Protein AF-0000000081138743 (afdb_homodimer)

InterPro domains:
  IPR004776 Membrane transport PIN-like [PF03547] (8-394)
  IPR051107 Auxin Efflux Carrier [PTHR31752] (3-399)

Foldseek 3Di:
DPDLCVLLLVLLVVLVVLLQLLQVCCVVVVDPLVPQLVVLVCLLFQPLLLLLLLLQLQQQDQPVPCPLLVLLLVLLLVLLVVQLVVLLVVLVVVCVVPVDLPLRLLSSLLSSLQARLFQLQLPQQSSLCSNQVHSSLSSSLSSSSCVSCLPPVVLVSLVSLVLSLVVVVVVVVVVVVPPPPPPPPDPDDDPPVPPPDPPPPPPPPPVPPPPDSPVSDPVVSVCVPPPPVVVSVVVSVVCSVPRNNNVSNVNSNVNSVVCVSNCQHPPDPNHDPPNVVSSVVSVVSNVVNNSSQSSSNSNVLNVCVVVCVVPDDPPVVLVVSLCCQQPVSLVVSLVSCVVSVRALSSSLSSSLSSNAFRGCVSLVSCVVSVGCNNVNSSRRVVRSVCSSVSSVVSLVVCVVVVNSDRD/DPDLCVLLLVLLVVLVVLLQLLQVCCVVVVDPLVPQLVVLVCLLFQPLLLLLLLLQLQQQDQPVPCPLLVLLLVLLLVLLVVQLVVLLVVLVVVCVVPVDPRLRLLSSLLSSLQARLFQLQLPQQSSLCSNQVHSSLSSSLSSSSCVSCLPPVVLVSLVSLVLSLVVVVVVVVVVVVPPPPPPDPDPDDDPPVPPPPPPVPPPPPPVPPPPDSPVSPPVVSPCVPPPPVVVSVVVSVVVSVPRNNNVSNVNSNVNSNVCVSNCQHPPDPNHDPPNVVSSVVSVVSNVVNNSSQSSSNSNVLNVVVVVCVVPDDPPVVLVVSLCCQQPVSLVVSLVSCVVSVRALSSSLSSSLSSNAFRGCVSLVSCVVSVGCNNVNSSRRVVRSVCSSVSSVVSLVVCVVVVNSDRD

Nearest PDB structures (foldseek):
  8z8z-assembly1_B  TM=8.494E-01  e=4.970E-09  Homo sapiens
  7wkw-assembly1_B  TM=7.010E-01  e=1.655E-08  Arabidopsis thaliana
  7y9u-assembly1_A  TM=7.181E-01  e=3.271E-08  Arabidopsis thaliana
  7qpa-assembly1_A  TM=7.474E-01  e=8.224E-08  Arabidopsis thaliana
  7y9t-assembly1_B  TM=6.794E-01  e=1.626E-07  Arabidopsis thaliana

Structure (mmCIF, N/CA/C/O backbone):
data_AF-0000000081138743-model_v1
#
loop_
_entity.id
_entity.type
_entity.pdbx_description
1 polymer 'Membrane transport protein'
#
loop_
_atom_site.group_PDB
_atom_site.id
_atom_site.type_symbol
_atom_site.label_atom_id
_atom_site.label_alt_id
_atom_site.label_comp_id
_atom_site.label_asym_id
_atom_site.label_entity_id
_atom_site.label_seq_id
_atom_site.pdbx_PDB_ins_code
_atom_site.Cartn_x
_atom_site.Cartn_y
_atom_site.Cartn_z
_atom_site.occupancy
_atom_site.B_iso_or_equiv
_atom_site.auth_seq_id
_atom_site.auth_comp_id
_atom_site.auth_asym_id
_atom_site.auth_atom_id
_atom_site.pdbx_PDB_model_num
ATOM 1 N N . MET A 1 1 ? -27.219 -2.773 -22.766 1 43.16 1 MET A N 1
ATOM 2 C CA . MET A 1 1 ? -26.922 -4.016 -22.062 1 43.16 1 MET A CA 1
ATOM 3 C C . MET A 1 1 ? -25.438 -4.109 -21.734 1 43.16 1 MET A C 1
ATOM 5 O O . MET A 1 1 ? -24.594 -4.047 -22.625 1 43.16 1 MET A O 1
ATOM 9 N N . THR A 1 2 ? -25.016 -3.686 -20.578 1 63.28 2 THR A N 1
ATOM 10 C CA . THR A 1 2 ? -23.609 -3.646 -20.203 1 63.28 2 THR A CA 1
ATOM 11 C C . THR A 1 2 ? -22.969 -5.02 -20.375 1 63.28 2 THR A C 1
ATOM 13 O O . THR A 1 2 ? -23.609 -6.047 -20.141 1 63.28 2 THR A O 1
ATOM 16 N N . TRP A 1 3 ? -22.016 -5.137 -21.422 1 78.19 3 TRP A N 1
ATOM 17 C CA . TRP A 1 3 ? -21.234 -6.348 -21.656 1 78.19 3 TRP A CA 1
ATOM 18 C C . TRP A 1 3 ? -20.969 -7.098 -20.359 1 78.19 3 TRP A C 1
ATOM 20 O O . TRP A 1 3 ? -20.578 -6.496 -19.359 1 78.19 3 TRP A O 1
ATOM 30 N N . ALA A 1 4 ? -21.531 -8.312 -20.203 1 81.75 4 ALA A N 1
ATOM 31 C CA . ALA A 1 4 ? -21.516 -9.148 -19 1 81.75 4 ALA A CA 1
ATOM 32 C C . ALA A 1 4 ? -20.109 -9.234 -18.406 1 81.75 4 ALA A C 1
ATOM 34 O O . ALA A 1 4 ? -19.953 -9.438 -17.203 1 81.75 4 ALA A O 1
ATOM 35 N N . TYR A 1 5 ? -19.109 -8.992 -19.234 1 87.62 5 TYR A N 1
ATOM 36 C CA . TYR A 1 5 ? -17.75 -9.172 -18.75 1 87.62 5 TYR A CA 1
ATOM 37 C C . TYR A 1 5 ? -17.078 -7.832 -18.484 1 87.62 5 TYR A C 1
ATOM 39 O O . TYR A 1 5 ? -15.859 -7.762 -18.297 1 87.62 5 TYR A O 1
ATOM 47 N N . LEU A 1 6 ? -17.828 -6.828 -18.391 1 86.88 6 LEU A N 1
ATOM 48 C CA . LEU A 1 6 ? -17.297 -5.477 -18.234 1 86.88 6 LEU A CA 1
ATOM 49 C C . LEU A 1 6 ? -16.578 -5.328 -16.891 1 86.88 6 LEU A C 1
ATOM 51 O O . LEU A 1 6 ? -15.5 -4.734 -16.828 1 86.88 6 LEU A O 1
ATOM 55 N N . PRO A 1 7 ? -17.109 -5.922 -15.812 1 86.69 7 PRO A N 1
ATOM 56 C CA . PRO A 1 7 ? -16.391 -5.801 -14.539 1 86.69 7 PRO A CA 1
ATOM 57 C C . PRO A 1 7 ? -15.023 -6.484 -14.562 1 86.69 7 PRO A C 1
ATOM 59 O O . PRO A 1 7 ? -14.055 -5.965 -13.992 1 86.69 7 PRO A O 1
ATOM 62 N N . VAL A 1 8 ? -15.023 -7.566 -15.234 1 89.88 8 VAL A N 1
ATOM 63 C CA . VAL A 1 8 ? -13.766 -8.297 -15.336 1 89.88 8 VAL A CA 1
ATOM 64 C C . VAL A 1 8 ? -12.781 -7.52 -16.203 1 89.88 8 VAL A C 1
ATOM 66 O O . VAL A 1 8 ? -11.594 -7.422 -15.883 1 89.88 8 VAL A O 1
ATOM 69 N N . LEU A 1 9 ? -13.258 -7 -17.266 1 91.62 9 LEU A N 1
ATOM 70 C CA . LEU A 1 9 ? -12.422 -6.191 -18.141 1 91.62 9 LEU A CA 1
ATOM 71 C C . LEU A 1 9 ? -11.883 -4.969 -17.406 1 91.62 9 LEU A C 1
ATOM 73 O O . LEU A 1 9 ? -10.703 -4.633 -17.547 1 91.62 9 LEU A O 1
ATOM 77 N N . ASN A 1 10 ? -12.688 -4.336 -16.656 1 92.12 10 ASN A N 1
ATOM 78 C CA . ASN A 1 10 ? -12.273 -3.162 -15.883 1 92.12 10 ASN A CA 1
ATOM 79 C C . ASN A 1 10 ? -11.156 -3.498 -14.906 1 92.12 10 ASN A C 1
ATOM 81 O O . ASN A 1 10 ? -10.203 -2.73 -14.75 1 92.12 10 ASN A O 1
ATOM 85 N N . LYS A 1 11 ? -11.297 -4.574 -14.281 1 92.88 11 LYS A N 1
ATOM 86 C CA . LYS A 1 11 ? -10.281 -4.977 -13.312 1 92.88 11 LYS A CA 1
ATOM 87 C C . LYS A 1 11 ? -8.969 -5.324 -14.008 1 92.88 11 LYS A C 1
ATOM 89 O O . LYS A 1 11 ? -7.887 -4.996 -13.516 1 92.88 11 LYS A O 1
ATOM 94 N N . LEU A 1 12 ? -9.094 -5.977 -15.086 1 94.25 12 LEU A N 1
ATOM 95 C CA . LEU A 1 12 ? -7.902 -6.332 -15.844 1 94.25 12 LEU A CA 1
ATOM 96 C C . LEU A 1 12 ? -7.188 -5.082 -16.344 1 94.25 12 LEU A C 1
ATOM 98 O O . LEU A 1 12 ? -5.957 -5.008 -16.312 1 94.25 12 LEU A O 1
ATOM 102 N N . ILE A 1 13 ? -7.922 -4.129 -16.797 1 94.38 13 ILE A N 1
ATOM 103 C CA . ILE A 1 13 ? -7.328 -2.871 -17.234 1 94.38 13 ILE A CA 1
ATOM 104 C C . ILE A 1 13 ? -6.676 -2.164 -16.047 1 94.38 13 ILE A C 1
ATOM 106 O O . ILE A 1 13 ? -5.582 -1.609 -16.172 1 94.38 13 ILE A O 1
ATOM 110 N N . GLN A 1 14 ? -7.383 -2.219 -14.922 1 94.88 14 GLN A N 1
ATOM 111 C CA . GLN A 1 14 ? -6.832 -1.646 -13.695 1 94.88 14 GLN A CA 1
ATOM 112 C C . GLN A 1 14 ? -5.469 -2.25 -13.375 1 94.88 14 GLN A C 1
ATOM 114 O O . GLN A 1 14 ? -4.535 -1.529 -13.016 1 94.88 14 GLN A O 1
ATOM 119 N N . ILE A 1 15 ? -5.371 -3.486 -13.508 1 95.62 15 ILE A N 1
ATOM 120 C CA . ILE A 1 15 ? -4.137 -4.203 -13.219 1 95.62 15 ILE A CA 1
ATOM 121 C C . ILE A 1 15 ? -3.051 -3.779 -14.203 1 95.62 15 ILE A C 1
ATOM 123 O O . ILE A 1 15 ? -1.945 -3.412 -13.797 1 95.62 15 ILE A O 1
ATOM 127 N N . ILE A 1 16 ? -3.342 -3.752 -15.445 1 95.25 16 ILE A N 1
ATOM 128 C CA . ILE A 1 16 ? -2.377 -3.426 -16.484 1 95.25 16 ILE A CA 1
ATOM 129 C C . ILE A 1 16 ? -1.939 -1.97 -16.344 1 95.25 16 ILE A C 1
ATOM 131 O O . ILE A 1 16 ? -0.757 -1.652 -16.5 1 95.25 16 ILE A O 1
ATOM 135 N N . VAL A 1 17 ? -2.855 -1.089 -16.047 1 96.06 17 VAL A N 1
ATOM 136 C CA . VAL A 1 17 ? -2.537 0.327 -15.906 1 96.06 17 VAL A CA 1
ATOM 137 C C . VAL A 1 17 ? -1.625 0.531 -14.703 1 96.06 17 VAL A C 1
ATOM 139 O O . VAL A 1 17 ? -0.706 1.354 -14.742 1 96.06 17 VAL A O 1
ATOM 142 N N . THR A 1 18 ? -1.892 -0.195 -13.633 1 96.25 18 THR A N 1
ATOM 143 C CA . THR A 1 18 ? -1.037 -0.098 -12.461 1 96.25 18 THR A CA 1
ATOM 144 C C . THR A 1 18 ? 0.384 -0.547 -12.781 1 96.25 18 THR A C 1
ATOM 146 O O . THR A 1 18 ? 1.354 0.084 -12.352 1 96.25 18 THR A O 1
ATOM 149 N N . ILE A 1 19 ? 0.477 -1.603 -13.547 1 95.56 19 ILE A N 1
ATOM 150 C CA . ILE A 1 19 ? 1.783 -2.082 -13.984 1 95.56 19 ILE A CA 1
ATOM 151 C C . ILE A 1 19 ? 2.451 -1.029 -14.867 1 95.56 19 ILE A C 1
ATOM 153 O O . ILE A 1 19 ? 3.645 -0.755 -14.719 1 95.56 19 ILE A O 1
ATOM 157 N N . LEU A 1 20 ? 1.695 -0.42 -15.711 1 95.5 20 LEU A N 1
ATOM 158 C CA . LEU A 1 20 ? 2.217 0.593 -16.625 1 95.5 20 LEU A CA 1
ATOM 159 C C . LEU A 1 20 ? 2.697 1.819 -15.852 1 95.5 20 LEU A C 1
ATOM 161 O O . LEU A 1 20 ? 3.67 2.465 -16.25 1 95.5 20 LEU A O 1
ATOM 165 N N . ILE A 1 21 ? 2.004 2.164 -14.812 1 96.25 21 ILE A N 1
ATOM 166 C CA . ILE A 1 21 ? 2.441 3.279 -13.977 1 96.25 21 ILE A CA 1
ATOM 167 C C . ILE A 1 21 ? 3.812 2.971 -13.383 1 96.25 21 ILE A C 1
ATOM 169 O O . ILE A 1 21 ? 4.695 3.832 -13.359 1 96.25 21 ILE A O 1
ATOM 173 N N . GLY A 1 22 ? 3.982 1.772 -12.898 1 94.38 22 GLY A N 1
ATOM 174 C CA . GLY A 1 22 ? 5.297 1.366 -12.422 1 94.38 22 GLY A CA 1
ATOM 175 C C . GLY A 1 22 ? 6.359 1.4 -13.5 1 94.38 22 GLY A C 1
ATOM 176 O O . GLY A 1 22 ? 7.473 1.876 -13.273 1 94.38 22 GLY A O 1
ATOM 177 N N . TYR A 1 23 ? 5.949 0.917 -14.648 1 93.69 23 TYR A N 1
ATOM 178 C CA . TYR A 1 23 ? 6.852 0.902 -15.797 1 93.69 23 TYR A CA 1
ATOM 179 C C . TYR A 1 23 ? 7.266 2.316 -16.188 1 93.69 23 TYR A C 1
ATOM 181 O O . TYR A 1 23 ? 8.453 2.59 -16.375 1 93.69 23 TYR A O 1
ATOM 189 N N . CYS A 1 24 ? 6.324 3.227 -16.219 1 93.38 24 CYS A N 1
ATOM 190 C CA . CYS A 1 24 ? 6.574 4.609 -16.609 1 93.38 24 CYS A CA 1
ATOM 191 C C . CYS A 1 24 ? 7.363 5.348 -15.539 1 93.38 24 CYS A C 1
ATOM 193 O O . CYS A 1 24 ? 8.164 6.23 -15.844 1 93.38 24 CYS A O 1
ATOM 195 N N . SER A 1 25 ? 7.102 5.012 -14.367 1 92 25 SER A N 1
ATOM 196 C CA . SER A 1 25 ? 7.844 5.645 -13.281 1 92 25 SER A CA 1
ATOM 197 C C . SER A 1 25 ? 9.344 5.379 -13.406 1 92 25 SER A C 1
ATOM 199 O O . SER A 1 25 ? 10.156 6.254 -13.102 1 92 25 SER A O 1
ATOM 201 N N . GLU A 1 26 ? 9.641 4.227 -13.805 1 88.94 26 GLU A N 1
ATOM 202 C CA . GLU A 1 26 ? 11.039 3.895 -14.023 1 88.94 26 GLU A CA 1
ATOM 203 C C . GLU A 1 26 ? 11.586 4.594 -15.266 1 88.94 26 GLU A C 1
ATOM 205 O O . GLU A 1 26 ? 12.727 5.062 -15.281 1 88.94 26 GLU A O 1
ATOM 210 N N . VAL A 1 27 ? 10.875 4.699 -16.328 1 89.44 27 VAL A N 1
ATOM 211 C CA . VAL A 1 27 ? 11.289 5.309 -17.594 1 89.44 27 VAL A CA 1
ATOM 212 C C . VAL A 1 27 ? 11.617 6.785 -17.359 1 89.44 27 VAL A C 1
ATOM 214 O O . VAL A 1 27 ? 12.609 7.293 -17.891 1 89.44 27 VAL A O 1
ATOM 217 N N . PHE A 1 28 ? 10.828 7.426 -16.562 1 90.19 28 PHE A N 1
ATOM 218 C CA . PHE A 1 28 ? 10.992 8.852 -16.328 1 90.19 28 PHE A CA 1
ATOM 219 C C . PHE A 1 28 ? 11.906 9.117 -15.133 1 90.19 28 PHE A C 1
ATOM 221 O O . PHE A 1 28 ? 12.164 10.266 -14.781 1 90.19 28 PHE A O 1
ATOM 228 N N . GLY A 1 29 ? 12.328 8.07 -14.539 1 85.19 29 GLY A N 1
ATOM 229 C CA . GLY A 1 29 ? 13.281 8.195 -13.445 1 85.19 29 GLY A CA 1
ATOM 230 C C . GLY A 1 29 ? 12.656 8.719 -12.164 1 85.19 29 GLY A C 1
ATOM 231 O O . GLY A 1 29 ? 13.328 9.375 -11.367 1 85.19 29 GLY A O 1
ATOM 232 N N . ILE A 1 30 ? 11.422 8.547 -11.984 1 86.62 30 ILE A N 1
ATOM 233 C CA . ILE A 1 30 ? 10.727 9 -10.789 1 86.62 30 ILE A CA 1
ATOM 234 C C . ILE A 1 30 ? 11.125 8.141 -9.594 1 86.62 30 ILE A C 1
ATOM 236 O O . ILE A 1 30 ? 11.516 8.664 -8.547 1 86.62 30 ILE A O 1
ATOM 240 N N . ILE A 1 31 ? 11.031 6.816 -9.797 1 86.38 31 ILE A N 1
ATOM 241 C CA . ILE A 1 31 ? 11.461 5.855 -8.789 1 86.38 31 ILE A CA 1
ATOM 242 C C . ILE A 1 31 ? 12.422 4.848 -9.414 1 86.38 31 ILE A C 1
ATOM 244 O O . ILE A 1 31 ? 12.016 4.027 -10.242 1 86.38 31 ILE A O 1
ATOM 248 N N . PRO A 1 32 ? 13.594 4.914 -8.953 1 86.5 32 PRO A N 1
ATOM 249 C CA . PRO A 1 32 ? 14.555 3.973 -9.523 1 86.5 32 PRO A CA 1
ATOM 250 C C . PRO A 1 32 ? 14.258 2.523 -9.148 1 86.5 32 PRO A C 1
ATOM 252 O O . PRO A 1 32 ? 14.148 2.199 -7.965 1 86.5 32 PRO A O 1
ATOM 255 N N . ALA A 1 33 ? 14.25 1.676 -10.133 1 88 33 ALA A N 1
ATOM 256 C CA . ALA A 1 33 ? 13.898 0.269 -9.953 1 88 33 ALA A CA 1
ATOM 257 C C . ALA A 1 33 ? 14.922 -0.451 -9.086 1 88 33 ALA A C 1
ATOM 259 O O . ALA A 1 33 ? 14.57 -1.32 -8.289 1 88 33 ALA A O 1
ATOM 260 N N . ALA A 1 34 ? 16.188 -0.13 -9.18 1 87.38 34 ALA A N 1
ATOM 261 C CA . ALA A 1 34 ? 17.281 -0.813 -8.477 1 87.38 34 ALA A CA 1
ATOM 262 C C . ALA A 1 34 ? 17.109 -0.691 -6.969 1 87.38 34 ALA A C 1
ATOM 264 O O . ALA A 1 34 ? 17.469 -1.611 -6.223 1 87.38 34 ALA A O 1
ATOM 265 N N . LEU A 1 35 ? 16.516 0.412 -6.586 1 88.31 35 LEU A N 1
ATOM 266 C CA . LEU A 1 35 ? 16.344 0.643 -5.156 1 88.31 35 LEU A CA 1
ATOM 267 C C . LEU A 1 35 ? 14.93 0.277 -4.711 1 88.31 35 LEU A C 1
ATOM 269 O O . LEU A 1 35 ? 14.742 -0.334 -3.656 1 88.31 35 LEU A O 1
ATOM 273 N N . PHE A 1 36 ? 14.016 0.497 -5.559 1 91.25 36 PHE A N 1
ATOM 274 C CA . PHE A 1 36 ? 12.609 0.365 -5.188 1 91.25 36 PHE A CA 1
ATOM 275 C C . PHE A 1 36 ? 12.18 -1.097 -5.207 1 91.25 36 PHE A C 1
ATOM 277 O O . PHE A 1 36 ? 11.547 -1.576 -4.262 1 91.25 36 PHE A O 1
ATOM 284 N N . VAL A 1 37 ? 12.492 -1.854 -6.223 1 91.44 37 VAL A N 1
ATOM 285 C CA . VAL A 1 37 ? 11.945 -3.182 -6.465 1 91.44 37 VAL A CA 1
ATOM 286 C C . VAL A 1 37 ? 12.352 -4.125 -5.336 1 91.44 37 VAL A C 1
ATOM 288 O O . VAL A 1 37 ? 11.5 -4.773 -4.723 1 91.44 37 VAL A O 1
ATOM 291 N N . PRO A 1 38 ? 13.641 -4.168 -4.938 1 89.25 38 PRO A N 1
ATOM 292 C CA . PRO A 1 38 ? 14.008 -5.09 -3.861 1 89.25 38 PRO A CA 1
ATOM 293 C C . PRO A 1 38 ? 13.328 -4.75 -2.537 1 89.25 38 PRO A C 1
ATOM 295 O O . PRO A 1 38 ? 12.922 -5.652 -1.8 1 89.25 38 PRO A O 1
ATOM 298 N N . GLN A 1 39 ? 13.133 -3.527 -2.219 1 90.69 39 GLN A N 1
ATOM 299 C CA . GLN A 1 39 ? 12.508 -3.119 -0.966 1 90.69 39 GLN A CA 1
ATOM 300 C C . GLN A 1 39 ? 11.008 -3.418 -0.978 1 90.69 39 GLN A C 1
ATOM 302 O O . GLN A 1 39 ? 10.445 -3.85 0.031 1 90.69 39 GLN A O 1
ATOM 307 N N . ALA A 1 40 ? 10.445 -3.131 -2.117 1 92.81 40 ALA A N 1
ATOM 308 C CA . ALA A 1 40 ? 9.016 -3.42 -2.258 1 92.81 40 ALA A CA 1
ATOM 309 C C . ALA A 1 40 ? 8.742 -4.914 -2.115 1 92.81 40 ALA A C 1
ATOM 311 O O . ALA A 1 40 ? 7.805 -5.316 -1.428 1 92.81 40 ALA A O 1
ATOM 312 N N . VAL A 1 41 ? 9.57 -5.684 -2.73 1 89.62 41 VAL A N 1
ATOM 313 C CA . VAL A 1 41 ? 9.406 -7.137 -2.697 1 89.62 41 VAL A CA 1
ATOM 314 C C . VAL A 1 41 ? 9.602 -7.645 -1.271 1 89.62 41 VAL A C 1
ATOM 316 O O . VAL A 1 41 ? 8.828 -8.477 -0.788 1 89.62 41 VAL A O 1
ATOM 319 N N . GLN A 1 42 ? 10.578 -7.129 -0.628 1 90.75 42 GLN A N 1
ATOM 320 C CA . GLN A 1 42 ? 10.828 -7.531 0.751 1 90.75 42 GLN A CA 1
ATOM 321 C C . GLN A 1 42 ? 9.656 -7.152 1.656 1 90.75 42 GLN A C 1
ATOM 323 O O . GLN A 1 42 ? 9.242 -7.938 2.512 1 90.75 42 GLN A O 1
ATOM 328 N N . LEU A 1 43 ? 9.18 -6.004 1.493 1 94 43 LEU A N 1
ATOM 329 C CA . LEU A 1 43 ? 8.047 -5.547 2.285 1 94 43 LEU A CA 1
ATOM 330 C C . LEU A 1 43 ? 6.824 -6.426 2.037 1 94 43 LEU A C 1
ATOM 332 O O . LEU A 1 43 ? 6.141 -6.824 2.982 1 94 43 LEU A O 1
ATOM 336 N N . VAL A 1 44 ? 6.547 -6.711 0.797 1 94.06 44 VAL A N 1
ATOM 337 C CA . VAL A 1 44 ? 5.375 -7.488 0.409 1 94.06 44 VAL A CA 1
ATOM 338 C C . VAL A 1 44 ? 5.484 -8.906 0.969 1 94.06 44 VAL A C 1
ATOM 340 O O . VAL A 1 44 ? 4.543 -9.414 1.583 1 94.06 44 VAL A O 1
ATOM 343 N N . PHE A 1 45 ? 6.602 -9.516 0.901 1 90.88 45 PHE A N 1
ATOM 344 C CA . PHE A 1 45 ? 6.75 -10.93 1.243 1 90.88 45 PHE A CA 1
ATOM 345 C C . PHE A 1 45 ? 6.926 -11.109 2.746 1 90.88 45 PHE A C 1
ATOM 347 O O . PHE A 1 45 ? 6.516 -12.125 3.309 1 90.88 45 PHE A O 1
ATOM 354 N N . LYS A 1 46 ? 7.457 -10.125 3.361 1 93.06 46 LYS A N 1
ATOM 355 C CA . LYS A 1 46 ? 7.789 -10.328 4.77 1 93.06 46 LYS A CA 1
ATOM 356 C C . LYS A 1 46 ? 6.688 -9.789 5.676 1 93.06 46 LYS A C 1
ATOM 358 O O . LYS A 1 46 ? 6.5 -10.281 6.793 1 93.06 46 LYS A O 1
ATOM 363 N N . ILE A 1 47 ? 5.938 -8.828 5.176 1 95.5 47 ILE A N 1
ATOM 364 C CA . ILE A 1 47 ? 4.988 -8.211 6.09 1 95.5 47 ILE A CA 1
ATOM 365 C C . ILE A 1 47 ? 3.59 -8.234 5.48 1 95.5 47 ILE A C 1
ATOM 367 O O . ILE A 1 47 ? 2.65 -8.758 6.082 1 95.5 47 ILE A O 1
ATOM 371 N N . LEU A 1 48 ? 3.395 -7.75 4.262 1 96.56 48 LEU A N 1
ATOM 372 C CA . LEU A 1 48 ? 2.072 -7.508 3.693 1 96.56 48 LEU A CA 1
ATOM 373 C C . LEU A 1 48 ? 1.367 -8.828 3.379 1 96.56 48 LEU A C 1
ATOM 375 O O . LEU A 1 48 ? 0.206 -9.016 3.748 1 96.56 48 LEU A O 1
ATOM 379 N N . LEU A 1 49 ? 2.098 -9.703 2.742 1 94.38 49 LEU A N 1
ATOM 380 C CA . LEU A 1 49 ? 1.494 -10.969 2.344 1 94.38 49 LEU A CA 1
ATOM 381 C C . LEU A 1 49 ? 1.145 -11.812 3.564 1 94.38 49 LEU A C 1
ATOM 383 O O . LEU A 1 49 ? 0.042 -12.359 3.652 1 94.38 49 LEU A O 1
ATOM 387 N N . PRO A 1 50 ? 2.047 -11.961 4.508 1 94.88 50 PRO A N 1
ATOM 388 C CA . PRO A 1 50 ? 1.677 -12.68 5.727 1 94.88 50 PRO A CA 1
ATOM 389 C C . PRO A 1 50 ? 0.448 -12.094 6.414 1 94.88 50 PRO A C 1
ATOM 391 O O . PRO A 1 50 ? -0.389 -12.836 6.938 1 94.88 50 PRO A O 1
ATOM 394 N N . SER A 1 51 ? 0.375 -10.797 6.422 1 96.25 51 SER A N 1
ATOM 395 C CA . SER A 1 51 ? -0.79 -10.148 7.02 1 96.25 51 SER A CA 1
ATOM 396 C C . SER A 1 51 ? -2.066 -10.508 6.27 1 96.25 51 SER A C 1
ATOM 398 O O . SER A 1 51 ? -3.107 -10.75 6.883 1 96.25 51 SER A O 1
ATOM 400 N N . LEU A 1 52 ? -1.976 -10.547 5 1 94.56 52 LEU A N 1
ATOM 401 C CA . LEU A 1 52 ? -3.125 -10.898 4.176 1 94.56 52 LEU A CA 1
ATOM 402 C C . LEU A 1 52 ? -3.543 -12.344 4.418 1 94.56 52 LEU A C 1
ATOM 404 O O . LEU A 1 52 ? -4.738 -12.648 4.492 1 94.56 52 LEU A O 1
ATOM 408 N N . ILE A 1 53 ? -2.59 -13.188 4.523 1 93.56 53 ILE A N 1
ATOM 409 C CA . ILE A 1 53 ? -2.846 -14.609 4.758 1 93.56 53 ILE A CA 1
ATOM 410 C C . ILE A 1 53 ? -3.496 -14.797 6.125 1 93.56 53 ILE A C 1
ATOM 412 O O . ILE A 1 53 ? -4.461 -15.555 6.258 1 93.56 53 ILE A O 1
ATOM 416 N N . LEU A 1 54 ? -3.002 -14.109 7.109 1 93.75 54 LEU A N 1
ATOM 417 C CA . LEU A 1 54 ? -3.578 -14.211 8.445 1 93.75 54 LEU A CA 1
ATOM 418 C C . LEU A 1 54 ? -5.023 -13.719 8.453 1 93.75 54 LEU A C 1
ATOM 420 O O . LEU A 1 54 ? -5.883 -14.32 9.109 1 93.75 54 LEU A O 1
ATOM 424 N N . LYS A 1 55 ? -5.266 -12.703 7.715 1 92.62 55 LYS A N 1
ATOM 425 C CA . LYS A 1 55 ? -6.629 -12.18 7.637 1 92.62 55 LYS A CA 1
ATOM 426 C C . LYS A 1 55 ? -7.539 -13.133 6.867 1 92.62 55 LYS A C 1
ATOM 428 O O . LYS A 1 55 ? -8.664 -13.414 7.293 1 92.62 55 LYS A O 1
ATOM 433 N N . GLY A 1 56 ? -7.078 -13.602 5.773 1 89.62 56 GLY A N 1
ATOM 434 C CA . GLY A 1 56 ? -7.895 -14.438 4.91 1 89.62 56 GLY A CA 1
ATOM 435 C C . GLY A 1 56 ? -8.07 -15.852 5.438 1 89.62 56 GLY A C 1
ATOM 436 O O . GLY A 1 56 ? -9.195 -16.328 5.59 1 89.62 56 GLY A O 1
ATOM 437 N N . VAL A 1 57 ? -6.988 -16.484 5.762 1 88 57 VAL A N 1
ATOM 438 C CA . VAL A 1 57 ? -7.004 -17.891 6.176 1 88 57 VAL A CA 1
ATOM 439 C C . VAL A 1 57 ? -7.312 -17.984 7.668 1 88 57 VAL A C 1
ATOM 441 O O . VAL A 1 57 ? -8.125 -18.812 8.094 1 88 57 VAL A O 1
ATOM 444 N N . GLY A 1 58 ? -6.77 -17.125 8.453 1 87.62 58 GLY A N 1
ATOM 445 C CA . GLY A 1 58 ? -6.918 -17.219 9.898 1 87.62 58 GLY A CA 1
ATOM 446 C C . GLY A 1 58 ? -8.258 -16.688 10.391 1 87.62 58 GLY A C 1
ATOM 447 O O . GLY A 1 58 ? -8.93 -17.344 11.188 1 87.62 58 GLY A O 1
ATOM 448 N N . ILE A 1 59 ? -8.656 -15.594 9.859 1 86.75 59 ILE A N 1
ATOM 449 C CA . ILE A 1 59 ? -9.859 -14.953 10.383 1 86.75 59 ILE A CA 1
ATOM 450 C C . ILE A 1 59 ? -11.023 -15.172 9.43 1 86.75 59 ILE A C 1
ATOM 452 O O . ILE A 1 59 ? -12.156 -15.391 9.859 1 86.75 59 ILE A O 1
ATOM 456 N N . GLY A 1 60 ? -10.805 -15.188 8.172 1 82 60 GLY A N 1
ATOM 457 C CA . GLY A 1 60 ? -11.867 -15.164 7.184 1 82 60 GLY A CA 1
ATOM 458 C C . GLY A 1 60 ? -12.453 -16.531 6.906 1 82 60 GLY A C 1
ATOM 459 O O . GLY A 1 60 ? -13.664 -16.672 6.734 1 82 60 GLY A O 1
ATOM 460 N N . ILE A 1 61 ? -11.656 -17.547 6.797 1 80.19 61 ILE A N 1
ATOM 461 C CA . ILE A 1 61 ? -12.109 -18.844 6.332 1 80.19 61 ILE A CA 1
ATOM 462 C C . ILE A 1 61 ? -12.352 -19.766 7.523 1 80.19 61 ILE A C 1
ATOM 464 O O . ILE A 1 61 ? -11.586 -19.75 8.492 1 80.19 61 ILE A O 1
ATOM 468 N N . ASP A 1 62 ? -13.492 -20.391 7.406 1 78.12 62 ASP A N 1
ATOM 469 C CA . ASP A 1 62 ? -13.773 -21.484 8.344 1 78.12 62 ASP A CA 1
ATOM 470 C C . ASP A 1 62 ? -13.562 -22.844 7.688 1 78.12 62 ASP A C 1
ATOM 472 O O . ASP A 1 62 ? -14.398 -23.297 6.906 1 78.12 62 ASP A O 1
ATOM 476 N N . PHE A 1 63 ? -12.516 -23.531 8.031 1 79.06 63 PHE A N 1
ATOM 477 C CA . PHE A 1 63 ? -12.109 -24.781 7.391 1 79.06 63 PHE A CA 1
ATOM 478 C C . PHE A 1 63 ? -13 -25.938 7.844 1 79.06 63 PHE A C 1
ATOM 480 O O . PHE A 1 63 ? -13.031 -26.984 7.203 1 79.06 63 PHE A O 1
ATOM 487 N N . TYR A 1 64 ? -13.766 -25.797 8.859 1 73.5 64 TYR A N 1
ATOM 488 C CA . TYR A 1 64 ? -14.617 -26.875 9.344 1 73.5 64 TYR A CA 1
ATOM 489 C C . TYR A 1 64 ? -15.891 -26.969 8.516 1 73.5 64 TYR A C 1
ATOM 491 O O . TYR A 1 64 ? -16.359 -28.078 8.227 1 73.5 64 TYR A O 1
ATOM 499 N N . THR A 1 65 ? -16.359 -25.938 8.062 1 66.56 65 THR A N 1
ATOM 500 C CA . THR A 1 65 ? -17.688 -25.953 7.465 1 66.56 65 THR A CA 1
ATOM 501 C C . THR A 1 65 ? -17.594 -26.047 5.941 1 66.56 65 THR A C 1
ATOM 503 O O . THR A 1 65 ? -18.516 -26.531 5.289 1 66.56 65 THR A O 1
ATOM 506 N N . GLU A 1 66 ? -16.516 -25.766 5.449 1 71.62 66 GLU A N 1
ATOM 507 C CA . GLU A 1 66 ? -16.516 -25.609 3.996 1 71.62 66 GLU A CA 1
ATOM 508 C C . GLU A 1 66 ? -15.711 -26.719 3.328 1 71.62 66 GLU A C 1
ATOM 510 O O . GLU A 1 66 ? -14.516 -26.562 3.072 1 71.62 66 GLU A O 1
ATOM 515 N N . ARG A 1 67 ? -16.344 -27.859 3.09 1 70.19 67 ARG A N 1
ATOM 516 C CA . ARG A 1 67 ? -15.734 -29 2.414 1 70.19 67 ARG A CA 1
ATOM 517 C C . ARG A 1 67 ? -15.195 -28.609 1.043 1 70.19 67 ARG A C 1
ATOM 519 O O . ARG A 1 67 ? -14.18 -29.141 0.591 1 70.19 67 ARG A O 1
ATOM 526 N N . ASN A 1 68 ? -15.688 -27.719 0.482 1 83.62 68 ASN A N 1
ATOM 527 C CA . ASN A 1 68 ? -15.312 -27.312 -0.866 1 83.62 68 ASN A CA 1
ATOM 528 C C . ASN A 1 68 ? -13.938 -26.641 -0.884 1 83.62 68 ASN A C 1
ATOM 530 O O . ASN A 1 68 ? -13.227 -26.703 -1.885 1 83.62 68 ASN A O 1
ATOM 534 N N . ILE A 1 69 ? -13.531 -26.25 0.242 1 86.69 69 ILE A N 1
ATOM 535 C CA . ILE A 1 69 ? -12.258 -25.547 0.302 1 86.69 69 ILE A CA 1
ATOM 536 C C . ILE A 1 69 ? -11.109 -26.562 0.252 1 86.69 69 ILE A C 1
ATOM 538 O O . ILE A 1 69 ? -10.102 -26.328 -0.425 1 86.69 69 ILE A O 1
ATOM 542 N N . TRP A 1 70 ? -11.312 -27.734 0.88 1 88.81 70 TRP A N 1
ATOM 543 C CA . TRP A 1 70 ? -10.281 -28.766 0.85 1 88.81 70 TRP A CA 1
ATOM 544 C C . TRP A 1 70 ? -10.141 -29.344 -0.552 1 88.81 70 TRP A C 1
ATOM 546 O O . TRP A 1 70 ? -9.023 -29.594 -1.021 1 88.81 70 TRP A O 1
ATOM 556 N N . ALA A 1 71 ? -11.266 -29.547 -1.154 1 93.19 71 ALA A N 1
ATOM 557 C CA . ALA A 1 71 ? -11.234 -30.047 -2.525 1 93.19 71 ALA A CA 1
ATOM 558 C C . ALA A 1 71 ? -10.523 -29.062 -3.453 1 93.19 71 ALA A C 1
ATOM 560 O O . ALA A 1 71 ? -9.797 -29.484 -4.363 1 93.19 71 ALA A O 1
ATOM 561 N N . PHE A 1 72 ? -10.781 -27.859 -3.205 1 94.69 72 PHE A N 1
ATOM 562 C CA . PHE A 1 72 ? -10.148 -26.812 -4 1 94.69 72 PHE A CA 1
ATOM 563 C C . PHE A 1 72 ? -8.633 -26.844 -3.84 1 94.69 72 PHE A C 1
ATOM 565 O O . PHE A 1 72 ? -7.898 -26.797 -4.828 1 94.69 72 PHE A O 1
ATOM 572 N N . ILE A 1 73 ? -8.094 -26.984 -2.627 1 93.56 73 ILE A N 1
ATOM 573 C CA . ILE A 1 73 ? -6.668 -27.016 -2.33 1 93.56 73 ILE A CA 1
ATOM 574 C C . ILE A 1 73 ? -6.039 -28.25 -2.959 1 93.56 73 ILE A C 1
ATOM 576 O O . ILE A 1 73 ? -4.98 -28.172 -3.584 1 93.56 73 ILE A O 1
ATOM 580 N N . VAL A 1 74 ? -6.715 -29.344 -2.84 1 94 74 VAL A N 1
ATOM 581 C CA . VAL A 1 74 ? -6.203 -30.609 -3.361 1 94 74 VAL A CA 1
ATOM 582 C C . VAL A 1 74 ? -6.141 -30.562 -4.887 1 94 74 VAL A C 1
ATOM 584 O O . VAL A 1 74 ? -5.223 -31.109 -5.496 1 94 74 VAL A O 1
ATOM 587 N N . THR A 1 75 ? -7.109 -29.906 -5.465 1 96.31 75 THR A N 1
ATOM 588 C CA . THR A 1 75 ? -7.125 -29.781 -6.918 1 96.31 75 THR A CA 1
ATOM 589 C C . THR A 1 75 ? -5.871 -29.062 -7.41 1 96.31 75 THR A C 1
ATOM 591 O O . THR A 1 75 ? -5.254 -29.469 -8.391 1 96.31 75 THR A O 1
ATOM 594 N N . PHE A 1 76 ? -5.508 -27.984 -6.754 1 96.62 76 PHE A N 1
ATOM 595 C CA . PHE A 1 76 ? -4.309 -27.25 -7.137 1 96.62 76 PHE A CA 1
ATOM 596 C C . PHE A 1 76 ? -3.055 -28.062 -6.832 1 96.62 76 PHE A C 1
ATOM 598 O O . PHE A 1 76 ? -2.061 -27.984 -7.555 1 96.62 76 PHE A O 1
ATOM 605 N N . LEU A 1 77 ? -3.088 -28.875 -5.77 1 95.88 77 LEU A N 1
ATOM 606 C CA . LEU A 1 77 ? -1.969 -29.75 -5.445 1 95.88 77 LEU A CA 1
ATOM 607 C C . LEU A 1 77 ? -1.737 -30.766 -6.551 1 95.88 77 LEU A C 1
ATOM 609 O O . LEU A 1 77 ? -0.599 -31 -6.965 1 95.88 77 LEU A O 1
ATOM 613 N N . VAL A 1 78 ? -2.824 -31.328 -6.977 1 96.75 78 VAL A N 1
ATOM 614 C CA . VAL A 1 78 ? -2.734 -32.344 -8.031 1 96.75 78 VAL A CA 1
ATOM 615 C C . VAL A 1 78 ? -2.248 -31.688 -9.32 1 96.75 78 VAL A C 1
ATOM 617 O O . VAL A 1 78 ? -1.446 -32.281 -10.055 1 96.75 78 VAL A O 1
ATOM 620 N N . LEU A 1 79 ? -2.738 -30.516 -9.586 1 97.12 79 LEU A N 1
ATOM 621 C CA . LEU A 1 79 ? -2.283 -29.797 -10.766 1 97.12 79 LEU A CA 1
ATOM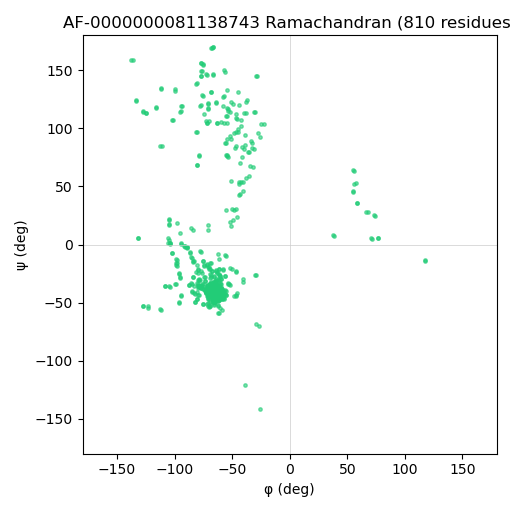 622 C C . LEU A 1 79 ? -0.77 -29.609 -10.742 1 97.12 79 LEU A C 1
ATOM 624 O O . LEU A 1 79 ? -0.092 -29.844 -11.742 1 97.12 79 LEU A O 1
ATOM 628 N N . ARG A 1 80 ? -0.255 -29.188 -9.625 1 96.25 80 ARG A N 1
ATOM 629 C CA . ARG A 1 80 ? 1.174 -28.922 -9.484 1 96.25 80 ARG A CA 1
ATOM 630 C C . ARG A 1 80 ? 1.978 -30.219 -9.562 1 96.25 80 ARG A C 1
ATOM 632 O O . ARG A 1 80 ? 3.094 -30.234 -10.086 1 96.25 80 ARG A O 1
ATOM 639 N N . ALA A 1 81 ? 1.406 -31.281 -9.039 1 96.19 81 ALA A N 1
ATOM 640 C CA . ALA A 1 81 ? 2.066 -32.594 -9.117 1 96.19 81 ALA A CA 1
ATOM 641 C C . ALA A 1 81 ? 2.141 -33.062 -10.562 1 96.19 81 ALA A C 1
ATOM 643 O O . ALA A 1 81 ? 3.184 -33.562 -11.008 1 96.19 81 ALA A O 1
ATOM 644 N N . ILE A 1 82 ? 1.061 -32.969 -11.227 1 96.81 82 ILE A N 1
ATOM 645 C CA . ILE A 1 82 ? 1.031 -33.375 -12.625 1 96.81 82 ILE A CA 1
ATOM 646 C C . ILE A 1 82 ? 1.998 -32.5 -13.438 1 96.81 82 ILE A C 1
ATOM 648 O O . ILE A 1 82 ? 2.713 -33 -14.305 1 96.81 82 ILE A O 1
ATOM 652 N N . ALA A 1 83 ? 2 -31.203 -13.164 1 95.81 83 ALA A N 1
ATOM 653 C CA . ALA A 1 83 ? 2.898 -30.297 -13.875 1 95.81 83 ALA A CA 1
ATOM 654 C C . ALA A 1 83 ? 4.359 -30.672 -13.625 1 95.81 83 ALA A C 1
ATOM 656 O O . ALA A 1 83 ? 5.203 -30.5 -14.508 1 95.81 83 ALA A O 1
ATOM 657 N N . LEU A 1 84 ? 4.684 -31.078 -12.43 1 95.12 84 LEU A N 1
ATOM 658 C CA . LEU A 1 84 ? 6.035 -31.547 -12.117 1 95.12 84 LEU A CA 1
ATOM 659 C C . LEU A 1 84 ? 6.414 -32.75 -12.984 1 95.12 84 LEU A C 1
ATOM 661 O O . LEU A 1 84 ? 7.52 -32.812 -13.523 1 95.12 84 LEU A O 1
ATOM 665 N N . VAL A 1 85 ? 5.496 -33.688 -13.078 1 94.75 85 VAL A N 1
ATOM 666 C CA . VAL A 1 85 ? 5.738 -34.875 -13.883 1 94.75 85 VAL A CA 1
ATOM 667 C C . VAL A 1 85 ? 5.926 -34.5 -15.344 1 94.75 85 VAL A C 1
ATOM 669 O O . VAL A 1 85 ? 6.824 -35 -16.016 1 94.75 85 VAL A O 1
ATOM 672 N N . ILE A 1 86 ? 5.125 -33.594 -15.789 1 93.62 86 ILE A N 1
ATOM 673 C CA . ILE A 1 86 ? 5.234 -33.125 -17.172 1 93.62 86 ILE A CA 1
ATOM 674 C C . ILE A 1 86 ? 6.582 -32.469 -17.375 1 93.62 86 ILE A C 1
ATOM 676 O O . ILE A 1 86 ? 7.23 -32.656 -18.406 1 93.62 86 ILE A O 1
ATOM 680 N N . ALA A 1 87 ? 6.988 -31.594 -16.422 1 92.06 87 ALA A N 1
ATOM 681 C CA . ALA A 1 87 ? 8.281 -30.906 -16.516 1 92.06 87 ALA A CA 1
ATOM 682 C C . ALA A 1 87 ? 9.422 -31.922 -16.578 1 92.06 87 ALA A C 1
ATOM 684 O O . ALA A 1 87 ? 10.344 -31.781 -17.391 1 92.06 87 ALA A O 1
ATOM 685 N N . PHE A 1 88 ? 9.32 -32.969 -15.82 1 89.5 88 PHE A N 1
ATOM 686 C CA . PHE A 1 88 ? 10.328 -34.031 -15.805 1 89.5 88 PHE A CA 1
ATOM 687 C C . PHE A 1 88 ? 10.391 -34.75 -17.141 1 89.5 88 PHE A C 1
ATOM 689 O O . PHE A 1 88 ? 11.469 -34.969 -17.688 1 89.5 88 PHE A O 1
ATOM 696 N N . CYS A 1 89 ? 9.242 -35.094 -17.578 1 89.31 89 CYS A N 1
ATOM 697 C CA . CYS A 1 89 ? 9.164 -35.844 -18.844 1 89.31 89 CYS A CA 1
ATOM 698 C C . CYS A 1 89 ? 9.672 -34.969 -20 1 89.31 89 CYS A C 1
ATOM 700 O O . CYS A 1 89 ? 10.352 -35.469 -20.891 1 89.31 89 CYS A O 1
ATOM 702 N N . THR A 1 90 ? 9.305 -33.719 -20 1 87.62 90 THR A N 1
ATOM 703 C CA . THR A 1 90 ? 9.719 -32.812 -21.078 1 87.62 90 THR A CA 1
ATOM 704 C C . THR A 1 90 ? 11.234 -32.656 -21.078 1 87.62 90 THR A C 1
ATOM 706 O O . THR A 1 90 ? 11.859 -32.656 -22.141 1 87.62 90 THR A O 1
ATOM 709 N N . VAL A 1 91 ? 11.859 -32.469 -19.953 1 84.38 91 VAL A N 1
ATOM 710 C CA . VAL A 1 91 ? 13.305 -32.281 -19.859 1 84.38 91 VAL A CA 1
ATOM 711 C C . VAL A 1 91 ? 14.016 -33.562 -20.25 1 84.38 91 VAL A C 1
ATOM 713 O O . VAL A 1 91 ? 15.039 -33.531 -20.938 1 84.38 91 VAL A O 1
ATOM 716 N N . LEU A 1 92 ? 13.43 -34.656 -19.875 1 81.12 92 LEU A N 1
ATOM 717 C CA . LEU A 1 92 ? 14.023 -35.938 -20.234 1 81.12 92 LEU A CA 1
ATOM 718 C C . LEU A 1 92 ? 13.961 -36.188 -21.734 1 81.12 92 LEU A C 1
ATOM 720 O O . LEU A 1 92 ? 14.93 -36.656 -22.328 1 81.12 92 LEU A O 1
ATOM 724 N N . CYS A 1 93 ? 12.844 -35.875 -22.234 1 81.25 93 CYS A N 1
ATOM 725 C CA . CYS A 1 93 ? 12.656 -36.062 -23.672 1 81.25 93 CYS A CA 1
ATOM 726 C C . CYS A 1 93 ? 13.555 -35.125 -24.469 1 81.25 93 CYS A C 1
ATOM 728 O O . CYS A 1 93 ? 14.125 -35.531 -25.484 1 81.25 93 CYS A O 1
ATOM 730 N N . LEU A 1 94 ? 13.617 -33.875 -24.047 1 74.5 94 LEU A N 1
ATOM 731 C CA . LEU A 1 94 ? 14.445 -32.906 -24.766 1 74.5 94 LEU A CA 1
ATOM 732 C C . LEU A 1 94 ? 15.93 -33.219 -24.609 1 74.5 94 LEU A C 1
ATOM 734 O O . LEU A 1 94 ? 16.703 -33.062 -25.547 1 74.5 94 LEU A O 1
ATOM 738 N N . ASN A 1 95 ? 16.312 -33.531 -23.453 1 64.88 95 ASN A N 1
ATOM 739 C CA . ASN A 1 95 ? 17.703 -33.906 -23.234 1 64.88 95 ASN A CA 1
ATOM 740 C C . ASN A 1 95 ? 18.062 -35.188 -24 1 64.88 95 ASN A C 1
ATOM 742 O O . ASN A 1 95 ? 19.188 -35.312 -24.469 1 64.88 95 ASN A O 1
ATOM 746 N N . TRP A 1 96 ? 17.125 -36 -23.969 1 60.31 96 TRP A N 1
ATOM 747 C CA . TRP A 1 96 ? 17.375 -37.219 -24.734 1 60.31 96 TRP A CA 1
ATOM 748 C C . TRP A 1 96 ? 17.609 -36.906 -26.219 1 60.31 96 TRP A C 1
ATOM 750 O O . TRP A 1 96 ? 18.484 -37.5 -26.844 1 60.31 96 TRP A O 1
ATOM 760 N N . LYS A 1 97 ? 16.938 -35.938 -26.609 1 60.16 97 LYS A N 1
ATOM 761 C CA . LYS A 1 97 ? 17.047 -35.594 -28.016 1 60.16 97 LYS A CA 1
ATOM 762 C C . LYS A 1 97 ? 18.281 -34.75 -28.281 1 60.16 97 LYS A C 1
ATOM 764 O O . LYS A 1 97 ? 18.938 -34.906 -29.312 1 60.16 97 LYS A O 1
ATOM 769 N N . ALA A 1 98 ? 18.516 -33.656 -27.484 1 57.78 98 ALA A N 1
ATOM 770 C CA . ALA A 1 98 ? 19.547 -32.656 -27.812 1 57.78 98 ALA A CA 1
ATOM 771 C C . ALA A 1 98 ? 20.906 -33.094 -27.281 1 57.78 98 ALA A C 1
ATOM 773 O O . ALA A 1 98 ? 21.922 -32.469 -27.578 1 57.78 98 ALA A O 1
ATOM 774 N N . LYS A 1 99 ? 21.25 -34.188 -26.875 1 51.22 99 LYS A N 1
ATOM 775 C CA . LYS A 1 99 ? 22.531 -34.625 -26.375 1 51.22 99 LYS A CA 1
ATOM 776 C C . LYS A 1 99 ? 23.219 -33.531 -25.547 1 51.22 99 LYS A C 1
ATOM 778 O O . LYS A 1 99 ? 24.438 -33.438 -25.562 1 51.22 99 LYS A O 1
ATOM 783 N N . LYS A 1 100 ? 22.562 -32.375 -25.203 1 52.53 100 LYS A N 1
ATOM 784 C CA . LYS A 1 100 ? 23.188 -31.266 -24.5 1 52.53 100 LYS A CA 1
ATOM 785 C C . LYS A 1 100 ? 23.25 -31.531 -23 1 52.53 100 LYS A C 1
ATOM 787 O O . LYS A 1 100 ? 22.438 -32.281 -22.469 1 52.53 100 LYS A O 1
ATOM 792 N N . PRO A 1 101 ? 24.484 -31.141 -22.406 1 47.97 101 PRO A N 1
ATOM 793 C CA . PRO A 1 101 ? 24.641 -31.312 -20.969 1 47.97 101 PRO A CA 1
ATOM 794 C C . PRO A 1 101 ? 23.5 -30.688 -20.156 1 47.97 101 PRO A C 1
ATOM 796 O O . PRO A 1 101 ? 23.141 -29.531 -20.391 1 47.97 101 PRO A O 1
ATOM 799 N N . ILE A 1 102 ? 22.547 -31.359 -19.828 1 49.41 102 ILE A N 1
ATOM 800 C CA . ILE A 1 102 ? 21.328 -31.031 -19.094 1 49.41 102 ILE A CA 1
ATOM 801 C C . ILE A 1 102 ? 21.688 -30.438 -17.734 1 49.41 102 ILE A C 1
ATOM 803 O O . ILE A 1 102 ? 22.422 -31.062 -16.969 1 49.41 102 ILE A O 1
ATOM 807 N N . ASN A 1 103 ? 21.922 -29.156 -17.5 1 57.91 103 ASN A N 1
ATOM 808 C CA . ASN A 1 103 ? 21.844 -28.703 -16.109 1 57.91 103 ASN A CA 1
ATOM 809 C C . ASN A 1 103 ? 20.609 -29.297 -15.406 1 57.91 103 ASN A C 1
ATOM 811 O O . ASN A 1 103 ? 19.609 -28.594 -15.203 1 57.91 103 ASN A O 1
ATOM 815 N N . GLY A 1 104 ? 20.375 -30.719 -15.438 1 70.31 104 GLY A N 1
ATOM 816 C CA . GLY A 1 104 ? 19.281 -31.672 -15.289 1 70.31 104 GLY A CA 1
ATOM 817 C C . GLY A 1 104 ? 18.188 -31.172 -14.367 1 70.31 104 GLY A C 1
ATOM 818 O O . GLY A 1 104 ? 17.109 -30.781 -14.836 1 70.31 104 GLY A O 1
ATOM 819 N N . LEU A 1 105 ? 18.438 -31.047 -13.062 1 80.31 105 LEU A N 1
ATOM 820 C CA . LEU A 1 105 ? 17.375 -30.75 -12.102 1 80.31 105 LEU A CA 1
ATOM 821 C C . LEU A 1 105 ? 17.031 -29.266 -12.117 1 80.31 105 LEU A C 1
ATOM 823 O O . LEU A 1 105 ? 15.906 -28.875 -11.812 1 80.31 105 LEU A O 1
ATOM 827 N N . GLY A 1 106 ? 18.016 -28.5 -12.547 1 83.5 106 GLY A N 1
ATOM 828 C CA . GLY A 1 106 ? 17.766 -27.078 -12.656 1 83.5 106 GLY A CA 1
ATOM 829 C C . GLY A 1 106 ? 16.766 -26.734 -13.75 1 83.5 106 GLY A C 1
ATOM 830 O O . GLY A 1 106 ? 15.906 -25.875 -13.562 1 83.5 106 GLY A O 1
ATOM 831 N N . ASP A 1 107 ? 16.875 -27.453 -14.812 1 86.69 107 ASP A N 1
ATOM 832 C CA . ASP A 1 107 ? 15.969 -27.219 -15.922 1 86.69 107 ASP A CA 1
ATOM 833 C C . ASP A 1 107 ? 14.547 -27.656 -15.578 1 86.69 107 ASP A C 1
ATOM 835 O O . ASP A 1 107 ? 13.578 -27.016 -15.984 1 86.69 107 ASP A O 1
ATOM 839 N N . VAL A 1 108 ? 14.5 -28.734 -14.891 1 90.38 108 VAL A N 1
ATOM 840 C CA . VAL A 1 108 ? 13.195 -29.219 -14.461 1 90.38 108 VAL A CA 1
ATOM 841 C C . VAL A 1 108 ? 12.547 -28.203 -13.523 1 90.38 108 VAL A C 1
ATOM 843 O O . VAL A 1 108 ? 11.359 -27.906 -13.648 1 90.38 108 VAL A O 1
ATOM 846 N N . ALA A 1 109 ? 13.352 -27.672 -12.641 1 92.19 109 ALA A N 1
ATOM 847 C CA . ALA A 1 109 ? 12.852 -26.688 -11.68 1 92.19 109 ALA A CA 1
ATOM 848 C C . ALA A 1 109 ? 12.344 -25.438 -12.391 1 92.19 109 ALA A C 1
ATOM 850 O O . ALA A 1 109 ? 11.281 -24.906 -12.047 1 92.19 109 ALA A O 1
ATOM 851 N N . VAL A 1 110 ? 13.07 -25.031 -13.367 1 91.69 110 VAL A N 1
ATOM 852 C CA . VAL A 1 110 ? 12.703 -23.812 -14.094 1 91.69 110 VAL A CA 1
ATOM 853 C C . VAL A 1 110 ? 11.422 -24.062 -14.883 1 91.69 110 VAL A C 1
ATOM 855 O O . VAL A 1 110 ? 10.523 -23.203 -14.898 1 91.69 110 VAL A O 1
ATOM 858 N N . LEU A 1 111 ? 11.344 -25.203 -15.508 1 92 111 LEU A N 1
ATOM 859 C CA . LEU A 1 111 ? 10.141 -25.531 -16.266 1 92 111 LEU A CA 1
ATOM 860 C C . LEU A 1 111 ? 8.938 -25.688 -15.352 1 92 111 LEU A C 1
ATOM 862 O O . LEU A 1 111 ? 7.836 -25.25 -15.688 1 92 111 LEU A O 1
ATOM 866 N N . TRP A 1 112 ? 9.102 -26.297 -14.258 1 94.56 112 TRP A N 1
ATOM 867 C CA . TRP A 1 112 ? 8.039 -26.469 -13.273 1 94.56 112 TRP A CA 1
ATOM 868 C C . TRP A 1 112 ? 7.531 -25.125 -12.781 1 94.56 112 TRP A C 1
ATOM 870 O O . TRP A 1 112 ? 6.324 -24.906 -12.68 1 94.56 112 TRP A O 1
ATOM 880 N N . LEU A 1 113 ? 8.422 -24.219 -12.516 1 94 113 LEU A N 1
ATOM 881 C CA . LEU A 1 113 ? 8.055 -22.859 -12.125 1 94 113 LEU A CA 1
ATOM 882 C C . LEU A 1 113 ? 7.258 -22.172 -13.227 1 94 113 LEU A C 1
ATOM 884 O O . LEU A 1 113 ? 6.273 -21.484 -12.953 1 94 113 LEU A O 1
ATOM 888 N N . SER A 1 114 ? 7.645 -22.406 -14.422 1 93.81 114 SER A N 1
ATOM 889 C CA . SER A 1 114 ? 7.031 -21.75 -15.562 1 93.81 114 SER A CA 1
ATOM 890 C C . SER A 1 114 ? 5.609 -22.25 -15.797 1 93.81 114 SER A C 1
ATOM 892 O O . SER A 1 114 ? 4.805 -21.562 -16.438 1 93.81 114 SER A O 1
ATOM 894 N N . PHE A 1 115 ? 5.316 -23.406 -15.242 1 93.38 115 PHE A N 1
ATOM 895 C CA . PHE A 1 115 ? 3.996 -23.969 -15.461 1 93.38 115 PHE A CA 1
ATOM 896 C C . PHE A 1 115 ? 3.045 -23.594 -14.336 1 93.38 115 PHE A C 1
ATOM 898 O O . PHE A 1 115 ? 1.897 -23.219 -14.578 1 93.38 115 PHE A O 1
ATOM 905 N N . THR A 1 116 ? 3.584 -23.703 -13.078 1 94.19 116 THR A N 1
ATOM 906 C CA . THR A 1 116 ? 2.562 -23.734 -12.039 1 94.19 116 THR A CA 1
ATOM 907 C C . THR A 1 116 ? 2.902 -22.75 -10.914 1 94.19 116 THR A C 1
ATOM 909 O O . THR A 1 116 ? 2.264 -22.766 -9.859 1 94.19 116 THR A O 1
ATOM 912 N N . TRP A 1 117 ? 3.953 -21.969 -11.086 1 95.25 117 TRP A N 1
ATOM 913 C CA . TRP A 1 117 ? 4.16 -20.906 -10.102 1 95.25 117 TRP A CA 1
ATOM 914 C C . TRP A 1 117 ? 3.27 -19.703 -10.398 1 95.25 117 TRP A C 1
ATOM 916 O O . TRP A 1 117 ? 3.766 -18.609 -10.641 1 95.25 117 TRP A O 1
ATOM 926 N N . ILE A 1 118 ? 2.045 -19.922 -10.219 1 95.81 118 ILE A N 1
ATOM 927 C CA . ILE A 1 118 ? 1.012 -18.984 -10.633 1 95.81 118 ILE A CA 1
ATOM 928 C C . ILE A 1 118 ? 0.936 -17.828 -9.633 1 95.81 118 ILE A C 1
ATOM 930 O O . ILE A 1 118 ? 1.119 -18.031 -8.43 1 95.81 118 ILE A O 1
ATOM 934 N N . SER A 1 119 ? 0.657 -16.625 -10.07 1 94.38 119 SER A N 1
ATOM 935 C CA . SER A 1 119 ? 0.438 -15.461 -9.219 1 94.38 119 SER A CA 1
ATOM 936 C C . SER A 1 119 ? -0.963 -15.477 -8.617 1 94.38 119 SER A C 1
ATOM 938 O O . SER A 1 119 ? -1.794 -14.625 -8.945 1 94.38 119 SER A O 1
ATOM 940 N N . THR A 1 120 ? -1.164 -16.266 -7.652 1 94.25 120 THR A N 1
ATOM 941 C CA . THR A 1 120 ? -2.49 -16.562 -7.121 1 94.25 120 THR A CA 1
ATOM 942 C C . THR A 1 120 ? -2.965 -15.453 -6.195 1 94.25 120 THR A C 1
ATOM 944 O O . THR A 1 120 ? -4.168 -15.219 -6.059 1 94.25 120 THR A O 1
ATOM 947 N N . VAL A 1 121 ? -2.064 -14.82 -5.555 1 91.25 121 VAL A N 1
ATOM 948 C CA . VAL A 1 121 ? -2.471 -13.828 -4.566 1 91.25 121 VAL A CA 1
ATOM 949 C C . VAL A 1 121 ? -2.457 -12.438 -5.191 1 91.25 121 VAL A C 1
ATOM 951 O O . VAL A 1 121 ? -3.471 -11.734 -5.18 1 91.25 121 VAL A O 1
ATOM 954 N N . ILE A 1 122 ? -1.369 -12.07 -5.859 1 92.19 122 ILE A N 1
ATOM 955 C CA . ILE A 1 122 ? -1.176 -10.719 -6.395 1 92.19 122 ILE A CA 1
ATOM 956 C C . ILE A 1 122 ? -2.193 -10.453 -7.5 1 92.19 122 ILE A C 1
ATOM 958 O O . ILE A 1 122 ? -2.791 -9.375 -7.555 1 92.19 122 ILE A O 1
ATOM 962 N N . LEU A 1 123 ? -2.451 -11.484 -8.312 1 94.88 123 LEU A N 1
ATOM 963 C CA . LEU A 1 123 ? -3.379 -11.328 -9.43 1 94.88 123 LEU A CA 1
ATOM 964 C C . LEU A 1 123 ? -4.68 -12.07 -9.156 1 94.88 123 LEU A C 1
ATOM 966 O O . LEU A 1 123 ? -5.762 -11.594 -9.508 1 94.88 123 LEU A O 1
ATOM 970 N N . GLY A 1 124 ? -4.621 -13.141 -8.539 1 94.38 124 GLY A N 1
ATOM 971 C CA . GLY A 1 124 ? -5.781 -14 -8.352 1 94.38 124 GLY A CA 1
ATOM 972 C C . GLY A 1 124 ? -6.848 -13.383 -7.469 1 94.38 124 GLY A C 1
ATOM 973 O O . GLY A 1 124 ? -8.039 -13.453 -7.781 1 94.38 124 GLY A O 1
ATOM 974 N N . VAL A 1 125 ? -6.426 -12.742 -6.418 1 93.5 125 VAL A N 1
ATOM 975 C CA . VAL A 1 125 ? -7.375 -12.188 -5.461 1 93.5 125 VAL A CA 1
ATOM 976 C C . VAL A 1 125 ? -8.195 -11.086 -6.129 1 93.5 125 VAL A C 1
ATOM 978 O O . VAL A 1 125 ? -9.43 -11.125 -6.121 1 93.5 125 VAL A O 1
ATOM 981 N N . PRO A 1 126 ? -7.582 -10.148 -6.797 1 93.12 126 PRO A N 1
ATOM 982 C CA . PRO A 1 126 ? -8.383 -9.094 -7.414 1 93.12 126 PRO A CA 1
ATOM 983 C C . PRO A 1 126 ? -9.227 -9.602 -8.586 1 93.12 126 PRO A C 1
ATOM 985 O O . PRO A 1 126 ? -10.352 -9.133 -8.789 1 93.12 126 PRO A O 1
ATOM 988 N N . ILE A 1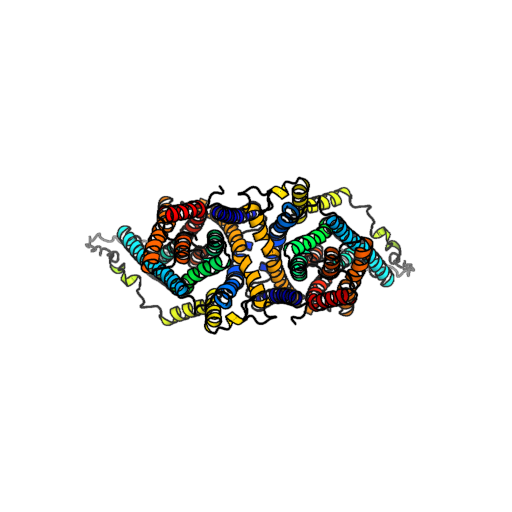 127 ? -8.766 -10.508 -9.312 1 92.69 127 ILE A N 1
ATOM 989 C CA . ILE A 1 127 ? -9.5 -11 -10.477 1 92.69 127 ILE A CA 1
ATOM 990 C C . ILE A 1 127 ? -10.719 -11.797 -10.023 1 92.69 127 ILE A C 1
ATOM 992 O O . ILE A 1 127 ? -11.82 -11.602 -10.539 1 92.69 127 ILE A O 1
ATOM 996 N N . CYS A 1 128 ? -10.539 -12.609 -9.047 1 92.94 128 CYS A N 1
ATOM 997 C CA . CYS A 1 128 ? -11.672 -13.375 -8.523 1 92.94 128 CYS A CA 1
ATOM 998 C C . CYS A 1 128 ? -12.688 -12.453 -7.863 1 92.94 128 CYS A C 1
ATOM 1000 O O . CYS A 1 128 ? -13.891 -12.695 -7.949 1 92.94 128 CYS A O 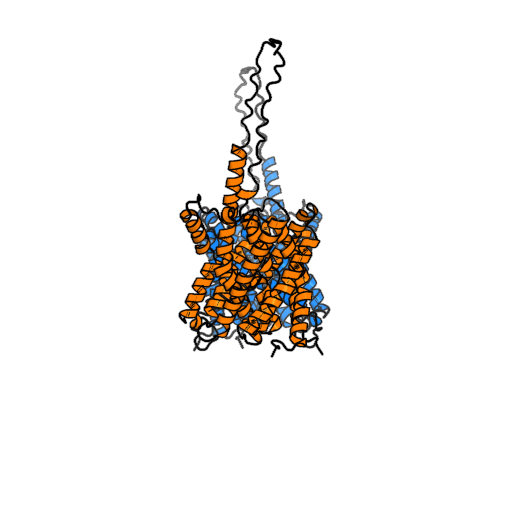1
ATOM 1002 N N . SER A 1 129 ? -12.188 -11.438 -7.203 1 91.88 129 SER A N 1
ATOM 1003 C CA . SER A 1 129 ? -13.102 -10.477 -6.598 1 91.88 129 SER A CA 1
ATOM 1004 C C . SER A 1 129 ? -13.961 -9.797 -7.656 1 91.88 129 SER A C 1
ATOM 1006 O O . SER A 1 129 ? -15.148 -9.539 -7.426 1 91.88 129 SER A O 1
ATOM 1008 N N . ALA A 1 130 ? -13.398 -9.562 -8.797 1 89.69 130 ALA A N 1
ATOM 1009 C CA . ALA A 1 130 ? -14.117 -8.883 -9.875 1 89.69 130 ALA A CA 1
ATOM 1010 C C . ALA A 1 130 ? -15.109 -9.828 -10.547 1 89.69 130 ALA A C 1
ATOM 1012 O O . ALA A 1 130 ? -16.203 -9.414 -10.93 1 89.69 130 ALA A O 1
ATOM 1013 N N . ILE A 1 131 ? -14.789 -11.031 -10.625 1 89.19 131 ILE A N 1
ATOM 1014 C CA . ILE A 1 131 ? -15.617 -12.008 -11.312 1 89.19 131 ILE A CA 1
ATOM 1015 C C . ILE A 1 131 ? -16.859 -12.312 -10.477 1 89.19 131 ILE A C 1
ATOM 1017 O O . ILE A 1 131 ? -17.969 -12.367 -11.008 1 89.19 131 ILE A O 1
ATOM 1021 N N . PHE A 1 132 ? -16.688 -12.422 -9.195 1 91.25 132 PHE A N 1
ATOM 1022 C CA . PHE A 1 132 ? -17.797 -12.852 -8.344 1 91.25 132 PHE A CA 1
ATOM 1023 C C . PHE A 1 132 ? -18.484 -11.648 -7.707 1 91.25 132 PHE A C 1
ATOM 1025 O O . PHE A 1 132 ? -19.594 -11.773 -7.176 1 91.25 132 PHE A O 1
ATOM 1032 N N . GLY A 1 133 ? -17.844 -10.555 -7.742 1 87.25 133 GLY A N 1
ATOM 1033 C CA . GLY A 1 133 ? -18.422 -9.344 -7.172 1 87.25 133 GLY A CA 1
ATOM 1034 C C . GLY A 1 133 ? -18.359 -9.312 -5.656 1 87.25 133 GLY A C 1
ATOM 1035 O O . GLY A 1 133 ? -19.016 -8.484 -5.02 1 87.25 133 GLY A O 1
ATOM 1036 N N . LYS A 1 134 ? -17.719 -10.266 -5.062 1 88.88 134 LYS A N 1
ATOM 1037 C CA . LYS A 1 134 ? -17.547 -10.359 -3.617 1 88.88 134 LYS A CA 1
ATOM 1038 C C . LYS A 1 134 ? -16.062 -10.469 -3.254 1 88.88 134 LYS A C 1
ATOM 1040 O O . LYS A 1 134 ? -15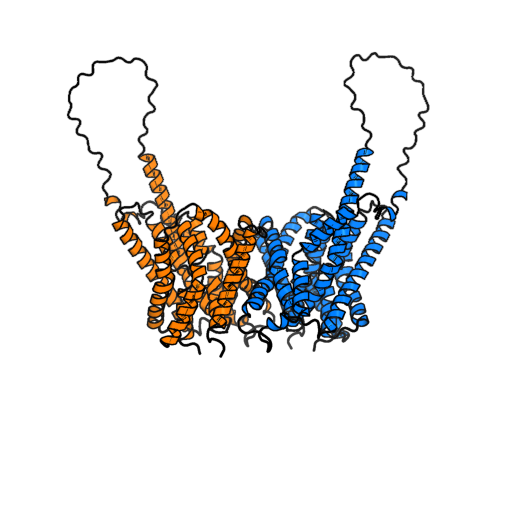.438 -11.5 -3.488 1 88.88 134 LYS A O 1
ATOM 1045 N N . PRO A 1 135 ? -15.602 -9.492 -2.639 1 86.44 135 PRO A N 1
ATOM 1046 C CA . PRO A 1 135 ? -14.18 -9.484 -2.285 1 86.44 135 PRO A CA 1
ATOM 1047 C C . PRO A 1 135 ? -13.789 -10.664 -1.389 1 86.44 135 PRO A C 1
ATOM 1049 O O . PRO A 1 135 ? -12.656 -11.141 -1.448 1 86.44 135 PRO A O 1
ATOM 1052 N N . SER A 1 136 ? -14.727 -11.133 -0.588 1 85.75 136 SER A N 1
ATOM 1053 C CA . SER A 1 136 ? -14.438 -12.242 0.306 1 85.75 136 SER A CA 1
ATOM 1054 C C . SER A 1 136 ? -14.125 -13.516 -0.479 1 85.75 136 SER A C 1
ATOM 1056 O O . SER A 1 136 ? -13.195 -14.25 -0.131 1 85.75 136 SER A O 1
ATOM 1058 N N . LEU A 1 137 ? -14.828 -13.703 -1.604 1 87.62 137 LEU A N 1
ATOM 1059 C CA . LEU A 1 137 ? -14.594 -14.891 -2.424 1 87.62 137 LEU A CA 1
ATOM 1060 C C . LEU A 1 137 ? -13.258 -14.797 -3.148 1 87.62 137 LEU A C 1
ATOM 1062 O O . LEU A 1 137 ? -12.578 -15.812 -3.336 1 87.62 137 LEU A O 1
ATOM 1066 N N . GLY A 1 138 ? -12.898 -13.594 -3.557 1 90.56 138 GLY A N 1
ATOM 1067 C CA . GLY A 1 138 ? -11.586 -13.398 -4.16 1 90.56 138 GLY A CA 1
ATOM 1068 C C . GLY A 1 138 ? -10.445 -13.742 -3.221 1 90.56 138 GLY A C 1
ATOM 1069 O O . GLY A 1 138 ? -9.484 -14.398 -3.621 1 90.56 138 GLY A O 1
ATOM 1070 N N . LEU A 1 139 ? -10.641 -13.32 -2.018 1 89.69 139 LEU A N 1
ATOM 1071 C CA . LEU A 1 139 ? -9.617 -13.586 -1.006 1 89.69 139 LEU A CA 1
ATOM 1072 C C . LEU A 1 139 ? -9.508 -15.078 -0.717 1 89.69 139 LEU A C 1
ATOM 1074 O O . LEU A 1 139 ? -8.406 -15.617 -0.649 1 89.69 139 LEU A O 1
ATOM 1078 N N . ILE A 1 140 ? -10.625 -15.719 -0.64 1 89 140 ILE A N 1
ATOM 1079 C CA . ILE A 1 140 ? -10.664 -17.141 -0.29 1 89 140 ILE A CA 1
ATOM 1080 C C . ILE A 1 140 ? -10.008 -17.969 -1.392 1 89 140 ILE A C 1
ATOM 1082 O O . ILE A 1 140 ? -9.055 -18.703 -1.135 1 89 140 ILE A O 1
ATOM 1086 N N . TYR A 1 141 ? -10.43 -17.75 -2.594 1 92.75 141 TYR A N 1
ATOM 1087 C CA . TYR A 1 141 ? -9.953 -18.609 -3.678 1 92.75 141 TYR A CA 1
ATOM 1088 C C . TYR A 1 141 ? -8.531 -18.25 -4.074 1 92.75 141 TYR A C 1
ATOM 1090 O O . TYR A 1 141 ? -7.727 -19.125 -4.398 1 92.75 141 TYR A O 1
ATOM 1098 N N . GLY A 1 142 ? -8.18 -17 -4.039 1 93.31 142 GLY A N 1
ATOM 1099 C CA . GLY A 1 142 ? -6.82 -16.594 -4.336 1 93.31 142 GLY A CA 1
ATOM 1100 C C . GLY A 1 142 ? -5.805 -17.125 -3.346 1 93.31 142 GLY A C 1
ATOM 1101 O O . GLY A 1 142 ? -4.746 -17.625 -3.74 1 93.31 142 GLY A O 1
ATOM 1102 N N . LEU A 1 143 ? -6.141 -17.094 -2.102 1 92.12 143 LEU A N 1
ATOM 1103 C CA . LEU A 1 143 ? -5.234 -17.547 -1.048 1 92.12 143 LEU A CA 1
ATOM 1104 C C . LEU A 1 143 ? -5.184 -19.062 -0.981 1 92.12 143 LEU A C 1
ATOM 1106 O O . LEU A 1 143 ? -4.113 -19.656 -0.805 1 92.12 143 LEU A O 1
ATOM 1110 N N . MET A 1 144 ? -6.312 -19.703 -1.192 1 92.69 144 MET A N 1
ATOM 1111 C CA . MET A 1 144 ? -6.352 -21.172 -1.117 1 92.69 144 MET A CA 1
ATOM 1112 C C . MET A 1 144 ? -5.559 -21.797 -2.26 1 92.69 144 MET A C 1
ATOM 1114 O O . MET A 1 144 ? -4.906 -22.828 -2.078 1 92.69 144 MET A O 1
ATOM 1118 N N . ALA A 1 145 ? -5.668 -21.141 -3.371 1 94.38 145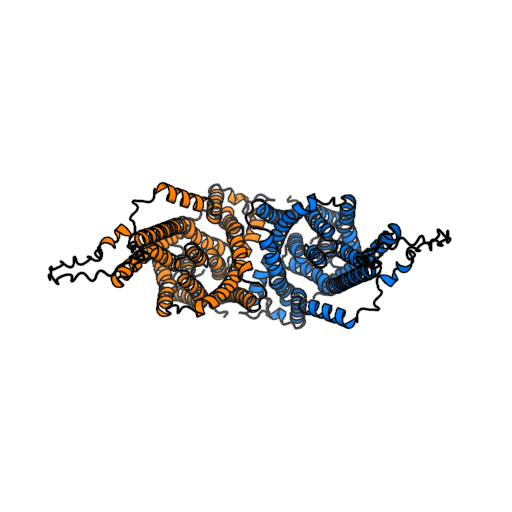 ALA A N 1
ATOM 1119 C CA . ALA A 1 145 ? -4.863 -21.625 -4.492 1 94.38 145 ALA A CA 1
ATOM 1120 C C . ALA A 1 145 ? -3.373 -21.5 -4.191 1 94.38 145 ALA A C 1
ATOM 1122 O O . ALA A 1 145 ? -2.562 -22.297 -4.676 1 94.38 145 ALA A O 1
ATOM 1123 N N . GLY A 1 146 ? -3 -20.516 -3.377 1 91.88 146 GLY A N 1
ATOM 1124 C CA . GLY A 1 146 ? -1.61 -20.25 -3.037 1 91.88 146 GLY A CA 1
ATOM 1125 C C . GLY A 1 146 ? -1.068 -21.188 -1.976 1 91.88 146 GLY A C 1
ATOM 1126 O O . GLY A 1 146 ? 0.138 -21.438 -1.914 1 91.88 146 GLY A O 1
ATOM 1127 N N . VAL A 1 147 ? -1.927 -21.797 -1.192 1 89.75 147 VAL A N 1
ATOM 1128 C CA . VAL A 1 147 ? -1.512 -22.703 -0.125 1 89.75 147 VAL A CA 1
ATOM 1129 C C . VAL A 1 147 ? -0.708 -23.859 -0.712 1 89.75 147 VAL A C 1
ATOM 1131 O O . VAL A 1 147 ? 0.365 -24.203 -0.207 1 89.75 147 VAL A O 1
ATOM 1134 N N . SER A 1 148 ? -1.192 -24.406 -1.796 1 89.38 148 SER A N 1
ATOM 1135 C CA . SER A 1 148 ? -0.518 -25.547 -2.414 1 89.38 148 SER A CA 1
ATOM 1136 C C . SER A 1 148 ? 0.849 -25.141 -2.961 1 89.38 148 SER A C 1
ATOM 1138 O O . SER A 1 148 ? 1.765 -25.969 -3.018 1 89.38 148 SER A O 1
ATOM 1140 N N . SER A 1 149 ? 1.025 -23.875 -3.326 1 91.12 149 SER A N 1
ATOM 1141 C CA . SER A 1 149 ? 2.309 -23.406 -3.83 1 91.12 149 SER A CA 1
ATOM 1142 C C . SER A 1 149 ? 3.367 -23.391 -2.732 1 91.12 149 SER A C 1
ATOM 1144 O O . SER A 1 149 ? 4.512 -23.797 -2.961 1 91.12 149 SER A O 1
ATOM 1146 N N . PHE A 1 150 ? 2.99 -23.094 -1.582 1 86.5 150 PHE A N 1
ATOM 1147 C CA . PHE A 1 150 ? 3.982 -22.891 -0.533 1 86.5 150 PHE A CA 1
ATOM 1148 C C . PHE A 1 150 ? 4.191 -24.172 0.271 1 86.5 150 PHE A C 1
ATOM 1150 O O . PHE A 1 150 ? 5.293 -24.422 0.759 1 86.5 150 PHE A O 1
ATOM 1157 N N . ILE A 1 151 ? 3.188 -24.984 0.365 1 85 151 ILE A N 1
ATOM 1158 C CA . ILE A 1 151 ? 3.305 -26.188 1.18 1 85 151 ILE A CA 1
ATOM 1159 C C . ILE A 1 151 ? 3.951 -27.297 0.361 1 85 151 ILE A C 1
ATOM 1161 O O . ILE A 1 151 ? 4.711 -28.109 0.896 1 85 151 ILE A O 1
ATOM 1165 N N . PHE A 1 152 ? 3.668 -27.297 -0.892 1 89.5 152 PHE A N 1
ATOM 1166 C CA . PHE A 1 152 ? 4.121 -28.406 -1.709 1 89.5 152 PHE A CA 1
ATOM 1167 C C . PHE A 1 152 ? 5.195 -27.969 -2.693 1 89.5 152 PHE A C 1
ATOM 1169 O O . PHE A 1 152 ? 6.32 -28.469 -2.66 1 89.5 152 PHE A O 1
ATOM 1176 N N . GLN A 1 153 ? 4.941 -27.047 -3.477 1 91.69 153 GLN A N 1
ATOM 1177 C CA . GLN A 1 153 ? 5.824 -26.734 -4.594 1 91.69 153 GLN A CA 1
ATOM 1178 C C . GLN A 1 153 ? 7.094 -26.031 -4.113 1 91.69 153 GLN A C 1
ATOM 1180 O O . GLN A 1 153 ? 8.188 -26.328 -4.594 1 91.69 153 GLN A O 1
ATOM 1185 N N . LEU A 1 154 ? 7.008 -25.188 -3.166 1 89.44 154 LEU A N 1
ATOM 1186 C CA . LEU A 1 154 ? 8.172 -24.422 -2.746 1 89.44 154 LEU A CA 1
ATOM 1187 C C . LEU A 1 154 ? 9.234 -25.328 -2.125 1 89.44 154 LEU A C 1
ATOM 1189 O O . LEU A 1 154 ? 10.398 -25.297 -2.531 1 89.44 154 LEU A O 1
ATOM 1193 N N . PRO A 1 155 ? 8.906 -26.156 -1.22 1 87.12 155 PRO A N 1
ATOM 1194 C CA . PRO A 1 155 ? 9.93 -27.047 -0.66 1 87.12 155 PRO A CA 1
ATOM 1195 C C . PRO A 1 155 ? 10.602 -27.922 -1.721 1 87.12 155 PRO A C 1
ATOM 1197 O O . PRO A 1 155 ? 11.828 -28.062 -1.718 1 87.12 155 PRO A O 1
ATOM 1200 N N . LEU A 1 156 ? 9.844 -28.438 -2.568 1 89.69 156 LEU A N 1
ATOM 1201 C CA . LEU A 1 156 ? 10.398 -29.297 -3.613 1 89.69 156 LEU A CA 1
ATOM 1202 C C . LEU A 1 156 ? 11.242 -28.484 -4.586 1 89.69 156 LEU A C 1
ATOM 1204 O O . LEU A 1 156 ? 12.266 -28.953 -5.086 1 89.69 156 LEU A O 1
ATOM 1208 N N . GLN A 1 157 ? 10.781 -27.312 -4.828 1 90.88 157 GLN A N 1
ATOM 1209 C CA . GLN A 1 157 ? 11.539 -26.406 -5.684 1 90.88 157 GLN A CA 1
ATOM 1210 C C . GLN A 1 157 ? 12.914 -26.109 -5.09 1 90.88 157 GLN A C 1
ATOM 1212 O O . GLN A 1 157 ? 13.914 -26.094 -5.805 1 90.88 157 GLN A O 1
ATOM 1217 N N . LEU A 1 158 ? 12.969 -25.891 -3.865 1 86 158 LEU A N 1
ATOM 1218 C CA . LEU A 1 158 ? 14.227 -25.594 -3.186 1 86 158 LEU A CA 1
ATOM 1219 C C . LEU A 1 158 ? 15.148 -26.812 -3.213 1 86 158 LEU A C 1
ATOM 1221 O O . LEU A 1 158 ? 16.359 -26.656 -3.375 1 86 158 LEU A O 1
ATOM 1225 N N . ILE A 1 159 ? 14.578 -27.969 -3.062 1 86.12 159 ILE A N 1
ATOM 1226 C CA . ILE A 1 159 ? 15.359 -29.188 -3.143 1 86.12 159 ILE A CA 1
ATOM 1227 C C . ILE A 1 159 ? 16 -29.312 -4.523 1 86.12 159 ILE A C 1
ATOM 1229 O O . ILE A 1 159 ? 17.203 -29.578 -4.637 1 86.12 159 ILE A O 1
ATOM 1233 N N . PHE A 1 160 ? 15.25 -29.016 -5.52 1 88.12 160 PHE A N 1
ATOM 1234 C CA . PHE A 1 160 ? 15.758 -29.125 -6.883 1 88.12 160 PHE A CA 1
ATOM 1235 C C . PHE A 1 160 ? 16.859 -28.094 -7.125 1 88.12 160 PHE A C 1
ATOM 1237 O O . PHE A 1 160 ? 17.891 -28.422 -7.734 1 88.12 160 PHE A O 1
ATOM 1244 N N . PHE A 1 161 ? 16.719 -26.906 -6.633 1 85.75 161 PHE A N 1
ATOM 1245 C CA . PHE A 1 161 ? 17.703 -25.859 -6.855 1 85.75 161 PHE A CA 1
ATOM 1246 C C . PHE A 1 161 ? 18.969 -26.141 -6.062 1 85.75 161 PHE A C 1
ATOM 1248 O O . PHE A 1 161 ? 20.078 -25.891 -6.555 1 85.75 161 PHE A O 1
ATOM 1255 N N . GLU A 1 162 ? 18.797 -26.531 -4.828 1 82.44 162 GLU A N 1
ATOM 1256 C CA . GLU A 1 162 ? 19.969 -26.859 -4.027 1 82.44 162 GLU A CA 1
ATOM 1257 C C . GLU A 1 162 ? 20.781 -27.984 -4.656 1 82.44 162 GLU A C 1
ATOM 1259 O O . GLU A 1 162 ? 22 -27.953 -4.676 1 82.44 162 GLU A O 1
ATOM 1264 N N . TYR A 1 163 ? 20.078 -28.906 -5.125 1 82 163 TYR A N 1
ATOM 1265 C CA . TYR A 1 163 ? 20.734 -30.016 -5.793 1 82 163 TYR A CA 1
ATOM 1266 C C . TYR A 1 163 ? 21.391 -29.562 -7.09 1 82 163 TYR A C 1
ATOM 1268 O O . TYR A 1 163 ? 22.453 -30.078 -7.473 1 82 163 TYR A O 1
ATOM 1276 N N . HIS A 1 164 ? 20.797 -28.688 -7.742 1 82.81 164 HIS A N 1
ATOM 1277 C CA . HIS A 1 164 ? 21.391 -28.125 -8.945 1 82.81 164 HIS A CA 1
ATOM 1278 C C . HIS A 1 164 ? 22.719 -27.422 -8.633 1 82.81 164 HIS A C 1
ATOM 1280 O O . HIS A 1 164 ? 23.688 -27.531 -9.391 1 82.81 164 HIS A O 1
ATOM 1286 N N . VAL A 1 165 ? 22.75 -26.703 -7.586 1 80.75 165 VAL A N 1
ATOM 1287 C CA . VAL A 1 165 ? 23.969 -25.984 -7.191 1 80.75 165 VAL A CA 1
ATOM 1288 C C . VAL A 1 165 ? 25.062 -26.984 -6.848 1 80.75 165 VAL A C 1
ATOM 1290 O O . VAL A 1 165 ? 26.234 -26.781 -7.195 1 80.75 165 VAL A O 1
ATOM 1293 N N . ILE A 1 166 ? 24.734 -27.969 -6.227 1 76.75 166 ILE A N 1
ATOM 1294 C CA . ILE A 1 166 ? 25.688 -29 -5.855 1 76.75 166 ILE A CA 1
ATOM 1295 C C . ILE A 1 166 ? 26.219 -29.688 -7.109 1 76.75 166 ILE A C 1
ATOM 1297 O O . ILE A 1 166 ? 27.422 -29.969 -7.219 1 76.75 166 ILE A O 1
ATOM 1301 N N . GLU A 1 167 ? 25.344 -29.969 -7.941 1 74.19 167 GLU A N 1
ATOM 1302 C CA . GLU A 1 167 ? 25.719 -30.594 -9.203 1 74.19 167 GLU A CA 1
ATOM 1303 C C . GLU A 1 167 ? 26.688 -29.703 -9.984 1 74.19 167 GLU A C 1
ATOM 1305 O O . GLU A 1 167 ? 27.656 -30.203 -10.578 1 74.19 167 GLU A O 1
ATOM 1310 N N . GLN A 1 168 ? 26.469 -28.453 -10 1 75.75 168 GLN A N 1
ATOM 1311 C CA . GLN A 1 168 ? 27.344 -27.516 -10.719 1 75.75 168 GLN A CA 1
ATOM 1312 C C . GLN A 1 168 ? 28.719 -27.422 -10.055 1 75.75 168 GLN A C 1
ATOM 1314 O O . GLN A 1 168 ? 29.734 -27.297 -10.734 1 75.75 168 GLN A O 1
ATOM 1319 N N . ARG A 1 169 ? 28.719 -27.391 -8.812 1 72.62 169 ARG A N 1
ATOM 1320 C CA . ARG A 1 169 ? 30 -27.375 -8.094 1 72.62 169 ARG A CA 1
ATOM 1321 C C . ARG A 1 169 ? 30.812 -28.625 -8.391 1 72.62 169 ARG A C 1
ATOM 1323 O O . ARG A 1 169 ? 32.031 -28.547 -8.555 1 72.62 169 ARG A O 1
ATOM 1330 N N . TRP A 1 170 ? 30.188 -29.656 -8.453 1 66.19 170 TRP A N 1
ATOM 1331 C CA . TRP A 1 170 ? 30.844 -30.922 -8.734 1 66.19 170 TRP A CA 1
ATOM 1332 C C . TRP A 1 170 ? 31.406 -30.938 -10.156 1 66.19 170 TRP A C 1
ATOM 1334 O O . TRP A 1 170 ? 32.531 -31.391 -10.375 1 66.19 170 TRP A O 1
ATOM 1344 N N . THR A 1 171 ? 30.609 -30.516 -11.023 1 65.12 171 THR A N 1
ATOM 1345 C CA . THR A 1 171 ? 31.047 -30.484 -12.414 1 65.12 171 THR A CA 1
ATOM 1346 C C . THR A 1 171 ? 32.25 -29.562 -12.57 1 65.12 171 THR A C 1
ATOM 1348 O O . THR A 1 171 ? 33.188 -29.875 -13.328 1 65.12 171 THR A O 1
ATOM 1351 N N . ARG A 1 172 ? 32.25 -28.5 -11.859 1 64.81 172 ARG A N 1
ATOM 1352 C CA . ARG A 1 172 ? 33.375 -27.578 -11.922 1 64.81 172 ARG A CA 1
ATOM 1353 C C . ARG A 1 172 ? 34.625 -28.188 -11.297 1 64.81 172 ARG A C 1
ATOM 1355 O O . ARG A 1 172 ? 35.75 -27.969 -11.789 1 64.81 172 ARG A O 1
ATOM 1362 N N . GLU A 1 173 ? 34.5 -28.828 -10.312 1 63.12 173 GLU A N 1
ATOM 1363 C CA . GLU A 1 173 ? 35.625 -29.484 -9.648 1 63.12 173 GLU A CA 1
ATOM 1364 C C . GLU A 1 173 ? 36.188 -30.609 -10.5 1 63.12 173 GLU A C 1
ATOM 1366 O O . GLU A 1 173 ? 37.406 -30.766 -10.594 1 63.12 173 GLU A O 1
ATOM 1371 N N . VAL A 1 174 ? 35.375 -31.375 -11.125 1 56.47 174 VAL A N 1
ATOM 1372 C CA . VAL A 1 174 ? 35.844 -32.469 -11.969 1 56.47 174 VAL A CA 1
ATOM 1373 C C . VAL A 1 174 ? 36.562 -31.922 -13.195 1 56.47 174 VAL A C 1
ATOM 1375 O O . VAL A 1 174 ? 37.594 -32.469 -13.617 1 56.47 174 VAL A O 1
ATOM 1378 N N . LEU A 1 175 ? 36 -30.828 -13.672 1 56.69 175 LEU A N 1
ATOM 1379 C CA . LEU A 1 175 ? 36.625 -30.188 -14.828 1 56.69 175 LEU A CA 1
ATOM 1380 C C . LEU A 1 175 ? 37.969 -29.562 -14.445 1 56.69 175 LEU A C 1
ATOM 1382 O O . LEU A 1 175 ? 38.906 -29.578 -15.234 1 56.69 175 LEU A O 1
ATOM 1386 N N . HIS A 1 176 ? 38.062 -28.969 -13.32 1 57.06 176 HIS A N 1
ATOM 1387 C CA . HIS A 1 176 ? 39.312 -28.422 -12.844 1 57.06 176 HIS A CA 1
ATOM 1388 C C . HIS A 1 176 ? 40.344 -29.547 -12.594 1 57.06 176 HIS A C 1
ATOM 1390 O O . HIS A 1 176 ? 41.531 -29.375 -12.82 1 57.06 176 HIS A O 1
ATOM 1396 N N . THR A 1 177 ? 39.969 -30.594 -12.148 1 53.34 177 THR A N 1
ATOM 1397 C CA . THR A 1 177 ? 40.875 -31.688 -11.906 1 53.34 177 THR A CA 1
ATOM 1398 C C . THR A 1 177 ? 41.25 -32.375 -13.211 1 53.34 177 THR A C 1
ATOM 1400 O O . THR A 1 177 ? 42.344 -32.938 -13.336 1 53.34 177 THR A O 1
ATOM 1403 N N . ALA A 1 178 ? 40.5 -32.344 -14.281 1 49.53 178 ALA A N 1
ATOM 1404 C CA . ALA A 1 178 ? 40.812 -32.938 -15.57 1 49.53 178 ALA A CA 1
ATOM 1405 C C . ALA A 1 178 ? 41.75 -32.062 -16.391 1 49.53 178 ALA A C 1
ATOM 1407 O O . ALA A 1 178 ? 42.219 -32.469 -17.453 1 49.53 178 ALA A O 1
ATOM 1408 N N . GLN A 1 179 ? 41.906 -30.797 -16.078 1 47.06 179 GLN A N 1
ATOM 1409 C CA . GLN A 1 179 ? 42.938 -30.031 -16.797 1 47.06 179 GLN A CA 1
ATOM 1410 C C . GLN A 1 179 ? 44.344 -30.469 -16.391 1 47.06 179 GLN A C 1
ATOM 1412 O O . GLN A 1 179 ? 44.656 -30.469 -15.203 1 47.06 179 GLN A O 1
ATOM 1417 N N . PRO A 1 180 ? 45.062 -31.203 -17.234 1 41.34 180 PRO A N 1
ATOM 1418 C CA . PRO A 1 180 ? 46.438 -31.594 -16.953 1 41.34 180 PRO A CA 1
ATOM 1419 C C . PRO A 1 180 ? 47.281 -30.438 -16.438 1 41.34 180 PRO A C 1
ATOM 1421 O O . PRO A 1 180 ? 47.188 -29.312 -16.953 1 41.34 180 PRO A O 1
ATOM 1424 N N . ILE A 1 181 ? 47.656 -30.375 -15.18 1 40.25 181 ILE A N 1
ATOM 1425 C CA . ILE A 1 181 ? 48.688 -29.453 -14.758 1 40.25 181 ILE A CA 1
ATOM 1426 C C . ILE A 1 181 ? 49.812 -29.438 -15.797 1 40.25 181 ILE A C 1
ATOM 1428 O O . ILE A 1 181 ? 50.531 -30.438 -15.977 1 40.25 181 ILE A O 1
ATOM 1432 N N . VAL A 1 182 ? 49.594 -28.828 -16.875 1 40.31 182 VAL A N 1
ATOM 1433 C CA . VAL A 1 182 ? 50.781 -28.609 -17.703 1 40.31 182 VAL A CA 1
ATOM 1434 C C . VAL A 1 182 ? 51.906 -28.047 -16.844 1 40.31 182 VAL A C 1
ATOM 1436 O O . VAL A 1 182 ? 51.75 -27 -16.188 1 40.31 182 VAL A O 1
ATOM 1439 N N . PRO A 1 183 ? 52.812 -28.922 -16.359 1 36.91 183 PRO A N 1
ATOM 1440 C CA . PRO A 1 183 ? 53.969 -28.406 -15.602 1 36.91 183 PRO A CA 1
ATOM 1441 C C . PRO A 1 183 ? 54.562 -27.156 -16.25 1 36.91 183 PRO A C 1
ATOM 1443 O O . PRO A 1 183 ? 54.719 -27.094 -17.469 1 36.91 183 PRO A O 1
ATOM 1446 N N . THR A 1 184 ? 54.219 -26.031 -15.656 1 36.69 184 THR A N 1
ATOM 1447 C CA . THR A 1 184 ? 54.969 -24.844 -16.047 1 36.69 184 THR A CA 1
ATOM 1448 C C . THR A 1 184 ? 56.438 -25.156 -16.234 1 36.69 184 THR A C 1
ATOM 1450 O O . THR A 1 184 ? 57.062 -25.766 -15.367 1 36.69 184 THR A O 1
ATOM 1453 N N . PRO A 1 185 ? 56.938 -25.062 -17.469 1 33.53 185 PRO A N 1
ATOM 1454 C CA . PRO A 1 185 ? 58.344 -25.297 -17.703 1 33.53 185 PRO A CA 1
ATOM 1455 C C . PRO A 1 185 ? 59.25 -24.562 -16.688 1 33.53 185 PRO A C 1
ATOM 1457 O O . PRO A 1 185 ? 58.969 -23.422 -16.328 1 33.53 185 PRO A O 1
ATOM 1460 N N . MET A 1 186 ? 59.688 -25.188 -15.672 1 27.75 186 MET A N 1
ATOM 1461 C CA . MET A 1 186 ? 60.812 -24.594 -14.961 1 27.75 186 MET A CA 1
ATOM 1462 C C . MET A 1 186 ? 61.812 -23.953 -15.93 1 27.75 186 MET A C 1
ATOM 1464 O O . MET A 1 186 ? 62.188 -24.562 -16.938 1 27.75 186 MET A O 1
ATOM 1468 N N . LYS A 1 187 ? 61.906 -22.578 -15.844 1 34.25 187 LYS A N 1
ATOM 1469 C CA . LYS A 1 187 ? 63 -21.812 -16.469 1 34.25 187 LYS A CA 1
ATOM 1470 C C . LYS A 1 187 ? 64.312 -22.516 -16.312 1 34.25 187 LYS A C 1
ATOM 1472 O O . LYS A 1 187 ? 65 -22.406 -15.281 1 34.25 187 LYS A O 1
ATOM 1477 N N . ASN A 1 188 ? 64.5 -24 -16.578 1 23.11 188 ASN A N 1
ATOM 1478 C CA . ASN A 1 188 ? 65.812 -24.672 -16.672 1 23.11 188 ASN A CA 1
ATOM 1479 C C . ASN A 1 188 ? 66.812 -23.891 -17.531 1 23.11 188 ASN A C 1
ATOM 1481 O O . ASN A 1 188 ? 66.375 -23.234 -18.484 1 23.11 188 ASN A O 1
ATOM 1485 N N . SER A 1 189 ? 68.188 -23.625 -17.047 1 28.45 189 SER A N 1
ATOM 1486 C CA . SER A 1 189 ? 69.562 -23.312 -17.422 1 28.45 189 SER A CA 1
ATOM 1487 C C . SER A 1 189 ? 69.875 -23.812 -18.828 1 28.45 189 SER A C 1
ATOM 1489 O O . SER A 1 189 ? 69.062 -24.438 -19.469 1 28.45 189 SER A O 1
ATOM 1491 N N . THR A 1 190 ? 71.25 -24.344 -18.906 1 26.97 190 THR A N 1
ATOM 1492 C CA . THR A 1 190 ? 72.125 -24.656 -20 1 26.97 190 THR A CA 1
ATOM 1493 C C . THR A 1 190 ? 71.562 -25.703 -20.938 1 26.97 190 THR A C 1
ATOM 1495 O O . THR A 1 190 ? 71.188 -26.797 -20.484 1 26.97 190 THR A O 1
ATOM 1498 N N . VAL A 1 191 ? 71.125 -25.25 -22.109 1 29.72 191 VAL A N 1
ATOM 1499 C CA . VAL A 1 191 ? 70.688 -25.938 -23.297 1 29.72 191 VAL A CA 1
ATOM 1500 C C . VAL A 1 191 ? 71.625 -27.109 -23.609 1 29.72 191 VAL A C 1
ATOM 1502 O O . VAL A 1 191 ? 72.75 -26.922 -24.094 1 29.72 191 VAL A O 1
ATOM 1505 N N . ILE A 1 192 ? 72.062 -27.938 -22.562 1 25.98 192 ILE A N 1
ATOM 1506 C CA . ILE A 1 192 ? 72.875 -28.953 -23.203 1 25.98 192 ILE A CA 1
ATOM 1507 C C . ILE A 1 192 ? 72.062 -29.625 -24.312 1 25.98 192 ILE A C 1
ATOM 1509 O O . ILE A 1 192 ? 71 -30.109 -24.078 1 25.98 192 ILE A O 1
ATOM 1513 N N . THR A 1 193 ? 72.375 -29.266 -25.578 1 27.38 193 THR A N 1
ATOM 1514 C CA . THR A 1 193 ? 71.938 -29.75 -26.891 1 27.38 193 THR A CA 1
ATOM 1515 C C . THR A 1 193 ? 72 -31.266 -26.969 1 27.38 193 THR A C 1
ATOM 1517 O O . THR A 1 193 ? 73.125 -31.828 -27.172 1 27.38 193 THR A O 1
ATOM 1520 N N . VAL A 1 194 ? 71.812 -32 -25.828 1 25 194 VAL A N 1
ATOM 1521 C CA . VAL A 1 194 ? 72.125 -33.375 -26.234 1 25 194 VAL A CA 1
ATOM 1522 C C . VAL A 1 194 ? 71.188 -33.75 -27.422 1 25 194 VAL A C 1
ATOM 1524 O O . VAL A 1 194 ? 70 -33.406 -27.453 1 25 194 VAL A O 1
ATOM 1527 N N . ASP A 1 195 ? 71.812 -34.219 -28.484 1 25.88 195 ASP A N 1
ATOM 1528 C CA . ASP A 1 195 ? 71.5 -34.812 -29.781 1 25.88 195 ASP A CA 1
ATOM 1529 C C . ASP A 1 195 ? 70.5 -35.969 -29.625 1 25.88 195 ASP A C 1
ATOM 1531 O O . ASP A 1 195 ? 70.938 -37.094 -29.328 1 25.88 195 ASP A O 1
ATOM 1535 N N . VAL A 1 196 ? 69.625 -35.938 -28.656 1 25.48 196 VAL A N 1
ATOM 1536 C CA . VAL A 1 196 ? 68.938 -37.219 -28.516 1 25.48 196 VAL A CA 1
ATOM 1537 C C . VAL A 1 196 ? 68.312 -37.625 -29.844 1 25.48 196 VAL A C 1
ATOM 1539 O O . VAL A 1 196 ? 67.75 -36.781 -30.547 1 25.48 196 VAL A O 1
ATOM 1542 N N . GLN A 1 197 ? 68.812 -38.75 -30.344 1 24.45 197 GLN A N 1
ATOM 1543 C CA . GLN A 1 197 ? 68.438 -39.656 -31.422 1 24.45 197 GLN A CA 1
ATOM 1544 C C . GLN A 1 197 ? 66.938 -39.812 -31.516 1 24.45 197 GLN A C 1
ATOM 1546 O O . GLN A 1 197 ? 66.25 -39.938 -30.5 1 24.45 197 GLN A O 1
ATOM 1551 N N . GLU A 1 198 ? 66.375 -39.531 -32.719 1 25.67 198 GLU A N 1
ATOM 1552 C CA . GLU A 1 198 ? 65.062 -39.5 -33.344 1 25.67 198 GLU A CA 1
ATOM 1553 C C . GLU A 1 198 ? 64.312 -40.812 -33.125 1 25.67 198 GLU A C 1
ATOM 1555 O O . GLU A 1 198 ? 64.188 -41.625 -34.031 1 25.67 198 GLU A O 1
ATOM 1560 N N . THR A 1 199 ? 64.688 -41.656 -32.125 1 25.22 199 THR A N 1
ATOM 1561 C CA . THR A 1 199 ? 63.969 -42.875 -32.406 1 25.22 199 THR A CA 1
ATOM 1562 C C . THR A 1 199 ? 62.469 -42.625 -32.438 1 25.22 199 THR A C 1
ATOM 1564 O O . THR A 1 199 ? 61.938 -41.875 -31.641 1 25.22 199 THR A O 1
ATOM 1567 N N . SER A 1 200 ? 61.812 -42.875 -33.594 1 26.23 200 SER A N 1
ATOM 1568 C CA . SER A 1 200 ? 60.469 -42.875 -34.156 1 26.23 200 SER A CA 1
ATOM 1569 C C . SER A 1 200 ? 59.5 -43.562 -33.188 1 26.23 200 SER A C 1
ATOM 1571 O O . SER A 1 200 ? 58.5 -44.188 -33.656 1 26.23 200 SER A O 1
ATOM 1573 N N . ASP A 1 201 ? 59.75 -43.656 -31.875 1 24.81 201 ASP A N 1
ATOM 1574 C CA . ASP A 1 201 ? 58.844 -44.531 -31.188 1 24.81 201 ASP A CA 1
ATOM 1575 C C . ASP A 1 201 ? 57.375 -44.156 -31.453 1 24.81 201 ASP A C 1
ATOM 1577 O O . ASP A 1 201 ? 57.062 -42.969 -31.5 1 24.81 201 ASP A O 1
ATOM 1581 N N . HIS A 1 202 ? 56.594 -45.094 -32.156 1 26.56 202 HIS A N 1
ATOM 1582 C CA . HIS A 1 202 ? 55.188 -45.25 -32.469 1 26.56 202 HIS A CA 1
ATOM 1583 C C . HIS A 1 202 ? 54.312 -44.875 -31.266 1 26.56 202 HIS A C 1
ATOM 1585 O O . HIS A 1 202 ? 54.188 -45.656 -30.312 1 26.56 202 HIS A O 1
ATOM 1591 N N . SER A 1 203 ? 54.469 -43.719 -30.719 1 27.62 203 SER A N 1
ATOM 1592 C CA . SER A 1 203 ? 53.594 -43.281 -29.625 1 27.62 203 SER A CA 1
ATOM 1593 C C . SER A 1 203 ? 52.125 -43.531 -29.984 1 27.62 203 SER A C 1
ATOM 1595 O O . SER A 1 203 ? 51.625 -43.031 -30.984 1 27.62 203 SER A O 1
ATOM 1597 N N . THR A 1 204 ? 51.688 -44.844 -29.734 1 28.16 204 THR A N 1
ATOM 1598 C CA . THR A 1 204 ? 50.25 -45.188 -29.781 1 28.16 204 THR A CA 1
ATOM 1599 C C . THR A 1 204 ? 49.406 -44.062 -29.172 1 28.16 204 THR A C 1
ATOM 1601 O O . THR A 1 204 ? 49.656 -43.625 -28.047 1 28.16 204 THR A O 1
ATOM 1604 N N . HIS A 1 205 ? 48.938 -43.188 -30.062 1 27.52 205 HIS A N 1
ATOM 1605 C CA . HIS A 1 205 ? 47.875 -42.219 -29.859 1 27.52 205 HIS A CA 1
ATOM 1606 C C . HIS A 1 205 ? 46.781 -42.812 -29 1 27.52 205 HIS A C 1
ATOM 1608 O O . HIS A 1 205 ? 45.969 -43.594 -29.484 1 27.52 205 HIS A O 1
ATOM 1614 N N . HIS A 1 206 ? 47.094 -43.281 -27.781 1 26.53 206 HIS A N 1
ATOM 1615 C CA . HIS A 1 206 ? 45.938 -43.562 -26.969 1 26.53 206 HIS A CA 1
ATOM 1616 C C . HIS A 1 206 ? 44.875 -42.469 -27.125 1 26.53 206 HIS A C 1
ATOM 1618 O O . HIS A 1 206 ? 45.156 -41.281 -26.906 1 26.53 206 HIS A O 1
ATOM 1624 N N . SER A 1 207 ? 44.094 -42.656 -28.188 1 28.89 207 SER A N 1
ATOM 1625 C CA . SER A 1 207 ? 42.812 -41.938 -28.344 1 28.89 207 SER A CA 1
ATOM 1626 C C . SER A 1 207 ? 42.188 -41.656 -26.984 1 28.89 207 SER A C 1
ATOM 1628 O O . SER A 1 207 ? 41.906 -42.562 -26.203 1 28.89 207 SER A O 1
ATOM 1630 N N . ASP A 1 208 ? 42.625 -40.625 -26.359 1 31 208 ASP A N 1
ATOM 1631 C CA . ASP A 1 208 ? 41.875 -40.094 -25.219 1 31 208 ASP A CA 1
ATOM 1632 C C . ASP A 1 208 ? 40.375 -40.25 -25.391 1 31 208 ASP A C 1
ATOM 1634 O O . ASP A 1 208 ? 39.781 -39.656 -26.297 1 31 208 ASP A O 1
ATOM 1638 N N . GLU A 1 209 ? 39.906 -41.562 -25.375 1 26.84 209 GLU A N 1
ATOM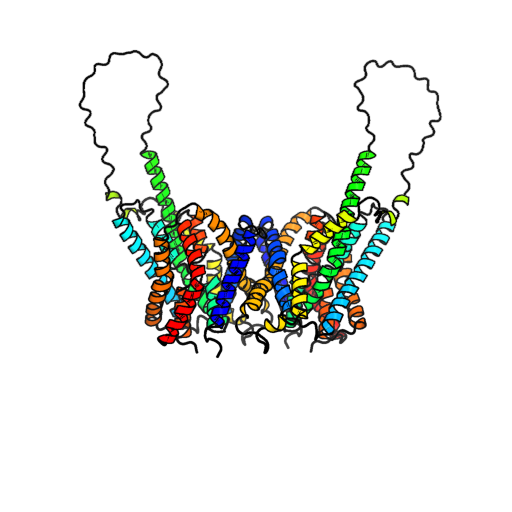 1639 C CA . GLU A 1 209 ? 38.469 -41.812 -25.297 1 26.84 209 GLU A CA 1
ATOM 1640 C C . GLU A 1 209 ? 37.781 -40.75 -24.453 1 26.84 209 GLU A C 1
ATOM 1642 O O . GLU A 1 209 ? 38.125 -40.531 -23.297 1 26.84 209 GLU A O 1
ATOM 1647 N N . VAL A 1 210 ? 37.375 -39.688 -25.094 1 34.41 210 VAL A N 1
ATOM 1648 C CA . VAL A 1 210 ? 36.312 -38.875 -24.562 1 34.41 210 VAL A CA 1
ATOM 1649 C C . VAL A 1 210 ? 35.406 -39.688 -23.656 1 34.41 210 VAL A C 1
ATOM 1651 O O . VAL A 1 210 ? 35 -40.781 -24.016 1 34.41 210 VAL A O 1
ATOM 1654 N N . PRO A 1 211 ? 35.781 -39.625 -22.344 1 33.78 211 PRO A N 1
ATOM 1655 C CA . PRO A 1 211 ? 34.844 -40.344 -21.5 1 33.78 211 PRO A CA 1
ATOM 1656 C C . PRO A 1 211 ? 33.469 -40.5 -22.172 1 33.78 211 PRO A C 1
ATOM 1658 O O . PRO A 1 211 ? 32.969 -39.594 -22.797 1 33.78 211 PRO A O 1
ATOM 1661 N N . SER A 1 212 ? 33.125 -41.688 -22.703 1 30.83 212 SER A N 1
ATOM 1662 C CA . SER A 1 212 ? 31.844 -42.156 -23.25 1 30.83 212 SER A CA 1
ATOM 1663 C C . SER A 1 212 ? 30.672 -41.438 -22.594 1 30.83 212 SER A C 1
ATOM 1665 O O . SER A 1 212 ? 30.797 -40.938 -21.453 1 30.83 212 SER A O 1
ATOM 1667 N N . ASP A 1 213 ? 29.641 -41.219 -23.453 1 34.38 213 ASP A N 1
ATOM 1668 C CA . ASP A 1 213 ? 28.281 -40.688 -23.453 1 34.38 213 ASP A CA 1
ATOM 1669 C C . ASP A 1 213 ? 27.516 -41.156 -22.203 1 34.38 213 ASP A C 1
ATOM 1671 O O . ASP A 1 213 ? 26.375 -40.719 -21.969 1 34.38 213 ASP A O 1
ATOM 1675 N N . ASP A 1 214 ? 27.859 -42.406 -21.719 1 33.09 214 ASP A N 1
ATOM 1676 C CA . ASP A 1 214 ? 26.984 -43.188 -20.828 1 33.09 214 ASP A CA 1
ATOM 1677 C C . ASP A 1 214 ? 26.859 -42.5 -19.469 1 33.09 214 ASP A C 1
ATOM 1679 O O . ASP A 1 214 ? 26.062 -42.938 -18.625 1 33.09 214 ASP A O 1
ATOM 1683 N N . GLN A 1 215 ? 27.984 -42 -18.969 1 32.34 215 GLN A N 1
ATOM 1684 C CA . GLN A 1 215 ? 27.797 -41.625 -17.578 1 32.34 215 GLN A CA 1
ATOM 1685 C C . GLN A 1 215 ? 26.75 -40.531 -17.438 1 32.34 215 GLN A C 1
ATOM 1687 O O . GLN A 1 215 ? 26.547 -39.969 -16.359 1 32.34 215 GLN A O 1
ATOM 1692 N N . ARG A 1 216 ? 26.375 -40.062 -18.562 1 40.59 216 ARG A N 1
ATOM 1693 C CA . ARG A 1 216 ? 25.312 -39.062 -18.562 1 40.59 216 ARG A CA 1
ATOM 1694 C C . ARG A 1 216 ? 23.969 -39.719 -18.203 1 40.59 216 ARG A C 1
ATOM 1696 O O . ARG A 1 216 ? 22.969 -39.5 -18.891 1 40.59 216 ARG A O 1
ATOM 1703 N N . ARG A 1 217 ? 24.094 -40.938 -17.625 1 33.44 217 ARG A N 1
ATOM 1704 C CA . ARG A 1 217 ? 22.859 -41.656 -17.297 1 33.44 217 ARG A CA 1
ATOM 1705 C C . ARG A 1 217 ? 21.969 -40.812 -16.375 1 33.44 217 ARG A C 1
ATOM 1707 O O . ARG A 1 217 ? 22.469 -39.969 -15.641 1 33.44 217 ARG A O 1
ATOM 1714 N N . TRP A 1 218 ? 20.688 -41.062 -16.547 1 35.75 218 TRP A N 1
ATOM 1715 C CA . TRP A 1 218 ? 19.594 -40.438 -15.797 1 35.75 218 TRP A CA 1
ATOM 1716 C C . TRP A 1 218 ? 19.891 -40.438 -14.305 1 35.75 218 TRP A C 1
ATOM 1718 O O . TRP A 1 218 ? 19.422 -39.562 -13.57 1 35.75 218 TRP A O 1
ATOM 1728 N N . TYR A 1 219 ? 20.438 -41.625 -13.75 1 36.81 219 TYR A N 1
ATOM 1729 C CA . TYR A 1 219 ? 20.734 -41.844 -12.336 1 36.81 219 TYR A CA 1
ATOM 1730 C C . TYR A 1 219 ? 21.797 -40.875 -11.836 1 36.81 219 TYR A C 1
ATOM 1732 O O . TYR A 1 219 ? 22.016 -40.75 -10.633 1 36.81 219 TYR A O 1
ATOM 1740 N N . SER A 1 220 ? 22.547 -40.406 -12.719 1 38.12 220 SER A N 1
ATOM 1741 C CA . SER A 1 220 ? 23.531 -39.406 -12.289 1 38.12 220 SER A CA 1
ATOM 1742 C C . SER A 1 220 ? 22.859 -38.125 -11.867 1 38.12 220 SER A C 1
ATOM 1744 O O . SER A 1 220 ? 23.5 -37.219 -11.32 1 38.12 220 SER A O 1
ATOM 1746 N N . LEU A 1 221 ? 21.812 -37.812 -12.539 1 38.66 221 LEU A N 1
ATOM 1747 C CA . LEU A 1 221 ? 21.016 -36.656 -12.141 1 38.66 221 LEU A CA 1
ATOM 1748 C C . LEU A 1 221 ? 20.734 -36.688 -10.641 1 38.66 221 LEU A C 1
ATOM 1750 O O . LEU A 1 221 ? 20.656 -35.625 -10 1 38.66 221 LEU A O 1
ATOM 1754 N N . VAL A 1 222 ? 20.328 -37.938 -10.078 1 38.59 222 VAL A N 1
ATOM 1755 C CA . VAL A 1 222 ? 20.016 -38.156 -8.672 1 38.59 222 VAL A CA 1
ATOM 1756 C C . VAL A 1 222 ? 21.234 -38.688 -7.949 1 38.59 222 VAL A C 1
ATOM 1758 O O . VAL A 1 222 ? 21.109 -39.5 -7.012 1 38.59 222 VAL A O 1
ATOM 1761 N N . ASN A 1 223 ? 22.312 -38.719 -8.438 1 37.19 223 ASN A N 1
ATOM 1762 C CA . ASN A 1 223 ? 23.391 -39.281 -7.637 1 37.19 223 ASN A CA 1
ATOM 1763 C C . ASN A 1 223 ? 23.5 -38.625 -6.273 1 37.19 223 ASN A C 1
ATOM 1765 O O . ASN A 1 223 ? 24.078 -37.531 -6.152 1 37.19 223 ASN A O 1
ATOM 1769 N N . PHE A 1 224 ? 22.656 -38.938 -5.426 1 41.62 224 PHE A N 1
ATOM 1770 C CA . PHE A 1 224 ? 22.516 -38.594 -4.012 1 41.62 224 PHE A CA 1
ATOM 1771 C C . PHE A 1 224 ? 23.766 -38.969 -3.24 1 41.62 224 PHE A C 1
ATOM 1773 O O . PHE A 1 224 ? 23.828 -38.812 -2.018 1 41.62 224 PHE A O 1
ATOM 1780 N N . GLU A 1 225 ? 24.672 -39.656 -3.805 1 41.5 225 GLU A N 1
ATOM 1781 C CA . GLU A 1 225 ? 25.672 -40.312 -2.959 1 41.5 225 GLU A CA 1
ATOM 1782 C C . GLU A 1 225 ? 26.422 -39.281 -2.113 1 41.5 225 GLU A C 1
ATOM 1784 O O . GLU A 1 225 ? 26.844 -39.594 -0.992 1 41.5 225 GLU A O 1
ATOM 1789 N N . HIS A 1 226 ? 27.031 -38.312 -2.633 1 41.5 226 HIS A N 1
ATOM 1790 C CA . HIS A 1 226 ? 28.109 -37.656 -1.864 1 41.5 226 HIS A CA 1
ATOM 1791 C C . HIS A 1 226 ? 27.531 -36.688 -0.848 1 41.5 226 HIS A C 1
ATOM 1793 O O . HIS A 1 226 ? 28.297 -36.031 -0.133 1 41.5 226 HIS A O 1
ATOM 1799 N N . LEU A 1 227 ? 26.547 -35.906 -1.042 1 46.53 227 LEU A N 1
ATOM 1800 C CA . LEU A 1 227 ? 26.234 -34.844 -0.094 1 46.53 227 LEU A CA 1
ATOM 1801 C C . LEU A 1 227 ? 25.641 -35.406 1.189 1 46.53 227 LEU A C 1
ATOM 1803 O O . LEU A 1 227 ? 24.828 -36.344 1.145 1 46.53 227 LEU A O 1
ATOM 1807 N N . SER A 1 228 ? 26.391 -35.406 2.189 1 53.88 228 SER A N 1
ATOM 1808 C CA . SER A 1 228 ? 25.766 -35.719 3.467 1 53.88 228 SER A CA 1
ATOM 1809 C C . SER A 1 228 ? 24.344 -35.156 3.527 1 53.88 228 SER A C 1
ATOM 1811 O O . SER A 1 228 ? 24.156 -33.938 3.59 1 53.88 228 SER A O 1
ATOM 1813 N N . GLN A 1 229 ? 23.328 -35.781 2.943 1 64.44 229 GLN A N 1
ATOM 1814 C CA . GLN A 1 229 ? 21.891 -35.625 2.754 1 64.44 229 GLN A CA 1
ATOM 1815 C C . GLN A 1 229 ? 21.266 -34.875 3.93 1 64.44 229 GLN A C 1
ATOM 1817 O O . GLN A 1 229 ? 20.406 -34.031 3.738 1 64.44 229 GLN A O 1
ATOM 1822 N N . ALA A 1 230 ? 21.984 -35.031 5.07 1 74.56 230 ALA A N 1
ATOM 1823 C CA . ALA A 1 230 ? 21.359 -34.438 6.262 1 74.56 230 ALA A CA 1
ATOM 1824 C C . ALA A 1 230 ? 21.547 -32.938 6.297 1 74.56 230 ALA A C 1
ATOM 1826 O O . ALA A 1 230 ? 20.641 -32.188 6.699 1 74.56 230 ALA A O 1
ATOM 1827 N N . ALA A 1 231 ? 22.703 -32.5 5.82 1 74.5 231 ALA A N 1
ATOM 1828 C CA . ALA A 1 231 ? 22.984 -31.062 5.855 1 74.5 231 ALA A CA 1
ATOM 1829 C C . ALA A 1 231 ? 22.094 -30.297 4.883 1 74.5 231 ALA A C 1
ATOM 1831 O O . ALA A 1 231 ? 21.609 -29.219 5.195 1 74.5 231 ALA A O 1
ATOM 1832 N N . VAL A 1 232 ? 21.906 -30.844 3.707 1 76.31 232 VAL A N 1
ATOM 1833 C CA . VAL A 1 232 ? 21.047 -30.234 2.709 1 76.31 232 VAL A CA 1
ATOM 1834 C C . VAL A 1 232 ? 19.609 -30.156 3.232 1 76.31 232 VAL A C 1
ATOM 1836 O O . VAL A 1 232 ? 18.938 -29.141 3.109 1 76.31 232 VAL A O 1
ATOM 1839 N N . TRP A 1 233 ? 19.219 -31.219 3.92 1 83.44 233 TRP A N 1
ATOM 1840 C CA . TRP A 1 233 ? 17.859 -31.281 4.465 1 83.44 233 TRP A CA 1
ATOM 1841 C C . TRP A 1 233 ? 17.688 -30.266 5.598 1 83.44 233 TRP A C 1
ATOM 1843 O O . TRP A 1 233 ? 16.641 -29.641 5.715 1 83.44 233 TRP A O 1
ATOM 1853 N N . LEU A 1 234 ? 18.672 -30.172 6.363 1 82.88 234 LEU A N 1
ATOM 1854 C CA . LEU A 1 234 ? 18.594 -29.203 7.461 1 82.88 234 LEU A CA 1
ATOM 1855 C C . LEU A 1 234 ? 18.531 -27.781 6.934 1 82.88 234 LEU A C 1
ATOM 1857 O O . LEU A 1 234 ? 17.828 -26.938 7.492 1 82.88 234 LEU A O 1
ATOM 1861 N N . ASP A 1 235 ? 19.188 -27.562 5.871 1 79.81 235 ASP A N 1
ATOM 1862 C CA . ASP A 1 235 ? 19.188 -26.234 5.266 1 79.81 235 ASP A CA 1
ATOM 1863 C C . ASP A 1 235 ? 17.828 -25.906 4.656 1 79.81 235 ASP A C 1
ATOM 1865 O O . ASP A 1 235 ? 17.328 -24.797 4.797 1 79.81 235 ASP A O 1
ATOM 1869 N N . ILE A 1 236 ? 17.328 -26.844 4.008 1 81.19 236 ILE A N 1
ATOM 1870 C CA . ILE A 1 236 ? 16 -26.672 3.408 1 81.19 236 ILE A CA 1
ATOM 1871 C C . ILE A 1 236 ? 14.961 -26.469 4.5 1 81.19 236 ILE A C 1
ATOM 1873 O O . ILE A 1 236 ? 14.109 -25.578 4.391 1 81.19 236 ILE A O 1
ATOM 1877 N N . PHE A 1 237 ? 15.062 -27.219 5.508 1 85.94 237 PHE A N 1
ATOM 1878 C CA . PHE A 1 237 ? 14.125 -27.094 6.621 1 85.94 237 PHE A CA 1
ATOM 1879 C C . PHE A 1 237 ? 14.242 -25.734 7.277 1 85.94 237 PHE A C 1
ATOM 1881 O O . PHE A 1 237 ? 13.242 -25.109 7.637 1 85.94 237 PHE A O 1
ATOM 1888 N N . LYS A 1 238 ? 15.359 -25.297 7.449 1 84.88 238 LYS A N 1
ATOM 1889 C CA . LYS A 1 238 ? 15.586 -23.984 8.039 1 84.88 238 LYS A CA 1
ATOM 1890 C C . LYS A 1 238 ? 15.016 -22.875 7.164 1 84.88 238 LYS A C 1
ATOM 1892 O O . LYS A 1 238 ? 14.375 -21.938 7.66 1 84.88 238 LYS A O 1
ATOM 1897 N N . ARG A 1 239 ? 15.156 -23 5.93 1 81.44 239 ARG A N 1
ATOM 1898 C CA . ARG A 1 239 ? 14.633 -22 4.996 1 81.44 239 ARG A CA 1
ATOM 1899 C C . ARG A 1 239 ? 13.109 -22.016 4.988 1 81.44 239 ARG A C 1
ATOM 1901 O O . ARG A 1 239 ? 12.484 -20.953 4.91 1 81.44 239 ARG A O 1
ATOM 1908 N N . LEU A 1 240 ? 12.648 -23.172 5.055 1 84.38 240 LEU A N 1
ATOM 1909 C CA . LEU A 1 240 ? 11.195 -23.312 5.059 1 84.38 240 LEU A CA 1
ATOM 1910 C C . LEU A 1 240 ? 10.602 -22.812 6.367 1 84.38 240 LEU A C 1
ATOM 1912 O O . LEU A 1 240 ? 9.555 -22.172 6.375 1 84.38 240 LEU A O 1
ATOM 1916 N N . SER A 1 241 ? 11.281 -23.078 7.449 1 86.38 241 SER A N 1
ATOM 1917 C CA . SER A 1 241 ? 10.773 -22.703 8.766 1 86.38 241 SER A CA 1
ATOM 1918 C C . SER A 1 241 ? 10.898 -21.203 8.992 1 86.38 241 SER A C 1
ATOM 1920 O O . SER A 1 241 ? 10.195 -20.641 9.828 1 86.38 241 SER A O 1
ATOM 1922 N N . THR A 1 242 ? 11.711 -20.547 8.25 1 86.75 242 THR A N 1
ATOM 1923 C CA . THR A 1 242 ? 11.898 -19.109 8.438 1 86.75 242 THR A CA 1
ATOM 1924 C C . THR A 1 242 ? 11.18 -18.328 7.344 1 86.75 242 THR A C 1
ATOM 1926 O O . THR A 1 242 ? 11.289 -17.094 7.285 1 86.75 242 THR A O 1
ATOM 1929 N N . ASN A 1 243 ? 10.516 -19.031 6.457 1 87.5 243 ASN A N 1
ATOM 1930 C CA . ASN A 1 243 ? 9.734 -18.359 5.418 1 87.5 243 ASN A CA 1
ATOM 1931 C C . ASN A 1 243 ? 8.492 -17.688 5.996 1 87.5 243 ASN A C 1
ATOM 1933 O O . ASN A 1 243 ? 7.613 -18.359 6.535 1 87.5 243 ASN A O 1
ATOM 1937 N N . PRO A 1 244 ? 8.43 -16.406 5.895 1 90.19 244 PRO A N 1
ATOM 1938 C CA . PRO A 1 244 ? 7.328 -15.68 6.527 1 90.19 244 PRO A CA 1
ATOM 1939 C C . PRO A 1 244 ? 5.957 -16.109 5.996 1 90.19 244 PRO A C 1
ATOM 1941 O O . PRO A 1 244 ? 4.977 -16.125 6.746 1 90.19 244 PRO A O 1
ATOM 1944 N N . ILE A 1 245 ? 5.906 -16.438 4.785 1 90.5 245 ILE A N 1
ATOM 1945 C CA . ILE A 1 245 ? 4.641 -16.828 4.188 1 90.5 245 ILE A CA 1
ATOM 1946 C C . ILE A 1 245 ? 4.188 -18.172 4.777 1 90.5 245 ILE A C 1
ATOM 1948 O O . ILE A 1 245 ? 3.021 -18.328 5.145 1 90.5 245 ILE A O 1
ATOM 1952 N N . LEU A 1 246 ? 5.098 -19.094 4.906 1 90.44 246 LEU A N 1
ATOM 1953 C CA . LEU A 1 246 ? 4.793 -20.406 5.477 1 90.44 246 LEU A CA 1
ATOM 1954 C C . LEU A 1 246 ? 4.398 -20.281 6.945 1 90.44 246 LEU A C 1
ATOM 1956 O O . LEU A 1 246 ? 3.482 -20.969 7.41 1 90.44 246 LEU A O 1
ATOM 1960 N N . ILE A 1 247 ? 5.062 -19.438 7.625 1 92.69 247 ILE A N 1
ATOM 1961 C CA . ILE A 1 247 ? 4.738 -19.203 9.031 1 92.69 247 ILE A CA 1
ATOM 1962 C C . ILE A 1 247 ? 3.332 -18.625 9.141 1 92.69 247 ILE A C 1
ATOM 1964 O O . ILE A 1 247 ? 2.541 -19.047 9.984 1 92.69 247 ILE A O 1
ATOM 1968 N N . ALA A 1 248 ? 3.053 -17.656 8.297 1 94 248 ALA A N 1
ATOM 1969 C CA . ALA A 1 248 ? 1.728 -17.031 8.312 1 94 248 ALA A CA 1
ATOM 1970 C C . ALA A 1 248 ? 0.644 -18.062 7.992 1 94 248 ALA A C 1
ATOM 1972 O O . ALA A 1 248 ? -0.432 -18.047 8.594 1 94 248 ALA A O 1
ATOM 1973 N N . LEU A 1 249 ? 0.954 -18.922 7.055 1 91.25 249 LEU A N 1
ATOM 1974 C CA . LEU A 1 249 ? 0.009 -19.969 6.695 1 91.25 249 LEU A CA 1
ATOM 1975 C C . LEU A 1 249 ? -0.222 -20.922 7.867 1 91.25 249 LEU A C 1
ATOM 1977 O O . LEU A 1 249 ? -1.361 -21.297 8.156 1 91.25 249 LEU A O 1
ATOM 1981 N N . PHE A 1 250 ? 0.814 -21.281 8.508 1 91.88 250 PHE A N 1
ATOM 1982 C CA . PHE A 1 250 ? 0.715 -22.172 9.656 1 91.88 250 PHE A CA 1
ATOM 1983 C C . PHE A 1 250 ? -0.098 -21.531 10.773 1 91.88 250 PHE A C 1
ATOM 1985 O O . PHE A 1 250 ? -1.013 -22.141 11.32 1 91.88 250 PHE A O 1
ATOM 1992 N N . VAL A 1 251 ? 0.231 -20.297 11.086 1 93 251 VAL A N 1
ATOM 1993 C CA . VAL A 1 251 ? -0.488 -19.578 12.133 1 93 251 VAL A CA 1
ATOM 1994 C C . VAL A 1 251 ? -1.947 -19.391 11.719 1 93 251 VAL A C 1
ATOM 1996 O O . VAL A 1 251 ? -2.852 -19.516 12.555 1 93 251 VAL A O 1
ATOM 1999 N N . GLY A 1 252 ? -2.137 -19.062 10.461 1 91.31 252 GLY A N 1
ATOM 2000 C CA . GLY A 1 252 ? -3.492 -18.938 9.953 1 91.31 252 GLY A CA 1
ATOM 2001 C C . GLY A 1 252 ? -4.305 -20.203 10.102 1 91.31 252 GLY A C 1
ATOM 2002 O O . GLY A 1 252 ? -5.465 -20.172 10.516 1 91.31 252 GLY A O 1
ATOM 2003 N N . PHE A 1 253 ? -3.734 -21.344 9.805 1 88.81 253 PHE A N 1
ATOM 2004 C CA . PHE A 1 253 ? -4.398 -22.641 9.938 1 88.81 253 PHE A CA 1
ATOM 2005 C C . PHE A 1 253 ? -4.738 -22.938 11.398 1 88.81 253 PHE A C 1
ATOM 2007 O O . PHE A 1 253 ? -5.832 -23.406 11.703 1 88.81 253 PHE A O 1
ATOM 2014 N N . VAL A 1 254 ? -3.809 -22.625 12.242 1 90.56 254 VAL A N 1
ATOM 2015 C CA . VAL A 1 254 ? -4.012 -22.875 13.672 1 90.56 254 VAL A CA 1
ATOM 2016 C C . VAL A 1 254 ? -5.148 -21.984 14.188 1 90.56 254 VAL A C 1
ATOM 2018 O O . VAL A 1 254 ? -6.008 -22.453 14.938 1 90.56 254 VAL A O 1
ATOM 2021 N N . LEU A 1 255 ? -5.18 -20.797 13.773 1 89.38 255 LEU A N 1
ATOM 2022 C CA . LEU A 1 255 ? -6.219 -19.875 14.203 1 89.38 255 LEU A CA 1
ATOM 2023 C C . LEU A 1 255 ? -7.586 -20.312 13.68 1 89.38 255 LEU A C 1
ATOM 2025 O O . LEU A 1 255 ? -8.586 -20.234 14.398 1 89.38 255 LEU A O 1
ATOM 2029 N N . SER A 1 256 ? -7.613 -20.672 12.469 1 86.31 256 SER A N 1
ATOM 2030 C CA . SER A 1 256 ? -8.875 -21.078 11.844 1 86.31 256 SER A CA 1
ATOM 2031 C C . SER A 1 256 ? -9.383 -22.391 12.438 1 86.31 256 SER A C 1
ATOM 2033 O O . SER A 1 256 ? -10.586 -22.531 12.703 1 86.31 256 SER A O 1
ATOM 2035 N N . LEU A 1 257 ? -8.523 -23.359 12.719 1 85.31 257 LEU A N 1
ATOM 2036 C CA . LEU A 1 257 ? -8.906 -24.672 13.219 1 85.31 257 LEU A CA 1
ATOM 2037 C C . LEU A 1 257 ? -9.234 -24.625 14.703 1 85.31 257 LEU A C 1
ATOM 2039 O O . LEU A 1 257 ? -10.055 -25.406 15.195 1 85.31 257 LEU A O 1
ATOM 2043 N N . SER A 1 258 ? -8.602 -23.734 15.438 1 84.06 258 SER A N 1
ATOM 2044 C CA . SER A 1 258 ? -8.875 -23.594 16.859 1 84.06 258 SER A CA 1
ATOM 2045 C C . SER A 1 258 ? -10.18 -22.828 17.094 1 84.06 258 SER A C 1
ATOM 2047 O O . SER A 1 258 ? -10.656 -22.734 18.234 1 84.06 258 SER A O 1
ATOM 2049 N N . THR A 1 259 ? -10.797 -22.328 16.156 1 77.88 259 THR A N 1
ATOM 2050 C CA . THR A 1 259 ? -12.047 -21.578 16.203 1 77.88 259 THR A CA 1
ATOM 2051 C C . THR A 1 259 ? -11.82 -20.203 16.828 1 77.88 259 THR A C 1
ATOM 2053 O O . THR A 1 259 ? -12.773 -19.453 17.047 1 77.88 259 THR A O 1
ATOM 2056 N N . ALA A 1 260 ? -10.633 -19.922 17.094 1 81.31 260 ALA A N 1
ATOM 2057 C CA . ALA A 1 260 ? -10.312 -18.594 17.625 1 81.31 260 ALA A CA 1
ATOM 2058 C C . ALA A 1 260 ? -10.523 -17.516 16.562 1 81.31 260 ALA A C 1
ATOM 2060 O O . ALA A 1 260 ? -10.781 -16.359 16.891 1 81.31 260 ALA A O 1
ATOM 2061 N N . GLY A 1 261 ? -10.375 -17.906 15.398 1 78.69 261 GLY A N 1
ATOM 2062 C CA . GLY A 1 261 ? -10.586 -16.969 14.305 1 78.69 261 GLY A CA 1
ATOM 2063 C C . GLY A 1 261 ? -12 -16.422 14.25 1 78.69 261 GLY A C 1
ATOM 2064 O O . GLY A 1 261 ? -12.219 -15.297 13.805 1 78.69 261 GLY A O 1
ATOM 2065 N N . LYS A 1 262 ? -12.867 -17.156 14.758 1 78.31 262 LYS A N 1
ATOM 2066 C CA . LYS A 1 262 ? -14.273 -16.766 14.75 1 78.31 262 LYS A CA 1
ATOM 2067 C C . LYS A 1 262 ? -14.508 -15.57 15.672 1 78.31 262 LYS A C 1
ATOM 2069 O O . LYS A 1 262 ? -15.383 -14.742 15.414 1 78.31 262 LYS A O 1
ATOM 2074 N N . TYR A 1 263 ? -13.648 -15.469 16.625 1 80.75 263 TYR A N 1
ATOM 2075 C CA . TYR A 1 263 ? -13.82 -14.383 17.594 1 80.75 263 TYR A CA 1
ATOM 2076 C C . TYR A 1 263 ? -13.211 -13.086 17.062 1 80.75 263 TYR A C 1
ATOM 2078 O O . TYR A 1 263 ? -13.516 -12 17.562 1 80.75 263 TYR A O 1
ATOM 2086 N N . LEU A 1 264 ? -12.438 -13.281 16.047 1 81.38 264 LEU A N 1
ATOM 2087 C CA . LEU A 1 264 ? -11.773 -12.102 15.484 1 81.38 264 LEU A CA 1
ATOM 2088 C C . LEU A 1 264 ? -12.469 -11.641 14.211 1 81.38 264 LEU A C 1
ATOM 2090 O O . LEU A 1 264 ? -12.133 -10.586 13.664 1 81.38 264 LEU A O 1
ATOM 2094 N N . ARG A 1 265 ? -13.383 -12.422 13.805 1 77.56 265 ARG A N 1
ATOM 2095 C CA . ARG A 1 265 ? -14.117 -12.094 12.586 1 77.56 265 ARG A CA 1
ATOM 2096 C C . ARG A 1 265 ? -15.219 -11.078 12.875 1 77.56 265 ARG A C 1
ATOM 2098 O O . ARG A 1 265 ? -16.312 -11.445 13.297 1 77.56 265 ARG A O 1
ATOM 2105 N N . CYS A 1 266 ? -14.898 -9.727 12.609 1 71.31 266 CYS A N 1
ATOM 2106 C CA . CYS A 1 266 ? -15.867 -8.664 12.852 1 71.31 266 CYS A CA 1
ATOM 2107 C C . CYS A 1 266 ? -16.344 -8.047 11.539 1 71.31 266 CYS A C 1
ATOM 2109 O O . CYS A 1 266 ? -15.555 -7.879 10.609 1 71.31 266 CYS A O 1
ATOM 2111 N N . PRO A 1 267 ? -17.562 -7.816 11.312 1 67 267 PRO A N 1
ATOM 2112 C CA . PRO A 1 267 ? -18.641 -7.938 12.289 1 67 267 PRO A CA 1
ATOM 2113 C C . PRO A 1 267 ? -19.328 -9.297 12.234 1 67 267 PRO A C 1
ATOM 2115 O O . PRO A 1 267 ? -19.594 -9.828 11.148 1 67 267 PRO A O 1
ATOM 2118 N N . SER A 1 268 ? -19.266 -10.023 13.141 1 69.31 268 SER A N 1
ATOM 2119 C CA . SER A 1 268 ? -20 -11.281 13.266 1 69.31 268 SER A CA 1
ATOM 2120 C C . SER A 1 268 ? -20.562 -11.453 14.672 1 69.31 268 SER A C 1
ATOM 2122 O O . SER A 1 268 ? -20.219 -10.695 15.578 1 69.31 268 SER A O 1
ATOM 2124 N N . ASP A 1 269 ? -21.5 -12.234 14.766 1 70.56 269 ASP A N 1
ATOM 2125 C CA . ASP A 1 269 ? -22.172 -12.492 16.031 1 70.56 269 ASP A CA 1
ATOM 2126 C C . ASP A 1 269 ? -21.188 -13.008 17.078 1 70.56 269 ASP A C 1
ATOM 2128 O O . ASP A 1 269 ? -21.375 -12.781 18.281 1 70.56 269 ASP A O 1
ATOM 2132 N N . THR A 1 270 ? -20.141 -13.523 16.688 1 74.06 270 THR A N 1
ATOM 2133 C CA . THR A 1 270 ? -19.203 -14.133 17.625 1 74.06 270 THR A CA 1
ATOM 2134 C C . THR A 1 270 ? -18 -13.227 17.859 1 74.06 270 THR A C 1
ATOM 2136 O O . THR A 1 270 ? -17.141 -13.531 18.688 1 74.06 270 THR A O 1
ATOM 2139 N N . CYS A 1 271 ? -18.031 -12.125 17.219 1 78.81 271 CYS A N 1
ATOM 2140 C CA . CYS A 1 271 ? -16.875 -11.242 17.297 1 78.81 271 CYS A CA 1
ATOM 2141 C C . CYS A 1 271 ? -16.828 -10.516 18.641 1 78.81 271 CYS A C 1
ATOM 2143 O O . CYS A 1 271 ? -17.859 -10.078 19.156 1 78.81 271 CYS A O 1
ATOM 2145 N N . ILE A 1 272 ? -15.734 -10.594 19.281 1 79.88 272 ILE A N 1
ATOM 2146 C CA . ILE A 1 272 ? -15.508 -9.836 20.516 1 79.88 272 ILE A CA 1
ATOM 2147 C C . ILE A 1 272 ? -15.352 -8.352 20.172 1 79.88 272 ILE A C 1
ATOM 2149 O O . ILE A 1 272 ? -14.461 -7.977 19.406 1 79.88 272 ILE A O 1
ATOM 2153 N N . ALA A 1 273 ? -16.219 -7.609 20.766 1 80.31 273 ALA A N 1
ATOM 2154 C CA . ALA A 1 273 ? -16.203 -6.168 20.531 1 80.31 273 ALA A CA 1
ATOM 2155 C C . ALA A 1 273 ? -14.906 -5.543 21.047 1 80.31 273 ALA A C 1
ATOM 2157 O O . ALA A 1 273 ? -14.469 -5.832 22.156 1 80.31 273 ALA A O 1
ATOM 2158 N N . GLY A 1 274 ? -14.141 -4.875 20.203 1 82.19 274 GLY A N 1
ATOM 2159 C CA . GLY A 1 274 ? -12.93 -4.195 20.625 1 82.19 274 GLY A CA 1
ATOM 2160 C C . GLY A 1 274 ? -11.672 -4.75 19.984 1 82.19 274 GLY A C 1
ATOM 2161 O O . GLY A 1 274 ? -10.609 -4.137 20.047 1 82.19 274 GLY A O 1
ATOM 2162 N N . LEU A 1 275 ? -11.883 -5.898 19.391 1 86.56 275 LEU A N 1
ATOM 2163 C CA . LEU A 1 275 ? -10.703 -6.508 18.781 1 86.56 275 LEU A CA 1
ATOM 2164 C C . LEU A 1 275 ? -10.75 -6.363 17.25 1 86.56 275 LEU A C 1
ATOM 2166 O O . LEU A 1 275 ? -10.023 -7.062 16.547 1 86.56 275 LEU A O 1
ATOM 2170 N N . GLU A 1 276 ? -11.5 -5.406 16.797 1 89 276 GLU A N 1
ATOM 2171 C CA . GLU A 1 276 ? -11.664 -5.188 15.359 1 89 276 GLU A CA 1
ATOM 2172 C C . GLU A 1 276 ? -10.383 -4.664 14.734 1 89 276 GLU A C 1
ATOM 2174 O O . GLU A 1 276 ? -10.141 -4.863 13.539 1 89 276 GLU A O 1
ATOM 2179 N N . TRP A 1 277 ? -9.586 -4.102 15.641 1 91.31 277 TRP A N 1
ATOM 2180 C CA . TRP A 1 277 ? -8.359 -3.486 15.125 1 91.31 277 TRP A CA 1
ATOM 2181 C C . TRP A 1 277 ? -7.41 -4.539 14.57 1 91.31 277 TRP A C 1
ATOM 2183 O O . TRP A 1 277 ? -6.594 -4.25 13.695 1 91.31 277 TRP A O 1
ATOM 2193 N N . ILE A 1 278 ? -7.531 -5.805 15.008 1 92.75 278 ILE A N 1
ATOM 2194 C CA . ILE A 1 278 ? -6.648 -6.863 14.539 1 92.75 278 ILE A CA 1
ATOM 2195 C C . ILE A 1 278 ? -6.945 -7.164 13.07 1 92.75 278 ILE A C 1
ATOM 2197 O O . ILE A 1 278 ? -6.043 -7.121 12.227 1 92.75 278 ILE A O 1
ATOM 2201 N N . GLY A 1 279 ? -8.203 -7.426 12.773 1 91.69 279 GLY A N 1
ATOM 2202 C CA . GLY A 1 279 ? -8.602 -7.68 11.398 1 91.69 279 GLY A CA 1
ATOM 2203 C C . GLY A 1 279 ? -8.414 -6.48 10.484 1 91.69 279 GLY A C 1
ATOM 2204 O O . GLY A 1 279 ? -8.016 -6.629 9.328 1 91.69 279 GLY A O 1
ATOM 2205 N N . ASP A 1 280 ? -8.617 -5.348 11.062 1 92.5 280 ASP A N 1
ATOM 2206 C CA . ASP A 1 280 ? -8.516 -4.121 10.281 1 92.5 280 ASP A CA 1
ATOM 2207 C C . ASP A 1 280 ? -7.059 -3.814 9.938 1 92.5 280 ASP A C 1
ATOM 2209 O O . ASP A 1 280 ? -6.762 -3.346 8.836 1 92.5 280 ASP A O 1
ATOM 2213 N N . THR A 1 281 ? -6.211 -4.016 10.883 1 95.38 281 THR A N 1
ATOM 2214 C CA . THR A 1 281 ? -4.793 -3.781 10.625 1 95.38 281 THR A CA 1
ATOM 2215 C C . THR A 1 281 ? -4.266 -4.754 9.578 1 95.38 281 THR A C 1
ATOM 2217 O O . THR A 1 281 ? -3.582 -4.344 8.633 1 95.38 281 THR A O 1
ATOM 2220 N N . LEU A 1 282 ? -4.637 -5.973 9.734 1 95.25 282 LEU A N 1
ATOM 2221 C CA . LEU A 1 282 ? -4.234 -6.98 8.758 1 95.25 282 LEU A CA 1
ATOM 2222 C C . LEU A 1 282 ? -4.812 -6.672 7.383 1 95.25 282 LEU A C 1
ATOM 2224 O O . LEU A 1 282 ? -4.148 -6.871 6.363 1 95.25 282 LEU A O 1
ATOM 2228 N N . GLY A 1 283 ? -5.98 -6.168 7.41 1 93.25 283 GLY A N 1
ATOM 2229 C CA . GLY A 1 283 ? -6.625 -5.781 6.164 1 93.25 283 GLY A CA 1
ATOM 2230 C C . GLY A 1 283 ? -5.941 -4.613 5.477 1 93.25 283 GLY A C 1
ATOM 2231 O O . GLY A 1 283 ? -5.73 -4.641 4.266 1 93.25 283 GLY A O 1
ATOM 2232 N N . TRP A 1 284 ? -5.531 -3.654 6.258 1 94.25 284 TRP A N 1
ATOM 2233 C CA . TRP A 1 284 ? -4.809 -2.49 5.758 1 94.25 284 TRP A CA 1
ATOM 2234 C C . TRP A 1 284 ? -3.525 -2.912 5.047 1 94.25 284 TRP A C 1
ATOM 2236 O O . TRP A 1 284 ? -3.244 -2.453 3.936 1 94.25 284 TRP A O 1
ATOM 2246 N N . LEU A 1 285 ? -2.912 -3.73 5.684 1 96.62 285 LEU A N 1
ATOM 2247 C CA . LEU A 1 285 ? -1.632 -4.18 5.152 1 96.62 285 LEU A CA 1
ATOM 2248 C C . LEU A 1 285 ? -1.836 -5.102 3.953 1 96.62 285 LEU A C 1
ATOM 2250 O O . LEU A 1 285 ? -1.113 -5.004 2.957 1 96.62 285 LEU A O 1
ATOM 2254 N N . GLY A 1 286 ? -2.795 -5.926 4.027 1 95.06 286 GLY A N 1
ATOM 2255 C CA . GLY A 1 286 ? -3.088 -6.852 2.943 1 95.06 286 GLY A CA 1
ATOM 2256 C C . GLY A 1 286 ? -3.523 -6.156 1.667 1 95.06 286 GLY A C 1
ATOM 2257 O O . GLY A 1 286 ? -3.229 -6.629 0.567 1 95.06 286 GLY A O 1
ATOM 2258 N N . GLU A 1 287 ? -4.203 -5.102 1.803 1 93.81 287 GLU A N 1
ATOM 2259 C CA . GLU A 1 287 ? -4.727 -4.371 0.653 1 93.81 287 GLU A CA 1
ATOM 2260 C C . GLU A 1 287 ? -3.604 -3.721 -0.149 1 93.81 287 GLU A C 1
ATOM 2262 O O . GLU A 1 287 ? -3.793 -3.357 -1.312 1 93.81 287 GLU A O 1
ATOM 2267 N N . CYS A 1 288 ? -2.48 -3.639 0.439 1 96.5 288 CYS A N 1
ATOM 2268 C CA . CYS A 1 288 ? -1.344 -3.021 -0.235 1 96.5 288 CYS A CA 1
ATOM 2269 C C . CYS A 1 288 ? -0.613 -4.035 -1.108 1 96.5 288 CYS A C 1
ATOM 2271 O O . CYS A 1 288 ? 0.21 -3.66 -1.945 1 96.5 288 CYS A O 1
ATOM 2273 N N . VAL A 1 289 ? -0.938 -5.289 -0.963 1 95.56 289 VAL A N 1
ATOM 2274 C CA . VAL A 1 289 ? -0.174 -6.348 -1.615 1 95.56 289 VAL A CA 1
ATOM 2275 C C . VAL A 1 289 ? -0.263 -6.191 -3.131 1 95.56 289 VAL A C 1
ATOM 2277 O O . VAL A 1 289 ? 0.759 -6.062 -3.809 1 95.56 289 VAL A O 1
ATOM 2280 N N . SER A 1 290 ? -1.436 -6.098 -3.668 1 95.38 290 SER A N 1
ATOM 2281 C CA . SER A 1 290 ? -1.626 -6.113 -5.113 1 95.38 290 SER A CA 1
ATOM 2282 C C . SER A 1 290 ? -1.104 -4.832 -5.758 1 95.38 290 SER A C 1
ATOM 2284 O O . SER A 1 290 ? -0.238 -4.879 -6.633 1 95.38 290 SER A O 1
ATOM 2286 N N . PRO A 1 291 ? -1.533 -3.658 -5.301 1 96.44 291 PRO A N 1
ATOM 2287 C CA . PRO A 1 291 ? -1.062 -2.449 -5.98 1 96.44 291 PRO A CA 1
ATOM 2288 C C . PRO A 1 291 ? 0.452 -2.27 -5.879 1 96.44 291 PRO A C 1
ATOM 2290 O O . PRO A 1 291 ? 1.098 -1.891 -6.859 1 96.44 291 PRO A O 1
ATOM 2293 N N . LEU A 1 292 ? 1.021 -2.543 -4.754 1 96.19 292 LEU A N 1
ATOM 2294 C CA . LEU A 1 292 ? 2.461 -2.361 -4.59 1 96.19 292 LEU A CA 1
ATOM 2295 C C . LEU A 1 292 ? 3.234 -3.379 -5.422 1 96.19 292 LEU A C 1
ATOM 2297 O O . LEU A 1 292 ? 4.262 -3.047 -6.016 1 96.19 292 LEU A O 1
ATOM 2301 N N . SER A 1 293 ? 2.766 -4.617 -5.43 1 95.25 293 SER A N 1
ATOM 2302 C CA . SER A 1 293 ? 3.43 -5.648 -6.215 1 95.25 293 SER A CA 1
ATOM 2303 C C . SER A 1 293 ? 3.355 -5.34 -7.707 1 95.25 293 SER A C 1
ATOM 2305 O O . SER A 1 293 ? 4.324 -5.551 -8.438 1 95.25 293 SER A O 1
ATOM 2307 N N . LEU A 1 294 ? 2.232 -4.855 -8.102 1 95.75 294 LEU A N 1
ATOM 2308 C CA . LEU A 1 294 ? 2.041 -4.559 -9.516 1 95.75 294 LEU A CA 1
ATOM 2309 C C . LEU A 1 294 ? 2.9 -3.375 -9.945 1 95.75 294 LEU A C 1
ATOM 2311 O O . LEU A 1 294 ? 3.463 -3.377 -11.047 1 95.75 294 LEU A O 1
ATOM 2315 N N . LEU A 1 295 ? 3.023 -2.359 -9.102 1 95.81 295 LEU A N 1
ATOM 2316 C CA . LEU A 1 295 ? 3.922 -1.243 -9.383 1 95.81 295 LEU A CA 1
ATOM 2317 C C . LEU A 1 295 ? 5.363 -1.723 -9.492 1 95.81 295 LEU A C 1
ATOM 2319 O O . LEU A 1 295 ? 6.086 -1.329 -10.414 1 95.81 295 LEU A O 1
ATOM 2323 N N . ALA A 1 296 ? 5.734 -2.547 -8.539 1 94 296 ALA A N 1
ATOM 2324 C CA . ALA A 1 296 ? 7.09 -3.09 -8.539 1 94 296 ALA A CA 1
ATOM 2325 C C . ALA A 1 296 ? 7.34 -3.943 -9.781 1 94 296 ALA A C 1
ATOM 2327 O O . ALA A 1 296 ? 8.422 -3.891 -10.367 1 94 296 ALA A O 1
ATOM 2328 N N . MET A 1 297 ? 6.355 -4.703 -10.133 1 93.06 297 MET A N 1
ATOM 2329 C CA . MET A 1 297 ? 6.453 -5.535 -11.328 1 93.06 297 MET A CA 1
ATOM 2330 C C . MET A 1 297 ? 6.672 -4.68 -12.57 1 93.06 297 MET A C 1
ATOM 2332 O O . MET A 1 297 ? 7.492 -5.02 -13.43 1 93.06 297 MET A O 1
ATOM 2336 N N . GLY A 1 298 ? 5.969 -3.611 -12.664 1 93.06 298 GLY A N 1
ATOM 2337 C CA . GLY A 1 298 ? 6.148 -2.711 -13.789 1 93.06 298 GLY A CA 1
ATOM 2338 C C . GLY A 1 298 ? 7.547 -2.129 -13.867 1 93.06 298 GLY A C 1
ATOM 2339 O O . GLY A 1 298 ? 8.164 -2.121 -14.938 1 93.06 298 GLY A O 1
ATOM 2340 N N . SER A 1 299 ? 7.992 -1.662 -12.773 1 92.06 299 SER A N 1
ATOM 2341 C CA . SER A 1 299 ? 9.344 -1.108 -12.719 1 92.06 299 SER A CA 1
ATOM 2342 C C . SER A 1 299 ? 10.391 -2.17 -13.047 1 92.06 299 SER A C 1
ATOM 2344 O O . SER A 1 299 ? 11.367 -1.892 -13.734 1 92.06 299 SER A O 1
ATOM 2346 N N . TRP A 1 300 ? 10.156 -3.344 -12.531 1 89.38 300 TRP A N 1
ATOM 2347 C CA . TRP A 1 300 ? 11.047 -4.477 -12.773 1 89.38 300 TRP A CA 1
ATOM 2348 C C . TRP A 1 300 ? 11.078 -4.836 -14.258 1 89.38 300 TRP A C 1
ATOM 2350 O O . TRP A 1 300 ? 12.148 -5.098 -14.812 1 89.38 300 TRP A O 1
ATOM 2360 N N . MET A 1 301 ? 9.969 -4.824 -14.922 1 88.38 301 MET A N 1
ATOM 2361 C CA . MET A 1 301 ? 9.859 -5.18 -16.344 1 88.38 301 MET A CA 1
ATOM 2362 C C . MET A 1 301 ? 10.688 -4.234 -17.203 1 88.38 301 MET A C 1
ATOM 2364 O O . MET A 1 301 ? 11.336 -4.664 -18.156 1 88.38 301 MET A O 1
ATOM 2368 N N . HIS A 1 302 ? 10.648 -3.004 -16.844 1 85.88 302 HIS A N 1
ATOM 2369 C CA . HIS A 1 302 ? 11.445 -2.041 -17.594 1 85.88 302 HIS A CA 1
ATOM 2370 C C . HIS A 1 302 ? 12.938 -2.293 -17.406 1 85.88 302 HIS A C 1
ATOM 2372 O O . HIS A 1 302 ? 13.719 -2.186 -18.344 1 85.88 302 HIS A O 1
ATOM 2378 N N . SER A 1 303 ? 13.273 -2.574 -16.234 1 81 303 SER A N 1
ATOM 2379 C CA . SER A 1 303 ? 14.68 -2.799 -15.938 1 81 303 SER A CA 1
ATOM 2380 C C . SER A 1 303 ? 15.211 -4.031 -16.672 1 81 303 SER A C 1
ATOM 2382 O O . SER A 1 303 ? 16.391 -4.098 -17.016 1 81 303 SER A O 1
ATOM 2384 N N . GLN A 1 304 ? 14.336 -5.039 -16.875 1 77.44 304 GLN A N 1
ATOM 2385 C CA . GLN A 1 304 ? 14.727 -6.27 -17.562 1 77.44 304 GLN A CA 1
ATOM 2386 C C . GLN A 1 304 ? 14.773 -6.066 -19.062 1 77.44 304 GLN A C 1
ATOM 2388 O O . GLN A 1 304 ? 15.508 -6.766 -19.766 1 77.44 304 GLN A O 1
ATOM 2393 N N . HIS A 1 305 ? 13.852 -5.27 -19.531 1 67.19 305 HIS A N 1
ATOM 2394 C CA . HIS A 1 305 ? 13.805 -5.012 -20.969 1 67.19 305 HIS A CA 1
ATOM 2395 C C . HIS A 1 305 ? 15.172 -4.562 -21.484 1 67.19 305 HIS A C 1
ATOM 2397 O O . HIS A 1 305 ? 15.578 -4.949 -22.594 1 67.19 305 HIS A O 1
ATOM 2403 N N . TYR A 1 306 ? 15.812 -3.918 -20.766 1 57.38 306 TYR A N 1
ATOM 2404 C CA . TYR A 1 306 ? 17.141 -3.469 -21.188 1 57.38 306 TYR A CA 1
ATOM 2405 C C . TYR A 1 306 ? 18.141 -4.621 -21.172 1 57.38 306 TYR A C 1
ATOM 2407 O O . TYR A 1 306 ? 19.031 -4.68 -22.016 1 57.38 306 TYR A O 1
ATOM 2415 N N . LEU A 1 307 ? 17.875 -5.5 -20.359 1 52.56 307 LEU A N 1
ATOM 2416 C CA . LEU A 1 307 ? 18.797 -6.625 -20.266 1 52.56 307 LEU A CA 1
ATOM 2417 C C . LEU A 1 307 ? 18.562 -7.621 -21.391 1 52.56 307 LEU A C 1
ATOM 2419 O O . LEU A 1 307 ? 19.5 -8.281 -21.859 1 52.56 307 LEU A O 1
ATOM 2423 N N . SER A 1 308 ? 17.266 -7.809 -21.75 1 54.84 308 SER A N 1
ATOM 2424 C CA . SER A 1 308 ? 16.891 -8.797 -22.75 1 54.84 308 SER A CA 1
ATOM 2425 C C . SER A 1 308 ? 17.281 -8.328 -24.156 1 54.84 308 SER A C 1
ATOM 2427 O O . SER A 1 308 ? 17.406 -9.141 -25.062 1 54.84 308 SER A O 1
ATOM 2429 N N . SER A 1 309 ? 17.281 -7.008 -24.453 1 52.38 309 SER A N 1
ATOM 2430 C CA . SER A 1 309 ? 17.656 -6.586 -25.812 1 52.38 309 SER A CA 1
ATOM 2431 C C . SER A 1 309 ? 18.984 -7.199 -26.234 1 52.38 309 SER A C 1
ATOM 2433 O O . SER A 1 309 ? 19.219 -7.434 -27.422 1 52.38 309 SER A O 1
ATOM 2435 N N . SER A 1 310 ? 19.766 -7.625 -25.297 1 50.53 310 SER A N 1
ATOM 2436 C CA . SER A 1 310 ? 21.062 -8.141 -25.703 1 50.53 310 SER A CA 1
ATOM 2437 C C . SER A 1 310 ? 20.984 -9.625 -26.047 1 50.53 310 SER A C 1
ATOM 2439 O O . SER A 1 310 ? 21.844 -10.141 -26.781 1 50.53 310 SER A O 1
ATOM 2441 N N . GLN A 1 311 ? 20.219 -10.398 -25.422 1 55.44 311 GLN A N 1
ATOM 2442 C CA . GLN A 1 311 ? 20.234 -11.836 -25.688 1 55.44 311 GLN A CA 1
ATOM 2443 C C . GLN A 1 311 ? 18.906 -12.305 -26.25 1 55.44 311 GLN A C 1
ATOM 2445 O O . GLN A 1 311 ? 17.844 -11.961 -25.734 1 55.44 311 GLN A O 1
ATOM 2450 N N . ARG A 1 312 ? 18.922 -12.852 -27.531 1 57.31 312 ARG A N 1
ATOM 2451 C CA . ARG A 1 312 ? 17.875 -13.312 -28.438 1 57.31 312 ARG A CA 1
ATOM 2452 C C . ARG A 1 312 ? 16.984 -14.344 -27.75 1 57.31 312 ARG A C 1
ATOM 2454 O O . ARG A 1 312 ? 17.422 -15.469 -27.484 1 57.31 312 ARG A O 1
ATOM 2461 N N . ILE A 1 313 ? 16.031 -13.977 -26.828 1 63.91 313 ILE A N 1
ATOM 2462 C CA . ILE A 1 313 ? 15.031 -14.953 -26.406 1 63.91 313 ILE A CA 1
ATOM 2463 C C . ILE A 1 313 ? 14.398 -15.609 -27.625 1 63.91 313 ILE A C 1
ATOM 2465 O O . ILE A 1 313 ? 14.039 -14.922 -28.594 1 63.91 313 ILE A O 1
ATOM 2469 N N . GLN A 1 314 ? 14.516 -16.922 -27.703 1 75.75 314 GLN A N 1
ATOM 2470 C CA . GLN A 1 314 ? 13.859 -17.641 -28.797 1 75.75 314 GLN A CA 1
ATOM 2471 C C . GLN A 1 314 ? 12.344 -17.5 -28.719 1 75.75 314 GLN A C 1
ATOM 2473 O O . GLN A 1 314 ? 11.703 -18.047 -27.828 1 75.75 314 GLN A O 1
ATOM 2478 N N . LEU A 1 315 ? 11.797 -16.672 -29.578 1 83.31 315 LEU A N 1
ATOM 2479 C CA . LEU A 1 315 ? 10.375 -16.359 -29.641 1 83.31 315 LEU A CA 1
ATOM 2480 C C . LEU A 1 315 ? 9.547 -17.641 -29.75 1 83.31 315 LEU A C 1
ATOM 2482 O O . LEU A 1 315 ? 8.438 -17.719 -29.203 1 83.31 315 LEU A O 1
ATOM 2486 N N . SER A 1 316 ? 10.109 -18.609 -30.406 1 86.62 316 SER A N 1
ATOM 2487 C CA . SER A 1 316 ? 9.391 -19.875 -30.562 1 86.62 316 SER A CA 1
ATOM 2488 C C . SER A 1 316 ? 9.219 -20.578 -29.234 1 86.62 316 SER A C 1
ATOM 2490 O O . SER A 1 316 ? 8.141 -21.109 -28.938 1 86.62 316 SER A O 1
ATOM 2492 N N . LYS A 1 317 ? 10.227 -20.609 -28.453 1 84.88 317 LYS A N 1
ATOM 2493 C CA . LYS A 1 317 ? 10.164 -21.234 -27.141 1 84.88 317 LYS A CA 1
ATOM 2494 C C . LYS A 1 317 ? 9.195 -20.484 -26.219 1 84.88 317 LYS A C 1
ATOM 2496 O O . LYS A 1 317 ? 8.422 -21.109 -25.5 1 84.88 317 LYS A O 1
ATOM 2501 N N . LEU A 1 318 ? 9.234 -19.219 -26.297 1 90.75 318 LEU A N 1
ATOM 2502 C CA . LEU A 1 318 ? 8.344 -18.391 -25.5 1 90.75 318 LEU A CA 1
ATOM 2503 C C . LEU A 1 318 ? 6.887 -18.641 -25.859 1 90.75 318 LEU A C 1
ATOM 2505 O O . LEU A 1 318 ? 6.031 -18.766 -24.984 1 90.75 318 LEU A O 1
ATOM 2509 N N . CYS A 1 319 ? 6.645 -18.719 -27.156 1 91.88 319 CYS A N 1
ATOM 2510 C CA . CYS A 1 319 ? 5.289 -18.969 -27.641 1 91.88 319 CYS A CA 1
ATOM 2511 C C . CYS A 1 319 ? 4.781 -20.328 -27.172 1 91.88 319 CYS A C 1
ATOM 2513 O O . CYS A 1 319 ? 3.619 -20.469 -26.781 1 91.88 319 CYS A O 1
ATOM 2515 N N . LEU A 1 320 ? 5.633 -21.234 -27.266 1 88.44 320 LEU A N 1
ATOM 2516 C CA . LEU A 1 320 ? 5.266 -22.578 -26.812 1 88.44 320 LEU A CA 1
ATOM 2517 C C . LEU A 1 320 ? 4.934 -22.578 -25.328 1 88.44 320 LEU A C 1
ATOM 2519 O O . LEU A 1 320 ? 3.955 -23.203 -24.906 1 88.44 320 LEU A O 1
ATOM 2523 N N . PHE A 1 321 ? 5.691 -21.891 -24.562 1 90.56 321 PHE A N 1
ATOM 2524 C CA . PHE A 1 321 ? 5.453 -21.812 -23.125 1 90.56 321 PHE A CA 1
ATOM 2525 C C . PHE A 1 321 ? 4.141 -21.094 -22.844 1 90.56 321 PHE A C 1
ATOM 2527 O O . PHE A 1 321 ? 3.402 -21.484 -21.938 1 90.56 321 PHE A O 1
ATOM 2534 N N . MET A 1 322 ? 3.881 -20.094 -23.578 1 93.88 322 MET A N 1
ATOM 2535 C CA . MET A 1 322 ? 2.654 -19.328 -23.375 1 93.88 322 MET A CA 1
ATOM 2536 C C . MET A 1 322 ? 1.427 -20.172 -23.719 1 93.88 322 MET A C 1
ATOM 2538 O O . MET A 1 322 ? 0.407 -20.094 -23.031 1 93.88 322 MET A O 1
ATOM 2542 N N . VAL A 1 323 ? 1.558 -20.922 -24.75 1 93.12 323 VAL A N 1
ATOM 2543 C CA . VAL A 1 323 ? 0.449 -21.797 -25.125 1 93.12 323 VAL A CA 1
ATOM 2544 C C . VAL A 1 323 ? 0.208 -22.828 -24.031 1 93.12 323 VAL A C 1
ATOM 2546 O O . VAL A 1 323 ? -0.937 -23.094 -23.641 1 93.12 323 VAL A O 1
ATOM 2549 N N . PHE A 1 324 ? 1.252 -23.344 -23.547 1 92.94 324 PHE A N 1
ATOM 2550 C CA . PHE A 1 324 ? 1.136 -24.344 -22.5 1 92.94 324 PHE A CA 1
ATOM 2551 C C . PHE A 1 324 ? 0.57 -23.719 -21.219 1 92.94 324 PHE A C 1
ATOM 2553 O O . PHE A 1 324 ? -0.333 -24.281 -20.594 1 92.94 324 PHE A O 1
ATOM 2560 N N . LYS A 1 325 ? 1.093 -22.625 -20.844 1 94.12 325 LYS A N 1
ATOM 2561 C CA . LYS A 1 325 ? 0.722 -21.984 -19.594 1 94.12 325 LYS A CA 1
ATOM 2562 C C . LYS A 1 325 ? -0.694 -21.422 -19.656 1 94.12 325 LYS A C 1
ATOM 2564 O O . LYS A 1 325 ? -1.467 -21.547 -18.703 1 94.12 325 LYS A O 1
ATOM 2569 N N . LEU A 1 326 ? -1.128 -20.844 -20.812 1 95.19 326 LEU A N 1
ATOM 2570 C CA . LEU A 1 326 ? -2.369 -20.078 -20.859 1 95.19 326 LEU A CA 1
ATOM 2571 C C . LEU A 1 326 ? -3.508 -20.938 -21.406 1 95.19 326 LEU A C 1
ATOM 2573 O O . LEU A 1 326 ? -4.68 -20.578 -21.266 1 95.19 326 LEU A O 1
ATOM 2577 N N . ILE A 1 327 ? -3.168 -22.125 -22 1 95.12 327 ILE A N 1
ATOM 2578 C CA . ILE A 1 327 ? -4.215 -22.953 -22.578 1 95.12 327 ILE A CA 1
ATOM 2579 C C . ILE A 1 327 ? -4.18 -24.344 -21.953 1 95.12 327 ILE A C 1
ATOM 2581 O O . ILE A 1 327 ? -5.176 -24.797 -21.391 1 95.12 327 ILE A O 1
ATOM 2585 N N . ALA A 1 328 ? -3.047 -24.984 -21.953 1 95.94 328 ALA A N 1
ATOM 2586 C CA . ALA A 1 328 ? -2.945 -26.375 -21.516 1 95.94 328 ALA A CA 1
ATOM 2587 C C . ALA A 1 328 ? -3.209 -26.5 -20.016 1 95.94 328 ALA A C 1
ATOM 2589 O O . ALA A 1 328 ? -3.93 -27.406 -19.578 1 95.94 328 ALA A O 1
ATOM 2590 N N . ILE A 1 329 ? -2.615 -25.625 -19.25 1 96.44 329 ILE A N 1
ATOM 2591 C CA . ILE A 1 329 ? -2.73 -25.719 -17.797 1 96.44 329 ILE A CA 1
ATOM 2592 C C . ILE A 1 329 ? -4.18 -25.469 -17.391 1 96.44 329 ILE A C 1
ATOM 2594 O O . ILE A 1 329 ? -4.75 -26.234 -16.609 1 96.44 329 ILE A O 1
ATOM 2598 N N . PRO A 1 330 ? -4.879 -24.406 -17.891 1 96.94 330 PRO A N 1
ATOM 2599 C CA . PRO A 1 330 ? -6.289 -24.234 -17.531 1 96.94 330 PRO A CA 1
ATOM 2600 C C . PRO A 1 330 ? -7.172 -25.359 -18.047 1 96.94 330 PRO A C 1
ATOM 2602 O O . PRO A 1 330 ? -8.18 -25.703 -17.422 1 96.94 330 PRO A O 1
ATOM 2605 N N . LEU A 1 331 ? -6.828 -25.953 -19.203 1 96.94 331 LEU A N 1
ATOM 2606 C CA . LEU A 1 331 ? -7.578 -27.094 -19.703 1 96.94 331 LEU A CA 1
ATOM 2607 C C . LEU A 1 331 ? -7.434 -28.297 -18.766 1 96.94 331 LEU A C 1
ATOM 2609 O O . LEU A 1 331 ? -8.406 -29.016 -18.516 1 96.94 331 LEU A O 1
ATOM 2613 N N . LEU A 1 332 ? -6.211 -28.484 -18.359 1 97.25 332 LEU A N 1
ATOM 2614 C CA . LEU A 1 332 ? -5.98 -29.531 -17.359 1 97.25 332 LEU A CA 1
ATOM 2615 C C . LEU A 1 332 ? -6.781 -29.266 -16.094 1 97.25 332 LEU A C 1
ATOM 2617 O O . LEU A 1 332 ? -7.312 -30.188 -15.477 1 97.25 332 LEU A O 1
ATOM 2621 N N . MET A 1 333 ? -6.883 -28.031 -15.695 1 97.56 333 MET A N 1
ATOM 2622 C CA . MET A 1 333 ? -7.625 -27.641 -14.492 1 97.56 333 MET A CA 1
ATOM 2623 C C . MET A 1 333 ? -9.117 -27.922 -14.664 1 97.56 333 MET A C 1
ATOM 2625 O O . MET A 1 333 ? -9.797 -28.281 -13.703 1 97.56 333 MET A O 1
ATOM 2629 N N . VAL A 1 334 ? -9.633 -27.734 -15.906 1 97.12 334 VAL A N 1
ATOM 2630 C CA . VAL A 1 334 ? -11.031 -28.047 -16.172 1 97.12 334 VAL A CA 1
ATOM 2631 C C . VAL A 1 334 ? -11.289 -29.531 -15.867 1 97.12 334 VAL A C 1
ATOM 2633 O O . VAL A 1 334 ? -12.273 -29.859 -15.203 1 97.12 334 VAL A O 1
ATOM 2636 N N . GLY A 1 335 ? -10.422 -30.391 -16.344 1 97.31 335 GLY A N 1
ATOM 2637 C CA . GLY A 1 335 ? -10.539 -31.812 -16.062 1 97.31 335 GLY A CA 1
ATOM 2638 C C . GLY A 1 335 ? -10.453 -32.156 -14.578 1 97.31 335 GLY A C 1
ATOM 2639 O O . GLY A 1 335 ? -11.234 -32.938 -14.07 1 97.31 335 GLY A O 1
ATOM 2640 N N . LEU A 1 336 ? -9.562 -31.5 -13.914 1 97.56 336 LEU A N 1
ATOM 2641 C CA . LEU A 1 336 ? -9.359 -31.75 -12.492 1 97.56 336 LEU A CA 1
ATOM 2642 C C . LEU A 1 336 ? -10.531 -31.234 -11.672 1 97.56 336 LEU A C 1
ATOM 2644 O O . LEU A 1 336 ? -10.938 -31.875 -10.695 1 97.56 336 LEU A O 1
ATOM 2648 N N . ALA A 1 337 ? -10.977 -30.047 -12.031 1 96.62 337 ALA A N 1
ATOM 2649 C CA . ALA A 1 337 ? -12.117 -29.469 -11.336 1 96.62 337 ALA A CA 1
ATOM 2650 C C . ALA A 1 337 ? -13.344 -30.375 -11.461 1 96.62 337 ALA A C 1
ATOM 2652 O O . ALA A 1 337 ? -14.117 -30.516 -10.508 1 96.62 337 ALA A O 1
ATOM 2653 N N . LYS A 1 338 ? -13.547 -31.016 -12.602 1 95.69 338 LYS A N 1
ATOM 2654 C CA . LYS A 1 338 ? -14.648 -31.953 -12.805 1 95.69 338 LYS A CA 1
ATOM 2655 C C . LYS A 1 338 ? -14.445 -33.219 -12 1 95.69 338 LYS A C 1
ATOM 2657 O O . LYS A 1 338 ? -15.391 -33.75 -11.398 1 95.69 338 LYS A O 1
ATOM 2662 N N . CYS A 1 339 ? -13.242 -33.719 -12.008 1 95.88 339 CYS A N 1
ATOM 2663 C CA . CYS A 1 339 ? -12.922 -34.938 -11.289 1 95.88 339 CYS A CA 1
ATOM 2664 C C . CYS A 1 339 ? -13.133 -34.781 -9.789 1 95.88 339 CYS A C 1
ATOM 2666 O O . CYS A 1 339 ? -13.594 -35.688 -9.117 1 95.88 339 CYS A O 1
ATOM 2668 N N . MET A 1 340 ? -12.828 -33.594 -9.289 1 94.75 340 MET A N 1
ATOM 2669 C CA . MET A 1 340 ? -12.93 -33.344 -7.855 1 94.75 340 MET A CA 1
ATOM 2670 C C . MET A 1 340 ? -14.32 -32.812 -7.496 1 94.75 340 MET A C 1
ATOM 2672 O O . MET A 1 340 ? -14.617 -32.594 -6.324 1 94.75 340 MET A O 1
ATOM 2676 N N . LYS A 1 341 ? -15.219 -32.625 -8.43 1 93.5 341 LYS A N 1
ATOM 2677 C CA . LYS A 1 341 ? -16.594 -32.188 -8.25 1 93.5 341 LYS A CA 1
ATOM 2678 C C . LYS A 1 341 ? -16.672 -30.859 -7.492 1 93.5 341 LYS A C 1
ATOM 2680 O O . LYS A 1 341 ? -17.406 -30.734 -6.508 1 93.5 341 LYS A O 1
ATOM 2685 N N . LEU A 1 342 ? -15.945 -29.938 -7.992 1 94.12 342 LEU A N 1
ATOM 2686 C CA . LEU A 1 342 ? -15.992 -28.594 -7.398 1 94.12 342 LEU A CA 1
ATOM 2687 C C . LEU A 1 342 ? -17.312 -27.906 -7.719 1 94.12 342 LEU A C 1
ATOM 2689 O O . LEU A 1 342 ? -17.891 -28.141 -8.781 1 94.12 342 LEU A O 1
ATOM 2693 N N . ASN A 1 343 ? -17.797 -27.109 -6.777 1 93.19 343 ASN A N 1
ATOM 2694 C CA . ASN A 1 343 ? -18.984 -26.312 -7.062 1 93.19 343 ASN A CA 1
ATOM 2695 C C . ASN A 1 343 ? -18.719 -25.25 -8.125 1 93.19 343 ASN A C 1
ATOM 2697 O O . ASN A 1 343 ? -17.562 -25.062 -8.547 1 93.19 343 ASN A O 1
ATOM 2701 N N . ASP A 1 344 ? -19.672 -24.625 -8.609 1 93.44 344 ASP A N 1
ATOM 2702 C CA . ASP A 1 344 ? -19.594 -23.688 -9.734 1 93.44 344 ASP A CA 1
ATOM 2703 C C . ASP A 1 344 ? -18.609 -22.547 -9.438 1 93.44 344 ASP A C 1
ATOM 2705 O O . ASP A 1 344 ? -17.766 -22.219 -10.273 1 93.44 344 ASP A O 1
ATOM 2709 N N . GLU A 1 345 ? -18.719 -22.016 -8.258 1 92.62 345 GLU A N 1
ATOM 2710 C CA . GLU A 1 345 ? -17.844 -20.906 -7.902 1 92.62 345 GLU A CA 1
ATOM 2711 C C . GLU A 1 345 ? -16.391 -21.328 -7.824 1 92.62 345 GLU A C 1
ATOM 2713 O O . GLU A 1 345 ? -15.508 -20.672 -8.391 1 92.62 345 GLU A O 1
ATOM 2718 N N . ALA A 1 346 ? -16.188 -22.438 -7.195 1 94 346 ALA A N 1
ATOM 2719 C CA . ALA A 1 346 ? -14.828 -22.938 -7.008 1 94 346 ALA A CA 1
ATOM 2720 C C . ALA A 1 346 ? -14.227 -23.406 -8.336 1 94 346 ALA A C 1
ATOM 2722 O O . ALA A 1 346 ? -13.047 -23.172 -8.594 1 94 346 ALA A O 1
ATOM 2723 N N . GLY A 1 347 ? -15.047 -24.047 -9.102 1 95.44 347 GLY A N 1
ATOM 2724 C CA . GLY A 1 347 ? -14.578 -24.5 -10.391 1 95.44 347 GLY A CA 1
ATOM 2725 C C . GLY A 1 347 ? -14.156 -23.375 -11.312 1 95.44 347 GLY A C 1
ATOM 2726 O O . GLY A 1 347 ? -13.086 -23.422 -11.922 1 95.44 347 GLY A O 1
ATOM 2727 N N . ARG A 1 348 ? -14.945 -22.406 -11.383 1 94.94 348 ARG A N 1
ATOM 2728 C CA . ARG A 1 348 ? -14.617 -21.25 -12.234 1 94.94 348 ARG A CA 1
ATOM 2729 C C . ARG A 1 348 ? -13.375 -20.531 -11.727 1 94.94 348 ARG A C 1
ATOM 2731 O O . ARG A 1 348 ? -12.508 -20.156 -12.516 1 94.94 348 ARG A O 1
ATOM 2738 N N . ALA A 1 349 ? -13.359 -20.312 -10.398 1 95.19 349 ALA A N 1
ATOM 2739 C CA . ALA A 1 349 ? -12.195 -19.656 -9.805 1 95.19 349 ALA A CA 1
ATOM 2740 C C . ALA A 1 349 ? -10.914 -20.438 -10.117 1 95.19 349 ALA A C 1
ATOM 2742 O O . ALA A 1 349 ? -9.891 -19.844 -10.477 1 95.19 349 ALA A O 1
ATOM 2743 N N . ALA A 1 350 ? -10.977 -21.75 -10.008 1 96.81 350 ALA A N 1
ATOM 2744 C CA . ALA A 1 350 ? -9.812 -22.594 -10.219 1 96.81 350 ALA A CA 1
ATOM 2745 C C . ALA A 1 350 ? -9.297 -22.484 -11.648 1 96.81 350 ALA A C 1
ATOM 2747 O O . ALA A 1 350 ? -8.094 -22.344 -11.883 1 96.81 350 ALA A O 1
ATOM 2748 N N . ILE A 1 351 ? -10.156 -22.5 -12.594 1 97 351 ILE A N 1
ATOM 2749 C CA . ILE A 1 351 ? -9.797 -22.453 -14 1 97 351 ILE A CA 1
ATOM 2750 C C . ILE A 1 351 ? -9.203 -21.094 -14.336 1 97 351 ILE A C 1
ATOM 2752 O O . ILE A 1 351 ? -8.18 -21 -15.023 1 97 351 ILE A O 1
ATOM 2756 N N . LEU A 1 352 ? -9.789 -20.109 -13.82 1 95.56 352 LEU A N 1
ATOM 2757 C CA . LEU A 1 352 ? -9.312 -18.766 -14.125 1 95.56 352 LEU A CA 1
ATOM 2758 C C . LEU A 1 352 ? -7.969 -18.5 -13.445 1 95.56 352 LEU A C 1
ATOM 2760 O O . LEU A 1 352 ? -7.086 -17.875 -14.031 1 95.56 352 LEU A O 1
ATOM 2764 N N . ILE A 1 353 ? -7.824 -18.938 -12.219 1 96.56 353 ILE A N 1
ATOM 2765 C CA . ILE A 1 353 ? -6.551 -18.781 -11.523 1 96.56 353 ILE A CA 1
ATOM 2766 C C . ILE A 1 353 ? -5.461 -19.562 -12.25 1 96.56 353 ILE A C 1
ATOM 2768 O O . ILE A 1 353 ? -4.332 -19.094 -12.375 1 96.56 353 ILE A O 1
ATOM 2772 N N . ALA A 1 354 ? -5.852 -20.719 -12.727 1 96.88 354 ALA A N 1
ATOM 2773 C CA . ALA A 1 354 ? -4.895 -21.547 -13.461 1 96.88 354 ALA A CA 1
ATOM 2774 C C . ALA A 1 354 ? -4.449 -20.859 -14.742 1 96.88 354 ALA A C 1
ATOM 2776 O O . ALA A 1 354 ? -3.371 -21.156 -15.266 1 96.88 354 ALA A O 1
ATOM 2777 N N . SER A 1 355 ? -5.215 -19.953 -15.258 1 96.12 355 SER A N 1
ATOM 2778 C CA . SER A 1 355 ? -4.91 -19.266 -16.516 1 96.12 355 SER A CA 1
ATOM 2779 C C . SER A 1 355 ? -4.078 -18.016 -16.266 1 96.12 355 SER A C 1
ATOM 2781 O O . SER A 1 355 ? -3.676 -17.344 -17.219 1 96.12 355 SER A O 1
ATOM 2783 N N . LEU A 1 356 ? -3.793 -17.703 -15.047 1 96.25 356 LEU A N 1
ATOM 2784 C CA . LEU A 1 356 ? -3.008 -16.516 -14.719 1 96.25 356 LEU A CA 1
ATOM 2785 C C . LEU A 1 356 ? -1.529 -16.734 -15.016 1 96.25 356 LEU A C 1
ATOM 2787 O O . LEU A 1 356 ? -1.072 -17.891 -15.07 1 96.25 356 LEU A O 1
ATOM 2791 N N . PRO A 1 357 ? -0.785 -15.68 -15.266 1 95.25 357 PRO A N 1
ATOM 2792 C CA . PRO A 1 357 ? 0.656 -15.82 -15.492 1 95.25 357 PRO A CA 1
ATOM 2793 C C . PRO A 1 357 ? 1.409 -16.266 -14.242 1 95.25 357 PRO A C 1
ATOM 2795 O O . PRO A 1 357 ? 0.834 -16.297 -13.148 1 95.25 357 PRO A O 1
ATOM 2798 N N . ILE A 1 358 ? 2.637 -16.609 -14.453 1 95.31 358 ILE A N 1
ATOM 2799 C CA . ILE A 1 358 ? 3.471 -17.016 -13.328 1 95.31 358 ILE A CA 1
ATOM 2800 C C . ILE A 1 358 ? 3.914 -15.773 -12.547 1 95.31 358 ILE A C 1
ATOM 2802 O O . ILE A 1 358 ? 3.9 -14.664 -13.07 1 95.31 358 ILE A O 1
ATOM 2806 N N . SER A 1 359 ? 4.23 -15.938 -11.352 1 92.38 359 SER A N 1
ATOM 2807 C CA . SER A 1 359 ? 4.598 -14.875 -10.43 1 92.38 359 SER A CA 1
ATOM 2808 C C . SER A 1 359 ? 6.02 -14.391 -10.68 1 92.38 359 SER A C 1
ATOM 2810 O O . SER A 1 359 ? 6.883 -15.172 -11.086 1 92.38 359 SER A O 1
ATOM 2812 N N . MET A 1 360 ? 6.246 -13.156 -10.414 1 88.88 360 MET A N 1
ATOM 2813 C CA . MET A 1 360 ? 7.586 -12.578 -10.484 1 88.88 360 MET A CA 1
ATOM 2814 C C . MET A 1 360 ? 8.523 -13.258 -9.492 1 88.88 360 MET A C 1
ATOM 2816 O O . MET A 1 360 ? 9.742 -13.242 -9.664 1 88.88 360 MET A O 1
ATOM 2820 N N . ALA A 1 361 ? 7.922 -13.875 -8.492 1 87.88 361 ALA A N 1
ATOM 2821 C CA . ALA A 1 361 ? 8.711 -14.617 -7.512 1 87.88 361 ALA A CA 1
ATOM 2822 C C . ALA A 1 361 ? 9.484 -15.75 -8.172 1 87.88 361 ALA A C 1
ATOM 2824 O O . ALA A 1 361 ? 10.516 -16.188 -7.656 1 87.88 361 ALA A O 1
ATOM 2825 N N . SER A 1 362 ? 8.977 -16.219 -9.242 1 91.56 362 SER A N 1
ATOM 2826 C CA . SER A 1 362 ? 9.695 -17.25 -9.977 1 91.56 362 SER A CA 1
ATOM 2827 C C . SER A 1 362 ? 11.039 -16.75 -10.477 1 91.56 362 SER A C 1
ATOM 2829 O O . SER A 1 362 ? 12.047 -17.453 -10.406 1 91.56 362 SER A O 1
ATOM 2831 N N . PHE A 1 363 ? 11.086 -15.539 -10.969 1 86.56 363 PHE A N 1
ATOM 2832 C CA . PHE A 1 363 ? 12.328 -14.922 -11.414 1 86.56 363 PHE A CA 1
ATOM 2833 C C . PHE A 1 363 ? 13.305 -14.766 -10.258 1 86.56 363 PHE A C 1
ATOM 2835 O O . PHE A 1 363 ? 14.508 -14.977 -10.414 1 86.56 363 PHE A O 1
ATOM 2842 N N . SER A 1 364 ? 12.719 -14.328 -9.164 1 85.81 364 SER A N 1
ATOM 2843 C CA . SER A 1 364 ? 13.57 -14.141 -7.992 1 85.81 364 SER A CA 1
ATOM 2844 C C . SER A 1 364 ? 14.273 -15.438 -7.602 1 85.81 364 SER A C 1
ATOM 2846 O O . SER A 1 364 ? 15.453 -15.43 -7.254 1 85.81 364 SER A O 1
ATOM 2848 N N . LEU A 1 365 ? 13.586 -16.547 -7.68 1 86.31 365 LEU A N 1
ATOM 2849 C CA . LEU A 1 365 ? 14.164 -17.844 -7.371 1 86.31 365 LEU A CA 1
ATOM 2850 C C . LEU A 1 365 ? 15.203 -18.234 -8.414 1 86.31 365 LEU A C 1
ATOM 2852 O O . LEU A 1 365 ? 16.297 -18.688 -8.07 1 86.31 365 LEU A O 1
ATOM 2856 N N . GLY A 1 366 ? 14.875 -18.031 -9.602 1 86.94 366 GLY A N 1
ATOM 2857 C CA . GLY A 1 366 ? 15.828 -18.281 -10.672 1 86.94 366 GLY A CA 1
ATOM 2858 C C . GLY A 1 366 ? 17.078 -17.438 -10.57 1 86.94 366 GLY A C 1
ATOM 2859 O O . GLY A 1 366 ? 18.188 -17.938 -10.82 1 86.94 366 GLY A O 1
ATOM 2860 N N . HIS A 1 367 ? 16.859 -16.234 -10.172 1 83.5 367 HIS A N 1
ATOM 2861 C CA . HIS A 1 367 ? 17.969 -15.312 -10.031 1 83.5 367 HIS A CA 1
ATOM 2862 C C . HIS A 1 367 ? 18.875 -15.703 -8.867 1 83.5 367 HIS A C 1
ATOM 2864 O O . HIS A 1 367 ? 20.109 -15.641 -8.977 1 83.5 367 HIS A O 1
ATOM 2870 N N . GLN A 1 368 ? 18.297 -16.109 -7.855 1 83.38 368 GLN A N 1
ATOM 2871 C CA . GLN A 1 368 ? 19.047 -16.516 -6.668 1 83.38 368 GLN A CA 1
ATOM 2872 C C . GLN A 1 368 ? 19.922 -17.719 -6.961 1 83.38 368 GLN A C 1
ATOM 2874 O O . GLN A 1 368 ? 21.047 -17.812 -6.438 1 83.38 368 GLN A O 1
ATOM 2879 N N . TYR A 1 369 ? 19.469 -18.594 -7.762 1 84.5 369 TYR A N 1
ATOM 2880 C CA . TYR A 1 369 ? 20.203 -19.828 -8.031 1 84.5 369 TYR A CA 1
ATOM 2881 C C . TYR A 1 369 ? 20.859 -19.781 -9.414 1 84.5 369 TYR A C 1
ATOM 2883 O O . TYR A 1 369 ? 21.391 -20.797 -9.883 1 84.5 369 TYR A O 1
ATOM 2891 N N . ASN A 1 370 ? 20.688 -18.594 -10.023 1 85.12 370 ASN A N 1
ATOM 2892 C CA . ASN A 1 370 ? 21.312 -18.344 -11.312 1 85.12 370 ASN A CA 1
ATOM 2893 C C . ASN A 1 370 ? 20.938 -19.391 -12.352 1 85.12 370 ASN A C 1
ATOM 2895 O O . ASN A 1 370 ? 21.812 -19.984 -12.992 1 85.12 370 ASN A O 1
ATOM 2899 N N . VAL A 1 371 ? 19.672 -19.703 -12.398 1 86.56 371 VAL A N 1
ATOM 2900 C CA . VAL A 1 371 ? 19.188 -20.688 -13.359 1 86.56 371 VAL A CA 1
ATOM 2901 C C . VAL A 1 371 ? 17.938 -20.156 -14.055 1 86.56 371 VAL A C 1
ATOM 2903 O O . VAL A 1 371 ? 16.969 -19.75 -13.391 1 86.56 371 VAL A O 1
ATOM 2906 N N . GLY A 1 372 ? 17.906 -20.078 -15.336 1 87.81 372 GLY A N 1
ATOM 2907 C CA . GLY A 1 372 ? 16.734 -19.797 -16.125 1 87.81 372 GLY A CA 1
ATOM 2908 C C . GLY A 1 372 ? 16.188 -18.391 -15.922 1 87.81 372 GLY A C 1
ATOM 2909 O O . GLY A 1 372 ? 14.977 -18.172 -16.047 1 87.81 372 GLY A O 1
ATOM 2910 N N . GLU A 1 373 ? 16.984 -17.469 -15.594 1 85.38 373 GLU A N 1
ATOM 2911 C CA . GLU A 1 373 ? 16.547 -16.109 -15.273 1 85.38 373 GLU A CA 1
ATOM 2912 C C . GLU A 1 373 ? 15.867 -15.445 -16.469 1 85.38 373 GLU A C 1
ATOM 2914 O O . GLU A 1 373 ? 14.789 -14.867 -16.328 1 85.38 373 GLU A O 1
ATOM 2919 N N . LYS A 1 374 ? 16.469 -15.625 -17.547 1 85.06 374 LYS A N 1
ATOM 2920 C CA . LYS A 1 374 ? 15.969 -14.961 -18.75 1 85.06 374 LYS A CA 1
ATOM 2921 C C . LYS A 1 374 ? 14.617 -15.547 -19.172 1 85.06 374 LYS A C 1
ATOM 2923 O O . LYS A 1 374 ? 13.695 -14.805 -19.516 1 85.06 374 LYS A O 1
ATOM 2928 N N . ASP A 1 375 ? 14.539 -16.875 -19.125 1 88.19 375 ASP A N 1
ATOM 2929 C CA . ASP A 1 375 ? 13.297 -17.547 -19.5 1 88.19 375 ASP A CA 1
ATOM 2930 C C . ASP A 1 375 ? 12.156 -17.172 -18.562 1 88.19 375 ASP A C 1
ATOM 2932 O O . ASP A 1 375 ? 11.047 -16.875 -19 1 88.19 375 ASP A O 1
ATOM 2936 N N . LEU A 1 376 ? 12.438 -17.156 -17.344 1 91.31 376 LEU A N 1
ATOM 2937 C CA . LEU A 1 376 ? 11.422 -16.844 -16.344 1 91.31 376 LEU A CA 1
ATOM 2938 C C . LEU A 1 376 ? 10.969 -15.391 -16.484 1 91.31 376 LEU A C 1
ATOM 2940 O O . LEU A 1 376 ? 9.773 -15.102 -16.391 1 91.31 376 LEU A O 1
ATOM 2944 N N . ALA A 1 377 ? 11.953 -14.539 -16.75 1 88.94 377 ALA A N 1
ATOM 2945 C CA . ALA A 1 377 ? 11.617 -13.125 -16.922 1 88.94 377 ALA A CA 1
ATOM 2946 C C . ALA A 1 377 ? 10.711 -12.93 -18.141 1 88.94 377 ALA A C 1
ATOM 2948 O O . ALA A 1 377 ? 9.734 -12.18 -18.078 1 88.94 377 ALA A O 1
ATOM 2949 N N . ALA A 1 378 ? 11.023 -13.594 -19.141 1 89.94 378 ALA A N 1
ATOM 2950 C CA . ALA A 1 378 ? 10.242 -13.508 -20.375 1 89.94 378 ALA A CA 1
ATOM 2951 C C . ALA A 1 378 ? 8.836 -14.078 -20.172 1 89.94 378 ALA A C 1
ATOM 2953 O O . ALA A 1 378 ? 7.855 -13.523 -20.672 1 89.94 378 ALA A O 1
ATOM 2954 N N . ASN A 1 379 ? 8.773 -15.133 -19.469 1 92 379 ASN A N 1
ATOM 2955 C CA . ASN A 1 379 ? 7.484 -15.766 -19.219 1 92 379 ASN A CA 1
ATOM 2956 C C . ASN A 1 379 ? 6.582 -14.883 -18.359 1 92 379 ASN A C 1
ATOM 2958 O O . ASN A 1 379 ? 5.383 -14.766 -18.625 1 92 379 ASN A O 1
ATOM 2962 N N . VAL A 1 380 ? 7.145 -14.297 -17.344 1 92.12 380 VAL A N 1
ATOM 2963 C CA . VAL A 1 380 ? 6.387 -13.414 -16.469 1 92.12 380 VAL A CA 1
ATOM 2964 C C . VAL A 1 380 ? 5.848 -12.234 -17.266 1 92.12 380 VAL A C 1
ATOM 2966 O O . VAL A 1 380 ? 4.66 -11.898 -17.188 1 92.12 380 VAL A O 1
ATOM 2969 N N . THR A 1 381 ? 6.688 -11.625 -18.109 1 90.69 381 THR A N 1
ATOM 2970 C CA . THR A 1 381 ? 6.328 -10.438 -18.859 1 90.69 381 THR A CA 1
ATOM 2971 C C . THR A 1 381 ? 5.281 -10.758 -19.922 1 90.69 381 THR A C 1
ATOM 2973 O O . THR A 1 381 ? 4.234 -10.109 -19.984 1 90.69 381 THR A O 1
ATOM 2976 N N . ALA A 1 382 ? 5.535 -11.773 -20.672 1 92.25 382 ALA A N 1
ATOM 2977 C CA . ALA A 1 382 ? 4.613 -12.156 -21.734 1 92.25 382 ALA A CA 1
ATOM 2978 C C . ALA A 1 382 ? 3.275 -12.617 -21.172 1 92.25 382 ALA A C 1
ATOM 2980 O O . ALA A 1 382 ? 2.215 -12.281 -21.703 1 92.25 382 ALA A O 1
ATOM 2981 N N . GLY A 1 383 ? 3.361 -13.359 -20.109 1 93.94 383 GLY A N 1
ATOM 2982 C CA . GLY A 1 383 ? 2.143 -13.828 -19.469 1 93.94 383 GLY A CA 1
ATOM 2983 C C . GLY A 1 383 ? 1.276 -12.703 -18.938 1 93.94 383 GLY A C 1
ATOM 2984 O O . GLY A 1 383 ? 0.05 -12.75 -19.047 1 93.94 383 GLY A O 1
ATOM 2985 N N . THR A 1 384 ? 1.9 -11.766 -18.375 1 91.31 384 THR A N 1
ATOM 2986 C CA . THR A 1 384 ? 1.183 -10.633 -17.797 1 91.31 384 THR A CA 1
ATOM 2987 C C . THR A 1 384 ? 0.476 -9.836 -18.891 1 91.31 384 THR A C 1
ATOM 2989 O O . THR A 1 384 ? -0.675 -9.43 -18.719 1 91.31 384 THR A O 1
ATOM 2992 N N . VAL A 1 385 ? 1.074 -9.711 -20.016 1 90.88 385 VAL A N 1
ATOM 2993 C CA . VAL A 1 385 ? 0.494 -8.961 -21.125 1 90.88 385 VAL A CA 1
ATOM 2994 C C . VAL A 1 385 ? -0.662 -9.75 -21.734 1 90.88 385 VAL A C 1
ATOM 2996 O O . VAL A 1 385 ? -1.709 -9.18 -22.062 1 90.88 385 VAL A O 1
ATOM 2999 N N . LEU A 1 386 ? -0.515 -10.992 -21.812 1 94.94 386 LEU A N 1
ATOM 3000 C CA . LEU A 1 386 ? -1.48 -11.836 -22.5 1 94.94 386 LEU A CA 1
ATOM 3001 C C . LEU A 1 386 ? -2.617 -12.242 -21.562 1 94.94 386 LEU A C 1
ATOM 3003 O O . LEU A 1 386 ? -3.604 -12.836 -22 1 94.94 386 LEU A O 1
ATOM 3007 N N . MET A 1 387 ? -2.463 -11.898 -20.328 1 93.75 387 MET A N 1
ATOM 3008 C CA . MET A 1 387 ? -3.467 -12.336 -19.359 1 93.75 387 MET A CA 1
ATOM 3009 C C . MET A 1 387 ? -4.816 -11.68 -19.641 1 93.75 387 MET A C 1
ATOM 3011 O O . MET A 1 387 ? -5.863 -12.305 -19.453 1 93.75 387 MET A O 1
ATOM 3015 N N . LEU A 1 388 ? -4.832 -10.445 -20.156 1 92.94 388 LEU A N 1
ATOM 3016 C CA . LEU A 1 388 ? -6.066 -9.711 -20.391 1 92.94 388 LEU A CA 1
ATOM 3017 C C . LEU A 1 388 ? -6.949 -10.445 -21.406 1 92.94 388 LEU A C 1
ATOM 3019 O O . LEU A 1 388 ? -8.055 -10.867 -21.078 1 92.94 388 LEU A O 1
ATOM 3023 N N . PRO A 1 389 ? -6.492 -10.695 -22.625 1 94.06 389 PRO A N 1
ATOM 3024 C CA . PRO A 1 389 ? -7.352 -11.391 -23.578 1 94.06 389 PRO A CA 1
ATOM 3025 C C . PRO A 1 389 ? -7.637 -12.836 -23.188 1 94.06 389 PRO A C 1
ATOM 3027 O O . PRO A 1 389 ? -8.734 -13.344 -23.438 1 94.06 389 PRO A O 1
ATOM 3030 N N . THR A 1 390 ? -6.711 -13.492 -22.562 1 94.69 390 THR A N 1
ATOM 3031 C CA . THR A 1 390 ? -6.875 -14.906 -22.25 1 94.69 390 THR A CA 1
ATOM 3032 C C . THR A 1 390 ? -7.941 -15.109 -21.172 1 94.69 390 THR A C 1
ATOM 3034 O O . THR A 1 390 ? -8.773 -16.016 -21.281 1 94.69 390 THR A O 1
ATOM 3037 N N . ILE A 1 391 ? -7.918 -14.273 -20.141 1 94.88 391 ILE A N 1
ATOM 3038 C CA . ILE A 1 391 ? -8.906 -14.398 -19.078 1 94.88 391 ILE A CA 1
ATOM 3039 C C . ILE A 1 391 ? -10.305 -14.125 -19.625 1 94.88 391 ILE A C 1
ATOM 3041 O O . ILE A 1 391 ? -11.258 -14.82 -19.281 1 94.88 391 ILE A O 1
ATOM 3045 N N . ILE A 1 392 ? -10.43 -13.148 -20.516 1 93.88 392 ILE A N 1
ATOM 3046 C CA . ILE A 1 392 ? -11.719 -12.82 -21.125 1 93.88 392 ILE A CA 1
ATOM 3047 C C . ILE A 1 392 ? -12.203 -13.992 -21.984 1 93.88 392 ILE A C 1
ATOM 3049 O O . ILE A 1 392 ? -13.367 -14.383 -21.906 1 93.88 392 ILE A O 1
ATOM 3053 N N . VAL A 1 393 ? -11.32 -14.555 -22.75 1 94.69 393 VAL A N 1
ATOM 3054 C CA . VAL A 1 393 ? -11.664 -15.664 -23.641 1 94.69 393 VAL A CA 1
ATOM 3055 C C . VAL A 1 393 ? -12.094 -16.875 -22.797 1 94.69 393 VAL A C 1
ATOM 3057 O O . VAL A 1 393 ? -13.078 -17.531 -23.125 1 94.69 393 VAL A O 1
ATOM 3060 N N . TRP A 1 394 ? -11.367 -17.141 -21.734 1 95.44 394 TRP A N 1
ATOM 3061 C CA . TRP A 1 394 ? -11.719 -18.266 -20.891 1 95.44 394 TRP A CA 1
ATOM 3062 C C . TRP A 1 394 ? -13.086 -18.062 -20.25 1 95.44 394 TRP A C 1
ATOM 3064 O O . TRP A 1 394 ? -13.867 -19.016 -20.125 1 95.44 394 TRP A O 1
ATOM 3074 N N . ASN A 1 395 ? -13.383 -16.844 -19.812 1 93.06 395 ASN A N 1
ATOM 3075 C CA . ASN A 1 395 ? -14.703 -16.562 -19.266 1 93.06 395 ASN A CA 1
ATOM 3076 C C . ASN A 1 395 ? -15.805 -16.781 -20.297 1 93.06 395 ASN A C 1
ATOM 3078 O O . ASN A 1 395 ? -16.844 -17.359 -19.969 1 93.06 395 ASN A O 1
ATOM 3082 N N . ILE A 1 396 ? -15.594 -16.375 -21.516 1 93.12 396 ILE A N 1
ATOM 3083 C CA . ILE A 1 396 ? -16.562 -16.516 -22.594 1 93.12 396 ILE A CA 1
ATOM 3084 C C . ILE A 1 396 ? -16.766 -17.984 -22.922 1 93.12 396 ILE A C 1
ATOM 3086 O O . ILE A 1 396 ? -17.906 -18.438 -23.078 1 93.12 396 ILE A O 1
ATOM 3090 N N . VAL A 1 397 ? -15.664 -18.719 -22.969 1 94.06 397 VAL A N 1
ATOM 3091 C CA . VAL A 1 397 ? -15.719 -20.141 -23.312 1 94.06 397 VAL A CA 1
ATOM 3092 C C . VAL A 1 397 ? -16.469 -20.906 -22.234 1 94.06 397 VAL A C 1
ATOM 3094 O O . VAL A 1 397 ? -17.297 -21.781 -22.547 1 94.06 397 VAL A O 1
ATOM 3097 N N . LEU A 1 398 ? -16.172 -20.594 -20.984 1 94.44 398 LEU A N 1
ATOM 3098 C CA . LEU A 1 398 ? -16.859 -21.266 -19.891 1 94.44 398 LEU A CA 1
ATOM 3099 C C . LEU A 1 398 ? -18.359 -21 -19.922 1 94.44 398 LEU A C 1
ATOM 3101 O O . LEU A 1 398 ? -19.156 -21.906 -19.656 1 94.44 398 LEU A O 1
ATOM 3105 N N . ASP A 1 399 ? -18.75 -19.828 -20.25 1 93.06 399 ASP A N 1
ATOM 3106 C CA . ASP A 1 399 ? -20.156 -19.484 -20.344 1 93.06 399 ASP A CA 1
ATOM 3107 C C . ASP A 1 399 ? -20.797 -20.125 -21.578 1 93.06 399 ASP A C 1
ATOM 3109 O O . ASP A 1 399 ? -21.938 -20.578 -21.531 1 93.06 399 ASP A O 1
ATOM 3113 N N . ALA A 1 400 ? -20.078 -20.141 -22.719 1 92.62 400 ALA A N 1
ATOM 3114 C CA . ALA A 1 400 ? -20.594 -20.703 -23.969 1 92.62 400 ALA A CA 1
ATOM 3115 C C . ALA A 1 400 ? -20.891 -22.188 -23.828 1 92.62 400 ALA A C 1
ATOM 3117 O O . ALA A 1 400 ? -21.859 -22.688 -24.391 1 92.62 400 ALA A O 1
ATOM 3118 N N . VAL A 1 401 ? -20.047 -22.906 -23.047 1 93.5 401 VAL A N 1
ATOM 3119 C CA . VAL A 1 401 ? -20.219 -24.344 -22.859 1 93.5 401 VAL A CA 1
ATOM 3120 C C . VAL A 1 401 ? -21.016 -24.609 -21.594 1 93.5 401 VAL A C 1
ATOM 3122 O O . VAL A 1 401 ? -21.266 -25.766 -21.25 1 93.5 401 VAL A O 1
ATOM 3125 N N . SER A 1 402 ? -21.453 -23.609 -20.875 1 92.12 402 SER A N 1
ATOM 3126 C CA . SER A 1 402 ? -22.25 -23.672 -19.641 1 92.12 402 SER A CA 1
ATOM 3127 C C . SER A 1 402 ? -21.516 -24.484 -18.562 1 92.12 402 SER A C 1
ATOM 3129 O O . SER A 1 402 ? -22.109 -25.359 -17.938 1 92.12 402 SER A O 1
ATOM 3131 N N . LEU A 1 403 ? -20.297 -24.328 -18.594 1 92.56 403 LEU A N 1
ATOM 3132 C CA . LEU A 1 403 ? -19.484 -24.938 -17.547 1 92.56 403 LEU A CA 1
ATOM 3133 C C . LEU A 1 403 ? -19.234 -23.953 -16.406 1 92.56 403 LEU A C 1
ATOM 3135 O O . LEU A 1 403 ? -18.719 -22.844 -16.625 1 92.56 403 LEU A O 1
ATOM 3139 N N . TYR A 1 404 ? -19.672 -24.281 -15.195 1 92.75 404 TYR A N 1
ATOM 3140 C CA . TYR A 1 404 ? -19.5 -23.469 -13.992 1 92.75 404 TYR A CA 1
ATOM 3141 C C . TYR A 1 404 ? -20.047 -22.062 -14.203 1 92.75 404 TYR A C 1
ATOM 3143 O O . TYR A 1 404 ? -19.297 -21.078 -14.148 1 92.75 404 TYR A O 1
ATOM 3151 N N . PRO A 1 405 ? -21.281 -21.922 -14.406 1 88.94 405 PRO A N 1
ATOM 3152 C CA . PRO A 1 405 ? -21.922 -20.625 -14.641 1 88.94 405 PRO A CA 1
ATOM 3153 C C . PRO A 1 405 ? -21.875 -19.703 -13.414 1 88.94 405 PRO A C 1
ATOM 3155 O O . PRO A 1 405 ? -21.859 -20.188 -12.281 1 88.94 405 PRO A O 1
ATOM 3158 N N . LEU A 1 406 ? -21.766 -18.406 -13.727 1 82.12 406 LEU A N 1
ATOM 3159 C CA . LEU A 1 406 ? -21.812 -17.391 -12.672 1 82.12 406 LEU A CA 1
ATOM 3160 C C . LEU A 1 406 ? -23.25 -17.141 -12.219 1 82.12 406 LEU A C 1
ATOM 3162 O O . LEU A 1 406 ? -24.172 -17.078 -13.047 1 82.12 406 LEU A O 1
ATOM 3166 N N . LYS A 1 407 ? -23.531 -17.406 -10.883 1 67.44 407 LYS A N 1
ATOM 3167 C CA . LYS A 1 407 ? -24.875 -17.141 -10.398 1 67.44 407 LYS A CA 1
ATOM 3168 C C . LYS A 1 407 ? -25.078 -15.656 -10.117 1 67.44 407 LYS A C 1
ATOM 3170 O O . LYS A 1 407 ? -24.156 -14.977 -9.68 1 67.44 407 LYS A O 1
ATOM 3175 N N . MET B 1 1 ? -23.688 -1.977 26.219 1 42.78 1 MET B N 1
ATOM 3176 C CA . MET B 1 1 ? -23.719 -0.717 25.484 1 42.78 1 MET B CA 1
ATOM 3177 C C . MET B 1 1 ? -22.328 -0.375 24.938 1 42.78 1 MET B C 1
ATOM 3179 O O . MET B 1 1 ? -21.375 -0.286 25.703 1 42.78 1 MET B O 1
ATOM 3183 N N . THR B 1 2 ? -22.016 -0.717 23.734 1 63.41 2 THR B N 1
ATOM 3184 C CA . THR B 1 2 ? -20.688 -0.521 23.156 1 63.41 2 THR B CA 1
ATOM 3185 C C . THR B 1 2 ? -20.266 0.943 23.25 1 63.41 2 THR B C 1
ATOM 3187 O O . THR B 1 2 ? -21.109 1.843 23.125 1 63.41 2 THR B O 1
ATOM 3190 N N . TRP B 1 3 ? -19.219 1.236 24.156 1 78.19 3 TRP B N 1
ATOM 3191 C CA . TRP B 1 3 ? -18.625 2.564 24.312 1 78.19 3 TRP B CA 1
ATOM 3192 C C . TRP B 1 3 ? -18.688 3.334 22.984 1 78.19 3 TRP B C 1
ATOM 3194 O O . TRP B 1 3 ? -18.344 2.795 21.938 1 78.19 3 TRP B O 1
ATOM 3204 N N . ALA B 1 4 ? -19.469 4.434 22.922 1 81.75 4 ALA B N 1
ATOM 3205 C CA . ALA B 1 4 ? -19.766 5.246 21.75 1 81.75 4 ALA B CA 1
ATOM 3206 C C . ALA B 1 4 ? -18.5 5.562 20.953 1 81.75 4 ALA B C 1
ATOM 3208 O O . ALA B 1 4 ? -18.547 5.777 19.75 1 81.75 4 ALA B O 1
ATOM 3209 N N . TYR B 1 5 ? -17.359 5.504 21.641 1 87.56 5 TYR B N 1
ATOM 3210 C CA . TYR B 1 5 ? -16.141 5.91 20.969 1 87.56 5 TYR B CA 1
ATOM 3211 C C . TYR B 1 5 ? -15.289 4.699 20.594 1 87.56 5 TYR B C 1
ATOM 3213 O O . TYR B 1 5 ? -14.117 4.836 20.234 1 87.56 5 TYR B O 1
ATOM 3221 N N . LEU B 1 6 ? -15.867 3.588 20.578 1 86.81 6 LEU B N 1
ATOM 3222 C CA . LEU B 1 6 ? -15.148 2.344 20.328 1 86.81 6 LEU B CA 1
ATOM 3223 C C . LEU B 1 6 ? -14.609 2.305 18.906 1 86.81 6 LEU B C 1
ATOM 3225 O O . LEU B 1 6 ? -13.461 1.907 18.688 1 86.81 6 LEU B O 1
ATOM 3229 N N . PRO B 1 7 ? -15.375 2.779 17.922 1 86.62 7 PRO B N 1
ATOM 3230 C CA . PRO B 1 7 ? -14.836 2.768 16.547 1 86.62 7 PRO B CA 1
ATOM 3231 C C . PRO B 1 7 ? -13.617 3.676 16.391 1 86.62 7 PRO B C 1
ATOM 3233 O O . PRO B 1 7 ? -12.664 3.324 15.68 1 86.62 7 PRO B O 1
ATOM 3236 N N . VAL B 1 8 ? -13.711 4.762 17.078 1 89.62 8 VAL B N 1
ATOM 3237 C CA . VAL B 1 8 ? -12.594 5.695 17 1 89.62 8 VAL B CA 1
ATOM 3238 C C . VAL B 1 8 ? -11.383 5.105 17.719 1 89.62 8 VAL B C 1
ATOM 3240 O O . VAL B 1 8 ? -10.258 5.203 17.219 1 89.62 8 VAL B O 1
ATOM 3243 N N . LEU B 1 9 ? -11.602 4.512 18.812 1 91.5 9 LEU B N 1
ATOM 3244 C CA . LEU B 1 9 ? -10.523 3.871 19.562 1 91.5 9 LEU B CA 1
ATOM 3245 C C . LEU B 1 9 ? -9.891 2.748 18.75 1 91.5 9 LEU B C 1
ATOM 3247 O O . LEU B 1 9 ? -8.664 2.617 18.703 1 91.5 9 LEU B O 1
ATOM 3251 N N . ASN B 1 10 ? -10.68 1.981 18.094 1 92 10 ASN B N 1
ATOM 3252 C CA . ASN B 1 10 ? -10.188 0.885 17.266 1 92 10 ASN B CA 1
ATOM 3253 C C . ASN B 1 10 ? -9.297 1.392 16.141 1 92 10 ASN B C 1
ATOM 3255 O O . ASN B 1 10 ? -8.266 0.793 15.844 1 92 10 ASN B O 1
ATOM 3259 N N . LYS B 1 11 ? -9.703 2.42 15.547 1 92.75 11 LYS B N 1
ATOM 3260 C CA . LYS B 1 11 ? -8.922 2.979 14.453 1 92.75 11 LYS B CA 1
ATOM 3261 C C . LYS B 1 11 ? -7.602 3.551 14.961 1 92.75 11 LYS B C 1
ATOM 3263 O O . LYS B 1 11 ? -6.566 3.406 14.305 1 92.75 11 LYS B O 1
ATOM 3268 N N . LEU B 1 12 ? -7.688 4.188 16.047 1 94.06 12 LEU B N 1
ATOM 3269 C CA . LEU B 1 12 ? -6.473 4.75 16.641 1 94.06 12 LEU B CA 1
ATOM 3270 C C . LEU B 1 12 ? -5.492 3.645 17.016 1 94.06 12 LEU B C 1
ATOM 3272 O O . LEU B 1 12 ? -4.285 3.779 16.797 1 94.06 12 LEU B O 1
ATOM 3276 N N . ILE B 1 13 ? -5.977 2.59 17.562 1 94.31 13 ILE B N 1
ATOM 3277 C CA . ILE B 1 13 ? -5.125 1.456 17.891 1 94.31 13 ILE B CA 1
ATOM 3278 C C . ILE B 1 13 ? -4.539 0.855 16.609 1 94.31 13 ILE B C 1
ATOM 3280 O O . ILE B 1 13 ? -3.359 0.497 16.578 1 94.31 13 ILE B O 1
ATOM 3284 N N . GLN B 1 14 ? -5.398 0.768 15.602 1 94.81 14 GLN B N 1
ATOM 3285 C CA . GLN B 1 14 ? -4.941 0.282 14.305 1 94.81 14 GLN B CA 1
ATOM 3286 C C . GLN B 1 14 ? -3.76 1.104 13.789 1 94.81 14 GLN B C 1
ATOM 3288 O O . GLN B 1 14 ? -2.781 0.549 13.289 1 94.81 14 GLN B O 1
ATOM 3293 N N . ILE B 1 15 ? -3.861 2.344 13.922 1 95.5 15 ILE B N 1
ATOM 3294 C CA . ILE B 1 15 ? -2.82 3.26 13.461 1 95.5 15 ILE B CA 1
ATOM 3295 C C . ILE B 1 15 ? -1.546 3.037 14.273 1 95.5 15 ILE B C 1
ATOM 3297 O O . ILE B 1 15 ? -0.465 2.857 13.711 1 95.5 15 ILE B O 1
ATOM 3301 N N . ILE B 1 16 ? -1.652 2.975 15.547 1 95.12 16 ILE B N 1
ATOM 3302 C CA . ILE B 1 16 ? -0.504 2.828 16.438 1 95.12 16 ILE B CA 1
ATOM 3303 C C . ILE B 1 16 ? 0.148 1.466 16.219 1 95.12 16 ILE B C 1
ATOM 3305 O O . ILE B 1 16 ? 1.376 1.354 16.188 1 95.12 16 ILE B O 1
ATOM 3309 N N . VAL B 1 17 ? -0.634 0.441 16.047 1 96 17 VAL B N 1
ATOM 3310 C CA . VAL B 1 17 ? -0.106 -0.903 15.836 1 96 17 VAL B CA 1
ATOM 3311 C C . VAL B 1 17 ? 0.643 -0.964 14.508 1 96 17 VAL B C 1
ATOM 3313 O O . VAL B 1 17 ? 1.683 -1.62 14.406 1 96 17 VAL B O 1
ATOM 3316 N N . THR B 1 18 ? 0.104 -0.306 13.5 1 96.19 18 THR B N 1
ATOM 3317 C CA . THR B 1 18 ? 0.782 -0.272 12.211 1 96.19 18 THR B CA 1
ATOM 3318 C C . THR B 1 18 ? 2.141 0.413 12.328 1 96.19 18 THR B C 1
ATOM 3320 O O . THR B 1 18 ? 3.129 -0.051 11.758 1 96.19 18 THR B O 1
ATOM 3323 N N . ILE B 1 19 ? 2.164 1.483 13.086 1 95.56 19 ILE B N 1
ATOM 3324 C CA . ILE B 1 19 ? 3.42 2.182 13.344 1 95.56 19 ILE B CA 1
ATOM 3325 C C . ILE B 1 19 ? 4.375 1.265 14.102 1 95.56 19 ILE B C 1
ATOM 3327 O O . ILE B 1 19 ? 5.566 1.192 13.781 1 95.56 19 ILE B O 1
ATOM 3331 N N . LEU B 1 20 ? 3.869 0.541 15.039 1 95.56 20 LEU B N 1
ATOM 3332 C CA . LEU B 1 20 ? 4.68 -0.36 15.852 1 95.56 20 LEU B CA 1
ATOM 3333 C C . LEU B 1 20 ? 5.242 -1.497 15.008 1 95.56 20 LEU B C 1
ATOM 3335 O O . LEU B 1 20 ? 6.355 -1.965 15.25 1 95.56 20 LEU B O 1
ATOM 3339 N N . ILE B 1 21 ? 4.48 -1.967 14.07 1 96.25 21 ILE B N 1
ATOM 3340 C CA . ILE B 1 21 ? 4.973 -3 13.172 1 96.25 21 ILE B CA 1
ATOM 3341 C C . ILE B 1 21 ? 6.172 -2.471 12.383 1 96.25 21 ILE B C 1
ATOM 3343 O O . ILE B 1 21 ? 7.176 -3.17 12.227 1 96.25 21 ILE B O 1
ATOM 3347 N N . GLY B 1 22 ? 6.066 -1.266 11.891 1 94.44 22 GLY B N 1
ATOM 3348 C CA . GLY B 1 22 ? 7.207 -0.648 11.242 1 94.44 22 GLY B CA 1
ATOM 3349 C C . GLY B 1 22 ? 8.406 -0.491 12.156 1 94.44 22 GLY B C 1
ATOM 3350 O O . GLY B 1 22 ? 9.539 -0.775 11.766 1 94.44 22 GLY B O 1
ATOM 3351 N N . TYR B 1 23 ? 8.086 -0.069 13.359 1 93.69 23 TYR B N 1
ATOM 3352 C CA . TYR B 1 23 ? 9.133 0.112 14.367 1 93.69 23 TYR B CA 1
ATOM 3353 C C . TYR B 1 23 ? 9.828 -1.207 14.672 1 93.69 23 TYR B C 1
ATOM 3355 O O . TYR B 1 23 ? 11.062 -1.274 14.68 1 93.69 23 TYR B O 1
ATOM 3363 N N . CYS B 1 24 ? 9.07 -2.27 14.836 1 93.5 24 CYS B N 1
ATOM 3364 C CA . CYS B 1 24 ? 9.602 -3.586 15.164 1 93.5 24 CYS B CA 1
ATOM 3365 C C . CYS B 1 24 ? 10.344 -4.188 13.977 1 93.5 24 CYS B C 1
ATOM 3367 O O . CYS B 1 24 ? 11.312 -4.922 14.148 1 93.5 24 CYS B O 1
ATOM 3369 N N . SER B 1 25 ? 9.859 -3.92 12.844 1 92.19 25 SER B N 1
ATOM 3370 C CA . SER B 1 25 ? 10.531 -4.43 11.656 1 92.19 25 SER B CA 1
ATOM 3371 C C . SER B 1 25 ? 11.969 -3.914 11.57 1 92.19 25 SER B C 1
ATOM 3373 O O . SER B 1 25 ? 12.867 -4.641 11.141 1 92.19 25 SER B O 1
ATOM 3375 N N . GLU B 1 26 ? 12.109 -2.707 11.938 1 89 26 GLU B N 1
ATOM 3376 C CA . GLU B 1 26 ? 13.461 -2.143 11.961 1 89 26 GLU B CA 1
ATOM 3377 C C . GLU B 1 26 ? 14.281 -2.725 13.109 1 89 26 GLU B C 1
ATOM 3379 O O . GLU B 1 26 ? 15.477 -2.996 12.945 1 89 26 GLU B O 1
ATOM 3384 N N . VAL B 1 27 ? 13.766 -2.939 14.258 1 89.44 27 VAL B N 1
ATOM 3385 C CA . VAL B 1 27 ? 14.453 -3.455 15.438 1 89.44 27 VAL B CA 1
ATOM 3386 C C . VAL B 1 27 ? 14.984 -4.859 15.148 1 89.44 27 VAL B C 1
ATOM 3388 O O . VAL B 1 27 ? 16.109 -5.188 15.516 1 89.44 27 VAL B O 1
ATOM 3391 N N . PHE B 1 28 ? 14.203 -5.637 14.453 1 90.25 28 PHE B N 1
ATOM 3392 C CA . PHE B 1 28 ? 14.57 -7.023 14.188 1 90.25 28 PHE B CA 1
ATOM 3393 C C . PHE B 1 28 ? 15.328 -7.141 12.875 1 90.25 28 PHE B C 1
ATOM 3395 O O . PHE B 1 28 ? 15.727 -8.242 12.477 1 90.25 28 PHE B O 1
ATOM 3402 N N . GLY B 1 29 ? 15.484 -6.051 12.234 1 85.31 29 GLY B N 1
ATOM 3403 C CA . GLY B 1 29 ? 16.281 -6.027 11.016 1 85.31 29 GLY B CA 1
ATOM 3404 C C . GLY B 1 29 ? 15.578 -6.672 9.836 1 85.31 29 GLY B C 1
ATOM 3405 O O . GLY B 1 29 ? 16.219 -7.223 8.945 1 85.31 29 GLY B O 1
ATOM 3406 N N . ILE B 1 30 ? 14.312 -6.703 9.836 1 86.75 30 ILE B N 1
ATOM 3407 C CA . ILE B 1 30 ? 13.531 -7.289 8.742 1 86.75 30 ILE B CA 1
ATOM 3408 C C . ILE B 1 30 ? 13.609 -6.387 7.516 1 86.75 30 ILE B C 1
ATOM 3410 O O . ILE B 1 30 ? 13.93 -6.848 6.418 1 86.75 30 ILE B O 1
ATOM 3414 N N . ILE B 1 31 ? 13.32 -5.094 7.734 1 86.5 31 ILE B N 1
ATOM 3415 C CA . ILE B 1 31 ? 13.438 -4.086 6.688 1 86.5 31 ILE B CA 1
ATOM 3416 C C . ILE B 1 31 ? 14.297 -2.924 7.18 1 86.5 31 ILE B C 1
ATOM 3418 O O . ILE B 1 31 ? 13.883 -2.174 8.07 1 86.5 31 ILE B O 1
ATOM 3422 N N . PRO B 1 32 ? 15.383 -2.791 6.559 1 86.5 32 PRO B N 1
ATOM 3423 C CA . PRO B 1 32 ? 16.25 -1.693 7 1 86.5 32 PRO B CA 1
ATOM 3424 C C . PRO B 1 32 ? 15.656 -0.318 6.691 1 86.5 32 PRO B C 1
ATOM 3426 O O . PRO B 1 32 ? 15.32 -0.029 5.539 1 86.5 32 PRO B O 1
ATOM 3429 N N . ALA B 1 33 ? 15.648 0.522 7.676 1 88.12 33 ALA B N 1
ATOM 3430 C CA . ALA B 1 33 ? 15.039 1.847 7.574 1 88.12 33 ALA B CA 1
ATOM 3431 C C . ALA B 1 33 ? 15.789 2.719 6.574 1 88.12 33 ALA B C 1
ATOM 3433 O O . ALA B 1 33 ? 15.18 3.506 5.848 1 88.12 33 ALA B O 1
ATOM 3434 N N . ALA B 1 34 ? 17.094 2.627 6.488 1 87.38 34 ALA B N 1
ATOM 3435 C CA . ALA B 1 34 ? 17.938 3.477 5.648 1 87.38 34 ALA B CA 1
ATOM 3436 C C . ALA B 1 34 ? 17.578 3.312 4.176 1 87.38 34 ALA B C 1
ATOM 3438 O O . ALA B 1 34 ? 17.656 4.27 3.4 1 87.38 34 ALA B O 1
ATOM 3439 N N . LEU B 1 35 ? 17.125 2.109 3.863 1 88.31 35 LEU B N 1
ATOM 3440 C CA . LEU B 1 35 ? 16.781 1.836 2.471 1 88.31 35 LEU B CA 1
ATOM 3441 C C . LEU B 1 35 ? 15.281 1.951 2.238 1 88.31 35 LEU B C 1
ATOM 3443 O O . LEU B 1 35 ? 14.844 2.508 1.229 1 88.31 35 LEU B O 1
ATOM 3447 N N . PHE B 1 36 ? 14.547 1.591 3.203 1 91.31 36 PHE B N 1
ATOM 3448 C CA . PHE B 1 36 ? 13.102 1.479 3.041 1 91.31 36 PHE B CA 1
ATOM 3449 C C . PHE B 1 36 ? 12.438 2.848 3.139 1 91.31 36 PHE B C 1
ATOM 3451 O O . PHE B 1 36 ? 11.609 3.203 2.301 1 91.31 36 PHE B O 1
ATOM 3458 N N . VAL B 1 37 ? 12.773 3.66 4.113 1 91.44 37 VAL B N 1
ATOM 3459 C CA . VAL B 1 37 ? 12.047 4.879 4.449 1 91.44 37 VAL B CA 1
ATOM 3460 C C . VAL B 1 37 ? 12.125 5.867 3.285 1 91.44 37 VAL B C 1
ATOM 3462 O O . VAL B 1 37 ? 11.102 6.355 2.807 1 91.44 37 VAL B O 1
ATOM 3465 N N . PRO B 1 38 ? 13.32 6.125 2.707 1 89.19 38 PRO B N 1
ATOM 3466 C CA . PRO B 1 38 ? 13.367 7.082 1.601 1 89.19 38 PRO B CA 1
ATOM 3467 C C . PRO B 1 38 ? 12.57 6.617 0.385 1 89.19 38 PRO B C 1
ATOM 3469 O O . PRO B 1 38 ? 11.914 7.43 -0.274 1 89.19 38 PRO B O 1
ATOM 3472 N N . GLN B 1 39 ? 12.539 5.371 0.079 1 90.69 39 GLN B N 1
ATOM 3473 C CA . GLN B 1 39 ? 11.812 4.848 -1.074 1 90.69 39 GLN B CA 1
ATOM 3474 C C . GLN B 1 39 ? 10.305 4.887 -0.842 1 90.69 39 GLN B C 1
ATOM 3476 O O . GLN B 1 39 ? 9.539 5.207 -1.754 1 90.69 39 GLN B O 1
ATOM 3481 N N . ALA B 1 40 ? 9.969 4.52 0.355 1 92.81 40 ALA B N 1
ATOM 3482 C CA . ALA B 1 40 ? 8.547 4.566 0.705 1 92.81 40 ALA B CA 1
ATOM 3483 C C . ALA B 1 40 ? 8.008 5.992 0.621 1 92.81 40 ALA B C 1
ATOM 3485 O O . ALA B 1 40 ? 6.926 6.219 0.081 1 92.81 40 ALA B O 1
ATOM 3486 N N . VAL B 1 41 ? 8.773 6.902 1.127 1 89.62 41 VAL B N 1
ATOM 3487 C CA . VAL B 1 41 ? 8.359 8.305 1.134 1 89.62 41 VAL B CA 1
ATOM 3488 C C . VAL B 1 41 ? 8.266 8.82 -0.3 1 89.62 41 VAL B C 1
ATOM 3490 O O . VAL B 1 41 ? 7.305 9.508 -0.655 1 89.62 41 VAL B O 1
ATOM 3493 N N . GLN B 1 42 ? 9.203 8.461 -1.082 1 90.75 42 GLN B N 1
ATOM 3494 C CA . GLN B 1 42 ? 9.18 8.883 -2.479 1 90.75 42 GLN B CA 1
ATOM 3495 C C . GLN B 1 42 ? 7.977 8.297 -3.209 1 90.75 42 GLN B C 1
ATOM 3497 O O . GLN B 1 42 ? 7.316 8.992 -3.986 1 90.75 42 GLN B O 1
ATOM 3502 N N . LEU B 1 43 ? 7.73 7.094 -2.992 1 94.06 43 LEU B N 1
ATOM 3503 C CA . LEU B 1 43 ? 6.582 6.441 -3.615 1 94.06 43 LEU B CA 1
ATOM 3504 C C . LEU B 1 43 ? 5.281 7.105 -3.184 1 94.06 43 LEU B C 1
ATOM 3506 O O . LEU B 1 43 ? 4.406 7.371 -4.016 1 94.06 43 LEU B O 1
ATOM 3510 N N . VAL B 1 44 ? 5.141 7.363 -1.911 1 94 44 VAL B N 1
ATOM 3511 C CA . VAL B 1 44 ? 3.924 7.938 -1.349 1 94 44 VAL B CA 1
ATOM 3512 C C . VAL B 1 44 ? 3.711 9.344 -1.901 1 94 44 VAL B C 1
ATOM 3514 O O . VAL B 1 44 ? 2.617 9.68 -2.365 1 94 44 VAL B O 1
ATOM 3517 N N . PHE B 1 45 ? 4.707 10.141 -1.991 1 90.81 45 PHE B N 1
ATOM 3518 C CA . PHE B 1 45 ? 4.562 11.555 -2.334 1 90.81 45 PHE B CA 1
ATOM 3519 C C . PHE B 1 45 ? 4.488 11.734 -3.846 1 90.81 45 PHE B C 1
ATOM 3521 O O . PHE B 1 45 ? 3.836 12.664 -4.332 1 90.81 45 PHE B O 1
ATOM 3528 N N . LYS B 1 46 ? 5.09 10.852 -4.539 1 93.06 46 LYS B N 1
ATOM 3529 C CA . LYS B 1 46 ? 5.172 11.094 -5.977 1 93.06 46 LYS B CA 1
ATOM 3530 C C . LYS B 1 46 ? 4.059 10.359 -6.723 1 93.06 46 LYS B C 1
ATOM 3532 O O . LYS B 1 46 ? 3.631 10.797 -7.793 1 93.06 46 LYS B O 1
ATOM 3537 N N . ILE B 1 47 ? 3.562 9.289 -6.125 1 95.5 47 ILE B N 1
ATOM 3538 C CA . ILE B 1 47 ? 2.611 8.508 -6.906 1 95.5 47 ILE B CA 1
ATOM 3539 C C . ILE B 1 47 ? 1.33 8.305 -6.098 1 95.5 47 ILE B C 1
ATOM 3541 O O . ILE B 1 47 ? 0.239 8.648 -6.555 1 95.5 47 ILE B O 1
ATOM 3545 N N . LEU B 1 48 ? 1.398 7.805 -4.879 1 96.56 48 LEU B N 1
ATOM 3546 C CA . LEU B 1 48 ? 0.232 7.352 -4.129 1 96.56 48 LEU B CA 1
ATOM 3547 C C . LEU B 1 48 ? -0.632 8.531 -3.701 1 96.56 48 LEU B C 1
ATOM 3549 O O . LEU B 1 48 ? -1.849 8.523 -3.9 1 96.56 48 LEU B O 1
ATOM 3553 N N . LEU B 1 49 ? 0.019 9.539 -3.164 1 94.25 49 LEU B N 1
ATOM 3554 C CA . LEU B 1 49 ? -0.726 10.695 -2.666 1 94.25 49 LEU B CA 1
ATOM 3555 C C . LEU B 1 49 ? -1.386 11.453 -3.814 1 94.25 49 LEU B C 1
ATOM 3557 O O . LEU B 1 49 ? -2.564 11.805 -3.734 1 94.25 49 LEU B O 1
ATOM 3561 N N . PRO B 1 50 ? -0.672 11.734 -4.879 1 94.81 50 PRO B N 1
ATOM 3562 C CA . PRO B 1 50 ? -1.332 12.375 -6.02 1 94.81 50 PRO B CA 1
ATOM 3563 C C . PRO B 1 50 ? -2.527 11.57 -6.531 1 94.81 50 PRO B C 1
ATOM 3565 O O . PRO B 1 50 ? -3.545 12.156 -6.918 1 94.81 50 PRO B O 1
ATOM 3568 N N . SER B 1 51 ? -2.379 10.273 -6.543 1 96.19 51 SER B N 1
ATOM 3569 C CA . SER B 1 51 ? -3.492 9.438 -6.973 1 96.19 51 SER B CA 1
ATOM 3570 C C . SER B 1 51 ? -4.691 9.578 -6.043 1 96.19 51 SER B C 1
ATOM 3572 O O . SER B 1 51 ? -5.832 9.641 -6.496 1 96.19 51 SER B O 1
ATOM 3574 N N . LEU B 1 52 ? -4.418 9.648 -4.801 1 94.44 52 LEU B N 1
ATOM 3575 C CA . LEU B 1 52 ? -5.48 9.812 -3.814 1 94.44 52 LEU B CA 1
ATOM 3576 C C . LEU B 1 52 ? -6.168 11.164 -3.979 1 94.44 52 LEU B C 1
ATOM 3578 O O . LEU B 1 52 ? -7.395 11.258 -3.879 1 94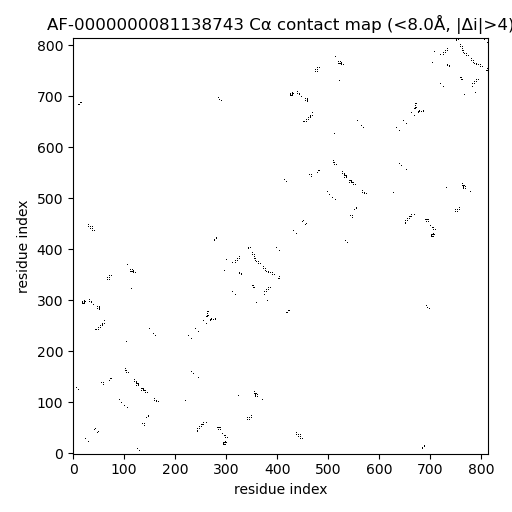.44 52 LEU B O 1
ATOM 3582 N N . ILE B 1 53 ? -5.406 12.156 -4.207 1 93.44 53 ILE B N 1
ATOM 3583 C CA . ILE B 1 53 ? -5.926 13.508 -4.383 1 93.44 53 ILE B CA 1
ATOM 3584 C C . ILE B 1 53 ? -6.793 13.57 -5.637 1 93.44 53 ILE B C 1
ATOM 3586 O O . ILE B 1 53 ? -7.879 14.148 -5.621 1 93.44 53 ILE B O 1
ATOM 3590 N N . LEU B 1 54 ? -6.332 12.961 -6.695 1 93.75 54 LEU B N 1
ATOM 3591 C CA . LEU B 1 54 ? -7.105 12.945 -7.93 1 93.75 54 LEU B CA 1
ATOM 3592 C C . LEU B 1 54 ? -8.43 12.227 -7.738 1 93.75 54 LEU B C 1
ATOM 3594 O O . LEU B 1 54 ? -9.461 12.656 -8.25 1 93.75 54 LEU B O 1
ATOM 3598 N N . LYS B 1 55 ? -8.391 11.18 -6.984 1 92.56 55 LYS B N 1
ATOM 3599 C CA . LYS B 1 55 ? -9.617 10.445 -6.719 1 92.56 55 LYS B CA 1
ATOM 3600 C C . LYS B 1 55 ? -10.555 11.242 -5.812 1 92.56 55 LYS B C 1
ATOM 3602 O O . LYS B 1 55 ? -11.758 11.32 -6.07 1 92.56 55 LYS B O 1
ATOM 3607 N N . GLY B 1 56 ? -10.031 11.797 -4.793 1 89.56 56 GLY B N 1
ATOM 3608 C CA . GLY B 1 56 ? -10.844 12.492 -3.812 1 89.56 56 GLY B CA 1
ATOM 3609 C C . GLY B 1 56 ? -11.328 13.852 -4.293 1 89.56 56 GLY B C 1
ATOM 3610 O O . GLY B 1 56 ? -12.531 14.125 -4.277 1 89.56 56 GLY B O 1
ATOM 3611 N N . VAL B 1 57 ? -10.43 14.656 -4.762 1 87.94 57 VAL B N 1
ATOM 3612 C CA . VAL B 1 57 ? -10.742 16.031 -5.152 1 87.94 57 VAL B CA 1
ATOM 3613 C C . VAL B 1 57 ? -11.273 16.047 -6.586 1 87.94 57 VAL B C 1
ATOM 3615 O O . VAL B 1 57 ? -12.258 16.719 -6.879 1 87.94 57 VAL B O 1
ATOM 3618 N N . GLY B 1 58 ? -10.711 15.289 -7.445 1 87.62 58 GLY B N 1
ATOM 3619 C CA . GLY B 1 58 ? -11.078 15.328 -8.852 1 87.62 58 GLY B CA 1
ATOM 3620 C C . GLY B 1 58 ? -12.359 14.578 -9.148 1 87.62 58 GLY B C 1
ATOM 3621 O O . GLY B 1 58 ? -13.242 15.102 -9.836 1 87.62 58 GLY B O 1
ATOM 3622 N N . ILE B 1 59 ? -12.5 13.438 -8.586 1 86.81 59 ILE B N 1
ATOM 3623 C CA . ILE B 1 59 ? -13.633 12.594 -8.93 1 86.81 59 ILE B CA 1
ATOM 3624 C C . ILE B 1 59 ? -14.672 12.633 -7.812 1 86.81 59 ILE B C 1
ATOM 3626 O O . ILE B 1 59 ? -15.875 12.648 -8.078 1 86.81 59 ILE B O 1
ATOM 3630 N N . GLY B 1 60 ? -14.273 12.695 -6.609 1 81.94 60 GLY B N 1
ATOM 3631 C CA . GLY B 1 60 ? -15.156 12.508 -5.473 1 81.94 60 GLY B CA 1
ATOM 3632 C C . GLY B 1 60 ? -15.922 13.766 -5.098 1 81.94 60 GLY B C 1
ATOM 3633 O O . GLY B 1 60 ? -17.109 13.695 -4.75 1 81.94 60 GLY B O 1
AT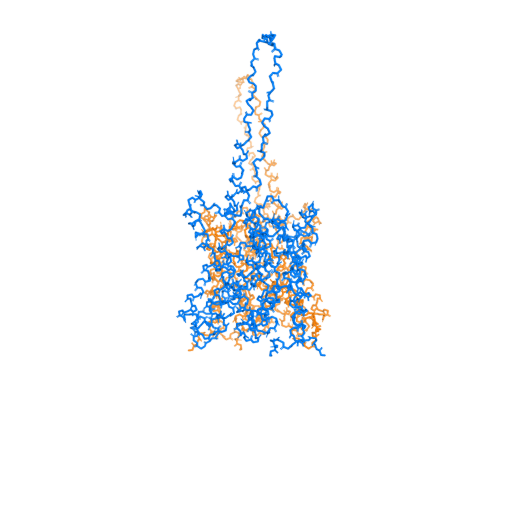OM 3634 N N . ILE B 1 61 ? -15.297 14.891 -5.094 1 80.38 61 ILE B N 1
ATOM 3635 C CA . ILE B 1 61 ? -15.883 16.109 -4.551 1 80.38 61 ILE B CA 1
ATOM 3636 C C . ILE B 1 61 ? -16.438 16.969 -5.688 1 80.38 61 ILE B C 1
ATOM 3638 O O . ILE B 1 61 ? -15.836 17.062 -6.758 1 80.38 61 ILE B O 1
ATOM 3642 N N . ASP B 1 62 ? -17.656 17.375 -5.398 1 78 62 ASP B N 1
ATOM 3643 C CA . ASP B 1 62 ? -18.234 18.391 -6.27 1 78 62 ASP B CA 1
ATOM 3644 C C . ASP B 1 62 ? -18.172 19.766 -5.637 1 78 62 ASP B C 1
ATOM 3646 O O . ASP B 1 62 ? -18.953 20.094 -4.738 1 78 62 ASP B O 1
ATOM 3650 N N . PHE B 1 63 ? -17.312 20.625 -6.117 1 79.19 63 PHE B N 1
ATOM 3651 C CA . PHE B 1 63 ? -17.031 21.938 -5.527 1 79.19 63 PHE B CA 1
ATOM 3652 C C . PHE B 1 63 ? -18.156 22.906 -5.836 1 79.19 63 PHE B C 1
ATOM 3654 O O . PHE B 1 63 ? -18.281 23.953 -5.184 1 79.19 63 PHE B O 1
ATOM 3661 N N . TYR B 1 64 ? -19.031 22.625 -6.734 1 73.5 64 TYR B N 1
ATOM 3662 C CA . TYR B 1 64 ? -20.125 23.531 -7.078 1 73.5 64 TYR B CA 1
ATOM 3663 C C . TYR B 1 64 ? -21.266 23.438 -6.07 1 73.5 64 TYR B C 1
ATOM 3665 O O . TYR B 1 64 ? -21.875 24.438 -5.699 1 73.5 64 TYR B O 1
ATOM 3673 N N . THR B 1 65 ? -21.484 22.328 -5.574 1 66.56 65 THR B N 1
ATOM 3674 C CA . THR B 1 65 ? -22.688 22.125 -4.789 1 66.56 65 THR B CA 1
ATOM 3675 C C . THR B 1 65 ? -22.391 22.25 -3.299 1 66.56 65 THR B C 1
ATOM 3677 O O . THR B 1 65 ? -23.281 22.609 -2.514 1 66.56 65 THR B O 1
ATOM 3680 N N . GLU B 1 66 ? -21.234 22.141 -2.973 1 71.75 66 GLU B N 1
ATOM 3681 C CA . GLU B 1 66 ? -20.984 22.016 -1.538 1 71.75 66 GLU B CA 1
ATOM 3682 C C . GLU B 1 66 ? -20.297 23.266 -0.985 1 71.75 66 GLU B C 1
ATOM 3684 O O . GLU B 1 66 ? -19.062 23.312 -0.908 1 71.75 66 GLU B O 1
ATOM 3689 N N . ARG B 1 67 ? -21.062 24.297 -0.633 1 70.12 67 ARG B N 1
ATOM 3690 C CA . ARG B 1 67 ? -20.578 25.531 -0.046 1 70.12 67 ARG B CA 1
ATOM 3691 C C . ARG B 1 67 ? -19.781 25.266 1.228 1 70.12 67 ARG B C 1
ATOM 3693 O O . ARG B 1 67 ? -18.828 25.969 1.53 1 70.12 67 ARG B O 1
ATOM 3700 N N . ASN B 1 68 ? -20.031 24.312 1.836 1 83.5 68 ASN B N 1
ATOM 3701 C CA . ASN B 1 68 ? -19.391 23.984 3.111 1 83.5 68 ASN B CA 1
ATOM 3702 C C . ASN B 1 68 ? -17.938 23.562 2.926 1 83.5 68 ASN B C 1
ATOM 3704 O O . ASN B 1 68 ? -17.109 23.75 3.816 1 83.5 68 ASN B O 1
ATOM 3708 N N . ILE B 1 69 ? -17.641 23.234 1.746 1 86.5 69 ILE B N 1
ATOM 3709 C CA . ILE B 1 69 ? -16.297 22.75 1.496 1 86.5 69 ILE B CA 1
ATOM 3710 C C . ILE B 1 69 ? -15.336 23.938 1.395 1 86.5 69 ILE B C 1
ATOM 3712 O O . ILE B 1 69 ? -14.219 23.891 1.917 1 86.5 69 ILE B O 1
ATOM 3716 N N . TRP B 1 70 ? -15.812 25.062 0.82 1 88.69 70 TRP B N 1
ATOM 3717 C CA . TRP B 1 70 ? -14.977 26.25 0.717 1 88.69 70 TRP B CA 1
ATOM 3718 C C . TRP B 1 70 ? -14.734 26.875 2.09 1 88.69 70 TRP B C 1
ATOM 3720 O O . TRP B 1 70 ? -13.617 27.297 2.398 1 88.69 70 TRP B O 1
ATOM 3730 N N . ALA B 1 71 ? -15.789 26.875 2.855 1 93.06 71 ALA B N 1
ATOM 3731 C CA . ALA B 1 71 ? -15.648 27.391 4.211 1 93.06 71 ALA B CA 1
ATOM 3732 C C . ALA B 1 71 ? -14.656 26.562 5.016 1 93.06 71 ALA B C 1
ATOM 3734 O O . ALA B 1 71 ? -13.891 27.094 5.82 1 93.06 71 ALA B O 1
ATOM 3735 N N . PHE B 1 72 ? -14.719 25.312 4.801 1 94.56 72 PHE B N 1
ATOM 3736 C CA . PHE B 1 72 ? -13.812 24.406 5.484 1 94.56 72 PHE B CA 1
ATOM 3737 C C . PHE B 1 72 ? -12.367 24.703 5.109 1 94.56 72 PHE B C 1
ATOM 3739 O O . PHE B 1 72 ? -11.5 24.781 5.98 1 94.56 72 PHE B O 1
ATOM 3746 N N . ILE B 1 73 ? -12.047 24.891 3.832 1 93.56 73 ILE B N 1
ATOM 3747 C CA . ILE B 1 73 ? -10.703 25.172 3.332 1 93.56 73 ILE B CA 1
ATOM 3748 C C . ILE B 1 73 ? -10.211 26.5 3.879 1 93.56 73 ILE B C 1
ATOM 3750 O O . ILE B 1 73 ? -9.078 26.609 4.344 1 93.56 73 ILE B O 1
ATOM 3754 N N . VAL B 1 74 ? -11.07 27.469 3.875 1 93.88 74 VAL B N 1
ATOM 3755 C CA . VAL B 1 74 ? -10.711 28.812 4.332 1 93.88 74 VAL B CA 1
ATOM 3756 C C . VAL B 1 74 ? -10.422 28.781 5.832 1 93.88 74 VAL B C 1
ATOM 3758 O O . VAL B 1 74 ? -9.531 29.484 6.312 1 93.88 74 VAL B O 1
ATOM 3761 N N . THR B 1 75 ? -11.18 28 6.535 1 96.19 75 THR B N 1
ATOM 3762 C CA . THR B 1 75 ? -10.961 27.875 7.973 1 96.19 75 THR B CA 1
ATOM 3763 C C . THR B 1 75 ? -9.547 27.391 8.273 1 96.19 75 THR B C 1
ATOM 3765 O O . THR B 1 75 ? -8.875 27.922 9.156 1 96.19 75 THR B O 1
ATOM 3768 N N . PHE B 1 76 ? -9.102 26.391 7.555 1 96.5 76 PHE B N 1
ATOM 3769 C CA . PHE B 1 76 ? -7.754 25.875 7.754 1 96.5 76 PHE B CA 1
ATOM 3770 C C . PHE B 1 76 ? -6.715 26.891 7.281 1 96.5 76 PHE B C 1
ATOM 3772 O O . PHE B 1 76 ? -5.625 26.984 7.852 1 96.5 76 PHE B O 1
ATOM 3779 N N . LEU B 1 77 ? -7.035 27.656 6.25 1 95.75 77 LEU B N 1
ATOM 3780 C CA . LEU B 1 77 ? -6.141 28.703 5.773 1 95.75 77 LEU B CA 1
ATOM 3781 C C . LEU B 1 77 ? -5.93 29.766 6.848 1 95.75 77 LEU B C 1
ATOM 3783 O O . LEU B 1 77 ? -4.801 30.188 7.098 1 95.75 77 LEU B O 1
ATOM 3787 N N . VAL B 1 78 ? -7.02 30.141 7.43 1 96.69 78 VAL B N 1
ATOM 3788 C CA . VAL B 1 78 ? -6.949 31.172 8.469 1 96.69 78 VAL B CA 1
ATOM 3789 C C . VAL B 1 78 ? -6.184 30.625 9.672 1 96.69 78 VAL B C 1
ATOM 3791 O O . VAL B 1 78 ? -5.395 31.359 10.289 1 96.69 78 VAL B O 1
ATOM 3794 N N . LEU B 1 79 ? -6.422 29.391 9.992 1 97.06 79 LEU B N 1
ATOM 3795 C CA . LEU B 1 79 ? -5.684 28.766 11.086 1 97.06 79 LEU B CA 1
ATOM 3796 C C . LEU B 1 79 ? -4.184 28.828 10.844 1 97.06 79 LEU B C 1
ATOM 3798 O O . LEU B 1 79 ? -3.418 29.203 11.734 1 97.06 79 LEU B O 1
ATOM 3802 N N . ARG B 1 80 ? -3.773 28.5 9.656 1 96.19 80 ARG B N 1
ATOM 3803 C CA . ARG B 1 80 ? -2.355 28.484 9.312 1 96.19 80 ARG B CA 1
ATOM 3804 C C . ARG B 1 80 ? -1.78 29.891 9.281 1 96.19 80 ARG B C 1
ATOM 3806 O O . ARG B 1 80 ? -0.62 30.109 9.641 1 96.19 80 ARG B O 1
ATOM 3813 N N . ALA B 1 81 ? -2.592 30.844 8.867 1 96.06 81 ALA B N 1
ATOM 3814 C CA . ALA B 1 81 ? -2.158 32.25 8.867 1 96.06 81 ALA B CA 1
ATOM 3815 C C . ALA B 1 81 ? -1.96 32.75 10.289 1 96.06 81 ALA B C 1
ATOM 3817 O O . ALA B 1 81 ? -0.961 33.406 10.586 1 96.06 81 ALA B O 1
ATOM 3818 N N . ILE B 1 82 ? -2.893 32.438 11.094 1 96.75 82 ILE B N 1
ATOM 3819 C CA . ILE B 1 82 ? -2.787 32.875 12.492 1 96.75 82 ILE B CA 1
ATOM 3820 C C . ILE B 1 82 ? -1.583 32.188 13.141 1 96.75 82 ILE B C 1
ATOM 3822 O O . ILE B 1 82 ? -0.846 32.812 13.906 1 96.75 82 ILE B O 1
ATOM 3826 N N . ALA B 1 83 ? -1.398 30.922 12.859 1 95.62 83 ALA B N 1
ATOM 3827 C CA . ALA B 1 83 ? -0.268 30.188 13.414 1 95.62 83 ALA B CA 1
ATOM 3828 C C . ALA B 1 83 ? 1.059 30.781 12.961 1 95.62 83 ALA B C 1
ATOM 3830 O O . ALA B 1 83 ? 2.037 30.781 13.711 1 95.62 83 ALA B O 1
ATOM 3831 N N . LEU B 1 84 ? 1.125 31.25 11.742 1 94.94 84 LEU B N 1
ATOM 3832 C CA . LEU B 1 84 ? 2.32 31.922 11.25 1 94.94 84 LEU B CA 1
ATOM 3833 C C . LEU B 1 84 ? 2.609 33.188 12.062 1 94.94 84 LEU B C 1
ATOM 3835 O O . LEU B 1 84 ? 3.756 33.438 12.445 1 94.94 84 LEU B O 1
ATOM 3839 N N . VAL B 1 85 ? 1.577 33.969 12.305 1 94.56 85 VAL B N 1
ATOM 3840 C CA . VAL B 1 85 ? 1.725 35.188 13.086 1 94.56 85 VAL B CA 1
ATOM 3841 C C . VAL B 1 85 ? 2.184 34.844 14.5 1 94.56 85 VAL B C 1
ATOM 3843 O O . VAL B 1 85 ? 3.07 35.5 15.047 1 94.56 85 VAL B O 1
ATOM 3846 N N . ILE B 1 86 ? 1.619 33.844 15.039 1 93.38 86 ILE B N 1
ATOM 3847 C CA . ILE B 1 86 ? 2 33.406 16.375 1 93.38 86 ILE B CA 1
ATOM 3848 C C . ILE B 1 86 ? 3.463 32.969 16.375 1 93.38 86 ILE B C 1
ATOM 3850 O O . ILE B 1 86 ? 4.207 33.281 17.312 1 93.38 86 ILE B O 1
ATOM 3854 N N . ALA B 1 87 ? 3.865 32.156 15.383 1 91.94 87 ALA B N 1
ATOM 3855 C CA . ALA B 1 87 ? 5.25 31.719 15.281 1 91.94 87 ALA B CA 1
ATOM 3856 C C . ALA B 1 87 ? 6.207 32.906 15.188 1 91.94 87 ALA B C 1
ATOM 3858 O O . ALA B 1 87 ? 7.246 32.938 15.844 1 91.94 87 ALA B O 1
ATOM 3859 N N . PHE B 1 88 ? 5.824 33.906 14.453 1 89.31 88 PHE B N 1
ATOM 3860 C CA . PHE B 1 88 ? 6.625 35.094 14.297 1 89.31 88 PHE B CA 1
ATOM 3861 C C . PHE B 1 88 ? 6.754 35.844 15.625 1 89.31 88 PHE B C 1
ATOM 3863 O O . PHE B 1 88 ? 7.852 36.25 16.016 1 89.31 88 PHE B O 1
ATOM 3870 N N . CYS B 1 89 ? 5.648 36.031 16.234 1 89.06 89 CYS B N 1
ATOM 3871 C CA . CYS B 1 89 ? 5.629 36.75 17.5 1 89.06 89 CYS B CA 1
ATOM 3872 C C . CYS B 1 89 ? 6.43 36 18.562 1 89.06 89 CYS B C 1
ATOM 3874 O O . CYS B 1 89 ? 7.141 36.625 19.359 1 89.06 89 CYS B O 1
ATOM 3876 N N . THR B 1 90 ? 6.285 34.719 18.609 1 87.44 90 THR B N 1
ATOM 3877 C CA . THR B 1 90 ? 6.992 33.906 19.594 1 87.44 90 THR B CA 1
ATOM 3878 C C . THR B 1 90 ? 8.5 34 19.375 1 87.44 90 THR B C 1
ATOM 3880 O O . THR B 1 90 ? 9.266 34.125 20.344 1 87.44 90 THR B O 1
ATOM 3883 N N . VAL B 1 91 ? 8.977 33.875 18.156 1 84.19 91 VAL B N 1
ATOM 3884 C CA . VAL B 1 91 ? 10.406 33.938 17.859 1 84.19 91 VAL B CA 1
ATOM 3885 C C . VAL B 1 91 ? 10.938 35.344 18.172 1 84.19 91 VAL B C 1
ATOM 3887 O O . VAL B 1 91 ? 12.047 35.5 18.703 1 84.19 91 VAL B O 1
ATOM 3890 N N . LEU B 1 92 ? 10.133 36.344 17.906 1 80.81 92 LEU B N 1
ATOM 3891 C CA . LEU B 1 92 ? 10.539 37.688 18.188 1 80.81 92 LEU B CA 1
ATOM 3892 C C . LEU B 1 92 ? 10.664 37.938 19.703 1 80.81 92 LEU B C 1
ATOM 3894 O O . LEU B 1 92 ? 11.602 38.594 20.156 1 80.81 92 LEU B O 1
ATOM 3898 N N . CYS B 1 93 ? 9.695 37.438 20.344 1 80.88 93 CYS B N 1
ATOM 3899 C CA . CYS B 1 93 ? 9.688 37.625 21.781 1 80.88 93 CYS B CA 1
ATOM 3900 C C . CYS B 1 93 ? 10.836 36.875 22.438 1 80.88 93 CYS B C 1
ATOM 3902 O O . CYS B 1 93 ? 11.477 37.375 23.359 1 80.88 93 CYS B O 1
ATOM 3904 N N . LEU B 1 94 ? 11.047 35.625 22.016 1 74.19 94 LEU B N 1
ATOM 3905 C CA . LEU B 1 94 ? 12.125 34.812 22.578 1 74.19 94 LEU B CA 1
ATOM 3906 C C . LEU B 1 94 ? 13.484 35.406 22.219 1 74.19 94 LEU B C 1
ATOM 3908 O O . LEU B 1 94 ? 14.406 35.375 23.031 1 74.19 94 LEU B O 1
ATOM 3912 N N . ASN B 1 95 ? 13.633 35.75 21.031 1 64.44 95 ASN B N 1
ATOM 3913 C CA . ASN B 1 95 ? 14.891 36.344 20.625 1 64.44 95 ASN B CA 1
ATOM 3914 C C . ASN B 1 95 ? 15.141 37.688 21.344 1 64.44 95 ASN B C 1
ATOM 3916 O O . ASN B 1 95 ? 16.281 38 21.672 1 64.44 95 ASN B O 1
ATOM 3920 N N . TRP B 1 96 ? 14.078 38.312 21.5 1 60.03 96 TRP B N 1
ATOM 3921 C CA . TRP B 1 96 ? 14.219 39.562 22.25 1 60.03 96 TRP B CA 1
ATOM 3922 C C . TRP B 1 96 ? 14.711 39.312 23.656 1 60.03 96 TRP B C 1
ATOM 3924 O O . TRP B 1 96 ? 15.547 40.031 24.188 1 60.03 96 TRP B O 1
ATOM 3934 N N . LYS B 1 97 ? 14.266 38.25 24.109 1 59.84 97 LYS B N 1
ATOM 3935 C CA . LYS B 1 97 ? 14.633 37.938 25.484 1 59.84 97 LYS B CA 1
ATOM 3936 C C . LYS B 1 97 ? 16.016 37.312 25.562 1 59.84 97 LYS B C 1
ATOM 3938 O O . LYS B 1 97 ? 16.781 37.562 26.484 1 59.84 97 LYS B O 1
ATOM 3943 N N . ALA B 1 98 ? 16.328 36.25 24.734 1 57.69 98 ALA B N 1
ATOM 3944 C CA . ALA B 1 98 ? 17.547 35.469 24.891 1 57.69 98 ALA B CA 1
ATOM 3945 C C . ALA B 1 98 ? 18.719 36.125 24.188 1 57.69 98 ALA B C 1
ATOM 3947 O O . ALA B 1 98 ? 19.859 35.688 24.328 1 57.69 98 ALA B O 1
ATOM 3948 N N . LYS B 1 99 ? 18.797 37.219 23.75 1 50.94 99 LYS B N 1
ATOM 3949 C CA . LYS B 1 99 ? 19.906 37.875 23.078 1 50.94 99 LYS B CA 1
ATOM 3950 C C . LYS B 1 99 ? 20.641 36.906 22.141 1 50.94 99 LYS B C 1
ATOM 3952 O O . LYS B 1 99 ? 21.859 37 21.984 1 50.94 99 LYS B O 1
ATOM 3957 N N . LYS B 1 100 ? 20.156 35.656 21.891 1 52.41 100 LYS B N 1
ATOM 3958 C CA . LYS B 1 100 ? 20.859 34.656 21.094 1 52.41 100 LYS B CA 1
ATOM 3959 C C . LYS B 1 100 ? 20.672 34.906 19.609 1 52.41 100 LYS B C 1
ATOM 3961 O O . LYS B 1 100 ? 19.672 35.5 19.188 1 52.41 100 LYS B O 1
ATOM 3966 N N . PRO B 1 101 ? 21.844 34.719 18.828 1 47.91 101 PRO B N 1
ATOM 3967 C CA . PRO B 1 101 ? 21.781 34.875 17.391 1 47.91 101 PRO B CA 1
ATOM 3968 C C . PRO B 1 101 ? 20.656 34.062 16.734 1 47.91 101 PRO B C 1
ATOM 3970 O O . PRO B 1 101 ? 20.547 32.875 16.984 1 47.91 101 PRO B O 1
ATOM 3973 N N . ILE B 1 102 ? 19.547 34.531 16.562 1 49.56 102 ILE B N 1
ATOM 3974 C CA . ILE B 1 102 ? 18.328 34 16 1 49.56 102 ILE B CA 1
ATOM 3975 C C . ILE B 1 102 ? 18.594 33.469 14.586 1 49.56 102 ILE B C 1
ATOM 3977 O O . ILE B 1 102 ? 19.109 34.219 13.742 1 49.56 102 ILE B O 1
ATOM 3981 N N . ASN B 1 103 ? 19 32.25 14.297 1 57.91 103 ASN B N 1
ATOM 3982 C CA . ASN B 1 103 ? 18.797 31.812 12.922 1 57.91 103 ASN B CA 1
ATOM 3983 C C . ASN B 1 103 ? 17.422 32.188 12.406 1 57.91 103 ASN B C 1
ATOM 3985 O O . ASN B 1 103 ? 16.516 31.344 12.344 1 57.91 103 ASN B O 1
ATOM 3989 N N . GLY B 1 104 ? 16.938 33.562 12.469 1 69.94 104 GLY B N 1
ATOM 3990 C CA . GLY B 1 104 ? 15.711 34.344 12.453 1 69.94 104 GLY B CA 1
ATOM 3991 C C . GLY B 1 104 ? 14.586 33.656 11.711 1 69.94 104 GLY B C 1
ATOM 3992 O O . GLY B 1 104 ? 13.672 33.094 12.328 1 69.94 104 GLY B O 1
ATOM 3993 N N . LEU B 1 105 ? 14.656 33.531 10.383 1 80 105 LEU B N 1
ATOM 3994 C CA . LEU B 1 105 ? 13.531 33.062 9.586 1 80 105 LEU B CA 1
ATOM 3995 C C . LEU B 1 105 ? 13.445 31.531 9.625 1 80 105 LEU B C 1
ATOM 3997 O O . LEU B 1 105 ? 12.367 30.953 9.484 1 80 105 LEU B O 1
ATOM 4001 N N . GLY B 1 106 ? 14.586 30.953 9.906 1 83.19 106 GLY B N 1
ATOM 4002 C CA . GLY B 1 106 ? 14.602 29.5 10.031 1 83.19 106 GLY B CA 1
ATOM 4003 C C . GLY B 1 106 ? 13.852 29.016 11.25 1 83.19 106 GLY B C 1
ATOM 4004 O O . GLY B 1 106 ? 13.125 28.016 11.172 1 83.19 106 GLY B O 1
ATOM 4005 N N . ASP B 1 107 ? 13.984 29.75 12.297 1 86.56 107 ASP B N 1
ATOM 4006 C CA . ASP B 1 107 ? 13.297 29.375 13.531 1 86.56 107 ASP B CA 1
ATOM 4007 C C . ASP B 1 107 ? 11.789 29.562 13.391 1 86.56 107 ASP B C 1
ATOM 4009 O O . ASP B 1 107 ? 11.008 28.766 13.93 1 86.56 107 ASP B O 1
ATOM 4013 N N . VAL B 1 108 ? 11.453 30.609 12.734 1 90.25 108 VAL B N 1
ATOM 4014 C CA . VAL B 1 108 ? 10.039 30.859 12.5 1 90.25 108 VAL B CA 1
ATOM 4015 C C . VAL B 1 108 ? 9.445 29.734 11.656 1 90.25 108 VAL B C 1
ATOM 4017 O O . VAL B 1 108 ? 8.352 29.25 11.945 1 90.25 108 VAL B O 1
ATOM 4020 N N . ALA B 1 109 ? 10.188 29.344 10.656 1 92.06 109 ALA B N 1
ATOM 4021 C CA . ALA B 1 109 ? 9.727 28.281 9.773 1 92.06 109 ALA B CA 1
ATOM 4022 C C . ALA B 1 109 ? 9.547 26.969 10.531 1 92.06 109 ALA B C 1
ATOM 4024 O O . ALA B 1 109 ? 8.547 26.266 10.336 1 92.06 109 ALA B O 1
ATOM 4025 N N . VAL B 1 110 ? 10.469 26.703 11.383 1 91.5 110 VAL B N 1
ATOM 4026 C CA . VAL B 1 110 ? 10.422 25.453 12.148 1 91.5 110 VAL B CA 1
ATOM 4027 C C . VAL B 1 110 ? 9.242 25.484 13.109 1 91.5 110 VAL B C 1
ATOM 4029 O O . VAL B 1 110 ? 8.516 24.5 13.242 1 91.5 110 VAL B O 1
ATOM 4032 N N . LEU B 1 111 ? 9.055 26.594 13.758 1 91.88 111 LEU B N 1
ATOM 4033 C CA . LEU B 1 111 ? 7.945 26.734 14.688 1 91.88 111 LEU B CA 1
ATOM 4034 C C . LEU B 1 111 ? 6.609 26.672 13.953 1 91.88 111 LEU B C 1
ATOM 4036 O O . LEU B 1 111 ? 5.66 26.047 14.438 1 91.88 111 LEU B O 1
ATOM 4040 N N . TRP B 1 112 ? 6.508 27.281 12.859 1 94.38 112 TRP B N 1
ATOM 4041 C CA . TRP B 1 112 ? 5.305 27.266 12.031 1 94.38 112 TRP B CA 1
ATOM 4042 C C . TRP B 1 112 ? 4.969 25.844 11.602 1 94.38 112 TRP B C 1
ATOM 4044 O O . TRP B 1 112 ? 3.811 25.422 11.672 1 94.38 112 TRP B O 1
ATOM 4054 N N . LEU B 1 113 ? 5.949 25.094 11.203 1 93.88 113 LEU B N 1
ATOM 4055 C CA . LEU B 1 113 ? 5.766 23.688 10.852 1 93.88 113 LEU B CA 1
ATOM 4056 C C . LEU B 1 113 ? 5.262 22.891 12.047 1 93.88 113 LEU B C 1
ATOM 4058 O O . LEU B 1 113 ? 4.379 22.047 11.906 1 93.88 113 LEU B O 1
ATOM 4062 N N . SER B 1 114 ? 5.773 23.219 13.172 1 93.62 114 SER B N 1
ATOM 4063 C CA . SER B 1 114 ? 5.449 22.469 14.383 1 93.62 114 SER B CA 1
ATOM 4064 C C . SER B 1 114 ? 4.012 22.734 14.82 1 93.62 114 SER B C 1
ATOM 4066 O O . SER B 1 114 ? 3.43 21.938 15.562 1 93.62 114 SER B O 1
ATOM 4068 N N . PHE B 1 115 ? 3.453 23.797 14.344 1 93.19 115 PHE B N 1
ATOM 4069 C CA . PHE B 1 115 ? 2.1 24.156 14.758 1 93.19 115 PHE B CA 1
ATOM 4070 C C . PHE B 1 115 ? 1.071 23.609 13.773 1 93.19 115 PHE B C 1
ATOM 4072 O O . PHE B 1 115 ? 0.053 23.047 14.18 1 93.19 115 PHE B O 1
ATOM 4079 N N . THR B 1 116 ? 1.395 23.781 12.461 1 94.06 116 THR B N 1
ATOM 4080 C CA . THR B 1 116 ? 0.244 23.625 11.578 1 94.06 116 THR B CA 1
ATOM 4081 C C . THR B 1 116 ? 0.577 22.703 10.406 1 94.06 116 THR B C 1
ATOM 4083 O O . THR B 1 116 ? -0.202 22.594 9.453 1 94.06 116 THR B O 1
ATOM 4086 N N . TRP B 1 117 ? 1.763 22.109 10.414 1 95.12 117 TRP B N 1
ATOM 4087 C CA . TRP B 1 117 ? 1.998 21.078 9.398 1 95.12 117 TRP B CA 1
ATOM 4088 C C . TRP B 1 117 ? 1.376 19.75 9.805 1 95.12 117 TRP B C 1
ATOM 4090 O O . TRP B 1 117 ? 2.08 18.75 9.961 1 95.12 117 TRP B O 1
ATOM 4100 N N . ILE B 1 118 ? 0.123 19.766 9.805 1 95.69 118 ILE B N 1
ATOM 4101 C CA . ILE B 1 118 ? -0.667 18.656 10.344 1 95.69 118 ILE B CA 1
ATOM 4102 C C . ILE B 1 118 ? -0.692 17.5 9.352 1 95.69 118 ILE B C 1
ATOM 4104 O O . ILE B 1 118 ? -0.72 17.719 8.133 1 95.69 118 ILE B O 1
ATOM 4108 N N . SER B 1 119 ? -0.693 16.266 9.812 1 94.12 119 SER B N 1
ATOM 4109 C CA . SER B 1 119 ? -0.834 15.078 8.984 1 94.12 119 SER B CA 1
ATOM 4110 C C . SER B 1 119 ? -2.289 14.844 8.594 1 94.12 119 SER B C 1
ATOM 4112 O O . SER B 1 119 ? -2.908 13.875 9.023 1 94.12 119 SER B O 1
ATOM 4114 N N . THR B 1 120 ? -2.76 15.594 7.672 1 94 120 THR B N 1
ATOM 4115 C CA . THR B 1 120 ? -4.18 15.656 7.34 1 94 120 THR B CA 1
ATOM 4116 C C . THR B 1 120 ? -4.586 14.461 6.477 1 94 120 THR B C 1
ATOM 4118 O O . THR B 1 120 ? -5.738 14.031 6.512 1 94 120 THR B O 1
ATOM 4121 N N . VAL B 1 121 ? -3.699 13.984 5.715 1 90.94 121 VAL B N 1
ATOM 4122 C CA . VAL B 1 121 ? -4.07 12.922 4.781 1 90.94 121 VAL B CA 1
ATOM 4123 C C . VAL B 1 121 ? -3.732 11.562 5.383 1 90.94 121 VAL B C 1
ATOM 4125 O O . VAL B 1 121 ? -4.602 10.695 5.504 1 90.94 121 VAL B O 1
ATOM 4128 N N . ILE B 1 122 ? -2.516 11.391 5.875 1 91.94 122 ILE B N 1
ATOM 4129 C CA . ILE B 1 122 ? -2.023 10.102 6.359 1 91.94 122 ILE B CA 1
ATOM 4130 C C . ILE B 1 122 ? -2.812 9.68 7.598 1 91.94 122 ILE B C 1
ATOM 4132 O O . ILE B 1 122 ? -3.211 8.523 7.723 1 91.94 122 ILE B O 1
ATOM 4136 N N . LEU B 1 123 ? -3.119 10.664 8.453 1 94.62 123 LEU B N 1
ATOM 4137 C CA . LEU B 1 123 ? -3.842 10.367 9.688 1 94.62 123 LEU B CA 1
ATOM 4138 C C . LEU B 1 123 ? -5.277 10.875 9.617 1 94.62 123 LEU B C 1
ATOM 4140 O O . LEU B 1 123 ? -6.199 10.227 10.109 1 94.62 123 LEU B O 1
ATOM 4144 N N . GLY B 1 124 ? -5.48 11.938 9.016 1 94.19 124 GLY B N 1
ATOM 4145 C CA . GLY B 1 124 ? -6.781 12.586 9 1 94.19 124 GLY B CA 1
ATOM 4146 C C . GLY B 1 124 ? -7.844 11.781 8.273 1 94.19 124 GLY B C 1
ATOM 4147 O O . GLY B 1 124 ? -8.977 11.656 8.758 1 94.19 124 GLY B O 1
ATOM 4148 N N . VAL B 1 125 ? -7.469 11.203 7.164 1 93.31 125 VAL B N 1
ATOM 4149 C CA . VAL B 1 125 ? -8.438 10.484 6.348 1 93.31 125 VAL B CA 1
ATOM 4150 C C . VAL B 1 125 ? -8.953 9.266 7.117 1 93.31 125 VAL B C 1
ATOM 4152 O O . VAL B 1 125 ? -10.164 9.109 7.289 1 93.31 125 VAL B O 1
ATOM 4155 N N . PRO B 1 126 ? -8.102 8.461 7.68 1 92.88 126 PRO B N 1
ATOM 4156 C CA . PRO B 1 126 ? -8.625 7.297 8.398 1 92.88 126 PRO B CA 1
ATOM 4157 C C . PRO B 1 126 ? -9.359 7.668 9.68 1 92.88 126 PRO B C 1
ATOM 4159 O O . PRO B 1 126 ? -10.344 7.023 10.039 1 92.88 126 PRO B O 1
ATOM 4162 N N . ILE B 1 127 ? -8.953 8.648 10.344 1 92.56 127 ILE B N 1
ATOM 4163 C CA . ILE B 1 127 ? -9.578 9.023 11.609 1 92.56 127 ILE B CA 1
ATOM 4164 C C . ILE B 1 127 ? -10.969 9.602 11.344 1 92.56 127 ILE B C 1
ATOM 4166 O O . ILE B 1 127 ? -11.938 9.227 12.008 1 92.56 127 ILE B O 1
ATOM 4170 N N . CYS B 1 128 ? -11.078 10.422 10.359 1 92.81 128 CYS B N 1
ATOM 4171 C CA . CYS B 1 128 ? -12.383 10.969 10.016 1 92.81 128 CYS B CA 1
ATOM 4172 C C . CYS B 1 128 ? -13.32 9.883 9.492 1 92.81 128 CYS B C 1
ATOM 4174 O O . CYS B 1 128 ? -14.523 9.914 9.758 1 92.81 128 CYS B O 1
ATOM 4176 N N . SER B 1 129 ? -12.758 8.945 8.766 1 91.75 129 SER B N 1
ATOM 4177 C CA . SER B 1 129 ? -13.57 7.836 8.289 1 91.75 129 SER B CA 1
ATOM 4178 C C . SER B 1 129 ? -14.141 7.031 9.453 1 91.75 129 SER B C 1
ATOM 4180 O O . SER B 1 129 ? -15.281 6.57 9.398 1 91.75 129 SER B O 1
ATOM 4182 N N . ALA B 1 130 ? -13.391 6.914 10.492 1 89.56 130 ALA B N 1
ATOM 4183 C CA . ALA B 1 130 ? -13.82 6.145 11.656 1 89.56 130 ALA B CA 1
ATOM 4184 C C . ALA B 1 130 ? -14.852 6.914 12.469 1 89.56 130 ALA B C 1
ATOM 4186 O O . ALA B 1 130 ? -15.789 6.324 13.008 1 89.56 130 ALA B O 1
ATOM 4187 N N . ILE B 1 131 ? -14.734 8.148 12.516 1 89.06 131 ILE B N 1
ATOM 4188 C CA . ILE B 1 131 ? -15.609 8.984 13.328 1 89.06 131 ILE B CA 1
ATOM 4189 C C . ILE B 1 131 ? -16.984 9.062 12.68 1 89.06 131 ILE B C 1
ATOM 4191 O O . ILE B 1 131 ? -18.016 8.938 13.367 1 89.06 131 ILE B O 1
ATOM 4195 N N . PHE B 1 132 ? -17.031 9.172 11.391 1 91.19 132 PHE B N 1
ATOM 4196 C CA . PHE B 1 132 ? -18.297 9.406 10.711 1 91.19 132 PHE B CA 1
ATOM 4197 C C . PHE B 1 132 ? -18.859 8.094 10.164 1 91.19 132 PHE B C 1
ATOM 4199 O O . PHE B 1 132 ? -20.031 8.031 9.789 1 91.19 132 PHE B O 1
ATOM 4206 N N . GLY B 1 133 ? -18.047 7.129 10.094 1 87.12 133 GLY B N 1
ATOM 4207 C CA . GLY B 1 133 ? -18.484 5.836 9.602 1 87.12 133 GLY B CA 1
ATOM 4208 C C . GLY B 1 133 ? -18.641 5.789 8.094 1 87.12 133 GLY B C 1
ATOM 4209 O O . GLY B 1 133 ? -19.219 4.852 7.547 1 87.12 133 GLY B O 1
ATOM 4210 N N . LYS B 1 134 ? -18.266 6.824 7.422 1 88.75 134 LYS B N 1
ATOM 4211 C CA . LYS B 1 134 ? -18.312 6.93 5.965 1 88.75 134 LYS B CA 1
ATOM 4212 C C . LYS B 1 134 ? -16.938 7.281 5.395 1 88.75 134 LYS B C 1
ATOM 4214 O O . LYS B 1 134 ? -16.469 8.406 5.547 1 88.75 134 LYS B O 1
ATOM 4219 N N . PRO B 1 135 ? -16.406 6.387 4.707 1 86.38 135 PRO B N 1
ATOM 4220 C CA . PRO B 1 135 ? -15.078 6.617 4.152 1 86.38 135 PRO B CA 1
ATOM 4221 C C . PRO B 1 135 ? -15.023 7.828 3.225 1 86.38 135 PRO B C 1
ATOM 4223 O O . PRO B 1 135 ? -13.992 8.492 3.127 1 86.38 135 PRO B O 1
ATOM 4226 N N . SER B 1 136 ? -16.125 8.125 2.576 1 85.81 136 SER B N 1
ATOM 4227 C CA . SER B 1 136 ? -16.172 9.266 1.661 1 85.81 136 SER B CA 1
ATOM 4228 C C . SER B 1 136 ? -15.961 10.578 2.406 1 85.81 136 SER B C 1
ATOM 4230 O O . SER B 1 136 ? -15.234 11.461 1.938 1 85.81 136 SER B O 1
ATOM 4232 N N . LEU B 1 137 ? -16.516 10.664 3.629 1 87.56 137 LEU B N 1
ATOM 4233 C CA . LEU B 1 137 ? -16.375 11.883 4.418 1 87.56 137 LEU B CA 1
ATOM 4234 C C . LEU B 1 137 ? -14.953 12.031 4.941 1 87.56 137 LEU B C 1
ATOM 4236 O O . LEU B 1 137 ? -14.438 13.141 5.043 1 87.56 137 LEU B O 1
ATOM 4240 N N . GLY B 1 138 ? -14.336 10.914 5.273 1 90.62 138 GLY B N 1
ATOM 4241 C CA . GLY B 1 138 ? -12.938 10.953 5.676 1 90.62 138 GLY B CA 1
ATOM 4242 C C . GLY B 1 138 ? -12.016 11.477 4.59 1 90.62 138 GLY B C 1
ATOM 4243 O O . GLY B 1 138 ? -11.133 12.289 4.852 1 90.62 138 GLY B O 1
ATOM 4244 N N . LEU B 1 139 ? -12.305 11.008 3.42 1 89.56 139 LEU B N 1
ATOM 4245 C CA . LEU B 1 139 ? -11.508 11.43 2.275 1 89.56 139 LEU B CA 1
ATOM 4246 C C . LEU B 1 139 ? -11.703 12.914 1.994 1 89.56 139 LEU B C 1
ATOM 4248 O O . LEU B 1 139 ? -10.727 13.641 1.773 1 89.56 139 LEU B O 1
ATOM 4252 N N . ILE B 1 140 ? -12.898 13.367 2.086 1 88.81 140 ILE B N 1
ATOM 4253 C CA . ILE B 1 140 ? -13.234 14.75 1.765 1 88.81 140 ILE B CA 1
ATOM 4254 C C . ILE B 1 140 ? -12.57 15.688 2.77 1 88.81 140 ILE B C 1
ATOM 4256 O O . ILE B 1 140 ? -11.812 16.578 2.387 1 88.81 140 ILE B O 1
ATOM 4260 N N . TYR B 1 141 ? -12.766 15.422 4.016 1 92.56 141 TYR B N 1
ATOM 4261 C CA . TYR B 1 141 ? -12.297 16.359 5.031 1 92.56 141 TYR B CA 1
ATOM 4262 C C . TYR B 1 141 ? -10.789 16.25 5.215 1 92.56 141 TYR B C 1
ATOM 4264 O O . TYR B 1 141 ? -10.109 17.25 5.426 1 92.56 141 TYR B O 1
ATOM 4272 N N . GLY B 1 142 ? -10.258 15.07 5.113 1 93.25 142 GLY B N 1
ATOM 4273 C CA . GLY B 1 142 ? -8.812 14.906 5.211 1 93.25 142 GLY B CA 1
ATOM 4274 C C . GLY B 1 142 ? -8.055 15.594 4.09 1 93.25 142 GLY B C 1
ATOM 4275 O O . GLY B 1 142 ? -7.051 16.266 4.336 1 93.25 142 GLY B O 1
ATOM 4276 N N . LEU B 1 143 ? -8.555 15.492 2.906 1 92 143 LEU B N 1
ATOM 4277 C CA . LEU B 1 143 ? -7.898 16.062 1.739 1 92 143 LEU B CA 1
ATOM 4278 C C . LEU B 1 143 ? -8.117 17.578 1.683 1 92 143 LEU B C 1
ATOM 4280 O O . LEU B 1 143 ? -7.191 18.328 1.359 1 92 143 LEU B O 1
ATOM 4284 N N . MET B 1 144 ? -9.289 18.031 2.062 1 92.56 144 MET B N 1
ATOM 4285 C CA . MET B 1 144 ? -9.586 19.453 2.012 1 92.56 144 MET B CA 1
ATOM 4286 C C . MET B 1 144 ? -8.75 20.219 3.037 1 92.56 144 MET B C 1
ATOM 4288 O O . MET B 1 144 ? -8.312 21.344 2.775 1 92.56 144 MET B O 1
ATOM 4292 N N . ALA B 1 145 ? -8.602 19.578 4.148 1 94.19 145 ALA B N 1
ATOM 4293 C CA . ALA B 1 145 ? -7.73 20.188 5.148 1 94.19 145 ALA B CA 1
ATOM 4294 C C . ALA B 1 145 ? -6.301 20.312 4.633 1 94.19 145 ALA B C 1
ATOM 4296 O O . ALA B 1 145 ? -5.574 21.234 5.004 1 94.19 145 ALA B O 1
ATOM 4297 N N . GLY B 1 146 ? -5.887 19.406 3.76 1 91.75 146 GLY B N 1
ATOM 4298 C CA . GLY B 1 146 ? -4.535 19.375 3.221 1 91.75 146 GLY B CA 1
ATOM 4299 C C . GLY B 1 146 ? -4.316 20.375 2.105 1 91.75 146 GLY B C 1
ATOM 4300 O O . GLY B 1 146 ? -3.188 20.812 1.873 1 91.75 146 GLY B O 1
ATOM 4301 N N . VAL B 1 147 ? -5.367 20.828 1.457 1 89.62 147 VAL B N 1
ATOM 4302 C CA . VAL B 1 147 ? -5.266 21.766 0.353 1 89.62 147 VAL B CA 1
ATOM 4303 C C . VAL B 1 147 ? -4.594 23.062 0.836 1 89.62 147 VAL B C 1
ATOM 4305 O O . VAL B 1 147 ? -3.678 23.562 0.188 1 89.62 147 VAL B O 1
ATOM 4308 N N . SER B 1 148 ? -5.008 23.531 1.984 1 89.12 148 SER B N 1
ATOM 4309 C CA . SER B 1 148 ? -4.453 24.766 2.518 1 89.12 148 SER B CA 1
ATOM 4310 C C . SER B 1 148 ? -2.975 24.609 2.855 1 89.12 148 SER B C 1
ATOM 4312 O O . SER B 1 148 ? -2.213 25.578 2.795 1 89.12 148 SER B O 1
ATOM 4314 N N . SER B 1 149 ? -2.535 23.406 3.176 1 90.88 149 SER B N 1
ATOM 4315 C CA . SER B 1 149 ? -1.132 23.156 3.484 1 90.88 149 SER B CA 1
ATOM 4316 C C . SER B 1 149 ? -0.257 23.312 2.246 1 90.88 149 SER B C 1
ATOM 4318 O O . SER B 1 149 ? 0.826 23.891 2.314 1 90.88 149 SER B O 1
ATOM 4320 N N . PHE B 1 150 ? -0.739 22.938 1.154 1 86.31 150 PHE B N 1
ATOM 4321 C CA . PHE B 1 150 ? 0.112 22.891 -0.028 1 86.31 150 PHE B CA 1
ATOM 4322 C C . PHE B 1 150 ? -0.017 24.172 -0.841 1 86.31 150 PHE B C 1
ATOM 4324 O O . PHE B 1 150 ? 0.94 24.609 -1.487 1 86.31 150 PHE B O 1
ATOM 4331 N N . ILE B 1 151 ? -1.147 24.812 -0.769 1 84.88 151 ILE B N 1
ATOM 4332 C CA . ILE B 1 151 ? -1.356 26 -1.575 1 84.88 151 ILE B CA 1
ATOM 4333 C C . ILE B 1 151 ? -0.796 27.219 -0.845 1 84.88 151 ILE B C 1
ATOM 4335 O O . ILE B 1 151 ? -0.266 28.141 -1.474 1 84.88 151 ILE B O 1
ATOM 4339 N N . PHE B 1 152 ? -0.891 27.172 0.44 1 89.25 152 PHE B N 1
ATOM 4340 C CA . PHE B 1 152 ? -0.523 28.375 1.196 1 89.25 152 PHE B CA 1
ATOM 4341 C C . PHE B 1 152 ? 0.742 28.125 2.01 1 89.25 152 PHE B C 1
ATOM 4343 O O . PHE B 1 152 ? 1.746 28.812 1.828 1 89.25 152 PHE B O 1
ATOM 4350 N N . GLN B 1 153 ? 0.77 27.188 2.797 1 91.44 153 GLN B N 1
ATOM 4351 C CA . GLN B 1 153 ? 1.846 27.047 3.77 1 91.44 153 GLN B CA 1
ATOM 4352 C C . GLN B 1 153 ? 3.131 26.562 3.1 1 91.44 153 GLN B C 1
ATOM 4354 O O . GLN B 1 153 ? 4.219 27.047 3.418 1 91.44 153 GLN B O 1
ATOM 4359 N N . LEU B 1 154 ? 3.055 25.703 2.17 1 89.19 154 LEU B N 1
ATOM 4360 C CA . LEU B 1 154 ? 4.258 25.141 1.575 1 89.19 154 LEU B CA 1
ATOM 4361 C C . LEU B 1 154 ? 5.047 26.203 0.818 1 89.19 154 LEU B C 1
ATOM 4363 O O . LEU B 1 154 ? 6.246 26.375 1.049 1 89.19 154 LEU B O 1
ATOM 4367 N N . PRO B 1 155 ? 4.445 26.969 -0.026 1 86.94 155 PRO B N 1
ATOM 4368 C CA . PRO B 1 155 ? 5.211 28 -0.717 1 86.94 155 PRO B CA 1
ATOM 4369 C C . PRO B 1 155 ? 5.871 28.984 0.246 1 86.94 155 PRO B C 1
ATOM 4371 O O . PRO B 1 155 ? 7.039 29.344 0.067 1 86.94 155 PRO B O 1
ATOM 4374 N N . LEU B 1 156 ? 5.172 29.391 1.215 1 89.56 156 LEU B N 1
ATOM 4375 C CA . LEU B 1 156 ? 5.723 30.328 2.178 1 89.56 156 LEU B CA 1
ATOM 4376 C C . LEU B 1 156 ? 6.824 29.688 3.008 1 89.56 156 LEU B C 1
ATOM 4378 O O . LEU B 1 156 ? 7.812 30.344 3.357 1 89.56 156 LEU B O 1
ATOM 4382 N N . GLN B 1 157 ? 6.609 28.453 3.295 1 90.75 157 GLN B N 1
ATOM 4383 C CA . GLN B 1 157 ? 7.629 27.703 4.02 1 90.75 157 GLN B CA 1
ATOM 4384 C C . GLN B 1 157 ? 8.93 27.641 3.229 1 90.75 157 GLN B C 1
ATOM 4386 O O . GLN B 1 157 ? 10.016 27.797 3.791 1 90.75 157 GLN B O 1
ATOM 4391 N N . LEU B 1 158 ? 8.844 27.406 2.008 1 85.81 158 LEU B N 1
ATOM 4392 C CA . LEU B 1 158 ? 10.023 27.328 1.149 1 85.81 158 LEU B CA 1
ATOM 4393 C C . LEU B 1 158 ? 10.719 28.672 1.057 1 85.81 158 LEU B C 1
ATOM 4395 O O . LEU B 1 158 ? 11.953 28.75 1.039 1 85.81 158 LEU B O 1
ATOM 4399 N N . ILE B 1 159 ? 9.945 29.719 1.009 1 86 159 ILE B N 1
ATOM 4400 C CA . ILE B 1 159 ? 10.508 31.062 0.99 1 86 159 ILE B CA 1
ATOM 4401 C C . ILE B 1 159 ? 11.312 31.312 2.266 1 86 159 ILE B C 1
ATOM 4403 O O . ILE B 1 159 ? 12.453 31.781 2.207 1 86 159 ILE B O 1
ATOM 4407 N N . PHE B 1 160 ? 10.781 30.906 3.346 1 88 160 PHE B N 1
ATOM 4408 C CA . PHE B 1 160 ? 11.453 31.109 4.625 1 88 160 PHE B CA 1
ATOM 4409 C C . PHE B 1 160 ? 12.742 30.297 4.691 1 88 160 PHE B C 1
ATOM 4411 O O . PHE B 1 160 ? 13.773 30.781 5.148 1 88 160 PHE B O 1
ATOM 4418 N N . PHE B 1 161 ? 12.727 29.094 4.211 1 85.44 161 PHE B N 1
ATOM 4419 C CA . PHE B 1 161 ? 13.898 28.219 4.273 1 85.44 161 PHE B CA 1
ATOM 4420 C C . PHE B 1 161 ? 14.977 28.703 3.309 1 85.44 161 PHE B C 1
ATOM 4422 O O . PHE B 1 161 ? 16.172 28.656 3.635 1 85.44 161 PHE B O 1
ATOM 4429 N N . GLU B 1 162 ? 14.562 29.047 2.121 1 82.06 162 GLU B N 1
ATOM 4430 C CA . GLU B 1 162 ? 15.539 29.562 1.164 1 82.06 162 GLU B CA 1
ATOM 4431 C C . GLU B 1 162 ? 16.219 30.828 1.688 1 82.06 162 GLU B C 1
ATOM 4433 O O . GLU B 1 162 ? 17.422 31 1.529 1 82.06 162 GLU B O 1
ATOM 4438 N N . TYR B 1 163 ? 15.438 31.609 2.268 1 81.69 163 TYR B N 1
ATOM 4439 C CA . TYR B 1 163 ? 16 32.844 2.846 1 81.69 163 TYR B CA 1
ATOM 4440 C C . TYR B 1 163 ? 16.906 32.5 4.027 1 81.69 163 TYR B C 1
ATOM 4442 O O . TYR B 1 163 ? 17.906 33.188 4.266 1 81.69 163 TYR B O 1
ATOM 4450 N N . HIS B 1 164 ? 16.578 31.562 4.75 1 82.62 164 HIS B N 1
ATOM 4451 C CA . HIS B 1 164 ? 17.422 31.109 5.848 1 82.62 164 HIS B CA 1
ATOM 4452 C C . HIS B 1 164 ? 18.781 30.641 5.34 1 82.62 164 HIS B C 1
ATOM 4454 O O . HIS B 1 164 ? 19.812 30.922 5.949 1 82.62 164 HIS B O 1
ATOM 4460 N N . VAL B 1 165 ? 18.781 29.922 4.289 1 80.38 165 VAL B N 1
ATOM 4461 C CA . VAL B 1 165 ? 20.031 29.406 3.719 1 80.38 165 VAL B CA 1
ATOM 4462 C C . VAL B 1 165 ? 20.891 30.578 3.229 1 80.38 165 VAL B C 1
ATOM 4464 O O . VAL B 1 165 ? 22.109 30.578 3.404 1 80.38 165 VAL B O 1
ATOM 4467 N N . ILE B 1 166 ? 20.297 31.484 2.676 1 76.56 166 ILE B N 1
ATOM 4468 C CA . ILE B 1 166 ? 21.016 32.656 2.184 1 76.56 166 ILE B CA 1
ATOM 4469 C C . ILE B 1 166 ? 21.594 33.438 3.357 1 76.56 166 ILE B C 1
ATOM 4471 O O . ILE B 1 166 ? 22.719 33.938 3.291 1 76.56 166 ILE B O 1
ATOM 4475 N N . GLU B 1 167 ? 20.812 33.562 4.301 1 74.19 167 GLU B N 1
ATOM 4476 C CA . GLU B 1 167 ? 21.266 34.281 5.496 1 74.19 167 GLU B CA 1
ATOM 4477 C C . GLU B 1 167 ? 22.469 33.562 6.125 1 74.19 167 GLU B C 1
ATOM 4479 O O . GLU B 1 167 ? 23.406 34.219 6.578 1 74.19 167 GLU B O 1
ATOM 4484 N N . GLN B 1 168 ? 22.469 32.312 6.16 1 75.81 168 GLN B N 1
ATOM 4485 C CA . GLN B 1 168 ? 23.578 31.547 6.73 1 75.81 168 GLN B CA 1
ATOM 4486 C C . GLN B 1 168 ? 24.828 31.672 5.875 1 75.81 168 GLN B C 1
ATOM 4488 O O . GLN B 1 168 ? 25.938 31.734 6.406 1 75.81 168 GLN B O 1
ATOM 4493 N N . ARG B 1 169 ? 24.656 31.625 4.648 1 72.75 169 ARG B N 1
ATOM 4494 C CA . ARG B 1 169 ? 25.797 31.797 3.762 1 72.75 169 ARG B CA 1
ATOM 4495 C C . ARG B 1 169 ? 26.422 33.188 3.951 1 72.75 169 ARG B C 1
ATOM 4497 O O . ARG B 1 169 ? 27.656 33.312 3.934 1 72.75 169 ARG B O 1
ATOM 4504 N N . TRP B 1 170 ? 25.656 34.094 4.117 1 66.06 170 TRP B N 1
ATOM 4505 C CA . TRP B 1 170 ? 26.141 35.469 4.312 1 66.06 170 TRP B CA 1
ATOM 4506 C C . TRP B 1 170 ? 26.875 35.594 5.633 1 66.06 170 TRP B C 1
ATOM 4508 O O . TRP B 1 170 ? 27.938 36.25 5.699 1 66.06 170 TRP B O 1
ATOM 4518 N N . THR B 1 171 ? 26.297 35.062 6.617 1 65.12 171 THR B N 1
ATOM 4519 C CA . THR B 1 171 ? 26.938 35.094 7.926 1 65.12 171 THR B CA 1
ATOM 4520 C C . THR B 1 171 ? 28.297 34.406 7.902 1 65.12 171 THR B C 1
ATOM 4522 O O . THR B 1 171 ? 29.25 34.875 8.523 1 65.12 171 THR B O 1
ATOM 4525 N N . ARG B 1 172 ? 28.359 33.344 7.188 1 65.06 172 ARG B N 1
ATOM 4526 C CA . ARG B 1 172 ? 29.625 32.625 7.082 1 65.06 172 ARG B CA 1
ATOM 4527 C C . ARG B 1 172 ? 30.641 33.406 6.293 1 65.06 172 ARG B C 1
ATOM 4529 O O . ARG B 1 172 ? 31.844 33.406 6.617 1 65.06 172 ARG B O 1
ATOM 4536 N N . GLU B 1 173 ? 30.266 34.031 5.332 1 63 173 GLU B N 1
ATOM 4537 C CA . GLU B 1 173 ? 31.156 34.844 4.516 1 63 173 GLU B CA 1
ATOM 4538 C C . GLU B 1 173 ? 31.641 36.062 5.293 1 63 173 GLU B C 1
ATOM 4540 O O . GLU B 1 173 ? 32.812 36.406 5.211 1 63 173 GLU B O 1
ATOM 4545 N N . VAL B 1 174 ? 30.828 36.688 6.035 1 56.66 174 VAL B N 1
ATOM 4546 C CA . VAL B 1 174 ? 31.219 37.844 6.812 1 56.66 174 VAL B CA 1
ATOM 4547 C C . VAL B 1 174 ? 32.188 37.438 7.922 1 56.66 174 VAL B C 1
ATOM 4549 O O . VAL B 1 174 ? 33.156 38.156 8.195 1 56.66 174 VAL B O 1
ATOM 4552 N N . LEU B 1 175 ? 31.891 36.281 8.461 1 56.94 175 LEU B N 1
ATOM 4553 C CA . LEU B 1 175 ? 32.75 35.781 9.516 1 56.94 175 LEU B CA 1
ATOM 4554 C C . LEU B 1 175 ? 34.125 35.406 8.945 1 56.94 175 LEU B C 1
ATOM 4556 O O . LEU B 1 175 ? 35.156 35.594 9.594 1 56.94 175 LEU B O 1
ATOM 4560 N N . HIS B 1 176 ? 34.156 34.812 7.809 1 57.34 176 HIS B N 1
ATOM 4561 C CA . HIS B 1 176 ? 35.406 34.469 7.156 1 57.34 176 HIS B CA 1
ATOM 4562 C C . HIS B 1 176 ? 36.156 35.75 6.773 1 57.34 176 HIS B C 1
ATOM 4564 O O . HIS B 1 176 ? 37.406 35.781 6.828 1 57.34 176 HIS B O 1
ATOM 4570 N N . THR B 1 177 ? 35.594 36.719 6.406 1 53.91 177 THR B N 1
ATOM 4571 C CA . THR B 1 177 ? 36.25 37.938 6.047 1 53.91 177 THR B CA 1
ATOM 4572 C C . THR B 1 177 ? 36.688 38.719 7.293 1 53.91 177 THR B C 1
ATOM 4574 O O . THR B 1 177 ? 37.688 39.469 7.258 1 53.91 177 THR B O 1
ATOM 4577 N N . ALA B 1 178 ? 36.125 38.562 8.477 1 49.69 178 ALA B N 1
ATOM 4578 C CA . ALA B 1 178 ? 36.5 39.25 9.711 1 49.69 178 ALA B CA 1
ATOM 4579 C C . ALA B 1 178 ? 37.656 38.562 10.398 1 49.69 178 ALA B C 1
ATOM 4581 O O . ALA B 1 178 ? 38.188 39.062 11.398 1 49.69 178 ALA B O 1
ATOM 4582 N N . GLN B 1 179 ? 38.031 37.344 10.07 1 47.62 179 GLN B N 1
ATOM 4583 C CA . GLN B 1 179 ? 39.219 36.781 10.656 1 47.62 179 GLN B CA 1
ATOM 4584 C C . GLN B 1 179 ? 40.469 37.438 10.102 1 47.62 179 GLN B C 1
ATOM 4586 O O . GLN B 1 179 ? 40.688 37.469 8.883 1 47.62 179 GLN B O 1
ATOM 4591 N N . PRO B 1 180 ? 41.156 38.375 10.906 1 42.22 180 PRO B N 1
ATOM 4592 C CA . PRO B 1 180 ? 42.406 39 10.477 1 42.22 180 PRO B CA 1
ATOM 4593 C C . PRO B 1 180 ? 43.406 38 9.906 1 42.22 180 PRO B C 1
ATOM 4595 O O . PRO B 1 180 ? 43.562 36.906 10.422 1 42.22 180 PRO B O 1
ATOM 4598 N N . ILE B 1 181 ? 43.719 38.031 8.648 1 41.31 181 ILE B N 1
ATOM 4599 C CA . ILE B 1 181 ? 44.875 37.344 8.117 1 41.31 181 ILE B CA 1
ATOM 4600 C C . ILE B 1 181 ? 46.062 37.562 9.047 1 41.31 181 ILE B C 1
ATOM 4602 O O . ILE B 1 181 ? 46.594 38.656 9.148 1 41.31 181 ILE B O 1
ATOM 4606 N N . VAL B 1 182 ? 46.094 37 10.211 1 40.44 182 VAL B N 1
ATOM 4607 C CA . VAL B 1 182 ? 47.344 37 10.969 1 40.44 182 VAL B CA 1
ATOM 4608 C C . VAL B 1 182 ? 48.5 36.625 10.055 1 40.44 182 VAL B C 1
ATOM 4610 O O . VAL B 1 182 ? 48.5 35.531 9.461 1 40.44 182 VAL B O 1
ATOM 4613 N N . PRO B 1 183 ? 49.188 37.656 9.562 1 37.25 183 PRO B N 1
ATOM 4614 C CA . PRO B 1 183 ? 50.375 37.375 8.758 1 37.25 183 PRO B CA 1
ATOM 4615 C C . PRO B 1 183 ? 51.281 36.344 9.406 1 37.25 183 PRO B C 1
ATOM 4617 O O . PRO B 1 183 ? 51.438 36.312 10.633 1 37.25 183 PRO B O 1
ATOM 4620 N N . THR B 1 184 ? 51.281 35.188 8.805 1 37.41 184 THR B N 1
ATOM 4621 C CA . THR B 1 184 ? 52.219 34.156 9.211 1 37.41 184 THR B CA 1
ATOM 4622 C C . THR B 1 184 ? 53.594 34.75 9.461 1 37.41 184 THR B C 1
ATOM 4624 O O . THR B 1 184 ? 54.156 35.438 8.609 1 37.41 184 THR B O 1
ATOM 4627 N N . PRO B 1 185 ? 54 34.844 10.781 1 33.34 185 PRO B N 1
ATOM 4628 C CA . PRO B 1 185 ? 55.312 35.375 11.125 1 33.34 185 PRO B CA 1
ATOM 4629 C C . PRO B 1 185 ? 56.438 34.812 10.242 1 33.34 185 PRO B C 1
ATOM 4631 O O . PRO B 1 185 ? 56.469 33.625 9.984 1 33.34 185 PRO B O 1
ATOM 4634 N N . MET B 1 186 ? 56.844 35.531 9.273 1 27.72 186 MET B N 1
ATOM 4635 C CA . MET B 1 186 ? 58.125 35.188 8.633 1 27.72 186 MET B CA 1
ATOM 4636 C C . MET B 1 186 ? 59.188 34.875 9.672 1 27.72 186 MET B C 1
ATOM 4638 O O . MET B 1 186 ? 59.312 35.594 10.68 1 27.72 186 MET B O 1
ATOM 4642 N N . LYS B 1 187 ? 59.719 33.625 9.602 1 35.09 187 LYS B N 1
ATOM 4643 C CA . LYS B 1 187 ? 60.844 33.125 10.367 1 35.09 187 LYS B CA 1
ATOM 4644 C C . LYS B 1 187 ? 62 34.125 10.43 1 35.09 187 LYS B C 1
ATOM 4646 O O . LYS B 1 187 ? 62.844 34.156 9.555 1 35.09 187 LYS B O 1
ATOM 4651 N N . ASN B 1 188 ? 61.656 35.625 10.672 1 23.17 188 ASN B N 1
ATOM 4652 C CA . ASN B 1 188 ? 62.75 36.625 10.727 1 23.17 188 ASN B CA 1
ATOM 4653 C C . ASN B 1 188 ? 63.812 36.25 11.75 1 23.17 188 ASN B C 1
ATOM 4655 O O . ASN B 1 188 ? 63.5 35.656 12.781 1 23.17 188 ASN B O 1
ATOM 4659 N N . SER B 1 189 ? 65.125 36.344 11.32 1 27.64 189 SER B N 1
ATOM 4660 C CA . SER B 1 189 ? 66.5 36.312 11.844 1 27.64 189 SER B CA 1
ATOM 4661 C C . SER B 1 189 ? 66.625 37.031 13.188 1 27.64 189 SER B C 1
ATOM 4663 O O . SER B 1 189 ? 66.938 36.406 14.203 1 27.64 189 SER B O 1
ATOM 4665 N N . THR B 1 190 ? 67.5 38.062 13.164 1 26.23 190 THR B N 1
ATOM 4666 C CA . THR B 1 190 ? 68.375 38.656 14.133 1 26.23 190 THR B CA 1
ATOM 4667 C C . THR B 1 190 ? 67.625 39.5 15.148 1 26.23 190 THR B C 1
ATOM 4669 O O . THR B 1 190 ? 66.875 40.406 14.781 1 26.23 190 THR B O 1
ATOM 4672 N N . VAL B 1 191 ? 67.625 39 16.391 1 29.94 191 VAL B N 1
ATOM 4673 C CA . VAL B 1 191 ? 67 39.469 17.625 1 29.94 191 VAL B CA 1
ATOM 4674 C C . VAL B 1 191 ? 67.438 40.906 17.906 1 29.94 191 VAL B C 1
ATOM 4676 O O . VAL B 1 191 ? 68.188 41.156 18.828 1 29.94 191 VAL B O 1
ATOM 4679 N N . ILE B 1 192 ? 67.75 41.75 16.844 1 27.22 192 ILE B N 1
ATOM 4680 C CA . ILE B 1 192 ? 68.375 42.875 17.484 1 27.22 192 ILE B CA 1
ATOM 4681 C C . ILE B 1 192 ? 67.438 43.5 18.531 1 27.22 192 ILE B C 1
ATOM 4683 O O . ILE B 1 192 ? 66.312 43.812 18.219 1 27.22 192 ILE B O 1
ATOM 4687 N N . THR B 1 193 ? 67.75 43.219 19.797 1 27.53 193 THR B N 1
ATOM 4688 C CA . THR B 1 193 ? 67.25 43.625 21.094 1 27.53 193 THR B CA 1
ATOM 4689 C C . THR B 1 193 ? 67.062 45.125 21.188 1 27.53 193 THR B C 1
ATOM 4691 O O . THR B 1 193 ? 68.062 45.844 21.484 1 27.53 193 THR B O 1
ATOM 4694 N N . VAL B 1 194 ? 66.75 45.781 20.031 1 26.25 194 VAL B N 1
ATOM 4695 C CA . VAL B 1 194 ? 66.875 47.219 20.328 1 26.25 194 VAL B CA 1
ATOM 4696 C C . VAL B 1 194 ? 65.938 47.562 21.5 1 26.25 194 VAL B C 1
ATOM 4698 O O . VAL B 1 194 ? 64.812 47.031 21.594 1 26.25 194 VAL B O 1
ATOM 4701 N N . ASP B 1 195 ? 66.562 48.188 22.484 1 26.33 195 ASP B N 1
ATOM 4702 C CA . ASP B 1 195 ? 66.188 48.781 23.766 1 26.33 195 ASP B CA 1
ATOM 4703 C C . ASP B 1 195 ? 65 49.75 23.609 1 26.33 195 ASP B C 1
ATOM 4705 O O . ASP B 1 195 ? 65.188 50.844 23.094 1 26.33 195 ASP B O 1
ATOM 4709 N N . VAL B 1 196 ? 63.906 49.188 23.016 1 25.41 196 VAL B N 1
ATOM 4710 C CA . VAL B 1 196 ? 62.75 50.062 22.75 1 25.41 196 VAL B CA 1
ATOM 4711 C C . VAL B 1 196 ? 62.344 50.75 24.047 1 25.41 196 VAL B C 1
ATOM 4713 O O . VAL B 1 196 ? 62.062 50.125 25.047 1 25.41 196 VAL B O 1
ATOM 4716 N N . GLN B 1 197 ? 63 51.938 24.188 1 25.62 197 GLN B N 1
ATOM 4717 C CA . GLN B 1 197 ? 62.562 52.906 25.172 1 25.62 197 GLN B CA 1
ATOM 4718 C C . GLN B 1 197 ? 61.062 52.969 25.281 1 25.62 197 GLN B C 1
ATOM 4720 O O . GLN B 1 197 ? 60.344 52.938 24.266 1 25.62 197 GLN B O 1
ATOM 4725 N N . GLU B 1 198 ? 60.594 52.719 26.516 1 25.58 198 GLU B N 1
ATOM 4726 C CA . GLU B 1 198 ? 59.281 52.562 27.156 1 25.58 198 GLU B CA 1
ATOM 4727 C C . GLU B 1 198 ? 58.344 53.719 26.828 1 25.58 198 GLU B C 1
ATOM 4729 O O . GLU B 1 198 ? 58.156 54.594 27.656 1 25.58 198 GLU B O 1
ATOM 4734 N N . THR B 1 199 ? 58.656 54.531 25.797 1 25.22 199 THR B N 1
ATOM 4735 C CA . THR B 1 199 ? 57.75 55.656 25.891 1 25.22 199 THR B CA 1
ATOM 4736 C C . THR B 1 199 ? 56.312 55.188 25.938 1 25.22 199 THR B C 1
ATOM 4738 O O . THR B 1 199 ? 55.906 54.312 25.156 1 25.22 199 THR B O 1
ATOM 4741 N N . SER B 1 200 ? 55.625 55.469 27.062 1 26.17 200 SER B N 1
ATOM 4742 C CA . SER B 1 200 ? 54.281 55.281 27.594 1 26.17 200 SER B CA 1
ATOM 4743 C C . SER B 1 200 ? 53.219 55.719 26.594 1 26.17 200 SER B C 1
ATOM 4745 O O . SER B 1 200 ? 52.438 56.625 26.875 1 26.17 200 SER B O 1
ATOM 4747 N N . ASP B 1 201 ? 53.562 55.781 25.297 1 24.11 201 ASP B N 1
ATOM 4748 C CA . ASP B 1 201 ? 52.5 56.438 24.516 1 24.11 201 ASP B CA 1
ATOM 4749 C C . ASP B 1 201 ? 51.125 55.781 24.781 1 24.11 201 ASP B C 1
ATOM 4751 O O . ASP B 1 201 ? 51.031 54.531 24.891 1 24.11 201 ASP B O 1
ATOM 4755 N N . HIS B 1 202 ? 50.188 56.594 25.422 1 26.88 202 HIS B N 1
ATOM 4756 C CA . HIS B 1 202 ? 48.781 56.438 25.719 1 26.88 202 HIS B CA 1
ATOM 4757 C C . HIS B 1 202 ? 48.031 55.844 24.531 1 26.88 202 HIS B C 1
ATOM 4759 O O . HIS B 1 202 ? 47.719 56.5 23.562 1 26.88 202 HIS B O 1
ATOM 4765 N N . SER B 1 203 ? 48.5 54.719 24.031 1 27.34 203 SER B N 1
ATOM 4766 C CA . SER B 1 203 ? 47.75 54.031 22.969 1 27.34 203 SER B CA 1
ATOM 4767 C C . SER B 1 203 ? 46.281 53.938 23.297 1 27.34 203 SER B C 1
ATOM 4769 O O . SER B 1 203 ? 45.875 53.344 24.328 1 27.34 203 SER B O 1
ATOM 4771 N N . THR B 1 204 ? 45.531 55.062 22.953 1 28.17 204 THR B N 1
ATOM 4772 C CA . THR B 1 204 ? 44.062 55.062 22.969 1 28.17 204 THR B CA 1
ATOM 4773 C C . THR B 1 204 ? 43.5 53.75 22.453 1 28.17 204 THR B C 1
ATOM 4775 O O . THR B 1 204 ? 43.812 53.344 21.328 1 28.17 204 THR B O 1
ATOM 4778 N N . HIS B 1 205 ? 43.406 52.812 23.375 1 27.11 205 HIS B N 1
ATOM 4779 C CA . HIS B 1 205 ? 42.625 51.594 23.219 1 27.11 205 HIS B CA 1
ATOM 4780 C C . HIS B 1 205 ? 41.344 51.812 22.422 1 27.11 205 HIS B C 1
ATOM 4782 O O . HIS B 1 205 ? 40.406 52.406 22.938 1 27.11 205 HIS B O 1
ATOM 4788 N N . HIS B 1 206 ? 41.5 52.281 21.172 1 26.53 206 HIS B N 1
ATOM 4789 C CA . HIS B 1 206 ? 40.25 52.219 20.406 1 26.53 206 HIS B CA 1
ATOM 4790 C C . HIS B 1 206 ? 39.5 50.906 20.719 1 26.53 206 HIS B C 1
ATOM 4792 O O . HIS B 1 206 ? 40.062 49.812 20.531 1 26.53 206 HIS B O 1
ATOM 4798 N N . SER B 1 207 ? 38.781 51 21.844 1 28.75 207 SER B N 1
ATOM 4799 C CA . SER B 1 207 ? 37.75 50 22.141 1 28.75 207 SER B CA 1
ATOM 4800 C C . SER B 1 207 ? 37.094 49.469 20.875 1 28.75 207 SER B C 1
ATOM 4802 O O . SER B 1 207 ? 36.562 50.219 20.078 1 28.75 207 SER B O 1
ATOM 4804 N N . ASP B 1 208 ? 37.719 48.531 20.266 1 31.28 208 ASP B N 1
ATOM 4805 C CA . ASP B 1 208 ? 37.031 47.75 19.25 1 31.28 208 ASP B CA 1
ATOM 4806 C C . ASP B 1 208 ? 35.562 47.594 19.547 1 31.28 208 ASP B C 1
ATOM 4808 O O . ASP B 1 208 ? 35.188 46.969 20.547 1 31.28 208 ASP B O 1
ATOM 4812 N N . GLU B 1 209 ? 34.781 48.75 19.5 1 27.16 209 GLU B N 1
ATOM 4813 C CA . GLU B 1 209 ? 33.312 48.688 19.547 1 27.16 209 GLU B CA 1
ATOM 4814 C C . GLU B 1 209 ? 32.812 47.406 18.844 1 27.16 209 GLU B C 1
ATOM 4816 O O . GLU B 1 209 ? 33.125 47.188 17.672 1 27.16 209 GLU B O 1
ATOM 4821 N N . VAL B 1 210 ? 32.75 46.375 19.578 1 34.47 210 VAL B N 1
ATOM 4822 C CA . VAL B 1 210 ? 31.875 45.281 19.188 1 34.47 210 VAL B CA 1
ATOM 4823 C C . VAL B 1 210 ? 30.719 45.812 18.359 1 34.47 210 VAL B C 1
ATOM 4825 O O . VAL B 1 210 ? 30.094 46.812 18.734 1 34.47 210 VAL B O 1
ATOM 4828 N N . PRO B 1 211 ? 30.938 45.719 17.031 1 34.09 211 PRO B N 1
ATOM 4829 C CA . PRO B 1 211 ? 29.766 46.219 16.297 1 34.09 211 PRO B CA 1
ATOM 4830 C C . PRO B 1 211 ? 28.484 46.125 17.109 1 34.09 211 PRO B C 1
ATOM 4832 O O . PRO B 1 211 ? 28.266 45.156 17.828 1 34.09 211 PRO B O 1
ATOM 4835 N N . SER B 1 212 ? 27.984 47.25 17.656 1 30.69 212 SER B N 1
ATOM 4836 C CA . SER B 1 212 ? 26.719 47.438 18.375 1 30.69 212 SER B CA 1
ATOM 4837 C C . SER B 1 212 ? 25.656 46.469 17.906 1 30.69 212 SER B C 1
ATOM 4839 O O . SER B 1 212 ? 25.719 45.969 16.781 1 30.69 212 SER B O 1
ATOM 4841 N N . ASP B 1 213 ? 24.828 46.062 18.922 1 34.56 213 ASP B N 1
ATOM 4842 C CA . ASP B 1 213 ? 23.625 45.25 19.109 1 34.56 213 ASP B CA 1
ATOM 4843 C C . ASP B 1 213 ? 22.625 45.5 17.984 1 34.56 213 ASP B C 1
ATOM 4845 O O . ASP B 1 213 ? 21.562 44.875 17.938 1 34.56 213 ASP B O 1
ATOM 4849 N N . ASP B 1 214 ? 22.656 46.781 17.422 1 33 214 ASP B N 1
ATOM 4850 C CA . ASP B 1 214 ? 21.578 47.312 16.625 1 33 214 ASP B CA 1
ATOM 4851 C C . ASP B 1 214 ? 21.438 46.562 15.297 1 33 214 ASP B C 1
ATOM 4853 O O . ASP B 1 214 ? 20.5 46.812 14.531 1 33 214 ASP B O 1
ATOM 4857 N N . GLN B 1 215 ? 22.562 46.25 14.719 1 32.38 215 GLN B N 1
ATOM 4858 C CA . GLN B 1 215 ? 22.344 45.719 13.383 1 32.38 215 GLN B CA 1
ATOM 4859 C C . GLN B 1 215 ? 21.5 44.438 13.43 1 32.38 215 GLN B C 1
ATOM 4861 O O . GLN B 1 215 ? 21.297 43.781 12.398 1 32.38 215 GLN B O 1
ATOM 4866 N N . ARG B 1 216 ? 21.375 43.969 14.602 1 39.81 216 ARG B N 1
ATOM 4867 C CA . ARG B 1 216 ? 20.516 42.812 14.828 1 39.81 216 ARG B CA 1
ATOM 4868 C C . ARG B 1 216 ? 19.047 43.188 14.672 1 39.81 216 ARG B C 1
ATOM 4870 O O . ARG B 1 216 ? 18.188 42.688 15.398 1 39.81 216 ARG B O 1
ATOM 4877 N N . ARG B 1 217 ? 18.859 44.406 14.109 1 33.53 217 ARG B N 1
ATOM 4878 C CA . ARG B 1 217 ? 17.484 44.875 13.969 1 33.53 217 ARG B CA 1
ATOM 4879 C C . ARG B 1 217 ? 16.656 43.875 13.172 1 33.53 217 ARG B C 1
ATOM 4881 O O . ARG B 1 217 ? 17.203 43.125 12.352 1 33.53 217 ARG B O 1
ATOM 4888 N N . TRP B 1 218 ? 15.391 43.844 13.531 1 35.78 218 TRP B N 1
ATOM 4889 C CA . TRP B 1 218 ? 14.359 43 12.93 1 35.78 218 TRP B CA 1
ATOM 4890 C C . TRP B 1 218 ? 14.438 43.031 11.406 1 35.78 218 TRP B C 1
ATOM 4892 O O . TRP B 1 218 ? 14.086 42.062 10.742 1 35.78 218 TRP B O 1
ATOM 4902 N N . TYR B 1 219 ? 14.68 44.312 10.812 1 36.72 219 TYR B N 1
ATOM 4903 C CA . TYR B 1 219 ? 14.742 44.562 9.375 1 36.72 219 TYR B CA 1
ATOM 4904 C C . TYR B 1 219 ? 15.906 43.812 8.734 1 36.72 219 TYR B C 1
ATOM 4906 O O . TYR B 1 219 ? 15.992 43.719 7.512 1 36.72 219 TYR B O 1
ATOM 4914 N N . SER B 1 220 ? 16.844 43.531 9.508 1 38.12 220 SER B N 1
ATOM 4915 C CA . SER B 1 220 ? 17.938 42.75 8.961 1 38.12 220 SER B CA 1
ATOM 4916 C C . SER B 1 220 ? 17.5 41.312 8.648 1 38.12 220 SER B C 1
ATOM 4918 O O . SER B 1 220 ? 18.234 40.531 8.031 1 38.12 220 SER B O 1
ATOM 4920 N N . LEU B 1 221 ? 16.625 40.812 9.453 1 38.41 221 LEU B N 1
ATOM 4921 C CA . LEU B 1 221 ? 16.016 39.531 9.18 1 38.41 221 LEU B CA 1
ATOM 4922 C C . LEU B 1 221 ? 15.547 39.438 7.734 1 38.41 221 LEU B C 1
ATOM 4924 O O . LEU B 1 221 ? 15.578 38.344 7.133 1 38.41 221 LEU B O 1
ATOM 4928 N N . VAL B 1 222 ? 14.859 40.562 7.207 1 38.78 222 VAL B N 1
ATOM 4929 C CA . VAL B 1 222 ? 14.352 40.656 5.844 1 38.78 222 VAL B CA 1
ATOM 4930 C C . VAL B 1 222 ? 15.352 41.438 4.977 1 38.78 222 VAL B C 1
ATOM 4932 O O . VAL B 1 222 ? 14.984 42.375 4.266 1 38.78 222 VAL B O 1
ATOM 4935 N N . ASN B 1 223 ? 16.484 41.594 5.316 1 37.56 223 ASN B N 1
ATOM 4936 C CA . ASN B 1 223 ? 17.312 42.344 4.379 1 37.56 223 ASN B CA 1
ATOM 4937 C C . ASN B 1 223 ? 17.297 41.719 2.99 1 37.56 223 ASN B C 1
ATOM 4939 O O . ASN B 1 223 ? 18.016 40.719 2.748 1 37.56 223 ASN B O 1
ATOM 4943 N N . PHE B 1 224 ? 16.297 41.906 2.293 1 41.12 224 PHE B N 1
ATOM 4944 C CA . PHE B 1 224 ? 16 41.562 0.909 1 41.12 224 PHE B CA 1
ATOM 4945 C C . PHE B 1 224 ? 17.047 42.125 -0.034 1 41.12 224 PHE B C 1
ATOM 4947 O O . PHE B 1 224 ? 16.953 41.969 -1.253 1 41.12 224 PHE B O 1
ATOM 4954 N N . GLU B 1 225 ? 17.906 42.938 0.4 1 41.53 225 GLU B N 1
ATOM 4955 C CA . GLU B 1 225 ? 18.641 43.719 -0.574 1 41.53 225 GLU B CA 1
ATOM 4956 C C . GLU B 1 225 ? 19.438 42.844 -1.526 1 41.53 225 GLU B C 1
ATOM 4958 O O . GLU B 1 225 ? 19.609 43.188 -2.699 1 41.53 225 GLU B O 1
ATOM 4963 N N . HIS B 1 226 ? 20.281 41.969 -1.102 1 41.53 226 HIS B N 1
ATOM 4964 C CA . HIS B 1 226 ? 21.312 41.531 -2.021 1 41.53 226 HIS B CA 1
ATOM 4965 C C . HIS B 1 226 ? 20.781 40.438 -2.945 1 41.53 226 HIS B C 1
ATOM 4967 O O . HIS B 1 226 ? 21.516 39.875 -3.758 1 41.53 226 HIS B O 1
ATOM 4973 N N . LEU B 1 227 ? 19.953 39.531 -2.621 1 46.44 227 LEU B N 1
ATOM 4974 C CA . LEU B 1 227 ? 19.656 38.406 -3.512 1 46.44 227 LEU B CA 1
ATOM 4975 C C . LEU B 1 227 ? 18.828 38.875 -4.711 1 46.44 227 LEU B C 1
ATOM 4977 O O . LEU B 1 227 ? 17.891 39.656 -4.555 1 46.44 227 LEU B O 1
ATOM 4981 N N . SER B 1 228 ? 19.438 38.969 -5.789 1 53.75 228 SER B N 1
ATOM 4982 C CA . SER B 1 228 ? 18.594 39.156 -6.973 1 53.75 228 SER B CA 1
ATOM 4983 C C . SER B 1 228 ? 17.297 38.375 -6.855 1 53.75 228 SER B C 1
ATOM 4985 O O . SER B 1 228 ? 17.312 37.125 -6.898 1 53.75 228 SER B O 1
ATOM 4987 N N . GLN B 1 229 ? 16.281 38.844 -6.129 1 64.25 229 GLN B N 1
ATOM 4988 C CA . GLN B 1 229 ? 14.938 38.438 -5.738 1 64.25 229 GLN B CA 1
ATOM 4989 C C . GLN B 1 229 ? 14.281 37.562 -6.816 1 64.25 229 GLN B C 1
ATOM 4991 O O . GLN B 1 229 ? 13.609 36.594 -6.508 1 64.25 229 GLN B O 1
ATOM 4996 N N . ALA B 1 230 ? 14.781 37.812 -8.055 1 74.62 230 ALA B N 1
ATOM 4997 C CA . ALA B 1 230 ? 14.102 37.125 -9.148 1 74.62 230 ALA B CA 1
ATOM 4998 C C . ALA B 1 230 ? 14.531 35.656 -9.219 1 74.62 230 ALA B C 1
ATOM 5000 O O . ALA B 1 230 ? 13.711 34.781 -9.492 1 74.62 230 ALA B O 1
ATOM 5001 N N . ALA B 1 231 ? 15.812 35.438 -8.914 1 74.5 231 ALA B N 1
ATOM 5002 C CA . ALA B 1 231 ? 16.328 34.094 -9 1 74.5 231 ALA B CA 1
ATOM 5003 C C . ALA B 1 231 ? 15.719 33.188 -7.914 1 74.5 231 ALA B C 1
ATOM 5005 O O . ALA B 1 231 ? 15.383 32.031 -8.164 1 74.5 231 ALA B O 1
ATOM 5006 N N . VAL B 1 232 ? 15.602 33.719 -6.727 1 76 232 VAL B N 1
ATOM 5007 C CA . VAL B 1 232 ? 15.008 32.969 -5.621 1 76 232 VAL B CA 1
ATOM 5008 C C . VAL B 1 232 ? 13.547 32.656 -5.934 1 76 232 VAL B C 1
ATOM 5010 O O . VAL B 1 232 ? 13.086 31.547 -5.727 1 76 232 VAL B O 1
ATOM 5013 N N . TRP B 1 233 ? 12.883 33.625 -6.547 1 83.12 233 TRP B N 1
ATOM 5014 C CA . TRP B 1 233 ? 11.477 33.438 -6.895 1 83.12 233 TRP B CA 1
ATOM 5015 C C . TRP B 1 233 ? 11.32 32.406 -7.996 1 83.12 233 TRP B C 1
ATOM 5017 O O . TRP B 1 233 ? 10.391 31.609 -7.969 1 83.12 233 TRP B O 1
ATOM 5027 N N . LEU B 1 234 ? 12.18 32.469 -8.898 1 82.56 234 LEU B N 1
ATOM 5028 C CA . LEU B 1 234 ? 12.125 31.484 -9.984 1 82.56 234 LEU B CA 1
ATOM 5029 C C . LEU B 1 234 ? 12.375 30.078 -9.469 1 82.56 234 LEU B C 1
ATOM 5031 O O . LEU B 1 234 ? 11.75 29.109 -9.93 1 82.56 234 LEU B O 1
ATOM 5035 N N . ASP B 1 235 ? 13.203 30 -8.5 1 79.5 235 ASP B N 1
ATOM 5036 C CA . ASP B 1 235 ? 13.516 28.703 -7.914 1 79.5 235 ASP B CA 1
ATOM 5037 C C . ASP B 1 235 ? 12.328 28.156 -7.121 1 79.5 235 ASP B C 1
ATOM 5039 O O . ASP B 1 235 ? 12.008 26.969 -7.203 1 79.5 235 ASP B O 1
ATOM 5043 N N . ILE B 1 236 ? 11.773 29 -6.398 1 80.94 236 ILE B N 1
ATOM 5044 C CA . ILE B 1 236 ? 10.609 28.625 -5.617 1 80.94 236 ILE B CA 1
ATOM 5045 C C . ILE B 1 236 ? 9.469 28.219 -6.555 1 80.94 236 ILE B C 1
ATOM 5047 O O . ILE B 1 236 ? 8.805 27.203 -6.332 1 80.94 236 ILE B O 1
ATOM 5051 N N . PHE B 1 237 ? 9.281 28.953 -7.555 1 85.81 237 PHE B N 1
ATOM 5052 C CA . PHE B 1 237 ? 8.234 28.656 -8.523 1 85.81 237 PHE B CA 1
ATOM 5053 C C . PHE B 1 237 ? 8.492 27.312 -9.203 1 85.81 237 PHE B C 1
ATOM 5055 O O . PHE B 1 237 ? 7.566 26.531 -9.43 1 85.81 237 PHE B O 1
ATOM 5062 N N . LYS B 1 238 ? 9.641 27.094 -9.539 1 84.56 238 LYS B N 1
ATOM 5063 C CA . LYS B 1 238 ? 10 25.828 -10.172 1 84.56 238 LYS B CA 1
ATOM 5064 C C . LYS B 1 238 ? 9.758 24.641 -9.227 1 84.56 238 LYS B C 1
ATOM 5066 O O . LYS B 1 238 ? 9.219 23.609 -9.641 1 84.56 238 LYS B O 1
ATOM 5071 N N . ARG B 1 239 ? 10.047 24.812 -8.031 1 81.25 239 ARG B N 1
ATOM 5072 C CA . ARG B 1 239 ? 9.836 23.75 -7.043 1 81.25 239 ARG B CA 1
ATOM 5073 C C . ARG B 1 239 ? 8.352 23.5 -6.816 1 81.25 239 ARG B C 1
ATOM 5075 O O . ARG B 1 239 ? 7.93 22.359 -6.656 1 81.25 239 ARG B O 1
ATOM 5082 N N . LEU B 1 240 ? 7.699 24.562 -6.801 1 84.31 240 LEU B N 1
ATOM 5083 C CA . LEU B 1 240 ? 6.262 24.453 -6.594 1 84.31 240 LEU B CA 1
ATOM 5084 C C . LEU B 1 240 ? 5.582 23.844 -7.812 1 84.31 240 LEU B C 1
ATOM 5086 O O . LEU B 1 240 ? 4.668 23.031 -7.672 1 84.31 240 LEU B O 1
ATOM 5090 N N . SER B 1 241 ? 6.039 24.203 -8.984 1 86 241 SER B N 1
ATOM 5091 C CA . SER B 1 241 ? 5.422 23.719 -10.211 1 86 241 SER B CA 1
ATOM 5092 C C . SER B 1 241 ? 5.766 22.266 -10.477 1 86 241 SER B C 1
ATOM 5094 O O . SER B 1 241 ? 5.055 21.578 -11.211 1 86 241 SER B O 1
ATOM 5096 N N . THR B 1 242 ? 6.77 21.766 -9.852 1 86.5 242 THR B N 1
ATOM 5097 C CA . THR B 1 242 ? 7.172 20.391 -10.086 1 86.5 242 THR B CA 1
ATOM 5098 C C . THR B 1 242 ? 6.766 19.5 -8.906 1 86.5 242 THR B C 1
ATOM 5100 O O . THR B 1 242 ? 7.086 18.312 -8.883 1 86.5 242 THR B O 1
ATOM 5103 N N . ASN B 1 243 ? 6.125 20.094 -7.934 1 87.38 243 ASN B N 1
ATOM 5104 C CA . ASN B 1 243 ? 5.621 19.312 -6.801 1 87.38 243 ASN B CA 1
ATOM 5105 C C . ASN B 1 243 ? 4.441 18.438 -7.203 1 87.38 243 ASN B C 1
ATOM 5107 O O . ASN B 1 243 ? 3.395 18.938 -7.609 1 87.38 243 ASN B O 1
ATOM 5111 N N . PRO B 1 244 ? 4.602 17.172 -7.102 1 90.06 244 PRO B N 1
ATOM 5112 C CA . PRO B 1 244 ? 3.559 16.266 -7.578 1 90.06 244 PRO B CA 1
ATOM 5113 C C . PRO B 1 244 ? 2.229 16.453 -6.852 1 90.06 244 PRO B C 1
ATOM 5115 O O . PRO B 1 244 ? 1.163 16.297 -7.453 1 90.06 244 PRO B O 1
ATOM 5118 N N . ILE B 1 245 ? 2.299 16.781 -5.645 1 90.25 245 ILE B N 1
ATOM 5119 C CA . ILE B 1 245 ? 1.081 16.969 -4.867 1 90.25 245 ILE B CA 1
ATOM 5120 C C . ILE B 1 245 ? 0.333 18.203 -5.367 1 90.25 245 ILE B C 1
ATOM 5122 O O . ILE B 1 245 ? -0.885 18.156 -5.562 1 90.25 245 ILE B O 1
ATOM 5126 N N . LEU B 1 246 ? 1.044 19.281 -5.621 1 90.31 246 LEU B N 1
ATOM 5127 C CA . LEU B 1 246 ? 0.444 20.5 -6.125 1 90.31 246 LEU B CA 1
ATOM 5128 C C . LEU B 1 246 ? -0.128 20.297 -7.523 1 90.31 246 LEU B C 1
ATOM 5130 O O . LEU B 1 246 ? -1.202 20.812 -7.844 1 90.31 246 LEU B O 1
ATOM 5134 N N . ILE B 1 247 ? 0.56 19.562 -8.297 1 92.56 247 ILE B N 1
ATOM 5135 C CA . ILE B 1 247 ? 0.083 19.266 -9.641 1 92.56 247 ILE B CA 1
ATOM 5136 C C . ILE B 1 247 ? -1.205 18.453 -9.562 1 92.56 247 ILE B C 1
ATOM 5138 O O . ILE B 1 247 ? -2.168 18.719 -10.281 1 92.56 247 ILE B O 1
ATOM 5142 N N . ALA B 1 248 ? -1.197 17.469 -8.695 1 93.94 248 ALA B N 1
ATOM 5143 C CA . ALA B 1 248 ? -2.387 16.641 -8.523 1 93.94 248 ALA B CA 1
ATOM 5144 C C . ALA B 1 248 ? -3.57 17.469 -8.047 1 93.94 248 ALA B C 1
ATOM 5146 O O . ALA B 1 248 ? -4.703 17.266 -8.484 1 93.94 248 ALA B O 1
ATOM 5147 N N . LEU B 1 249 ? -3.273 18.375 -7.145 1 91.19 249 LEU B N 1
ATOM 5148 C CA . LEU B 1 249 ? -4.32 19.25 -6.645 1 91.19 249 LEU B CA 1
ATOM 5149 C C . LEU B 1 249 ? -4.871 20.125 -7.762 1 91.19 249 LEU B C 1
ATOM 5151 O O . LEU B 1 249 ? -6.09 20.312 -7.875 1 91.19 249 LEU B O 1
ATOM 5155 N N . PHE B 1 250 ? -4.023 20.656 -8.547 1 91.81 250 PHE B N 1
ATOM 5156 C CA . PHE B 1 250 ? -4.434 21.5 -9.656 1 91.81 250 PHE B CA 1
ATOM 5157 C C . PHE B 1 250 ? -5.277 20.719 -10.648 1 91.81 250 PHE B C 1
ATOM 5159 O O . PHE B 1 250 ? -6.355 21.156 -11.055 1 91.81 250 PHE B O 1
ATOM 5166 N N . VAL B 1 251 ? -4.801 19.547 -11.023 1 92.94 251 VAL B N 1
ATOM 5167 C CA . VAL B 1 251 ? -5.531 18.703 -11.961 1 92.94 251 VAL B CA 1
ATOM 5168 C C . VAL B 1 251 ? -6.863 18.281 -11.344 1 92.94 251 VAL B C 1
ATOM 5170 O O . VAL B 1 251 ? -7.883 18.234 -12.039 1 92.94 251 VAL B O 1
ATOM 5173 N N . GLY B 1 252 ? -6.801 17.953 -10.086 1 91.31 252 GLY B N 1
ATOM 5174 C CA . GLY B 1 252 ? -8.031 17.594 -9.391 1 91.31 252 GLY B CA 1
ATOM 5175 C C . GLY B 1 252 ? -9.055 18.719 -9.398 1 91.31 252 GLY B C 1
ATOM 5176 O O . GLY B 1 252 ? -10.242 18.469 -9.641 1 91.31 252 GLY B O 1
ATOM 5177 N N . PHE B 1 253 ? -8.648 19.938 -9.172 1 88.75 253 PHE B N 1
ATOM 5178 C CA . PHE B 1 253 ? -9.531 21.109 -9.195 1 88.75 253 PHE B CA 1
ATOM 5179 C C . PHE B 1 253 ? -10.125 21.312 -10.586 1 88.75 253 PHE B C 1
ATOM 5181 O O . PHE B 1 253 ? -11.312 21.594 -10.719 1 88.75 253 PHE B O 1
ATOM 5188 N N . VAL B 1 254 ? -9.289 21.156 -11.562 1 90.56 254 VAL B N 1
ATOM 5189 C CA . VAL B 1 254 ? -9.734 21.344 -12.938 1 90.56 254 VAL B CA 1
ATOM 5190 C C . VAL B 1 254 ? -10.773 20.281 -13.297 1 90.56 254 VAL B C 1
ATOM 5192 O O . VAL B 1 254 ? -11.797 20.578 -13.914 1 90.56 254 VAL B O 1
ATOM 5195 N N . LEU B 1 255 ? -10.547 19.109 -12.891 1 89.31 255 LEU B N 1
ATOM 5196 C CA . LEU B 1 255 ? -11.469 18.016 -13.188 1 89.31 255 LEU B CA 1
ATOM 5197 C C . LEU B 1 255 ? -12.797 18.219 -12.469 1 89.31 255 LEU B C 1
ATOM 5199 O O . LEU B 1 255 ? -13.859 17.969 -13.039 1 89.31 255 LEU B O 1
ATOM 5203 N N . SER B 1 256 ? -12.703 18.594 -11.258 1 86.25 256 SER B N 1
ATOM 5204 C CA . SER B 1 256 ? -13.914 18.781 -10.453 1 86.25 256 SER B CA 1
ATOM 5205 C C . SER B 1 256 ? -14.719 19.984 -10.953 1 86.25 256 SER B C 1
ATOM 5207 O O . SER B 1 256 ? -15.945 19.922 -11.039 1 86.25 256 SER B O 1
ATOM 5209 N N . LEU B 1 257 ? -14.078 21.078 -11.344 1 85.38 257 LEU B N 1
ATOM 5210 C CA . LEU B 1 257 ? -14.75 22.297 -11.766 1 85.38 257 LEU B CA 1
ATOM 5211 C C . LEU B 1 257 ? -15.266 22.172 -13.195 1 85.38 257 LEU B C 1
ATOM 5213 O O . LEU B 1 257 ? -16.266 22.797 -13.555 1 85.38 257 LEU B O 1
ATOM 5217 N N . SER B 1 258 ? -14.609 21.391 -14.023 1 84 258 SER B N 1
ATOM 5218 C CA . SER B 1 258 ? -15.055 21.172 -15.398 1 84 258 SER B CA 1
ATOM 5219 C C . SER B 1 258 ? -16.234 20.203 -15.453 1 84 258 SER B C 1
ATOM 5221 O O . SER B 1 258 ? -16.844 20.016 -16.5 1 84 258 SER B O 1
ATOM 5223 N N . THR B 1 259 ? -16.625 19.625 -14.445 1 77.88 259 THR B N 1
ATOM 5224 C CA . THR B 1 259 ? -17.719 18.672 -14.312 1 77.88 259 THR B CA 1
ATOM 5225 C C . THR B 1 259 ? -17.359 17.344 -14.977 1 77.88 259 THR B C 1
ATOM 5227 O O . THR B 1 259 ? -18.188 16.438 -15.07 1 77.88 259 THR B O 1
ATOM 5230 N N . ALA B 1 260 ? -16.188 17.25 -15.414 1 81.44 260 ALA B N 1
ATOM 5231 C CA . ALA B 1 260 ? -15.734 15.984 -15.992 1 81.44 260 ALA B CA 1
ATOM 5232 C C . ALA B 1 260 ? -15.602 14.906 -14.922 1 81.44 260 ALA B C 1
ATOM 5234 O O . ALA B 1 260 ? -15.703 13.711 -15.227 1 81.44 260 ALA B O 1
ATOM 5235 N N . GLY B 1 261 ? -15.344 15.328 -13.797 1 78.81 261 GLY B N 1
ATOM 5236 C CA . GLY B 1 261 ? -15.234 14.391 -12.688 1 78.81 261 GLY B CA 1
ATOM 5237 C C . GLY B 1 261 ? -16.516 13.609 -12.445 1 78.81 261 GLY B C 1
ATOM 5238 O O . GLY B 1 261 ? -16.469 12.469 -11.969 1 78.81 261 GLY B O 1
ATOM 5239 N N . LYS B 1 262 ? -17.547 14.188 -12.805 1 78.25 262 LYS B N 1
ATOM 5240 C CA . LYS B 1 262 ? -18.859 13.555 -12.594 1 78.25 262 LYS B CA 1
ATOM 5241 C C . LYS B 1 262 ? -19.016 12.328 -13.484 1 78.25 262 LYS B C 1
ATOM 5243 O O . LYS B 1 262 ? -19.703 11.367 -13.109 1 78.25 262 LYS B O 1
ATOM 5248 N N . TYR B 1 263 ? -18.312 12.359 -14.555 1 81 263 TYR B N 1
ATOM 5249 C CA . TYR B 1 263 ? -18.422 11.25 -15.492 1 81 263 TYR B CA 1
ATOM 5250 C C . TYR B 1 263 ? -17.531 10.086 -15.078 1 81 263 TYR B C 1
ATOM 5252 O O . TYR B 1 263 ? -17.719 8.953 -15.539 1 81 263 TYR B O 1
ATOM 5260 N N . LEU B 1 264 ? -16.672 10.414 -14.188 1 81.44 264 LEU B N 1
ATOM 5261 C CA . LEU B 1 264 ? -15.742 9.375 -13.742 1 81.44 264 LEU B CA 1
ATOM 5262 C C . LEU B 1 264 ? -16.156 8.82 -12.383 1 81.44 264 LEU B C 1
ATOM 5264 O O . LEU B 1 264 ? -15.578 7.844 -11.906 1 81.44 264 LEU B O 1
ATOM 5268 N N . ARG B 1 265 ? -17.125 9.453 -11.844 1 77.69 265 ARG B N 1
ATOM 5269 C CA . ARG B 1 265 ? -17.609 9.016 -10.539 1 77.69 265 ARG B CA 1
ATOM 5270 C C . ARG B 1 265 ? -18.547 7.824 -10.672 1 77.69 265 ARG B C 1
ATOM 5272 O O . ARG B 1 265 ? -19.734 7.996 -10.938 1 77.69 265 ARG B O 1
ATOM 5279 N N . CYS B 1 266 ? -17.969 6.555 -10.469 1 71.38 266 CYS B N 1
ATOM 5280 C CA . CYS B 1 266 ? -18.766 5.34 -10.586 1 71.38 266 CYS B CA 1
ATOM 5281 C C . CYS B 1 266 ? -18.938 4.668 -9.227 1 71.38 266 CYS B C 1
ATOM 5283 O O . CYS B 1 266 ? -18.016 4.648 -8.422 1 71.38 266 CYS B O 1
ATOM 5285 N N . PRO B 1 267 ? -20.062 4.25 -8.836 1 66.88 267 PRO B N 1
ATOM 5286 C CA . PRO B 1 267 ? -21.281 4.168 -9.648 1 66.88 267 PRO B CA 1
ATOM 5287 C C . PRO B 1 267 ? -22.188 5.391 -9.484 1 66.88 267 PRO B C 1
ATOM 5289 O O . PRO B 1 267 ? -22.359 5.887 -8.367 1 66.88 267 PRO B O 1
ATOM 5292 N N . SER B 1 268 ? -22.359 6.109 -10.375 1 69.25 268 SER B N 1
ATOM 5293 C CA . SER B 1 268 ? -23.312 7.219 -10.391 1 69.25 268 SER B CA 1
ATOM 5294 C C . SER B 1 268 ? -24.094 7.27 -11.695 1 69.25 268 SER B C 1
ATOM 5296 O O . SER B 1 268 ? -23.75 6.562 -12.648 1 69.25 268 SER B O 1
ATOM 5298 N N . ASP B 1 269 ? -25.156 7.879 -11.648 1 70.62 269 ASP B N 1
ATOM 5299 C CA . ASP B 1 269 ? -26.031 8 -12.812 1 70.62 269 ASP B CA 1
ATOM 5300 C C . ASP B 1 269 ? -25.312 8.664 -13.977 1 70.62 269 ASP B C 1
ATOM 5302 O O . ASP B 1 269 ? -25.625 8.406 -15.141 1 70.62 269 ASP B O 1
ATOM 5306 N N . THR B 1 270 ? -24.312 9.359 -13.727 1 74 270 THR B N 1
ATOM 5307 C CA . THR B 1 270 ? -23.641 10.109 -14.773 1 74 270 THR B CA 1
ATOM 5308 C C . THR B 1 270 ? -22.344 9.414 -15.188 1 74 270 THR B C 1
ATOM 5310 O O . THR B 1 270 ? -21.672 9.852 -16.125 1 74 270 THR B O 1
ATOM 5313 N N . CYS B 1 271 ? -22.109 8.32 -14.57 1 78.88 271 CYS B N 1
ATOM 5314 C CA . CYS B 1 271 ? -20.828 7.645 -14.82 1 78.88 271 CYS B CA 1
ATOM 5315 C C . CYS B 1 271 ? -20.859 6.926 -16.172 1 78.88 271 CYS B C 1
ATOM 5317 O O . CYS B 1 271 ? -21.859 6.309 -16.531 1 78.88 271 CYS B O 1
ATOM 5319 N N . ILE B 1 272 ? -19.891 7.18 -16.969 1 79.88 272 ILE B N 1
ATOM 5320 C CA . ILE B 1 272 ? -19.719 6.453 -18.219 1 79.88 272 ILE B CA 1
ATOM 5321 C C . ILE B 1 272 ? -19.266 5.023 -17.922 1 79.88 272 ILE B C 1
ATOM 5323 O O . ILE B 1 272 ? -18.219 4.809 -17.297 1 79.88 272 ILE B O 1
ATOM 5327 N N . ALA B 1 273 ? -20.078 4.133 -18.391 1 80.38 273 ALA B N 1
ATOM 5328 C CA . ALA B 1 273 ? -19.781 2.721 -18.172 1 80.38 273 ALA B CA 1
ATOM 5329 C C . ALA B 1 273 ? -18.484 2.316 -18.875 1 80.38 273 ALA B C 1
ATOM 5331 O O . ALA B 1 273 ? -18.281 2.66 -20.047 1 80.38 273 ALA B O 1
ATOM 5332 N N . GLY B 1 274 ? -17.5 1.797 -18.156 1 82.31 274 GLY B N 1
ATOM 5333 C CA . GLY B 1 274 ? -16.266 1.328 -18.766 1 82.31 274 GLY B CA 1
ATOM 5334 C C . GLY B 1 274 ? -15.047 2.096 -18.297 1 82.31 274 GLY B C 1
ATOM 5335 O O . GLY B 1 274 ? -13.914 1.669 -18.531 1 82.31 274 GLY B O 1
ATOM 5336 N N . LEU B 1 275 ? -15.359 3.209 -17.672 1 86.62 275 LEU B N 1
ATOM 5337 C CA . LEU B 1 275 ? -14.227 4.016 -17.234 1 86.62 275 LEU B CA 1
ATOM 5338 C C . LEU B 1 275 ? -14.023 3.885 -15.727 1 86.62 275 LEU B C 1
ATOM 5340 O O . LEU B 1 275 ? -13.328 4.699 -15.109 1 86.62 275 LEU B O 1
ATOM 5344 N N . GLU B 1 276 ? -14.539 2.82 -15.172 1 89.12 276 GLU B N 1
ATOM 5345 C CA . GLU B 1 276 ? -14.461 2.598 -13.734 1 89.12 276 GLU B CA 1
ATOM 5346 C C . GLU B 1 276 ? -13.031 2.303 -13.297 1 89.12 276 GLU B C 1
ATOM 5348 O O . GLU B 1 276 ? -12.664 2.553 -12.148 1 89.12 276 GLU B O 1
ATOM 5353 N N . TRP B 1 277 ? -12.289 1.878 -14.305 1 91.38 277 TRP B N 1
ATOM 5354 C CA . TRP B 1 277 ? -10.922 1.484 -13.984 1 91.38 277 TRP B CA 1
ATOM 5355 C C . TRP B 1 277 ? -10.094 2.693 -13.562 1 91.38 277 TRP B C 1
ATOM 5357 O O . TRP B 1 277 ? -9.125 2.557 -12.812 1 91.38 277 TRP B O 1
ATOM 5367 N N . ILE B 1 278 ? -10.492 3.912 -13.961 1 92.81 278 ILE B N 1
ATOM 5368 C CA . ILE B 1 278 ? -9.742 5.109 -13.609 1 92.81 278 ILE B CA 1
ATOM 5369 C C . ILE B 1 278 ? -9.867 5.371 -12.109 1 92.81 278 ILE B C 1
ATOM 5371 O O . ILE B 1 278 ? -8.859 5.488 -11.398 1 92.81 278 ILE B O 1
ATOM 5375 N N . GLY B 1 279 ? -11.094 5.418 -11.633 1 91.69 279 GLY B N 1
ATOM 5376 C CA . GLY B 1 279 ? -11.336 5.617 -10.211 1 91.69 279 GLY B CA 1
ATOM 5377 C C . GLY B 1 279 ? -10.812 4.48 -9.352 1 91.69 279 GLY B C 1
ATOM 5378 O O . GLY B 1 279 ? -10.273 4.711 -8.266 1 91.69 279 GLY B O 1
ATOM 5379 N N . ASP B 1 280 ? -10.898 3.32 -9.906 1 92.5 280 ASP B N 1
ATOM 5380 C CA . ASP B 1 280 ? -10.477 2.139 -9.156 1 92.5 280 ASP B CA 1
ATOM 5381 C C . ASP B 1 280 ? -8.953 2.09 -9.031 1 92.5 280 ASP B C 1
ATOM 5383 O O . ASP B 1 280 ? -8.43 1.693 -7.988 1 92.5 280 ASP B O 1
ATOM 5387 N N . THR B 1 281 ? -8.305 2.42 -10.086 1 95.5 281 THR B N 1
ATOM 5388 C CA . THR B 1 281 ? -6.844 2.432 -10.047 1 95.5 281 THR B CA 1
ATOM 5389 C C . THR B 1 281 ? -6.34 3.494 -9.07 1 95.5 281 THR B C 1
ATOM 5391 O O . THR B 1 281 ? -5.469 3.221 -8.242 1 95.5 281 THR B O 1
ATOM 5394 N N . LEU B 1 282 ? -6.93 4.633 -9.148 1 95.31 282 LEU B N 1
ATOM 5395 C CA . LEU B 1 282 ? -6.566 5.711 -8.234 1 95.31 282 LEU B CA 1
ATOM 5396 C C . LEU B 1 282 ? -6.883 5.324 -6.793 1 95.31 282 LEU B C 1
ATOM 5398 O O . LEU B 1 282 ? -6.121 5.645 -5.879 1 95.31 282 LEU B O 1
ATOM 5402 N N . GLY B 1 283 ? -7.941 4.625 -6.66 1 93.25 283 GLY B N 1
ATOM 5403 C CA . GLY B 1 283 ? -8.328 4.148 -5.34 1 93.25 283 GLY B CA 1
ATOM 5404 C C . GLY B 1 283 ? -7.363 3.123 -4.773 1 93.25 283 GLY B C 1
ATOM 5405 O O . GLY B 1 283 ? -6.984 3.201 -3.602 1 93.25 283 GLY B O 1
ATOM 5406 N N . TRP B 1 284 ? -6.914 2.238 -5.613 1 94.31 284 TRP B N 1
ATOM 5407 C CA . TRP B 1 284 ? -5.938 1.22 -5.234 1 94.31 284 TRP B CA 1
ATOM 5408 C C . TRP B 1 284 ? -4.656 1.86 -4.711 1 94.31 284 TRP B C 1
ATOM 5410 O O . TRP B 1 284 ? -4.145 1.47 -3.656 1 94.31 284 TRP B O 1
ATOM 5420 N N . LEU B 1 285 ? -4.281 2.764 -5.418 1 96.69 285 LEU B N 1
ATOM 5421 C CA . LEU B 1 285 ? -3.033 3.43 -5.066 1 96.69 285 LEU B CA 1
ATOM 5422 C C . LEU B 1 285 ? -3.217 4.316 -3.842 1 96.69 285 LEU B C 1
ATOM 5424 O O . LEU B 1 285 ? -2.355 4.355 -2.961 1 96.69 285 LEU B O 1
ATOM 5428 N N . GLY B 1 286 ? -4.312 4.973 -3.77 1 95.06 286 GLY B N 1
ATOM 5429 C CA . GLY B 1 286 ? -4.598 5.844 -2.643 1 95.06 286 GLY B CA 1
ATOM 5430 C C . GLY B 1 286 ? -4.719 5.102 -1.326 1 95.06 286 GLY B C 1
ATOM 5431 O O . GLY B 1 286 ? -4.355 5.633 -0.273 1 95.06 286 GLY B O 1
ATOM 5432 N N . GLU B 1 287 ? -5.207 3.941 -1.373 1 93.88 287 GLU B N 1
ATOM 5433 C CA . GLU B 1 287 ? -5.43 3.146 -0.169 1 93.88 287 GLU B CA 1
ATOM 5434 C C . GLU B 1 287 ? -4.109 2.711 0.455 1 93.88 287 GLU B C 1
ATOM 5436 O O . GLU B 1 287 ? -4.062 2.338 1.63 1 93.88 287 GLU B O 1
ATOM 5441 N N . CYS B 1 288 ? -3.086 2.812 -0.292 1 96.44 288 CYS B N 1
ATOM 5442 C CA . CYS B 1 288 ? -1.776 2.406 0.204 1 96.44 288 CYS B CA 1
ATOM 5443 C C . CYS B 1 288 ? -1.11 3.539 0.976 1 96.44 288 CYS B C 1
ATOM 5445 O O . CYS B 1 288 ? -0.126 3.32 1.684 1 96.44 288 CYS B O 1
ATOM 5447 N N . VAL B 1 289 ? -1.657 4.719 0.89 1 95.5 289 VAL B N 1
ATOM 5448 C CA . VAL B 1 289 ? -0.998 5.902 1.437 1 95.5 289 VAL B CA 1
ATOM 5449 C C . VAL B 1 289 ? -0.841 5.754 2.949 1 95.5 289 VAL B C 1
ATOM 5451 O O . VAL B 1 289 ? 0.274 5.812 3.473 1 95.5 289 VAL B O 1
ATOM 5454 N N . SER B 1 290 ? -1.89 5.461 3.652 1 95.31 290 SER B N 1
ATOM 5455 C CA . SER B 1 290 ? -1.872 5.465 5.113 1 95.31 290 SER B CA 1
ATOM 5456 C C . SER B 1 290 ? -1.053 4.301 5.656 1 95.31 290 SER B C 1
ATOM 5458 O O . SER B 1 290 ? -0.091 4.504 6.402 1 95.31 290 SER B O 1
ATOM 5460 N N . PRO B 1 291 ? -1.337 3.068 5.246 1 96.38 291 PRO B N 1
ATOM 5461 C CA . PRO B 1 291 ? -0.574 1.965 5.836 1 96.38 291 PRO B CA 1
ATOM 5462 C C . PRO B 1 291 ? 0.917 2.043 5.516 1 96.38 291 PRO B C 1
ATOM 5464 O O . PRO B 1 291 ? 1.753 1.793 6.387 1 96.38 291 PRO B O 1
ATOM 5467 N N . LEU B 1 292 ? 1.265 2.389 4.324 1 96.19 292 LEU B N 1
ATOM 5468 C CA . LEU B 1 292 ? 2.674 2.451 3.949 1 96.19 292 LEU B CA 1
ATOM 5469 C C . LEU B 1 292 ? 3.377 3.596 4.672 1 96.19 292 LEU B C 1
ATOM 5471 O O . LEU B 1 292 ? 4.52 3.447 5.109 1 96.19 292 LEU B O 1
ATOM 5475 N N . SER B 1 293 ? 2.709 4.742 4.762 1 95.12 293 SER B N 1
ATOM 5476 C CA . SER B 1 293 ? 3.295 5.883 5.457 1 95.12 293 SER B CA 1
ATOM 5477 C C . SER B 1 293 ? 3.49 5.586 6.941 1 95.12 293 SER B C 1
ATOM 5479 O O . SER B 1 293 ? 4.508 5.965 7.527 1 95.12 293 SER B O 1
ATOM 5481 N N . LEU B 1 294 ? 2.539 4.918 7.488 1 95.62 294 LEU B N 1
ATOM 5482 C CA . LEU B 1 294 ? 2.607 4.613 8.914 1 95.62 294 LEU B CA 1
ATOM 5483 C C . LEU B 1 294 ? 3.705 3.594 9.203 1 95.62 294 LEU B C 1
ATOM 5485 O O . LEU B 1 294 ? 4.414 3.701 10.203 1 95.62 294 LEU B O 1
ATOM 5489 N N . LEU B 1 295 ? 3.873 2.602 8.336 1 95.81 295 LEU B N 1
ATOM 5490 C CA . LEU B 1 295 ? 4.977 1.655 8.461 1 95.81 295 LEU B CA 1
ATOM 5491 C C . LEU B 1 295 ? 6.32 2.371 8.367 1 95.81 295 LEU B C 1
ATOM 5493 O O . LEU B 1 295 ? 7.223 2.115 9.172 1 95.81 295 LEU B O 1
ATOM 5497 N N . ALA B 1 296 ? 6.402 3.236 7.383 1 94 296 ALA B N 1
ATOM 5498 C CA . ALA B 1 296 ? 7.633 3.998 7.195 1 94 296 ALA B CA 1
ATOM 5499 C C . ALA B 1 296 ? 7.918 4.895 8.398 1 94 296 ALA B C 1
ATOM 5501 O O . ALA B 1 296 ? 9.062 5.031 8.82 1 94 296 ALA B O 1
ATOM 5502 N N . MET B 1 297 ? 6.883 5.484 8.898 1 93 297 MET B N 1
ATOM 5503 C CA . MET B 1 297 ? 7.012 6.336 10.078 1 93 297 MET B CA 1
ATOM 5504 C C . MET B 1 297 ? 7.547 5.543 11.266 1 93 297 MET B C 1
ATOM 5506 O O . MET B 1 297 ? 8.414 6.023 11.992 1 93 297 MET B O 1
ATOM 5510 N N . GLY B 1 298 ? 7.051 4.379 11.445 1 93 298 GLY B N 1
ATOM 5511 C CA . GLY B 1 298 ? 7.539 3.533 12.523 1 93 298 GLY B CA 1
ATOM 5512 C C . GLY B 1 298 ? 9.016 3.195 12.398 1 93 298 GLY B C 1
ATOM 5513 O O . GLY B 1 298 ? 9.766 3.305 13.367 1 93 298 GLY B O 1
ATOM 5514 N N . SER B 1 299 ? 9.367 2.797 11.242 1 92.06 299 SER B N 1
ATOM 5515 C CA . SER B 1 299 ? 10.773 2.477 10.992 1 92.06 299 SER B CA 1
ATOM 5516 C C . SER B 1 299 ? 11.656 3.703 11.172 1 92.06 299 SER B C 1
ATOM 5518 O O . SER B 1 299 ? 12.766 3.604 11.711 1 92.06 299 SER B O 1
ATOM 5520 N N . TRP B 1 300 ? 11.156 4.82 10.711 1 89.19 300 TRP B N 1
ATOM 5521 C CA . TRP B 1 300 ? 11.867 6.09 10.836 1 89.19 300 TRP B CA 1
ATOM 5522 C C . TRP B 1 300 ? 12.055 6.469 12.305 1 89.19 300 TRP B C 1
ATOM 5524 O O . TRP B 1 300 ? 13.133 6.91 12.703 1 89.19 300 TRP B O 1
ATOM 5534 N N . MET B 1 301 ? 11.07 6.277 13.125 1 88.31 301 MET B N 1
ATOM 5535 C CA . MET B 1 301 ? 11.109 6.625 14.539 1 88.31 301 MET B CA 1
ATOM 5536 C C . MET B 1 301 ? 12.203 5.844 15.266 1 88.31 301 MET B C 1
ATOM 5538 O O . MET B 1 301 ? 12.906 6.387 16.109 1 88.31 301 MET B O 1
ATOM 5542 N N . HIS B 1 302 ? 12.32 4.621 14.898 1 85.88 302 HIS B N 1
ATOM 5543 C CA . HIS B 1 302 ? 13.367 3.814 15.516 1 85.88 302 HIS B CA 1
ATOM 5544 C C . HIS B 1 302 ? 14.75 4.309 15.109 1 85.88 302 HIS B C 1
ATOM 5546 O O . HIS B 1 302 ? 15.672 4.348 15.938 1 85.88 302 HIS B O 1
ATOM 5552 N N . SER B 1 303 ? 14.859 4.617 13.906 1 80.94 303 SER B N 1
ATOM 5553 C CA . SER B 1 303 ? 16.156 5.07 13.414 1 80.94 303 SER B CA 1
ATOM 5554 C C . SER B 1 303 ? 16.562 6.383 14.07 1 80.94 303 SER B C 1
ATOM 5556 O O . SER B 1 303 ? 17.766 6.641 14.25 1 80.94 303 SER B O 1
ATOM 5558 N N . GLN B 1 304 ? 15.57 7.242 14.414 1 77.25 304 GLN B N 1
ATOM 5559 C CA . GLN B 1 304 ? 15.852 8.523 15.047 1 77.25 304 GLN B CA 1
ATOM 5560 C C . GLN B 1 304 ? 16.141 8.352 16.531 1 77.25 304 GLN B C 1
ATOM 5562 O O . GLN B 1 304 ? 16.859 9.172 17.125 1 77.25 304 GLN B O 1
ATOM 5567 N N . HIS B 1 305 ? 15.445 7.426 17.125 1 67.06 305 HIS B N 1
ATOM 5568 C CA . HIS B 1 305 ? 15.656 7.188 18.547 1 67.06 305 HIS B CA 1
ATOM 5569 C C . HIS B 1 305 ? 17.141 6.969 18.844 1 67.06 305 HIS B C 1
ATOM 5571 O O . HIS B 1 305 ? 17.641 7.438 19.875 1 67.06 305 HIS B O 1
ATOM 5577 N N . TYR B 1 306 ? 17.766 6.43 18.031 1 57.34 306 TYR B N 1
ATOM 5578 C CA . TYR B 1 306 ? 19.188 6.203 18.25 1 57.34 306 TYR B CA 1
ATOM 5579 C C . TYR B 1 306 ? 19.984 7.5 18.094 1 57.34 306 TYR B C 1
ATOM 5581 O O . TYR B 1 306 ? 20.969 7.723 18.812 1 57.34 306 TYR B O 1
ATOM 5589 N N . LEU B 1 307 ? 19.469 8.305 17.328 1 52.34 307 LEU B N 1
ATOM 5590 C CA . LEU B 1 307 ? 20.172 9.562 17.109 1 52.34 307 LEU B CA 1
ATOM 5591 C C . LEU B 1 307 ? 19.938 10.531 18.266 1 52.34 307 LEU B C 1
ATOM 5593 O O . LEU B 1 307 ? 20.812 11.336 18.594 1 52.34 307 LEU B O 1
ATOM 5597 N N . SER B 1 308 ? 18.703 10.516 18.812 1 54.75 308 SER B N 1
ATOM 5598 C CA . SER B 1 308 ? 18.328 11.445 19.875 1 54.75 308 SER B CA 1
ATOM 5599 C C . SER B 1 308 ? 18.969 11.062 21.203 1 54.75 308 SER B C 1
ATOM 5601 O O . SER B 1 308 ? 19.062 11.883 22.109 1 54.75 308 SER B O 1
ATOM 5603 N N . SER B 1 309 ? 19.219 9.758 21.5 1 52.25 309 SER B N 1
ATOM 5604 C CA . SER B 1 309 ? 19.844 9.422 22.781 1 52.25 309 SER B CA 1
ATOM 5605 C C . SER B 1 309 ? 21.094 10.258 23.016 1 52.25 309 SER B C 1
ATOM 5607 O O . SER B 1 309 ? 21.453 10.547 24.172 1 52.25 309 SER B O 1
ATOM 5609 N N . SER B 1 310 ? 21.672 10.805 21.984 1 50.44 310 SER B N 1
ATOM 5610 C CA . SER B 1 310 ? 22.906 11.531 22.219 1 50.44 310 SER B CA 1
ATOM 5611 C C . SER B 1 310 ? 22.641 12.984 22.594 1 50.44 310 SER B C 1
ATOM 5613 O O . SER B 1 310 ? 23.484 13.656 23.188 1 50.44 310 SER B O 1
ATOM 5615 N N . GLN B 1 311 ? 21.672 13.617 22.078 1 55.22 311 GLN B N 1
ATOM 5616 C CA . GLN B 1 311 ? 21.484 15.031 22.359 1 55.22 311 GLN B CA 1
ATOM 5617 C C . GLN B 1 311 ? 20.172 15.281 23.109 1 55.22 311 GLN B C 1
ATOM 5619 O O . GLN B 1 311 ? 19.125 14.766 22.719 1 55.22 311 GLN B O 1
ATOM 5624 N N . ARG B 1 312 ? 20.281 15.828 24.391 1 57.28 312 ARG B N 1
ATOM 5625 C CA . ARG B 1 312 ? 19.297 16.109 25.438 1 57.28 312 ARG B CA 1
ATOM 5626 C C . ARG B 1 312 ? 18.156 16.984 24.891 1 57.28 312 ARG B C 1
ATOM 5628 O O . ARG B 1 312 ? 18.375 18.156 24.594 1 57.28 312 ARG B O 1
ATOM 5635 N N . ILE B 1 313 ? 17.156 16.453 24.109 1 64 313 ILE B N 1
ATOM 5636 C CA . ILE B 1 313 ? 15.969 17.266 23.844 1 64 313 ILE B CA 1
ATOM 5637 C C . ILE B 1 313 ? 15.414 17.812 25.156 1 64 313 ILE B C 1
ATOM 5639 O O . ILE B 1 313 ? 15.32 17.078 26.156 1 64 313 ILE B O 1
ATOM 5643 N N . GLN B 1 314 ? 15.312 19.125 25.234 1 75.38 314 GLN B N 1
ATOM 5644 C CA . GLN B 1 314 ? 14.719 19.734 26.422 1 75.38 314 GLN B CA 1
ATOM 5645 C C . GLN B 1 314 ? 13.258 19.328 26.578 1 75.38 314 GLN B C 1
ATOM 5647 O O . GLN B 1 314 ? 12.414 19.75 25.781 1 75.38 314 GLN B O 1
ATOM 5652 N N . LEU B 1 315 ? 12.984 18.453 27.484 1 83.25 315 LEU B N 1
ATOM 5653 C CA . LEU B 1 315 ? 11.656 17.906 27.75 1 83.25 315 LEU B CA 1
ATOM 5654 C C . LEU B 1 315 ? 10.648 19.031 27.984 1 83.25 315 LEU B C 1
ATOM 5656 O O . LEU B 1 315 ? 9.477 18.906 27.609 1 83.25 315 LEU B O 1
ATOM 5660 N N . SER B 1 316 ? 11.133 20.094 28.578 1 86.38 316 SER B N 1
ATOM 5661 C CA . SER B 1 316 ? 10.242 21.219 28.844 1 86.38 316 SER B CA 1
ATOM 5662 C C . SER B 1 316 ? 9.766 21.875 27.562 1 86.38 316 SER B C 1
ATOM 5664 O O . SER B 1 316 ? 8.586 22.219 27.422 1 86.38 316 SER B O 1
ATOM 5666 N N . LYS B 1 317 ? 10.633 22.047 26.656 1 84.56 317 LYS B N 1
ATOM 5667 C CA . LYS B 1 317 ? 10.273 22.641 25.359 1 84.56 317 LYS B CA 1
ATOM 5668 C C . LYS B 1 317 ? 9.32 21.734 24.594 1 84.56 317 LYS B C 1
ATOM 5670 O O . LYS B 1 317 ? 8.352 22.203 24 1 84.56 317 LYS B O 1
ATOM 5675 N N . LEU B 1 318 ? 9.586 20.484 24.656 1 90.62 318 LEU B N 1
ATOM 5676 C CA . LEU B 1 318 ? 8.742 19.516 23.969 1 90.62 318 LEU B CA 1
ATOM 5677 C C . LEU B 1 318 ? 7.328 19.516 24.562 1 90.62 318 LEU B C 1
ATOM 5679 O O . LEU B 1 318 ? 6.348 19.484 23.812 1 90.62 318 LEU B O 1
ATOM 5683 N N . CYS B 1 319 ? 7.258 19.578 25.875 1 91.75 319 CYS B N 1
ATOM 5684 C CA . CYS B 1 319 ? 5.965 19.594 26.547 1 91.75 319 CYS B CA 1
ATOM 5685 C C . CYS B 1 319 ? 5.176 20.844 26.172 1 91.75 319 CYS B C 1
ATOM 5687 O O . CYS B 1 319 ? 3.963 20.781 25.953 1 91.75 319 CYS B O 1
ATOM 5689 N N . LEU B 1 320 ? 5.867 21.891 26.156 1 88.12 320 LEU B N 1
ATOM 5690 C CA . LEU B 1 320 ? 5.219 23.141 25.781 1 88.12 320 LEU B CA 1
ATOM 5691 C C . LEU B 1 320 ? 4.68 23.078 24.359 1 88.12 320 LEU B C 1
ATOM 5693 O O . LEU B 1 320 ? 3.559 23.516 24.094 1 88.12 320 LEU B O 1
ATOM 5697 N N . PHE B 1 321 ? 5.422 22.516 23.484 1 90.38 321 PHE B N 1
ATOM 5698 C CA . PHE B 1 321 ? 4.996 22.359 22.094 1 90.38 321 PHE B CA 1
ATOM 5699 C C . PHE B 1 321 ? 3.795 21.438 22 1 90.38 321 PHE B C 1
ATOM 5701 O O . PHE B 1 321 ? 2.875 21.688 21.219 1 90.38 321 PHE B O 1
ATOM 5708 N N . MET B 1 322 ? 3.818 20.406 22.75 1 93.75 322 MET B N 1
ATOM 5709 C CA . MET B 1 322 ? 2.721 19.453 22.719 1 93.75 322 MET B CA 1
ATOM 5710 C C . MET B 1 322 ? 1.432 20.078 23.234 1 93.75 322 MET B C 1
ATOM 5712 O O . MET B 1 322 ? 0.352 19.812 22.703 1 93.75 322 MET B O 1
ATOM 5716 N N . VAL B 1 323 ? 1.58 20.875 24.25 1 93.06 323 VAL B N 1
ATOM 5717 C CA . VAL B 1 323 ? 0.407 21.547 24.797 1 93.06 323 VAL B CA 1
ATOM 5718 C C . VAL B 1 323 ? -0.16 22.516 23.75 1 93.06 323 VAL B C 1
ATOM 5720 O O . VAL B 1 323 ? -1.375 22.562 23.547 1 93.06 323 VAL B O 1
ATOM 5723 N N . PHE B 1 324 ? 0.702 23.172 23.125 1 92.69 324 PHE B N 1
ATOM 5724 C CA . PHE B 1 324 ? 0.268 24.125 22.109 1 92.69 324 PHE B CA 1
ATOM 5725 C C . PHE B 1 324 ? -0.364 23.406 20.938 1 92.69 324 PHE B C 1
ATOM 5727 O O . PHE B 1 324 ? -1.43 23.797 20.453 1 92.69 324 PHE B O 1
ATOM 5734 N N . LYS B 1 325 ? 0.269 22.391 20.469 1 93.94 325 LYS B N 1
ATOM 5735 C CA . LYS B 1 325 ? -0.166 21.688 19.281 1 93.94 325 LYS B CA 1
ATOM 5736 C C . LYS B 1 325 ? -1.441 20.891 19.547 1 93.94 325 LYS B C 1
ATOM 5738 O O . LYS B 1 325 ? -2.355 20.875 18.719 1 93.94 325 LYS B O 1
ATOM 5743 N N . LEU B 1 326 ? -1.599 20.266 20.734 1 95 326 LEU B N 1
ATOM 5744 C CA . LEU B 1 326 ? -2.672 19.312 20.969 1 95 326 LEU B CA 1
ATOM 5745 C C . LEU B 1 326 ? -3.848 19.969 21.688 1 95 326 LEU B C 1
ATOM 5747 O O . LEU B 1 326 ? -4.953 19.422 21.703 1 95 326 LEU B O 1
ATOM 5751 N N . ILE B 1 327 ? -3.623 21.188 22.234 1 95 327 ILE B N 1
ATOM 5752 C CA . ILE B 1 327 ? -4.699 21.844 22.984 1 95 327 ILE B CA 1
ATOM 5753 C C . ILE B 1 327 ? -4.992 23.219 22.359 1 95 327 ILE B C 1
ATOM 5755 O O . ILE B 1 327 ? -6.125 23.484 21.969 1 95 327 ILE B O 1
ATOM 5759 N N . ALA B 1 328 ? -4.008 24.047 22.219 1 95.81 328 ALA B N 1
ATOM 5760 C CA . ALA B 1 328 ? -4.207 25.422 21.781 1 95.81 328 ALA B CA 1
ATOM 5761 C C . ALA B 1 328 ? -4.699 25.484 20.344 1 95.81 328 ALA B C 1
ATOM 5763 O O . ALA B 1 328 ? -5.617 26.25 20.016 1 95.81 328 ALA B O 1
ATOM 5764 N N . ILE B 1 329 ? -4.082 24.719 19.484 1 96.25 329 ILE B N 1
ATOM 5765 C CA . ILE B 1 329 ? -4.418 24.766 18.062 1 96.25 329 ILE B CA 1
ATOM 5766 C C . ILE B 1 329 ? -5.848 24.266 17.859 1 96.25 329 ILE B C 1
ATOM 5768 O O . ILE B 1 329 ? -6.645 24.922 17.188 1 96.25 329 ILE B O 1
ATOM 5772 N N . PRO B 1 330 ? -6.277 23.109 18.438 1 96.81 330 PRO B N 1
ATOM 5773 C CA . PRO B 1 330 ? -7.676 22.703 18.297 1 96.81 330 PRO B CA 1
ATOM 5774 C C . PRO B 1 330 ? -8.656 23.672 18.953 1 96.81 330 PRO B C 1
ATOM 5776 O O . PRO B 1 330 ? -9.781 23.828 18.469 1 96.81 330 PRO B O 1
ATOM 5779 N N . LEU B 1 331 ? -8.242 24.328 20.047 1 96.81 331 LEU B N 1
ATOM 5780 C CA . LEU B 1 331 ? -9.094 25.328 20.656 1 96.81 331 LEU B CA 1
ATOM 5781 C C . LEU B 1 331 ? -9.297 26.516 19.734 1 96.81 331 LEU B C 1
ATOM 5783 O O . LEU B 1 331 ? -10.391 27.078 19.641 1 96.81 331 LEU B O 1
ATOM 5787 N N . LEU B 1 332 ? -8.203 26.906 19.156 1 97.19 332 LEU B N 1
ATOM 5788 C CA . LEU B 1 332 ? -8.297 27.969 18.141 1 97.19 332 LEU B CA 1
ATOM 5789 C C . LEU B 1 332 ? -9.211 27.547 17 1 97.19 332 LEU B C 1
ATOM 5791 O O . LEU B 1 332 ? -9.977 28.375 16.484 1 97.19 332 LEU B O 1
ATOM 5795 N N . MET B 1 333 ? -9.164 26.297 16.609 1 97.5 333 MET B N 1
ATOM 5796 C CA . MET B 1 333 ? -9.992 25.781 15.523 1 97.5 333 MET B CA 1
ATOM 5797 C C . MET B 1 333 ? -11.469 25.812 15.906 1 97.5 333 MET B C 1
ATOM 5799 O O . MET B 1 333 ? -12.336 26.031 15.062 1 97.5 333 MET B O 1
ATOM 5803 N N . VAL B 1 334 ? -11.758 25.562 17.203 1 97.12 334 VAL B N 1
ATOM 5804 C CA . VAL B 1 334 ? -13.141 25.641 17.672 1 97.12 334 VAL B CA 1
ATOM 5805 C C . VAL B 1 334 ? -13.68 27.047 17.422 1 97.12 334 VAL B C 1
ATOM 5807 O O . VAL B 1 334 ? -14.797 27.203 16.906 1 97.12 334 VAL B O 1
ATOM 5810 N N . GLY B 1 335 ? -12.922 28.047 17.781 1 97.25 335 GLY B N 1
ATOM 5811 C CA . GLY B 1 335 ? -13.32 29.438 17.547 1 97.25 335 GLY B CA 1
ATOM 5812 C C . GLY B 1 335 ? -13.5 29.75 16.062 1 97.25 335 GLY B C 1
ATOM 5813 O O . GLY B 1 335 ? -14.469 30.406 15.688 1 97.25 335 GLY B O 1
ATOM 5814 N N . LEU B 1 336 ? -12.625 29.25 15.266 1 97.5 336 LEU B N 1
ATOM 5815 C CA . LEU B 1 336 ? -12.664 29.531 13.836 1 97.5 336 LEU B CA 1
ATOM 5816 C C . LEU B 1 336 ? -13.844 28.812 13.18 1 97.5 336 LEU B C 1
ATOM 5818 O O . LEU B 1 336 ? -14.484 29.359 12.281 1 97.5 336 LEU B O 1
ATOM 5822 N N . ALA B 1 337 ? -14.023 27.562 13.594 1 96.56 337 ALA B N 1
ATOM 5823 C CA . ALA B 1 337 ? -15.141 26.797 13.055 1 96.56 337 ALA B CA 1
ATOM 5824 C C . ALA B 1 337 ? -16.469 27.484 13.367 1 96.56 337 ALA B C 1
ATOM 5826 O O . ALA B 1 337 ? -17.391 27.484 12.539 1 96.56 337 ALA B O 1
ATOM 5827 N N . LYS B 1 338 ? -16.609 28.094 14.531 1 95.62 338 LYS B N 1
ATOM 5828 C CA . LYS B 1 338 ? -17.812 28.828 14.906 1 95.62 338 LYS B CA 1
ATOM 5829 C C . LYS B 1 338 ? -17.953 30.109 14.102 1 95.62 338 LYS B C 1
ATOM 5831 O O . LYS B 1 338 ? -19.047 30.453 13.648 1 95.62 338 LYS B O 1
ATOM 5836 N N . CYS B 1 339 ? -16.859 30.797 13.93 1 95.75 339 CYS B N 1
ATOM 5837 C CA . CYS B 1 339 ? -16.859 32.031 13.188 1 95.75 339 CYS B CA 1
ATOM 5838 C C . CYS B 1 339 ? -17.25 31.812 11.734 1 95.75 339 CYS B C 1
ATOM 5840 O O . CYS B 1 339 ? -17.953 32.625 11.141 1 95.75 339 CYS B O 1
ATOM 5842 N N . MET B 1 340 ? -16.828 30.719 11.172 1 94.69 340 MET B N 1
ATOM 5843 C CA . MET B 1 340 ? -17.094 30.406 9.766 1 94.69 340 MET B CA 1
ATOM 5844 C C . MET B 1 340 ? -18.406 29.656 9.609 1 94.69 340 MET B C 1
ATOM 5846 O O . MET B 1 340 ? -18.828 29.359 8.492 1 94.69 340 MET B O 1
ATOM 5850 N N . LYS B 1 341 ? -19.109 29.312 10.641 1 93.44 341 LYS B N 1
ATOM 5851 C CA . LYS B 1 341 ? -20.422 28.656 10.664 1 93.44 341 LYS B CA 1
ATOM 5852 C C . LYS B 1 341 ? -20.375 27.328 9.906 1 93.44 341 LYS B C 1
ATOM 5854 O O . LYS B 1 341 ? -21.203 27.078 9.039 1 93.44 341 LYS B O 1
ATOM 5859 N N . LEU B 1 342 ? -19.438 26.547 10.297 1 94.06 342 LEU B N 1
ATOM 5860 C CA . LEU B 1 342 ? -19.344 25.219 9.695 1 94.06 342 LEU B CA 1
ATOM 5861 C C . LEU B 1 342 ? -20.469 24.312 10.195 1 94.06 342 LEU B C 1
ATOM 5863 O O . LEU B 1 342 ? -20.922 24.453 11.336 1 94.06 342 LEU B O 1
ATOM 5867 N N . ASN B 1 343 ? -20.922 23.438 9.328 1 93.19 343 ASN B N 1
ATOM 5868 C CA . ASN B 1 343 ? -21.906 22.453 9.766 1 93.19 343 ASN B CA 1
ATOM 5869 C C . ASN B 1 343 ? -21.312 21.469 10.773 1 93.19 343 ASN B C 1
ATOM 5871 O O . ASN B 1 343 ? -20.109 21.484 11.023 1 93.19 343 ASN B O 1
ATOM 5875 N N . ASP B 1 344 ? -22.078 20.688 11.375 1 93.31 344 ASP B N 1
ATOM 5876 C CA . ASP B 1 344 ? -21.688 19.812 12.469 1 93.31 344 ASP B CA 1
ATOM 5877 C C . ASP B 1 344 ? -20.578 18.844 12.023 1 93.31 344 ASP B C 1
ATOM 5879 O O . ASP B 1 344 ? -19.578 18.672 12.727 1 93.31 344 ASP B O 1
ATOM 5883 N N . GLU B 1 345 ? -20.766 18.297 10.867 1 92.56 345 GLU B N 1
ATOM 5884 C CA . GLU B 1 345 ? -19.781 17.328 10.375 1 92.56 345 GLU B CA 1
ATOM 5885 C C . GLU B 1 345 ? -18.438 18 10.086 1 92.56 345 GLU B C 1
ATOM 5887 O O . GLU B 1 345 ? -17.391 17.516 10.516 1 92.56 345 GLU B O 1
ATOM 5892 N N . ALA B 1 346 ? -18.531 19.125 9.445 1 94 346 ALA B N 1
ATOM 5893 C CA . ALA B 1 346 ? -17.312 19.844 9.07 1 94 346 ALA B CA 1
ATOM 5894 C C . ALA B 1 346 ? -16.609 20.406 10.305 1 94 346 ALA B C 1
ATOM 5896 O O . ALA B 1 346 ? -15.375 20.391 10.391 1 94 346 ALA B O 1
ATOM 5897 N N . GLY B 1 347 ? -17.422 20.906 11.188 1 95.44 347 GLY B N 1
ATOM 5898 C CA . GLY B 1 347 ? -16.844 21.469 12.406 1 95.44 347 GLY B CA 1
ATOM 5899 C C . GLY B 1 347 ? -16.109 20.438 13.242 1 95.44 347 GLY B C 1
ATOM 5900 O O . GLY B 1 347 ? -14.984 20.672 13.688 1 95.44 347 GLY B O 1
ATOM 5901 N N . ARG B 1 348 ? -16.688 19.344 13.414 1 94.88 348 ARG B N 1
ATOM 5902 C CA . ARG B 1 348 ? -16.062 18.281 14.195 1 94.88 348 ARG B CA 1
ATOM 5903 C C . ARG B 1 348 ? -14.797 17.781 13.508 1 94.88 348 ARG B C 1
ATOM 5905 O O . ARG B 1 348 ? -13.773 17.562 14.156 1 94.88 348 ARG B O 1
ATOM 5912 N N . ALA B 1 349 ? -14.938 17.531 12.195 1 95.12 349 ALA B N 1
ATOM 5913 C CA . ALA B 1 349 ? -13.773 17.078 11.438 1 95.12 349 ALA B CA 1
ATOM 5914 C C . ALA B 1 349 ? -12.617 18.062 11.562 1 95.12 349 ALA B C 1
ATOM 5916 O O . ALA B 1 349 ? -11.469 17.672 11.773 1 95.12 349 ALA B O 1
ATOM 5917 N N . ALA B 1 350 ? -12.914 19.359 11.477 1 96.69 350 ALA B N 1
ATOM 5918 C CA . ALA B 1 350 ? -11.891 20.391 11.531 1 96.69 350 ALA B CA 1
ATOM 5919 C C . ALA B 1 350 ? -11.172 20.391 12.883 1 96.69 350 ALA B C 1
ATOM 5921 O O . ALA B 1 350 ? -9.945 20.453 12.93 1 96.69 350 ALA B O 1
ATOM 5922 N N . ILE B 1 351 ? -11.883 20.266 13.93 1 96.88 351 ILE B N 1
ATOM 5923 C CA . ILE B 1 351 ? -11.32 20.297 15.273 1 96.88 351 ILE B CA 1
ATOM 5924 C C . ILE B 1 351 ? -10.461 19.062 15.508 1 96.88 351 ILE B C 1
ATOM 5926 O O . ILE B 1 351 ? -9.352 19.156 16.031 1 96.88 351 ILE B O 1
ATOM 5930 N N . LEU B 1 352 ? -10.938 18 15.062 1 95.44 352 LEU B N 1
ATOM 5931 C CA . LEU B 1 352 ? -10.203 16.75 15.273 1 95.44 352 LEU B CA 1
ATOM 5932 C C . LEU B 1 352 ? -8.945 16.703 14.414 1 95.44 352 LEU B C 1
ATOM 5934 O O . LEU B 1 352 ? -7.891 16.25 14.859 1 95.44 352 LEU B O 1
ATOM 5938 N N . ILE B 1 353 ? -9.047 17.141 13.188 1 96.5 353 ILE B N 1
ATOM 5939 C CA . ILE B 1 353 ? -7.883 17.188 12.312 1 96.5 353 ILE B CA 1
ATOM 5940 C C . ILE B 1 353 ? -6.848 18.156 12.883 1 96.5 353 ILE B C 1
ATOM 5942 O O . ILE B 1 353 ? -5.648 17.891 12.844 1 96.5 353 ILE B O 1
ATOM 5946 N N . ALA B 1 354 ? -7.359 19.25 13.43 1 96.81 354 ALA B N 1
ATOM 5947 C CA . ALA B 1 354 ? -6.461 20.234 14.031 1 96.81 354 ALA B CA 1
ATOM 5948 C C . ALA B 1 354 ? -5.723 19.641 15.234 1 96.81 354 ALA B C 1
ATOM 5950 O O . ALA B 1 354 ? -4.648 20.125 15.602 1 96.81 354 ALA B O 1
ATOM 5951 N N . SER B 1 355 ? -6.238 18.625 15.828 1 95.94 355 SER B N 1
ATOM 5952 C CA . SER B 1 355 ? -5.645 18.016 17.016 1 95.94 355 SER B CA 1
ATOM 5953 C C . SER B 1 355 ? -4.652 16.922 16.641 1 95.94 355 SER B C 1
ATOM 5955 O O . SER B 1 355 ? -4.016 16.328 17.516 1 95.94 355 SER B O 1
ATOM 5957 N N . LEU B 1 356 ? -4.496 16.641 15.391 1 96.12 356 LEU B N 1
ATOM 5958 C CA . LEU B 1 356 ? -3.58 15.602 14.938 1 96.12 356 LEU B CA 1
ATOM 5959 C C . LEU B 1 356 ? -2.133 16.078 15.023 1 96.12 356 LEU B C 1
ATOM 5961 O O . LEU B 1 356 ? -1.872 17.281 15.023 1 96.12 356 LEU B O 1
ATOM 5965 N N . PRO B 1 357 ? -1.193 15.164 15.141 1 95.12 357 PRO B N 1
ATOM 5966 C CA . PRO B 1 357 ? 0.221 15.547 15.164 1 95.12 357 PRO B CA 1
ATOM 5967 C C . PRO B 1 357 ? 0.702 16.094 13.82 1 95.12 357 PRO B C 1
ATOM 5969 O O . PRO B 1 357 ? -0.022 16.016 12.82 1 95.12 357 PRO B O 1
ATOM 5972 N N . ILE B 1 358 ? 1.876 16.641 13.859 1 95.19 358 ILE B N 1
ATOM 5973 C CA . ILE B 1 358 ? 2.457 17.156 12.625 1 95.19 358 ILE B CA 1
ATOM 5974 C C . ILE B 1 358 ? 2.988 16.016 11.773 1 95.19 358 ILE B C 1
ATOM 5976 O O . ILE B 1 358 ? 3.24 14.922 12.289 1 95.19 358 ILE B O 1
ATOM 5980 N N . SER B 1 359 ? 3.088 16.203 10.555 1 92.19 359 SER B N 1
ATOM 5981 C CA . SER B 1 359 ? 3.492 15.211 9.578 1 92.19 359 SER B CA 1
ATOM 5982 C C . SER B 1 359 ? 5 14.977 9.609 1 92.19 359 SER B C 1
ATOM 5984 O O . SER B 1 359 ? 5.766 15.898 9.898 1 92.19 359 SER B O 1
ATOM 5986 N N . MET B 1 360 ? 5.398 13.805 9.305 1 88.81 360 MET B N 1
ATOM 5987 C CA . MET B 1 360 ? 6.809 13.461 9.172 1 88.81 360 MET B CA 1
ATOM 5988 C C . MET B 1 360 ? 7.465 14.273 8.055 1 88.81 360 MET B C 1
ATOM 5990 O O . MET B 1 360 ? 8.688 14.461 8.055 1 88.81 360 MET B O 1
ATOM 5994 N N . ALA B 1 361 ? 6.633 14.773 7.168 1 87.75 361 ALA B N 1
ATOM 5995 C CA . ALA B 1 361 ? 7.133 15.617 6.09 1 87.75 361 ALA B CA 1
ATOM 5996 C C . ALA B 1 361 ? 7.789 16.875 6.645 1 87.75 361 ALA B C 1
ATOM 5998 O O . ALA B 1 361 ? 8.648 17.484 5.992 1 87.75 361 ALA B O 1
ATOM 5999 N N . SER B 1 362 ? 7.371 17.266 7.797 1 91.38 362 SER B N 1
ATOM 6000 C CA . SER B 1 362 ? 8 18.422 8.43 1 91.38 362 SER B CA 1
ATOM 6001 C C . SER B 1 362 ? 9.477 18.156 8.727 1 91.38 362 SER B C 1
ATOM 6003 O O . SER B 1 362 ? 10.328 19.016 8.516 1 91.38 362 SER B O 1
ATOM 6005 N N . PHE B 1 363 ? 9.789 16.969 9.18 1 86.44 363 PHE B N 1
ATOM 6006 C CA . PHE B 1 363 ? 11.172 16.578 9.438 1 86.44 363 PHE B CA 1
ATOM 6007 C C . PHE B 1 363 ? 11.984 16.578 8.148 1 86.44 363 PHE B C 1
ATOM 6009 O O . PHE B 1 363 ? 13.141 17 8.133 1 86.44 363 PHE B O 1
ATOM 6016 N N . SER B 1 364 ? 11.336 16.047 7.152 1 85.44 364 SER B N 1
ATOM 6017 C CA . SER B 1 364 ? 12.023 15.984 5.867 1 85.44 364 SER B CA 1
ATOM 6018 C C . SER B 1 364 ? 12.43 17.375 5.395 1 85.44 364 SER B C 1
ATOM 6020 O O . SER B 1 364 ? 13.539 17.562 4.883 1 85.44 364 SER B O 1
ATOM 6022 N N . LEU B 1 365 ? 11.586 18.359 5.582 1 86.12 365 LEU B N 1
ATOM 6023 C CA . LEU B 1 365 ? 11.883 19.734 5.207 1 86.12 365 LEU B CA 1
ATOM 6024 C C . LEU B 1 365 ? 12.984 20.312 6.094 1 86.12 365 LEU B C 1
ATOM 6026 O O . LEU B 1 365 ? 13.922 20.938 5.602 1 86.12 365 LEU B O 1
ATOM 6030 N N . GLY B 1 366 ? 12.875 20.062 7.312 1 86.69 366 GLY B N 1
ATOM 6031 C CA . GLY B 1 366 ? 13.914 20.5 8.234 1 86.69 366 GLY B CA 1
ATOM 6032 C C . GLY B 1 366 ? 15.266 19.875 7.945 1 86.69 366 GLY B C 1
ATOM 6033 O O . GLY B 1 366 ? 16.297 20.547 8.031 1 86.69 366 GLY B O 1
ATOM 6034 N N . HIS B 1 367 ? 15.195 18.641 7.574 1 83.25 367 HIS B N 1
ATOM 6035 C CA . HIS B 1 367 ? 16.422 17.906 7.266 1 83.25 367 HIS B CA 1
ATOM 6036 C C . HIS B 1 367 ? 17.062 18.438 5.988 1 83.25 367 HIS B C 1
ATOM 6038 O O . HIS B 1 367 ? 18.281 18.578 5.918 1 83.25 367 HIS B O 1
ATOM 6044 N N . GLN B 1 368 ? 16.281 18.719 5.078 1 83.12 368 GLN B N 1
ATOM 6045 C CA . GLN B 1 368 ? 16.766 19.234 3.799 1 83.12 368 GLN B CA 1
ATOM 6046 C C . GLN B 1 368 ? 17.469 20.578 3.971 1 83.12 368 GLN B C 1
ATOM 6048 O O . GLN B 1 368 ? 18.469 20.859 3.297 1 83.12 368 GLN B O 1
ATOM 6053 N N . TYR B 1 369 ? 16.984 21.375 4.84 1 84.25 369 TYR B N 1
ATOM 6054 C CA . TYR B 1 369 ? 17.531 22.719 5.012 1 84.25 369 TYR B CA 1
ATOM 6055 C C . TYR B 1 369 ? 18.359 22.812 6.281 1 84.25 369 TYR B C 1
ATOM 6057 O O . TYR B 1 369 ? 18.781 23.906 6.676 1 84.25 369 TYR B O 1
ATOM 6065 N N . ASN B 1 370 ? 18.5 21.625 6.898 1 84.81 370 ASN B N 1
ATOM 6066 C CA . ASN B 1 370 ? 19.344 21.484 8.078 1 84.81 370 ASN B CA 1
ATOM 6067 C C . ASN B 1 370 ? 18.938 22.484 9.172 1 84.81 370 ASN B C 1
ATOM 6069 O O . ASN B 1 370 ? 19.781 23.219 9.688 1 84.81 370 ASN B O 1
ATOM 6073 N N . VAL B 1 371 ? 17.672 22.562 9.398 1 86.5 371 VAL B N 1
ATOM 6074 C CA . VAL B 1 371 ? 17.172 23.453 10.438 1 86.5 371 VAL B CA 1
ATOM 6075 C C . VAL B 1 371 ? 16.141 22.734 11.305 1 86.5 371 VAL B C 1
ATOM 6077 O O . VAL B 1 371 ? 15.172 22.156 10.781 1 86.5 371 VAL B O 1
ATOM 6080 N N . GLY B 1 372 ? 16.328 22.656 12.57 1 87.81 372 GLY B N 1
ATOM 6081 C CA . GLY B 1 372 ? 15.336 22.203 13.531 1 87.81 372 GLY B CA 1
ATOM 6082 C C . GLY B 1 372 ? 15.008 20.719 13.391 1 87.81 372 GLY B C 1
ATOM 6083 O O . GLY B 1 372 ? 13.891 20.297 13.688 1 87.81 372 GLY B O 1
ATOM 6084 N N . GLU B 1 373 ? 15.891 19.938 12.93 1 85.19 373 GLU B N 1
ATOM 6085 C CA . GLU B 1 373 ? 15.656 18.531 12.656 1 85.19 373 GLU B CA 1
ATOM 6086 C C . GLU B 1 373 ? 15.273 17.781 13.93 1 85.19 373 GLU B C 1
ATOM 6088 O O . GLU B 1 373 ? 14.305 17.016 13.945 1 85.19 373 GLU B O 1
ATOM 6093 N N . LYS B 1 374 ? 15.977 18.062 14.914 1 84.94 374 LYS B N 1
ATOM 6094 C CA . LYS B 1 374 ? 15.773 17.344 16.172 1 84.94 374 LYS B CA 1
ATOM 6095 C C . LYS B 1 374 ? 14.422 17.703 16.781 1 84.94 374 LYS B C 1
ATOM 6097 O O . LYS B 1 374 ? 13.695 16.812 17.234 1 84.94 374 LYS B O 1
ATOM 6102 N N . ASP B 1 375 ? 14.109 18.984 16.766 1 88.12 375 ASP B N 1
ATOM 6103 C CA . ASP B 1 375 ? 12.844 19.453 17.312 1 88.12 375 ASP B CA 1
ATOM 6104 C C . ASP B 1 375 ? 11.664 18.859 16.547 1 88.12 375 ASP B C 1
ATOM 6106 O O . ASP B 1 375 ? 10.695 18.406 17.141 1 88.12 375 ASP B O 1
ATOM 6110 N N . LEU B 1 376 ? 11.766 18.891 15.297 1 91.12 376 LEU B N 1
ATOM 6111 C CA . LEU B 1 376 ? 10.688 18.391 14.461 1 91.12 376 LEU B CA 1
ATOM 6112 C C . LEU B 1 376 ? 10.508 16.875 14.641 1 91.12 376 LEU B C 1
ATOM 6114 O O . LEU B 1 376 ? 9.375 16.391 14.719 1 91.12 376 LEU B O 1
ATOM 6118 N N . ALA B 1 377 ? 11.641 16.203 14.758 1 88.75 377 ALA B N 1
ATOM 6119 C CA . ALA B 1 377 ? 11.578 14.766 14.969 1 88.75 377 ALA B CA 1
ATOM 6120 C C . ALA B 1 377 ? 10.898 14.43 16.297 1 88.75 377 ALA B C 1
ATOM 6122 O O . ALA B 1 377 ? 10.062 13.531 16.375 1 88.75 377 ALA B O 1
ATOM 6123 N N . ALA B 1 378 ? 11.242 15.148 17.25 1 89.81 378 ALA B N 1
ATOM 6124 C CA . ALA B 1 378 ? 10.672 14.945 18.578 1 89.81 378 ALA B CA 1
ATOM 6125 C C . ALA B 1 378 ? 9.18 15.273 18.594 1 89.81 378 ALA B C 1
ATOM 6127 O O . ALA B 1 378 ? 8.391 14.562 19.219 1 89.81 378 ALA B O 1
ATOM 6128 N N . ASN B 1 379 ? 8.836 16.281 17.922 1 91.94 379 ASN B N 1
ATOM 6129 C CA . ASN B 1 379 ? 7.438 16.703 17.859 1 91.94 379 ASN B CA 1
ATOM 6130 C C . ASN B 1 379 ? 6.582 15.656 17.141 1 91.94 379 ASN B C 1
ATOM 6132 O O . ASN B 1 379 ? 5.473 15.352 17.578 1 91.94 379 ASN B O 1
ATOM 6136 N N . VAL B 1 380 ? 7.078 15.172 16.047 1 91.81 380 VAL B N 1
ATOM 6137 C CA . VAL B 1 380 ? 6.359 14.156 15.281 1 91.81 380 VAL B CA 1
ATOM 6138 C C . VAL B 1 380 ? 6.148 12.914 16.141 1 91.81 380 VAL B C 1
ATOM 6140 O O . VAL B 1 380 ? 5.039 12.391 16.219 1 91.81 380 VAL B O 1
ATOM 6143 N N . THR B 1 381 ? 7.195 12.477 16.828 1 90.56 381 THR B N 1
ATOM 6144 C CA . THR B 1 381 ? 7.156 11.25 17.625 1 90.56 381 THR B CA 1
ATOM 6145 C C . THR B 1 381 ? 6.227 11.406 18.828 1 90.56 381 THR B C 1
ATOM 6147 O O . THR B 1 381 ? 5.324 10.594 19.031 1 90.56 381 THR B O 1
ATOM 6150 N N . ALA B 1 382 ? 6.414 12.453 19.531 1 92.12 382 ALA B N 1
ATOM 6151 C CA . ALA B 1 382 ? 5.605 12.688 20.734 1 92.12 382 ALA B CA 1
ATOM 6152 C C . ALA B 1 382 ? 4.141 12.914 20.359 1 92.12 382 ALA B C 1
ATOM 6154 O O . ALA B 1 382 ? 3.24 12.406 21.031 1 92.12 382 ALA B O 1
ATOM 6155 N N . GLY B 1 383 ? 3.943 13.641 19.312 1 93.81 383 GLY B N 1
ATOM 6156 C CA . GLY B 1 383 ? 2.584 13.891 18.859 1 93.81 383 GLY B CA 1
ATOM 6157 C C . GLY B 1 383 ? 1.854 12.625 18.453 1 93.81 383 GLY B C 1
ATOM 6158 O O . GLY B 1 383 ? 0.664 12.469 18.734 1 93.81 383 GLY B O 1
ATOM 6159 N N . THR B 1 384 ? 2.541 11.797 17.797 1 91.12 384 THR B N 1
ATOM 6160 C CA . THR B 1 384 ? 1.951 10.555 17.312 1 91.12 384 THR B CA 1
ATOM 6161 C C . THR B 1 384 ? 1.554 9.664 18.5 1 91.12 384 THR B C 1
ATOM 6163 O O . THR B 1 384 ? 0.475 9.062 18.484 1 91.12 384 THR B O 1
ATOM 6166 N N . VAL B 1 385 ? 2.32 9.648 19.516 1 90.69 385 VAL B N 1
ATOM 6167 C CA . VAL B 1 385 ? 2.039 8.828 20.688 1 90.69 385 VAL B CA 1
ATOM 6168 C C . VAL B 1 385 ? 0.864 9.422 21.469 1 90.69 385 VAL B C 1
ATOM 6170 O O . VAL B 1 385 ? -0.016 8.688 21.922 1 90.69 385 VAL B O 1
ATOM 6173 N N . LEU B 1 386 ? 0.805 10.672 21.531 1 94.75 386 LEU B N 1
ATOM 6174 C CA . LEU B 1 386 ? -0.18 11.359 22.359 1 94.75 386 LEU B CA 1
ATOM 6175 C C . LEU B 1 386 ? -1.49 11.547 21.594 1 94.75 386 LEU B C 1
ATOM 6177 O O . LEU B 1 386 ? -2.49 11.977 22.188 1 94.75 386 LEU B O 1
ATOM 6181 N N . MET B 1 387 ? -1.457 11.219 20.344 1 93.62 387 MET B N 1
ATOM 6182 C CA . MET B 1 387 ? -2.648 11.461 19.531 1 93.62 387 MET B CA 1
ATOM 6183 C C . MET B 1 387 ? -3.812 10.594 20.016 1 93.62 387 MET B C 1
ATOM 6185 O O . MET B 1 387 ? -4.965 11.023 19.969 1 93.62 387 MET B O 1
ATOM 6189 N N . LEU B 1 388 ? -3.541 9.391 20.5 1 92.69 388 LEU B N 1
ATOM 6190 C CA . LEU B 1 388 ? -4.586 8.461 20.906 1 92.69 388 LEU B CA 1
ATOM 6191 C C . LEU B 1 388 ? -5.426 9.047 22.047 1 92.69 388 LEU B C 1
ATOM 6193 O O . LEU B 1 388 ? -6.625 9.281 21.875 1 92.69 388 LEU B O 1
ATOM 6197 N N . PRO B 1 389 ? -4.855 9.383 23.188 1 93.88 389 PRO B N 1
ATOM 6198 C CA . PRO B 1 389 ? -5.672 9.93 24.266 1 93.88 389 PRO B CA 1
ATOM 6199 C C . PRO B 1 389 ? -6.25 11.305 23.938 1 93.88 389 PRO B C 1
ATOM 6201 O O . PRO B 1 389 ? -7.371 11.625 24.344 1 93.88 389 PRO B O 1
ATOM 6204 N N . THR B 1 390 ? -5.551 12.102 23.188 1 94.5 390 THR B N 1
ATOM 6205 C CA . THR B 1 390 ? -5.996 13.469 22.922 1 94.5 390 THR B CA 1
ATOM 6206 C C . THR B 1 390 ? -7.223 13.469 22.016 1 94.5 390 THR B C 1
ATOM 6208 O O . THR B 1 390 ? -8.172 14.219 22.25 1 94.5 390 THR B O 1
ATOM 6211 N N . ILE B 1 391 ? -7.207 12.633 20.984 1 94.62 391 ILE B N 1
ATOM 6212 C CA . ILE B 1 391 ? -8.344 12.578 20.078 1 94.62 391 ILE B CA 1
ATOM 6213 C C . ILE B 1 391 ? -9.578 12.078 20.812 1 94.62 391 ILE B C 1
ATOM 6215 O O . ILE B 1 391 ? -10.68 12.594 20.609 1 94.62 391 ILE B O 1
ATOM 6219 N N . ILE B 1 392 ? -9.414 11.109 21.703 1 93.75 392 ILE B N 1
ATOM 6220 C CA . ILE B 1 392 ? -10.523 10.57 22.484 1 93.75 392 ILE B CA 1
ATOM 6221 C C . ILE B 1 392 ? -11.062 11.648 23.406 1 93.75 392 ILE B C 1
ATOM 6223 O O . ILE B 1 392 ? -12.281 11.844 23.516 1 93.75 392 ILE B O 1
ATOM 6227 N N . VAL B 1 393 ? -10.188 12.367 24.047 1 94.56 393 VAL B N 1
ATOM 6228 C CA . VAL B 1 393 ? -10.586 13.414 24.984 1 94.56 393 VAL B CA 1
ATOM 6229 C C . VAL B 1 393 ? -11.328 14.523 24.25 1 94.56 393 VAL B C 1
ATOM 6231 O O . VAL B 1 393 ? -12.352 15.016 24.719 1 94.56 393 VAL B O 1
ATOM 6234 N N . TRP B 1 394 ? -10.812 14.891 23.094 1 95.31 394 TRP B N 1
ATOM 6235 C CA . TRP B 1 394 ? -11.469 15.938 22.312 1 95.31 394 TRP B CA 1
ATOM 6236 C C . TRP B 1 394 ? -12.859 15.5 21.875 1 95.31 394 TRP B C 1
ATOM 6238 O O . TRP B 1 394 ? -13.797 16.297 21.859 1 95.31 394 TRP B O 1
ATOM 6248 N N . ASN B 1 395 ? -13.008 14.242 21.469 1 92.94 395 ASN B N 1
ATOM 6249 C CA . ASN B 1 395 ? -14.32 13.727 21.109 1 92.94 395 ASN B CA 1
ATOM 6250 C C . ASN B 1 395 ? -15.289 13.773 22.297 1 92.94 395 ASN B C 1
ATOM 6252 O O . ASN B 1 395 ? -16.453 14.148 22.141 1 92.94 395 ASN B O 1
ATOM 6256 N N . ILE B 1 396 ? -14.836 13.414 23.484 1 93 396 ILE B N 1
ATOM 6257 C CA . ILE B 1 396 ? -15.656 13.406 24.688 1 93 396 ILE B CA 1
ATOM 6258 C C . ILE B 1 396 ? -16.047 14.828 25.047 1 93 396 ILE B C 1
ATOM 6260 O O . ILE B 1 396 ? -17.219 15.094 25.375 1 93 396 ILE B O 1
ATOM 6264 N N . VAL B 1 397 ? -15.102 15.734 24.938 1 93.94 397 VAL B N 1
ATOM 6265 C CA . VAL B 1 397 ? -15.336 17.125 25.297 1 93.94 397 VAL B CA 1
ATOM 6266 C C . VAL B 1 397 ? -16.359 17.75 24.359 1 93.94 397 VAL B C 1
ATOM 6268 O O . VAL B 1 397 ? -17.266 18.469 24.781 1 93.94 397 VAL B O 1
ATOM 6271 N N . LEU B 1 398 ? -16.188 17.469 23.078 1 94.31 398 LEU B N 1
ATOM 6272 C CA . LEU B 1 398 ? -17.125 18.016 22.094 1 94.31 398 LEU B CA 1
ATOM 6273 C C . LEU B 1 398 ? -18.531 17.5 22.344 1 94.31 398 LEU B C 1
ATOM 6275 O O . LEU B 1 398 ? -19.516 18.25 22.203 1 94.31 398 LEU B O 1
ATOM 6279 N N . ASP B 1 399 ? -18.672 16.266 22.719 1 93 399 ASP B N 1
ATOM 6280 C CA . ASP B 1 399 ? -19.984 15.703 23.016 1 93 399 ASP B CA 1
ATOM 6281 C C . ASP B 1 399 ? -20.531 16.234 24.328 1 93 399 ASP B C 1
ATOM 6283 O O . ASP B 1 399 ? -21.719 16.484 24.453 1 93 399 ASP B O 1
ATOM 6287 N N . ALA B 1 400 ? -19.672 16.391 25.359 1 92.5 400 ALA B N 1
ATOM 6288 C CA . ALA B 1 400 ? -20.078 16.875 26.688 1 92.5 400 ALA B CA 1
ATOM 6289 C C . ALA B 1 400 ? -20.641 18.281 26.594 1 92.5 400 ALA B C 1
ATOM 6291 O O . ALA B 1 400 ? -21.594 18.625 27.297 1 92.5 400 ALA B O 1
ATOM 6292 N N . VAL B 1 401 ? -20.047 19.125 25.703 1 93.38 401 VAL B N 1
ATOM 6293 C CA . VAL B 1 401 ? -20.484 20.516 25.562 1 93.38 401 VAL B CA 1
ATOM 6294 C C . VAL B 1 401 ? -21.5 20.625 24.438 1 93.38 401 VAL B C 1
ATOM 6296 O O . VAL B 1 401 ? -21.984 21.719 24.141 1 93.38 401 VAL B O 1
ATOM 6299 N N . SER B 1 402 ? -21.859 19.547 23.766 1 91.88 402 SER B N 1
ATOM 6300 C CA . SER B 1 402 ? -22.828 19.469 22.672 1 91.88 402 SER B CA 1
ATOM 6301 C C . SER B 1 402 ? -22.406 20.375 21.516 1 91.88 402 SER B C 1
ATOM 6303 O O . SER B 1 402 ? -23.234 21.141 20.984 1 91.88 402 SER B O 1
ATOM 6305 N N . LEU B 1 403 ? -21.188 20.422 21.344 1 92.31 403 LEU B N 1
ATOM 6306 C CA . LEU B 1 403 ? -20.656 21.141 20.203 1 92.31 403 LEU B CA 1
ATOM 6307 C C . LEU B 1 403 ? -20.406 20.203 19.031 1 92.31 403 LEU B C 1
ATOM 6309 O O . LEU B 1 403 ? -19.688 19.203 19.172 1 92.31 403 LEU B O 1
ATOM 6313 N N . TYR B 1 404 ? -21.078 20.422 17.891 1 92.62 404 TYR B N 1
ATOM 6314 C CA . TYR B 1 404 ? -20.938 19.641 16.672 1 92.62 404 TYR B CA 1
ATOM 6315 C C . TYR B 1 404 ? -21.203 18.172 16.938 1 92.62 404 TYR B C 1
ATOM 6317 O O . TYR B 1 404 ? -20.312 17.328 16.766 1 92.62 404 TYR B O 1
ATOM 6325 N N . PRO B 1 405 ? -22.359 17.828 17.328 1 88.75 405 PRO B N 1
ATOM 6326 C CA . PRO B 1 405 ? -22.734 16.438 17.641 1 88.75 405 PRO B CA 1
ATOM 6327 C C . PRO B 1 405 ? -22.719 15.531 16.406 1 88.75 405 PRO B C 1
ATOM 6329 O O . PRO B 1 405 ? -22.938 16 15.289 1 88.75 405 PRO B O 1
ATOM 6332 N N . LEU B 1 406 ? -22.328 14.266 16.672 1 81.81 406 LEU B N 1
ATOM 6333 C CA . LEU B 1 406 ? -22.375 13.25 15.617 1 81.81 406 LEU B CA 1
ATOM 6334 C C . LEU B 1 406 ? -23.797 12.766 15.391 1 81.81 406 LEU B C 1
ATOM 6336 O O . LEU B 1 406 ? -24.547 12.547 16.344 1 81.81 406 LEU B O 1
ATOM 6340 N N . LYS B 1 407 ? -24.312 12.953 14.117 1 67.25 407 LYS B N 1
ATOM 6341 C CA . LYS B 1 407 ? -25.656 12.453 13.828 1 67.25 407 LYS B CA 1
ATOM 6342 C C . LYS B 1 407 ? -25.641 10.953 13.57 1 67.25 407 LYS B C 1
ATOM 6344 O O . LYS B 1 407 ? -24.688 10.422 13 1 67.25 407 LYS B O 1
#

Solvent-accessible surface area (backbone atoms only — not comparable to full-atom values): 42435 Å² total; per-residue (Å²): 128,80,62,90,56,47,55,43,51,30,50,45,49,26,51,52,51,42,19,47,50,19,27,48,31,34,75,72,58,74,48,55,39,86,65,41,35,62,47,52,50,48,45,34,50,63,47,18,43,22,28,31,38,31,36,37,45,10,33,64,40,57,72,85,76,39,66,66,56,57,49,52,31,50,44,47,39,50,51,46,53,51,44,42,52,49,24,46,51,51,48,50,53,48,36,65,68,61,74,49,90,59,67,53,48,40,52,28,43,46,45,28,38,62,61,59,40,47,31,24,54,62,50,22,19,60,52,38,16,39,68,69,70,35,61,68,58,3,41,49,53,10,47,43,53,38,48,32,44,60,72,50,50,43,58,53,44,51,51,30,46,54,51,32,53,51,51,51,53,48,53,50,50,52,52,59,67,66,52,73,79,68,73,72,76,70,91,72,80,81,80,70,78,71,79,74,77,79,73,76,74,78,71,76,74,72,70,75,67,63,80,69,79,64,74,72,38,76,65,56,74,63,59,63,77,78,58,68,61,62,59,58,49,52,50,51,48,51,53,53,70,65,29,45,48,56,46,22,47,50,52,8,49,51,30,22,73,68,52,55,13,48,36,42,30,68,91,42,94,59,27,50,88,80,47,49,27,58,45,50,39,23,46,48,38,24,63,34,34,36,54,53,48,34,25,35,48,16,18,47,50,51,63,44,51,65,58,44,75,72,50,86,72,57,62,67,59,52,49,53,48,46,46,41,25,55,44,49,45,19,52,51,37,50,55,43,34,60,75,64,63,49,53,39,67,57,32,42,50,50,27,54,43,43,33,40,29,36,27,68,64,52,27,53,52,18,51,74,68,70,44,58,38,67,59,38,46,50,46,30,53,52,28,56,66,49,31,54,64,49,54,54,50,50,54,50,50,30,54,74,70,62,47,46,57,87,128,128,80,62,89,57,47,56,44,50,29,50,45,48,26,51,52,51,42,20,46,50,19,26,48,31,34,76,72,57,73,49,55,38,87,65,42,33,62,49,51,51,48,46,32,49,62,46,18,45,22,27,32,38,31,37,38,44,9,33,61,39,58,72,84,78,38,66,63,54,57,50,50,30,49,44,47,40,49,50,46,51,51,43,41,53,49,23,46,50,50,48,50,52,48,37,65,68,61,74,49,88,59,66,54,49,40,50,29,43,46,45,29,37,63,62,59,38,46,33,25,53,61,50,22,20,60,51,38,16,39,69,69,71,34,61,68,57,3,42,50,54,10,48,42,53,37,48,32,45,60,72,50,47,42,58,54,43,50,51,28,46,54,50,33,52,51,51,48,53,49,52,50,51,53,52,60,67,65,54,74,80,69,74,74,78,68,92,75,82,80,76,75,76,69,81,74,72,77,72,77,72,79,70,76,70,72,68,75,68,62,80,67,79,64,72,72,36,73,65,55,73,63,60,64,75,75,58,68,62,64,60,58,48,51,49,52,49,50,52,54,70,65,30,43,50,54,46,23,48,52,54,8,50,51,29,22,73,68,52,56,13,50,39,44,30,67,91,43,96,60,28,50,89,80,46,49,26,58,46,48,40,22,44,48,37,26,62,32,34,35,53,52,49,33,24,34,48,15,16,47,50,51,62,43,51,64,60,45,76,75,51,86,72,58,62,66,59,50,50,51,48,48,48,41,28,55,44,50,44,18,52,52,37,49,54,43,33,58,74,64,62,48,54,38,68,57,33,41,49,49,28,55,44,42,33,40,29,37,28,69,64,50,27,53,53,18,52,74,69,71,43,57,38,66,60,39,47,49,45,29,53,53,27,57,66,48,30,55,66,50,53,54,50,49,53,50,50,30,54,76,69,63,46,46,57,89,129

Radius of gyration: 34.38 Å; Cα contacts (8 Å, |Δi|>4): 1009; chains: 2; bounding box: 100×102×63 Å

Sequence (814 aa):
MTWAYLPVLNKLIQIIVTILIGYCSEVFGIIPAALFVPQAVQLVFKILLPSLILKGVGIGIDFYTERNIWAFIVTFLVLRAIALVIAFCTVLCLNWKAKKPINGLGDVAVLWLSFTWISTVILGVPICSAIFGKPSLGLIYGLMAGVSSFIFQLPLQLIFFEYHVIEQRWTREVLHTAQPIVPTPMKNSTVITVDVQETSDHSTHHSDEVPSDDQRRWYSLVNFEHLSQAAVWLDIFKRLSTNPILIALFVGFVLSLSTAGKYLRCPSDTCIAGLEWIGDTLGWLGECVSPLSLLAMGSWMHSQHYLSSSQRIQLSKLCLFMVFKLIAIPLLMVGLAKCMKLNDEAGRAAILIASLPISMASFSLGHQYNVGEKDLAANVTAGTVLMLPTIIVWNIVLDAVSLYPLKMTWAYLPVLNKLIQIIVTILIGYCSEVFGIIPAALFVPQAVQLVFKILLPSLILKGVGIGIDFYTERNIWAFIVTFLVLRAIALVIAFCTVLCLNWKAKKPINGLGDVAVLWLSFTWISTVILGVPICSAIFGKPSLGLIYGLMAGVSSFIFQLPLQLIFFEYHVIEQRWTREVLHTAQPIVPTPMKNSTVITVDVQETSDHSTHHSDEVPSDDQRRWYSLVNFEHLSQAAVWLDIFKRLSTNPILIALFVGFVLSLSTAGKYLRCPSDTCIAGLEWIGDTLGWLGECVSPLSLLAMGSWMHSQHYLSSSQRIQLSKLCLFMVFKLIAIPLLMVGLAKCMKLNDEAGRAAILIASLPISMASFSLGHQYNVGEKDLAANVTAGTVLMLPTIIVWNIVLDAVSLYPLK

Secondary structure (DSSP, 8-state):
---TTHHHHHHHHHHHHHHHHHHHHHHTTSS-HHHHHHHHHHHIIIIIHHHHHIIIIIII--TTT-HHHHHHHHHHHHHHHHHHHHHHHHHHHHHHHH-----HHHHHHHHHHHHH-B-TTTTHHHHHHHHHS-HHHHHHHHHHHHHHIIIIIHHHHHHHHHHHHHHHHHHHHHHHHHS---------------------------------GGGS-GGGTT--SSS-HHHHHHHHHHHHHT-HHHHHHHHHHHHHHTTTHHHH-SSSTTPPTT-HHHHHHHHHHHTTHHHHHHHHHHHHHHHHHHHHTTS---HHHHHHHHHIIIIIHHHHHHHHHHHTT--HHHHHHHHHHHTSPBPTHHHHHHHHTTSSHHHHHHHHHHHHHHHHHHHHHHHHHHHHTT-S---/---TTHHHHHHHHHHHHHHHHHHHHHHTTSS-HHHHHHHHHHHIIIIIHHHHHIIIIIII--TTT-HHHHHHHHHHHHHHHHHHHHHHHHHHHHHHHH-----HHHHHHHHHHHHH-B-TTTTHHHHHHHHHS-HHHHHHHHHHHHHHIIIIIHHHHHHHHHHHHHHHHHHHHHHHHHS---------------------------------GGGG-GGGTT--SSS-HHHHHHHHHHHHHT-HHHHHHHHHHHHHHTTTHHHH-SSSTTPPTT-HHHHHHHHHHHTTHHHHHHHHHHHHHHHHHHHHTTS---HHHHHHHHHIIIIIHHHHHHHHHHHTT--HHHHHHHHHHHTSPBPTHHHHHHHHTTSSHHHHHHHHHHHHHHHHHHHHHHHHHHHHTT-S---

Organism: NCBI:txid267567

pLDDT: mean 80.13, std 20.58, range [23.11, 97.56]